Protein AF-0000000080188024 (afdb_homodimer)

InterPro domains:
  IPR002933 Peptidase M20 [PF01546] (86-404)
  IPR010182 N-formyl-4-amino-5-aminomethyl-2-methylpyrimidine deformylase/Succinyl-diaminopimelate desuccinylase [TIGR01910] (7-398)
  IPR011650 Peptidase M20, dimerisation domain [PF07687] (195-301)
  IPR036264 Bacterial exopeptidase dimerisation domain [SSF55031] (195-301)
  IPR050072 Peptidase M20A family, bacterial cell wall biosynthesis [PTHR43808] (2-407)

Nearest PDB structures (foldseek):
  3pfo-assembly1_B  TM=8.580E-01  e=1.695E-37  Rhodopseudomonas palustris CGA009
  7rsf-assembly1_B  TM=7.415E-01  e=3.601E-34  Escherichia coli str. K-12 substr. MG1655
  3tx8-assembly1_A-2  TM=7.344E-01  e=5.001E-26  Corynebacterium glutamicum
  2pok-assembly1_B  TM=7.437E-01  e=1.640E-23  Streptococcus pneumoniae TIGR4
  4op4-assembly1_A  TM=8.122E-01  e=4.246E-15  Vibrio cholerae O1 biovar El Tor str. N16961

Foldseek 3Di:
DLDLVVQLQVLQLQQFAAPNQLVVQVVVQVVLVVLPFDKFKDWFDLCVCLPPPQDPVDSVRPRTPNFIKMKTKDFADAAVFWAEEEEEAESHFHDDDCVQFPDGQSRWDDDPQKTWHTQSQRPSSLLSLLSLLQSVLVPDPFRFGHMYMRIHAYQFVQAGRRLLRCLPVPRDPDDHQAYEYAHAPQQEKAFKEKKKFKKKKKAFKAKDFLVCCVVIGAVVVLVVLLVVLVVVVQVVCQPPPDDPQQVPPPRRKDKDFDDKDWADDPRMRTGMMMIMIMTIGGVVGFNVVVVVSSVVSLVVSLVVDPVCVVVPMDMGTDTGIAHMGGADCPPLLLVLLLVLCVVVVDDDSDYHYDRHGGSCRSNVVSVHHYIYGHHHDPVLGPHHRRMGRNVSSVVSSRSVSRSVSSSRPPGD/DLDLVVQLQVLQLQQFAAPNQLVVQVVVQVVLVVLPFDKFKDWFDLCVCLPPPQDPVDSVRPDTPNFIKMKTKDFADAAVFWAEEEEEAESHFHDDDCVQFPDGQSRWDDDPQKTWHTQSQRPSSQLSLLSLLVSVLVPDPFRFGHMYMRIHAYQFVQAGRRLLCCLPVPRDPDDHAAYEYAHAPQQEKAFKEKKKFKKKKKAFKAKDFLVCCVVIGAVVVLVVLLVVLVVVVQVVCQPPPDDPQQVPPPRRKDKDFDDKDWADDPRMRTGMMMIMIMTIGGVVGFNVRVVVSSVVSLVVSLVVDPVCVVVPMDMGTDTGIAHMGGADCPPLLLVLLLVLCVVVVDDDSDYHYDRHGGSCRSNVVSVHHYIYGHHHDPVLGPDHRRMGRNVSSVVSSRSVSRSVSSSRPPGD

Solvent-accessible surface area (backbone atoms only — not comparable to full-atom values): 40166 Å² total; per-residue (Å²): 130,94,37,60,67,60,45,19,40,57,53,16,42,48,77,16,28,84,73,44,30,37,65,59,33,53,51,49,48,53,50,36,43,76,72,66,27,53,72,43,74,46,66,47,56,38,68,66,45,21,73,36,90,46,42,55,71,49,34,91,73,46,90,42,74,66,38,44,18,28,34,26,36,42,79,30,77,50,44,86,71,28,38,26,36,35,33,34,23,40,61,31,33,74,84,80,63,58,88,68,31,93,52,63,45,47,46,58,39,75,60,88,58,30,37,30,13,52,24,30,13,45,17,31,30,20,34,31,25,40,53,46,12,53,48,51,48,70,74,42,84,70,89,43,28,5,34,46,31,35,34,42,23,27,32,52,91,65,52,13,51,30,45,39,36,42,41,73,71,44,89,56,99,62,76,62,63,25,36,36,34,16,48,26,42,57,50,23,40,29,30,32,27,12,5,30,40,29,35,34,38,38,42,63,41,30,61,21,52,29,53,45,48,87,71,30,35,54,29,67,62,55,47,50,55,50,51,51,45,51,51,52,48,44,55,50,43,58,71,68,59,81,53,90,64,40,71,82,46,97,60,61,54,34,72,32,69,3,26,38,42,28,33,90,41,41,59,24,31,17,27,37,31,41,33,26,31,30,32,45,25,50,65,92,50,46,49,66,60,56,48,50,52,55,50,50,47,48,50,54,54,29,72,74,28,75,65,34,63,75,40,65,62,48,76,42,77,43,85,49,32,32,48,30,28,69,36,63,74,77,38,63,66,42,43,20,45,31,50,27,26,59,74,70,70,47,72,53,52,63,69,36,48,47,48,47,54,60,59,54,26,38,33,40,73,61,69,19,51,38,31,36,44,14,23,27,42,60,87,30,46,98,42,69,70,12,42,22,53,48,63,46,32,53,49,39,18,56,35,49,25,48,12,50,52,50,40,28,62,46,76,115,128,94,38,59,66,59,45,20,38,58,51,17,43,46,76,16,28,83,73,44,29,38,66,58,32,51,50,48,47,52,51,35,44,75,74,64,26,52,72,43,74,46,68,47,57,38,67,67,44,21,73,36,89,45,42,54,71,49,36,90,74,45,92,40,73,68,37,45,19,29,34,25,36,44,77,29,76,50,44,87,72,28,37,25,37,35,32,35,23,38,61,31,33,77,86,77,62,57,88,68,30,95,51,61,43,46,46,58,40,76,62,88,56,31,37,31,12,51,24,30,14,46,17,32,32,19,33,30,24,39,52,46,11,52,49,50,47,69,73,42,86,72,91,41,29,5,36,45,32,36,34,41,23,26,32,50,91,64,53,13,52,31,44,40,36,41,42,74,68,43,88,54,101,63,76,62,62,26,35,36,34,15,47,27,43,58,48,22,39,29,32,34,25,12,5,30,39,30,36,36,38,37,44,64,42,30,61,21,52,30,52,45,48,88,71,28,34,53,29,68,63,55,47,50,54,48,52,50,44,52,49,52,50,45,55,50,43,58,70,69,59,80,52,88,63,38,70,83,45,98,59,61,56,34,73,31,69,2,26,37,42,27,33,90,40,41,58,24,31,16,26,38,32,41,34,26,31,30,34,44,24,51,65,92,50,45,49,67,59,54,47,50,52,56,50,48,47,49,48,54,53,28,74,75,28,74,64,34,64,74,40,65,62,49,76,40,78,42,85,50,31,32,48,30,28,70,36,63,74,77,38,62,66,42,44,20,44,32,50,26,26,57,74,70,70,46,73,53,52,64,70,36,48,47,46,48,55,62,60,54,25,37,32,41,72,60,70,18,51,38,30,36,44,13,22,27,42,61,87,30,46,97,41,70,70,12,44,23,54,49,64,44,31,54,49,40,18,55,36,49,25,47,11,51,51,49,41,30,63,46,75,116

Radius of gyration: 35.41 Å; Cα contacts (8 Å, |Δi|>4): 2076; chains: 2; bounding box: 53×111×72 Å

Structure (mmCIF, N/CA/C/O backbone):
data_AF-0000000080188024-model_v1
#
loop_
_entity.id
_entity.type
_entity.pdbx_description
1 polymer 'Acetylornithine deacetylase'
#
loop_
_atom_site.group_PDB
_atom_site.id
_atom_site.type_symbol
_atom_site.label_atom_id
_atom_site.label_alt_id
_atom_site.label_comp_id
_atom_site.label_asym_id
_atom_site.label_entity_id
_atom_site.label_seq_id
_atom_site.pdbx_PDB_ins_code
_atom_site.Cartn_x
_atom_site.Cartn_y
_atom_site.Cartn_z
_atom_site.occupancy
_atom_site.B_iso_or_equiv
_atom_site.auth_seq_id
_atom_site.auth_comp_id
_atom_site.auth_asym_id
_atom_site.auth_atom_id
_atom_site.pdbx_PDB_model_num
ATOM 1 N N . MET A 1 1 ? -14.383 45.438 -3.281 1 73.5 1 MET A N 1
ATOM 2 C CA . MET A 1 1 ? -14.82 44.344 -2.445 1 73.5 1 MET A CA 1
ATOM 3 C C . MET A 1 1 ? -14.758 44.719 -0.967 1 73.5 1 MET A C 1
ATOM 5 O O . MET A 1 1 ? -13.68 44.688 -0.362 1 73.5 1 MET A O 1
ATOM 9 N N . ASP A 1 2 ? -15.781 45.156 -0.444 1 81.88 2 ASP A N 1
ATOM 10 C CA . ASP A 1 2 ? -15.766 45.781 0.881 1 81.88 2 ASP A CA 1
ATOM 11 C C . ASP A 1 2 ? -16.406 44.844 1.917 1 81.88 2 ASP A C 1
ATOM 13 O O . ASP A 1 2 ? -16.719 45.281 3.029 1 81.88 2 ASP A O 1
ATOM 17 N N . ASP A 1 3 ? -16.484 43.656 1.523 1 93.88 3 ASP A N 1
ATOM 18 C CA . ASP A 1 3 ? -17.109 42.656 2.377 1 93.88 3 ASP A CA 1
ATOM 19 C C . ASP A 1 3 ? -16.188 41.469 2.617 1 93.88 3 ASP A C 1
ATOM 21 O O . ASP A 1 3 ? -15.633 40.906 1.669 1 93.88 3 ASP A O 1
ATOM 25 N N . VAL A 1 4 ? -16.062 41.188 3.945 1 97.94 4 VAL A N 1
ATOM 26 C CA . VAL A 1 4 ? -15.141 40.125 4.301 1 97.94 4 VAL A CA 1
ATOM 27 C C . VAL A 1 4 ? -15.586 38.812 3.66 1 97.94 4 VAL A C 1
ATOM 29 O O . VAL A 1 4 ? -14.75 38 3.264 1 97.94 4 VAL A O 1
ATOM 32 N N . ARG A 1 5 ? -16.891 38.594 3.461 1 97.81 5 ARG A N 1
ATOM 33 C CA . ARG A 1 5 ? -17.422 37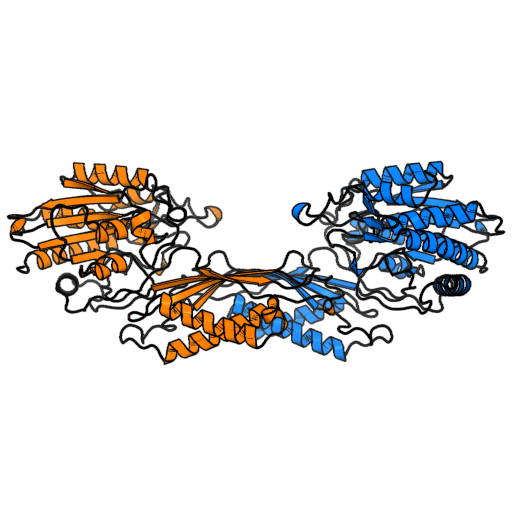.406 2.846 1 97.81 5 ARG A CA 1
ATOM 34 C C . ARG A 1 5 ? -16.984 37.281 1.39 1 97.81 5 ARG A C 1
ATOM 36 O O . ARG A 1 5 ? -16.516 36.219 0.959 1 97.81 5 ARG A O 1
ATOM 43 N N . GLU A 1 6 ? -17.156 38.344 0.719 1 97.62 6 GLU A N 1
ATOM 44 C CA . GLU A 1 6 ? -16.766 38.375 -0.689 1 97.62 6 GLU A CA 1
ATOM 45 C C . GLU A 1 6 ? -15.266 38.219 -0.852 1 97.62 6 GLU A C 1
ATOM 47 O O . GLU A 1 6 ? -14.797 37.562 -1.785 1 97.62 6 GLU A O 1
ATOM 52 N N . PHE A 1 7 ? -14.562 38.875 0.027 1 98.44 7 PHE A N 1
ATOM 53 C CA . PHE A 1 7 ? -13.109 38.781 0.004 1 98.44 7 PHE A CA 1
ATOM 54 C C . PHE A 1 7 ? -12.641 37.344 0.225 1 98.44 7 PHE A C 1
ATOM 56 O O . PHE A 1 7 ? -11.781 36.875 -0.502 1 98.44 7 PHE A O 1
ATOM 63 N N . ALA A 1 8 ? -13.227 36.688 1.23 1 98.5 8 ALA A N 1
ATOM 64 C CA . ALA A 1 8 ? -12.891 35.281 1.54 1 98.5 8 ALA A CA 1
ATOM 65 C C . ALA A 1 8 ? -13.219 34.375 0.371 1 98.5 8 ALA A C 1
ATOM 67 O O . ALA A 1 8 ? -12.43 33.5 0.02 1 98.5 8 ALA A O 1
ATOM 68 N N . ALA A 1 9 ? -14.359 34.562 -0.212 1 98.25 9 ALA A N 1
ATOM 69 C CA . ALA A 1 9 ? -14.773 33.75 -1.35 1 98.25 9 ALA A CA 1
ATOM 70 C C . ALA A 1 9 ? -13.812 33.906 -2.521 1 98.25 9 ALA A C 1
ATOM 72 O O . ALA A 1 9 ? -13.484 32.938 -3.201 1 98.25 9 ALA A O 1
ATOM 73 N N . ALA A 1 10 ? -13.414 35.125 -2.746 1 98.31 10 ALA A N 1
ATOM 74 C CA . ALA A 1 10 ? -12.469 35.375 -3.826 1 98.31 10 ALA A CA 1
ATOM 75 C C . ALA A 1 10 ? -11.148 34.656 -3.582 1 98.31 10 ALA A C 1
ATOM 77 O O . ALA A 1 10 ? -10.562 34.094 -4.512 1 98.31 10 ALA A O 1
ATOM 78 N N . LEU A 1 11 ? -10.68 34.688 -2.336 1 98.5 11 LEU A N 1
ATOM 79 C CA . LEU A 1 11 ? -9.453 33.969 -1.979 1 98.5 11 LEU A CA 1
ATOM 80 C C . LEU A 1 11 ? -9.586 32.469 -2.227 1 98.5 11 LEU A C 1
ATOM 82 O O . LEU A 1 11 ? -8.656 31.844 -2.738 1 98.5 11 LEU A O 1
ATOM 86 N N . VAL A 1 12 ? -10.711 31.906 -1.89 1 98.06 12 VAL A N 1
ATOM 87 C CA . VAL A 1 12 ? -10.969 30.484 -1.969 1 98.06 12 VAL A CA 1
ATOM 88 C C . VAL A 1 12 ? -10.93 30.031 -3.428 1 98.06 12 VAL A C 1
ATOM 90 O O . VAL A 1 12 ? -10.57 28.891 -3.721 1 98.06 12 VAL A O 1
ATOM 93 N N . GLU A 1 13 ? -11.148 30.875 -4.336 1 98 13 GLU A N 1
ATOM 94 C CA . GLU A 1 13 ? -11.242 30.531 -5.75 1 98 13 GLU A CA 1
ATOM 95 C C . GLU A 1 13 ? -9.867 30.359 -6.379 1 98 13 GLU A C 1
ATOM 97 O O . GLU A 1 13 ? -9.742 29.844 -7.492 1 98 13 GLU A O 1
ATOM 102 N N . PHE A 1 14 ? -8.836 30.734 -5.668 1 98 14 PHE A N 1
ATOM 103 C CA . PHE A 1 14 ? -7.473 30.531 -6.156 1 98 14 PHE A CA 1
ATOM 104 C C . PHE A 1 14 ? -6.965 29.141 -5.801 1 98 14 PHE A C 1
ATOM 106 O O . PHE A 1 14 ? -6.945 28.766 -4.629 1 98 14 PHE A O 1
ATOM 113 N N . GLU A 1 15 ? -6.527 28.406 -6.77 1 96.94 15 GLU A N 1
ATOM 114 C CA . GLU A 1 15 ? -5.887 27.109 -6.539 1 96.94 15 GLU A CA 1
ATOM 115 C C . GLU A 1 15 ? -4.41 27.281 -6.199 1 96.94 15 GLU A C 1
ATOM 117 O O . GLU A 1 15 ? -3.539 26.891 -6.977 1 96.94 15 GLU A O 1
ATOM 122 N N . SER A 1 16 ? -4.18 27.75 -5.016 1 97.19 16 SER A N 1
ATOM 123 C CA . SER A 1 16 ? -2.83 28.125 -4.609 1 97.19 16 SER A CA 1
ATOM 124 C C . SER A 1 16 ? -2.139 27 -3.855 1 97.19 16 SER A C 1
ATOM 126 O O . SER A 1 16 ? -1.696 27.188 -2.721 1 97.19 16 SER A O 1
ATOM 128 N N . THR A 1 17 ? -1.982 25.875 -4.488 1 94.25 17 THR A N 1
ATOM 129 C CA . THR A 1 17 ? -1.227 24.766 -3.896 1 94.25 17 THR A CA 1
ATOM 130 C C . THR A 1 17 ? 0.268 25.078 -3.9 1 94.25 17 THR A C 1
ATOM 132 O O . THR A 1 17 ? 0.69 26.125 -4.398 1 94.25 17 THR A O 1
ATOM 135 N N . ASN A 1 18 ? 0.996 24.281 -3.297 1 89.5 18 ASN A N 1
ATOM 136 C CA . ASN A 1 18 ? 2.428 24.516 -3.137 1 89.5 18 ASN A CA 1
ATOM 137 C C . ASN A 1 18 ? 3.09 24.859 -4.465 1 89.5 18 ASN A C 1
ATOM 139 O O . ASN A 1 18 ? 3.064 24.062 -5.406 1 89.5 18 ASN A O 1
ATOM 143 N N . GLY A 1 19 ? 3.613 25.984 -4.527 1 91.44 19 GLY A N 1
ATOM 144 C CA . GLY A 1 19 ? 4.312 26.438 -5.723 1 91.44 19 GLY A CA 1
ATOM 145 C C . GLY A 1 19 ? 3.432 27.234 -6.668 1 91.44 19 GLY A C 1
ATOM 146 O O . GLY A 1 19 ? 3.922 27.828 -7.629 1 91.44 19 GLY A O 1
ATOM 147 N N . GLU A 1 20 ? 2.152 27.328 -6.387 1 95.56 20 GLU A N 1
ATOM 148 C CA . GLU A 1 20 ? 1.205 28.016 -7.258 1 95.56 20 GLU A CA 1
ATOM 149 C C . GLU A 1 20 ? 0.561 29.203 -6.539 1 95.56 20 GLU A C 1
ATOM 151 O O . GLU A 1 20 ? -0.626 29.469 -6.727 1 95.56 20 GLU A O 1
ATOM 156 N N . GLU A 1 21 ? 1.317 29.891 -5.738 1 97.62 21 GLU A N 1
ATOM 157 C CA . GLU A 1 21 ? 0.734 30.922 -4.879 1 97.62 21 GLU A CA 1
ATOM 158 C C . GLU A 1 21 ? 0.881 32.312 -5.5 1 97.62 21 GLU A C 1
ATOM 160 O O . GLU A 1 21 ? 0.283 33.281 -5.023 1 97.62 21 GLU A O 1
ATOM 165 N N . ALA A 1 22 ? 1.582 32.438 -6.605 1 97.56 22 ALA A N 1
ATOM 166 C CA . ALA A 1 22 ? 1.946 33.75 -7.148 1 97.56 22 ALA A CA 1
ATOM 167 C C . ALA A 1 22 ? 0.704 34.562 -7.48 1 97.56 22 ALA A C 1
ATOM 169 O O . ALA A 1 22 ? 0.655 35.781 -7.207 1 97.56 22 ALA A O 1
ATOM 170 N N . ALA A 1 23 ? -0.256 33.906 -8.07 1 98.12 23 ALA A N 1
ATOM 171 C CA . ALA A 1 23 ? -1.444 34.625 -8.516 1 98.12 23 ALA A CA 1
ATOM 172 C C . ALA A 1 23 ? -2.213 35.219 -7.328 1 98.12 23 ALA A C 1
ATOM 174 O O . ALA A 1 23 ? -2.676 36.344 -7.379 1 98.12 23 ALA A O 1
ATOM 175 N N . VAL A 1 24 ? -2.389 34.438 -6.328 1 98.56 24 VAL A N 1
ATOM 176 C CA . VAL A 1 24 ? -3.146 34.906 -5.176 1 98.56 24 VAL A CA 1
ATOM 177 C C . VAL A 1 24 ? -2.334 35.938 -4.418 1 98.56 24 VAL A C 1
ATOM 179 O O . VAL A 1 24 ? -2.898 36.906 -3.863 1 98.56 24 VAL A O 1
ATOM 182 N N . SER A 1 25 ? -1.036 35.812 -4.383 1 98.5 25 SER A N 1
ATOM 183 C CA . SER A 1 25 ? -0.172 36.844 -3.775 1 98.5 25 SER A CA 1
ATOM 184 C C . SER A 1 25 ? -0.34 38.188 -4.457 1 98.5 25 SER A C 1
ATOM 186 O O . SER A 1 25 ? -0.462 39.219 -3.785 1 98.5 25 SER A O 1
ATOM 188 N N . ALA A 1 26 ? -0.269 38.156 -5.742 1 98.56 26 ALA A N 1
ATOM 189 C CA . ALA A 1 26 ? -0.439 39.375 -6.516 1 98.56 26 ALA A CA 1
ATOM 190 C C . ALA A 1 26 ? -1.813 40 -6.27 1 98.56 26 ALA A C 1
ATOM 192 O O . ALA A 1 26 ? -1.939 41.219 -6.141 1 98.56 26 ALA A O 1
ATOM 193 N N . TRP A 1 27 ? -2.764 39.125 -6.285 1 98.69 27 TRP A N 1
ATOM 194 C CA . TRP A 1 27 ? -4.125 39.594 -6.047 1 98.69 27 TRP A CA 1
ATOM 195 C C . TRP A 1 27 ? -4.234 40.281 -4.684 1 98.69 27 TRP A C 1
ATOM 197 O O . TRP A 1 27 ? -4.832 41.344 -4.562 1 98.69 27 TRP A O 1
ATOM 207 N N . LEU A 1 28 ? -3.732 39.656 -3.654 1 98.69 28 LEU A N 1
ATOM 208 C CA . LEU A 1 28 ? -3.777 40.219 -2.314 1 98.69 28 LEU A CA 1
ATOM 209 C C . LEU A 1 28 ? -3.012 41.531 -2.262 1 98.69 28 LEU A C 1
ATOM 211 O O . LEU A 1 28 ? -3.455 42.5 -1.618 1 98.69 28 LEU A O 1
ATOM 215 N N . SER A 1 29 ? -1.879 41.531 -2.873 1 98.69 29 SER A N 1
ATOM 216 C CA . SER A 1 29 ? -1.087 42.75 -2.951 1 98.69 29 SER A CA 1
ATOM 217 C C . SER A 1 29 ? -1.91 43.938 -3.506 1 98.69 29 SER A C 1
ATOM 219 O O . SER A 1 29 ? -1.93 45 -2.926 1 98.69 29 SER A O 1
ATOM 221 N N . ASP A 1 30 ? -2.549 43.656 -4.59 1 98.56 30 ASP A N 1
ATOM 222 C CA . ASP A 1 30 ? -3.377 44.688 -5.234 1 98.56 30 ASP A CA 1
ATOM 223 C C . ASP A 1 30 ? -4.504 45.125 -4.312 1 98.56 30 ASP A C 1
ATOM 225 O O . ASP A 1 30 ? -4.801 46.312 -4.227 1 98.56 30 ASP A O 1
ATOM 229 N N . ARG A 1 31 ? -5.137 44.156 -3.668 1 98.38 31 ARG A N 1
ATOM 230 C CA . ARG A 1 31 ? -6.246 44.5 -2.781 1 98.38 31 ARG A CA 1
ATOM 231 C C . ARG A 1 31 ? -5.766 45.344 -1.598 1 98.38 31 ARG A C 1
ATOM 233 O O . ARG A 1 31 ? -6.43 46.312 -1.203 1 98.38 31 ARG A O 1
ATOM 240 N N . LEU A 1 32 ? -4.645 44.969 -1.002 1 98.5 32 LEU A N 1
ATOM 241 C CA . LEU A 1 32 ? -4.094 45.719 0.117 1 98.5 32 LEU A CA 1
ATOM 242 C C . LEU A 1 32 ? -3.764 47.156 -0.3 1 98.5 32 LEU A C 1
ATOM 244 O O . LEU A 1 32 ? -4.07 48.094 0.426 1 98.5 32 LEU A O 1
ATOM 248 N N . ASP A 1 33 ? -3.203 47.281 -1.445 1 98.25 33 ASP A N 1
ATOM 249 C CA . ASP A 1 33 ? -2.9 48.594 -1.978 1 98.25 33 ASP A CA 1
ATOM 250 C C . ASP A 1 33 ? -4.172 49.438 -2.152 1 98.25 33 ASP A C 1
ATOM 252 O O . ASP A 1 33 ? -4.215 50.594 -1.77 1 98.25 33 ASP A O 1
ATOM 256 N N . GLU A 1 34 ? -5.152 48.844 -2.73 1 97.5 34 GLU A N 1
ATOM 257 C CA . GLU A 1 34 ? -6.438 49.5 -2.939 1 97.5 34 GLU A CA 1
ATOM 258 C C . GLU A 1 34 ? -7.047 49.938 -1.615 1 97.5 34 GLU A C 1
ATOM 260 O O . GLU A 1 34 ? -7.75 50.969 -1.562 1 97.5 34 GLU A O 1
ATOM 265 N N . PHE A 1 35 ? -6.746 49.188 -0.593 1 97.38 35 PHE A N 1
ATOM 266 C CA . PHE A 1 35 ? -7.324 49.469 0.713 1 97.38 35 PHE A CA 1
ATOM 267 C C . PHE A 1 35 ? -6.465 50.5 1.472 1 97.38 35 PHE A C 1
ATOM 269 O O . PHE A 1 35 ? -6.773 50.844 2.611 1 97.38 35 PHE A O 1
ATOM 276 N N . GLY A 1 36 ? -5.309 50.906 0.933 1 96.62 36 GLY A N 1
ATOM 277 C CA . GLY A 1 36 ? -4.523 51.969 1.526 1 96.62 36 GLY A CA 1
ATOM 278 C C . GLY A 1 36 ? -3.344 51.469 2.336 1 96.62 36 GLY A C 1
ATOM 279 O O . GLY A 1 36 ? -2.67 52.25 3.014 1 96.62 36 GLY A O 1
ATOM 280 N N . PHE A 1 37 ? -3.092 50.25 2.273 1 98.44 37 PHE A N 1
ATOM 281 C CA . PHE A 1 37 ? -1.921 49.688 2.951 1 98.44 37 PHE A CA 1
ATOM 282 C C . PHE A 1 37 ? -0.646 50.062 2.193 1 98.44 37 PHE A C 1
ATOM 284 O O . PHE A 1 37 ? -0.648 50.125 0.963 1 98.44 37 PHE A O 1
ATOM 291 N N . GLU A 1 38 ? 0.454 50.281 2.936 1 98.62 38 GLU A N 1
ATOM 292 C CA . GLU A 1 38 ? 1.771 50.219 2.312 1 98.62 38 GLU A CA 1
ATOM 293 C C . GLU A 1 38 ? 2.182 48.75 2.082 1 98.62 38 GLU A C 1
ATOM 295 O O . GLU A 1 38 ? 2.314 47.969 3.035 1 98.62 38 GLU A O 1
ATOM 300 N N . VAL A 1 39 ? 2.455 48.406 0.838 1 98.69 39 VAL A N 1
ATOM 301 C CA . VAL A 1 39 ? 2.598 47 0.487 1 98.69 39 VAL A CA 1
ATOM 302 C C . VAL A 1 39 ? 4.078 46.625 0.431 1 98.69 39 VAL A C 1
ATOM 304 O O . VAL A 1 39 ? 4.898 47.375 -0.087 1 98.69 39 VAL A O 1
ATOM 307 N N . TYR A 1 40 ? 4.43 45.562 1.025 1 98.62 40 TYR A N 1
ATOM 308 C CA . TYR A 1 40 ? 5.742 44.906 0.976 1 98.62 40 TYR A CA 1
ATOM 309 C C . TYR A 1 40 ? 5.648 43.5 0.382 1 98.62 40 TYR A C 1
ATOM 311 O O . TYR A 1 40 ? 4.641 42.812 0.556 1 98.62 40 TYR A O 1
ATOM 319 N N . GLU A 1 41 ? 6.617 43.125 -0.359 1 97.88 41 GLU A N 1
ATOM 320 C CA . GLU A 1 41 ? 6.734 41.781 -0.903 1 97.88 41 GLU A CA 1
ATOM 321 C C . GLU A 1 41 ? 8.117 41.188 -0.63 1 97.88 41 GLU A C 1
ATOM 323 O O . GLU A 1 41 ? 9.109 41.938 -0.593 1 97.88 41 GLU A O 1
ATOM 328 N N . TRP A 1 42 ? 8.164 39.938 -0.337 1 97 42 TRP A N 1
ATOM 329 C CA . TRP A 1 42 ? 9.453 39.312 -0.147 1 97 42 TRP A CA 1
ATOM 330 C C . TRP A 1 42 ? 9.445 37.875 -0.706 1 97 42 TRP A C 1
ATOM 332 O O . TRP A 1 42 ? 8.383 37.281 -0.857 1 97 42 TRP A O 1
ATOM 342 N N . THR A 1 43 ? 10.586 37.469 -1.087 1 94 43 THR A N 1
ATOM 343 C CA . THR A 1 43 ? 10.797 36.094 -1.535 1 94 43 THR A CA 1
ATOM 344 C C . THR A 1 43 ? 11.703 35.344 -0.563 1 94 43 THR A C 1
ATOM 346 O O . THR A 1 43 ? 12.172 35.906 0.426 1 94 43 THR A O 1
ATOM 349 N N . VAL A 1 44 ? 11.781 34.094 -0.876 1 90 44 VAL A N 1
ATOM 350 C CA . VAL A 1 44 ? 12.461 33.188 0.037 1 90 44 VAL A CA 1
ATOM 351 C C . VAL A 1 44 ? 13.883 32.938 -0.461 1 90 44 VAL A C 1
ATOM 353 O O . VAL A 1 44 ? 14.102 32.781 -1.663 1 90 44 VAL A O 1
ATOM 356 N N . ASP A 1 45 ? 14.836 33.062 0.425 1 91.31 45 ASP A N 1
ATOM 357 C CA . ASP A 1 45 ? 16.203 32.625 0.149 1 91.31 45 ASP A CA 1
ATOM 358 C C . ASP A 1 45 ? 16.422 31.172 0.563 1 91.31 45 ASP A C 1
ATOM 360 O O . ASP A 1 45 ? 16.578 30.875 1.749 1 91.31 45 ASP A O 1
ATOM 364 N N . ALA A 1 46 ? 16.547 30.328 -0.42 1 91.25 46 ALA A N 1
ATOM 365 C CA . ALA A 1 46 ? 16.641 28.891 -0.157 1 91.25 46 ALA A CA 1
ATOM 366 C C . ALA A 1 46 ? 17.875 28.547 0.659 1 91.25 46 ALA A C 1
ATOM 368 O O . ALA A 1 46 ? 17.859 27.656 1.5 1 91.25 46 ALA A O 1
ATOM 369 N N . ASP A 1 47 ? 18.953 29.219 0.424 1 92.19 47 ASP A N 1
ATOM 370 C CA . ASP A 1 47 ? 20.203 28.953 1.141 1 92.19 47 ASP A CA 1
ATOM 371 C C . ASP A 1 47 ? 20.062 29.281 2.623 1 92.19 47 ASP A C 1
ATOM 373 O O . ASP A 1 47 ? 20.578 28.578 3.48 1 92.19 47 ASP A O 1
ATOM 377 N N . ARG A 1 48 ? 19.391 30.312 2.893 1 90.56 48 ARG A N 1
ATOM 378 C CA . ARG A 1 48 ? 19.188 30.734 4.277 1 90.56 48 ARG A CA 1
ATOM 379 C C . ARG A 1 48 ? 18.297 29.75 5.016 1 90.56 48 ARG A C 1
ATOM 381 O O . ARG A 1 48 ? 18.516 29.453 6.195 1 90.56 48 ARG A O 1
ATOM 388 N N . LEU A 1 49 ? 17.312 29.281 4.32 1 90.06 49 LEU A N 1
ATOM 389 C CA . LEU A 1 49 ? 16.375 28.359 4.949 1 90.06 49 LEU A CA 1
ATOM 390 C C . LEU A 1 49 ? 17.016 27 5.156 1 90.06 49 LEU A C 1
ATOM 392 O O . LEU A 1 49 ? 16.688 26.297 6.113 1 90.06 49 LEU A O 1
ATOM 396 N N . ALA A 1 50 ? 17.953 26.594 4.277 1 88.69 50 ALA A N 1
ATOM 397 C CA . ALA A 1 50 ? 18.609 25.297 4.363 1 88.69 50 ALA A CA 1
ATOM 398 C C . ALA A 1 50 ? 19.406 25.172 5.66 1 88.69 50 ALA A C 1
ATOM 400 O O . ALA A 1 50 ? 19.703 24.062 6.117 1 88.69 50 ALA A O 1
ATOM 401 N N . ASP A 1 51 ? 19.688 26.297 6.25 1 86.88 51 ASP A N 1
ATOM 402 C CA . ASP A 1 51 ? 20.438 26.312 7.5 1 86.88 51 ASP A CA 1
ATOM 403 C C . ASP A 1 51 ? 19.516 26.125 8.703 1 86.88 51 ASP A C 1
ATOM 405 O O . ASP A 1 51 ? 19.984 25.969 9.828 1 86.88 51 ASP A O 1
ATOM 409 N N . GLN A 1 52 ? 18.25 26.094 8.5 1 84.31 52 GLN A N 1
ATOM 410 C CA . GLN A 1 52 ? 17.281 25.922 9.578 1 84.31 52 GLN A CA 1
ATOM 411 C C . GLN A 1 52 ? 16.906 24.453 9.734 1 84.31 52 GLN A C 1
ATOM 413 O O . GLN A 1 52 ? 16.75 23.734 8.75 1 84.31 52 GLN A O 1
ATOM 418 N N . PRO A 1 53 ? 16.797 23.953 10.961 1 77.81 53 PRO A N 1
ATOM 419 C CA . PRO A 1 53 ? 16.547 22.531 11.227 1 77.81 53 PRO A CA 1
ATOM 420 C C . PRO A 1 53 ? 15.234 22.047 10.648 1 77.81 53 PRO A C 1
ATOM 422 O O . PRO A 1 53 ? 15.07 20.844 10.398 1 77.81 53 PRO A O 1
ATOM 425 N N . SER A 1 54 ? 14.32 22.906 10.438 1 82.31 54 SER A N 1
ATOM 426 C CA . SER A 1 54 ? 12.984 22.484 10.016 1 82.31 54 SER A CA 1
ATOM 427 C C . SER A 1 54 ? 12.906 22.344 8.5 1 82.31 54 SER A C 1
ATOM 429 O O . SER A 1 54 ? 11.875 21.938 7.965 1 82.31 54 SER A O 1
ATOM 431 N N . PHE A 1 55 ? 13.969 22.672 7.758 1 86.94 55 PHE A N 1
ATOM 432 C CA . PHE A 1 55 ? 13.992 22.625 6.301 1 86.94 55 PHE A CA 1
ATOM 433 C C . PHE A 1 55 ? 15.055 21.641 5.812 1 86.94 55 PHE A C 1
ATOM 435 O O . PHE A 1 55 ? 15.961 21.281 6.566 1 86.94 55 PHE A O 1
ATOM 442 N N . PRO A 1 56 ? 14.914 21.234 4.582 1 84.38 56 PRO A N 1
ATOM 443 C CA . PRO A 1 56 ? 15.969 20.391 4.016 1 84.38 56 PRO A CA 1
ATOM 444 C C . PRO A 1 56 ? 17.328 21.078 3.982 1 84.38 56 PRO A C 1
ATOM 446 O O . PRO A 1 56 ? 17.406 22.281 3.732 1 84.38 56 PRO A O 1
ATOM 449 N N . ASP A 1 57 ? 18.328 20.203 4.113 1 85.75 57 ASP A N 1
ATOM 450 C CA . ASP A 1 57 ? 19.672 20.75 4.125 1 85.75 57 ASP A CA 1
ATOM 451 C C . ASP A 1 57 ? 20.125 21.172 2.725 1 85.75 57 ASP A C 1
ATOM 453 O O . ASP A 1 57 ? 21 22.016 2.572 1 85.75 57 ASP A O 1
ATOM 457 N N . ASP A 1 58 ? 19.547 20.578 1.793 1 89.38 58 ASP A N 1
ATOM 458 C CA . ASP A 1 58 ? 19.859 20.938 0.411 1 89.38 58 ASP A CA 1
ATOM 459 C C . ASP A 1 58 ? 18.906 22 -0.103 1 89.38 58 ASP A C 1
ATOM 461 O O . ASP A 1 58 ? 17.719 21.734 -0.302 1 89.38 58 ASP A O 1
ATOM 465 N N . PRO A 1 59 ? 19.438 23.203 -0.374 1 90.81 59 PRO A N 1
ATOM 466 C CA . PRO A 1 59 ? 18.578 24.281 -0.851 1 90.81 59 PRO A CA 1
ATOM 467 C C . PRO A 1 59 ? 17.781 23.906 -2.104 1 90.81 59 PRO A C 1
ATOM 469 O O . PRO A 1 59 ? 16.703 24.438 -2.344 1 90.81 59 PRO A O 1
ATOM 472 N N . ALA A 1 60 ? 18.344 22.891 -2.867 1 89.06 60 ALA A N 1
ATOM 473 C CA . ALA A 1 60 ? 17.672 22.469 -4.098 1 89.06 60 ALA A CA 1
ATOM 474 C C . ALA A 1 60 ? 16.344 21.781 -3.795 1 89.06 60 ALA A C 1
ATOM 476 O O . ALA A 1 60 ? 15.469 21.703 -4.656 1 89.06 60 ALA A O 1
ATOM 477 N N . ASP A 1 61 ? 16.156 21.422 -2.48 1 87.38 61 ASP A N 1
ATOM 478 C CA . ASP A 1 61 ? 14.953 20.703 -2.074 1 87.38 61 ASP A CA 1
ATOM 479 C C . ASP A 1 61 ? 13.898 21.641 -1.516 1 87.38 61 ASP A C 1
ATOM 481 O O . ASP A 1 61 ? 12.82 21.203 -1.105 1 87.38 61 ASP A O 1
ATOM 485 N N . ILE A 1 62 ? 14.227 22.906 -1.544 1 88.06 62 ILE A N 1
ATOM 486 C CA . ILE A 1 62 ? 13.297 23.922 -1.065 1 88.06 62 ILE A CA 1
ATOM 487 C C . ILE A 1 62 ? 12.758 24.719 -2.248 1 88.06 62 ILE A C 1
ATOM 489 O O . ILE A 1 62 ? 13.492 25.5 -2.867 1 88.06 62 ILE A O 1
ATOM 493 N N . ARG A 1 63 ? 11.516 24.562 -2.578 1 87.25 63 ARG A N 1
ATOM 494 C CA . ARG A 1 63 ? 10.891 25.266 -3.705 1 87.25 63 ARG A CA 1
ATOM 495 C C . ARG A 1 63 ? 10.594 26.719 -3.357 1 87.25 63 ARG A C 1
ATOM 497 O O . ARG A 1 63 ? 9.664 27 -2.604 1 87.25 63 ARG A O 1
ATOM 504 N N . VAL A 1 64 ? 11.32 27.656 -3.994 1 89.88 64 VAL A N 1
ATOM 505 C CA . VAL A 1 64 ? 11.172 29.062 -3.586 1 89.88 64 VAL A CA 1
ATOM 506 C C . VAL A 1 64 ? 10.812 29.922 -4.797 1 89.88 64 VAL A C 1
ATOM 508 O O . VAL A 1 64 ? 10.398 31.062 -4.648 1 89.88 64 VAL A O 1
ATOM 511 N N . ALA A 1 65 ? 10.93 29.422 -5.984 1 89.94 65 ALA A N 1
ATOM 512 C CA . ALA A 1 65 ? 10.75 30.219 -7.199 1 89.94 65 ALA A CA 1
ATOM 513 C C . ALA A 1 65 ? 9.305 30.656 -7.355 1 89.94 65 ALA A C 1
ATOM 515 O O . ALA A 1 65 ? 8.375 29.859 -7.223 1 89.94 65 ALA A O 1
ATOM 516 N N . ASP A 1 66 ? 9.109 31.984 -7.598 1 93.06 66 ASP A N 1
ATOM 517 C CA . ASP A 1 66 ? 7.82 32.562 -7.945 1 93.06 66 ASP A CA 1
ATOM 518 C C . ASP A 1 66 ? 6.801 32.375 -6.824 1 93.06 66 ASP A C 1
ATOM 520 O O . ASP A 1 66 ? 5.664 31.969 -7.082 1 93.06 66 ASP A O 1
ATOM 524 N N . ARG A 1 67 ? 7.223 32.531 -5.613 1 95.19 67 ARG A N 1
ATOM 525 C CA . ARG A 1 67 ? 6.363 32.375 -4.441 1 95.19 67 ARG A CA 1
ATOM 526 C C . ARG A 1 67 ? 6.48 33.594 -3.508 1 95.19 67 ARG A C 1
ATOM 528 O O . ARG A 1 67 ? 6.879 33.438 -2.35 1 95.19 67 ARG A O 1
ATOM 535 N N . PRO A 1 68 ? 6.133 34.719 -3.994 1 96.94 68 PRO A N 1
ATOM 536 C CA . PRO A 1 68 ? 6.227 35.906 -3.123 1 96.94 68 PRO A CA 1
ATOM 537 C C . PRO A 1 68 ? 5.168 35.906 -2.023 1 96.94 68 PRO A C 1
ATOM 539 O O . PRO A 1 68 ? 4.027 35.5 -2.26 1 96.94 68 PRO A O 1
ATOM 542 N N . SER A 1 69 ? 5.594 36.25 -0.819 1 98.38 69 SER A N 1
ATOM 543 C CA . SER A 1 69 ? 4.672 36.625 0.247 1 98.38 69 SER A CA 1
ATOM 544 C C . SER A 1 69 ? 4.398 38.125 0.238 1 98.38 69 SER A C 1
ATOM 546 O O . SER A 1 69 ? 5.117 38.906 -0.412 1 98.38 69 SER A O 1
ATOM 548 N N . VAL A 1 70 ? 3.342 38.469 0.839 1 98.62 70 VAL A N 1
ATOM 549 C CA . VAL A 1 70 ? 2.922 39.875 0.79 1 98.62 70 VAL A CA 1
ATOM 550 C C . VAL A 1 70 ? 2.605 40.375 2.199 1 98.62 70 VAL A C 1
ATOM 552 O O . VAL A 1 70 ? 2.074 39.625 3.023 1 98.62 70 VAL A O 1
ATOM 555 N N . GLY A 1 71 ? 2.961 41.594 2.465 1 98.62 71 GLY A N 1
ATOM 556 C CA . GLY A 1 71 ? 2.604 42.312 3.688 1 98.62 71 GLY A CA 1
ATOM 557 C C . GLY A 1 71 ? 2.023 43.688 3.434 1 98.62 71 GLY A C 1
ATOM 558 O O . GLY A 1 71 ? 2.486 44.406 2.551 1 98.62 71 GLY A O 1
ATOM 559 N N . GLY A 1 72 ? 0.971 44.031 4.074 1 98.81 72 GLY A N 1
ATOM 560 C CA . GLY A 1 72 ? 0.381 45.344 4.059 1 98.81 72 GLY A CA 1
ATOM 561 C C . GLY A 1 72 ? 0.448 46.031 5.402 1 98.81 72 GLY A C 1
ATOM 562 O O . GLY A 1 72 ? 0.014 45.5 6.418 1 98.81 72 GLY A O 1
ATOM 563 N N . VAL A 1 73 ? 0.918 47.281 5.406 1 98.75 73 VAL A N 1
ATOM 564 C CA . VAL A 1 73 ? 1.138 48 6.652 1 98.75 73 VAL A CA 1
ATOM 565 C C . VAL A 1 73 ? 0.182 49.188 6.738 1 98.75 73 VAL A C 1
ATOM 567 O O . VAL A 1 73 ? 0.052 49.938 5.781 1 98.75 73 VAL A O 1
ATOM 570 N N . LEU A 1 74 ? -0.489 49.281 7.832 1 98.19 74 LEU A N 1
ATOM 571 C CA . LEU A 1 74 ? -1.22 50.5 8.219 1 98.19 74 LEU A CA 1
ATOM 572 C C . LEU A 1 74 ? -0.553 51.188 9.406 1 98.19 74 LEU A C 1
ATOM 574 O O . LEU A 1 74 ? -0.186 50.531 10.383 1 98.19 74 LEU A O 1
ATOM 578 N N . GLU A 1 75 ? -0.407 52.469 9.25 1 96.75 75 GLU A N 1
ATOM 579 C CA . GLU A 1 75 ? 0.167 53.25 10.336 1 96.75 75 GLU A CA 1
ATOM 580 C C . GLU A 1 75 ? -0.914 54 11.094 1 96.75 75 GLU A C 1
ATOM 582 O O . GLU A 1 75 ? -1.872 54.5 10.492 1 96.75 75 GLU A O 1
ATOM 587 N N . PHE A 1 76 ? -0.7 54.094 12.359 1 95.56 76 PHE A N 1
ATOM 588 C CA . PHE A 1 76 ? -1.616 54.812 13.242 1 95.56 76 PHE A CA 1
ATOM 589 C C . PHE A 1 76 ? -0.867 55.844 14.086 1 95.56 76 PHE A C 1
ATOM 591 O O . PHE A 1 76 ? 0.17 55.531 14.68 1 95.56 76 PHE A O 1
ATOM 598 N N . GLY A 1 77 ? -1.35 57.062 14.125 1 94 77 GLY A N 1
ATOM 599 C CA . GLY A 1 77 ? -0.709 58.062 14.945 1 94 77 GLY A CA 1
ATOM 600 C C . GLY A 1 77 ? 0.776 58.219 14.664 1 94 77 GLY A C 1
ATOM 601 O O . GLY A 1 77 ? 1.188 58.375 13.516 1 94 77 GLY A O 1
ATOM 602 N N . ASP A 1 78 ? 1.557 58.188 15.75 1 94.56 78 ASP A N 1
ATOM 603 C CA . ASP A 1 78 ? 3.01 58.156 15.617 1 94.56 78 ASP A CA 1
ATOM 604 C C . ASP A 1 78 ? 3.543 56.719 15.586 1 94.56 78 ASP A C 1
ATOM 606 O O . ASP A 1 78 ? 3.793 56.125 16.641 1 94.56 78 ASP A O 1
ATOM 610 N N . PRO A 1 79 ? 3.711 56.281 14.406 1 94.19 79 PRO A N 1
ATOM 611 C CA . PRO A 1 79 ? 4.098 54.875 14.273 1 94.19 79 PRO A CA 1
ATOM 612 C C . PRO A 1 79 ? 5.387 54.562 15.023 1 94.19 79 PRO A C 1
ATOM 614 O O . PRO A 1 79 ? 5.57 53.406 15.469 1 94.19 79 PRO A O 1
ATOM 617 N N . GLU A 1 80 ? 6.25 55.5 15.219 1 93.5 80 GLU A N 1
ATOM 618 C CA . GLU A 1 80 ? 7.535 55.25 15.859 1 93.5 80 GLU A CA 1
ATOM 619 C C . GLU A 1 80 ? 7.391 55.188 17.375 1 93.5 80 GLU A C 1
ATOM 621 O O . GLU A 1 80 ? 8.25 54.625 18.062 1 93.5 80 GLU A O 1
ATOM 626 N N . ALA A 1 81 ? 6.301 55.688 17.875 1 91.94 81 ALA A N 1
ATOM 627 C CA . ALA A 1 81 ? 6.074 55.719 19.312 1 91.94 81 ALA A CA 1
ATOM 628 C C . ALA A 1 81 ? 5.332 54.469 19.797 1 91.94 81 ALA A C 1
ATOM 630 O O . ALA A 1 81 ? 5.297 54.188 21 1 91.94 81 ALA A O 1
ATOM 631 N N . GLY A 1 82 ? 4.738 53.781 18.906 1 93.31 82 GLY A N 1
ATOM 632 C CA . GLY A 1 82 ? 3.898 52.656 19.281 1 93.31 82 GLY A CA 1
ATOM 633 C C . GLY A 1 82 ? 4.527 51.312 18.969 1 93.31 82 GLY A C 1
ATOM 634 O O . GLY A 1 82 ? 5.707 51.25 18.609 1 93.31 82 GLY A O 1
ATOM 635 N N . THR A 1 83 ? 3.779 50.25 19.234 1 96.19 83 THR A N 1
ATOM 636 C CA . THR A 1 83 ? 4.188 48.906 18.938 1 96.19 83 THR A CA 1
ATOM 637 C C . THR A 1 83 ? 3.672 48.469 17.562 1 96.19 83 THR A C 1
ATOM 639 O O . THR A 1 83 ? 2.803 49.125 16.984 1 96.19 83 THR A O 1
ATOM 642 N N . ASN A 1 84 ? 4.309 47.5 17 1 97.5 84 ASN A N 1
ATOM 643 C CA . ASN A 1 84 ? 3.938 46.906 15.719 1 97.5 84 ASN A CA 1
ATOM 644 C C . ASN A 1 84 ? 3.445 45.469 15.852 1 97.5 84 ASN A C 1
ATOM 646 O O . ASN A 1 84 ? 4.137 44.625 16.438 1 97.5 84 ASN A O 1
ATOM 650 N N . ILE A 1 85 ? 2.273 45.219 15.383 1 98.31 85 ILE A N 1
ATOM 651 C CA . ILE A 1 85 ? 1.705 43.875 15.508 1 98.31 85 ILE A CA 1
ATOM 652 C C . ILE A 1 85 ? 1.412 43.312 14.125 1 98.31 85 ILE A C 1
ATOM 654 O O . ILE A 1 85 ? 0.974 44.031 13.227 1 98.31 85 ILE A O 1
ATOM 658 N N . VAL A 1 86 ? 1.689 42 13.992 1 98.75 86 VAL A N 1
ATOM 659 C CA . VAL A 1 86 ? 1.465 41.281 12.742 1 98.75 86 VAL A CA 1
ATOM 660 C C . VAL A 1 86 ? 0.193 40.438 12.844 1 98.75 86 VAL A C 1
ATOM 662 O O . VAL A 1 86 ? -0.005 39.719 13.828 1 98.75 86 VAL A O 1
ATOM 665 N N . LEU A 1 87 ? -0.712 40.594 11.93 1 98.88 87 LEU A N 1
ATOM 666 C CA . LEU A 1 87 ? -1.775 39.656 11.633 1 98.88 87 LEU A CA 1
ATOM 667 C C . LEU A 1 87 ? -1.399 38.75 10.453 1 98.88 87 LEU A C 1
ATOM 669 O O . LEU A 1 87 ? -1.273 39.25 9.32 1 98.88 87 LEU A O 1
ATOM 673 N N . ASN A 1 88 ? -1.29 37.438 10.75 1 98.75 88 ASN A N 1
ATOM 674 C CA . ASN A 1 88 ? -0.686 36.562 9.781 1 98.75 88 ASN A CA 1
ATOM 675 C C . ASN A 1 88 ? -1.677 35.5 9.312 1 98.75 88 ASN A C 1
ATOM 677 O O . ASN A 1 88 ? -2.477 34.969 10.102 1 98.75 88 ASN A O 1
ATOM 681 N N . GLY A 1 89 ? -1.621 35.125 8.07 1 98.44 89 GLY A N 1
ATOM 682 C CA . GLY A 1 89 ? -2.287 33.969 7.453 1 98.44 89 GLY A CA 1
ATOM 683 C C . GLY A 1 89 ? -1.567 33.469 6.223 1 98.44 89 GLY A C 1
ATOM 684 O O . GLY A 1 89 ? -0.824 34.188 5.574 1 98.44 89 GLY A O 1
ATOM 685 N N . HIS A 1 90 ? -1.751 32.219 5.922 1 98.19 90 HIS A N 1
ATOM 686 C CA . HIS A 1 90 ? -1.055 31.719 4.75 1 98.19 90 HIS A CA 1
ATOM 687 C C . HIS A 1 90 ? -1.983 31.641 3.545 1 98.19 90 HIS A C 1
ATOM 689 O O . HIS A 1 90 ? -3.197 31.484 3.697 1 98.19 90 HIS A O 1
ATOM 695 N N . LEU A 1 91 ? -1.346 31.734 2.395 1 98.31 91 LEU A N 1
ATOM 696 C CA . LEU A 1 91 ? -2.037 31.828 1.113 1 98.31 91 LEU A CA 1
ATOM 697 C C . LEU A 1 91 ? -2.234 30.453 0.5 1 98.31 91 LEU A C 1
ATOM 699 O O . LEU A 1 91 ? -3.125 30.266 -0.331 1 98.31 91 LEU A O 1
ATOM 703 N N . ASP A 1 92 ? -1.379 29.547 0.862 1 96.56 92 ASP A N 1
ATOM 704 C CA . ASP A 1 92 ? -1.369 28.25 0.206 1 96.56 92 ASP A CA 1
ATOM 705 C C . ASP A 1 92 ? -2.396 27.312 0.834 1 96.56 92 ASP A C 1
ATOM 707 O O . ASP A 1 92 ? -2.875 27.562 1.942 1 96.56 92 ASP A O 1
ATOM 711 N N . VAL A 1 93 ? -2.793 26.344 0.028 1 95.31 93 VAL A N 1
ATOM 712 C CA . VAL A 1 93 ? -3.676 25.266 0.463 1 95.31 93 VAL A CA 1
ATOM 713 C C . VAL A 1 93 ? -3.094 23.922 0.042 1 95.31 93 VAL A C 1
ATOM 715 O O . VAL A 1 93 ? -2.143 23.859 -0.742 1 95.31 93 VAL A O 1
ATOM 718 N N . VAL A 1 94 ? -3.582 22.844 0.663 1 90.44 94 VAL A N 1
ATOM 719 C CA . VAL A 1 94 ? -3.17 21.5 0.258 1 90.44 94 VAL A CA 1
ATOM 720 C C . VAL A 1 94 ? -3.945 21.078 -0.986 1 90.44 94 VAL A C 1
ATOM 722 O O . VAL A 1 94 ? -4.996 21.656 -1.297 1 90.44 94 VAL A O 1
ATOM 725 N N . PRO A 1 95 ? -3.436 20.156 -1.734 1 87.81 95 PRO A N 1
ATOM 726 C CA . PRO A 1 95 ? -4.152 19.672 -2.916 1 87.81 95 PRO A CA 1
ATOM 727 C C . PRO A 1 95 ? -5.531 19.094 -2.582 1 87.81 95 PRO A C 1
ATOM 729 O O . PRO A 1 95 ? -5.801 18.766 -1.424 1 87.81 95 PRO A O 1
ATOM 732 N N . ALA A 1 96 ? -6.414 19.078 -3.596 1 88.38 96 ALA A N 1
ATOM 733 C CA . ALA A 1 96 ? -7.762 18.531 -3.467 1 88.38 96 ALA A CA 1
ATOM 734 C C . ALA A 1 96 ? -8.062 17.547 -4.59 1 88.38 96 ALA A C 1
ATOM 736 O O . ALA A 1 96 ? -7.785 17.828 -5.762 1 88.38 96 ALA A O 1
ATOM 737 N N . ASP A 1 97 ? -8.516 16.453 -4.164 1 83.5 97 ASP A N 1
ATOM 738 C CA . ASP A 1 97 ? -9 15.477 -5.133 1 83.5 97 ASP A CA 1
ATOM 739 C C . ASP A 1 97 ? -10.469 15.719 -5.477 1 83.5 97 ASP A C 1
ATOM 741 O O . ASP A 1 97 ? -11.359 15.391 -4.691 1 83.5 97 ASP A O 1
ATOM 745 N N . GLU A 1 98 ? -10.672 16.094 -6.656 1 88.5 98 GLU A N 1
ATOM 746 C CA . GLU A 1 98 ? -12.016 16.484 -7.074 1 88.5 98 GLU A CA 1
ATOM 747 C C . GLU A 1 98 ? -13 15.328 -6.914 1 88.5 98 GLU A C 1
ATOM 749 O O . GLU A 1 98 ? -14.18 15.547 -6.609 1 88.5 98 GLU A O 1
ATOM 754 N N . GLY A 1 99 ? -12.508 14.195 -7.074 1 85.44 99 GLY A N 1
ATOM 755 C CA . GLY A 1 99 ? -13.375 13.031 -7.004 1 85.44 99 GLY A CA 1
ATOM 756 C C . GLY A 1 99 ? -13.961 12.805 -5.625 1 85.44 99 GLY A C 1
ATOM 757 O O . GLY A 1 99 ? -14.969 12.102 -5.48 1 85.44 99 GLY A O 1
ATOM 758 N N . GLN A 1 100 ? -13.453 13.438 -4.672 1 84.81 100 GLN A N 1
ATOM 759 C CA . GLN A 1 100 ? -13.898 13.234 -3.301 1 84.81 100 GLN A CA 1
ATOM 760 C C . GLN A 1 100 ? -14.758 14.398 -2.82 1 84.81 100 GLN A C 1
ATOM 762 O O . GLN A 1 100 ? -15.219 14.406 -1.678 1 84.81 100 GLN A O 1
ATOM 767 N N . TRP A 1 101 ? -14.93 15.383 -3.662 1 92.62 101 TRP A N 1
ATOM 768 C CA . TRP A 1 101 ? -15.672 16.578 -3.301 1 92.62 101 TRP A CA 1
ATOM 769 C C . TRP A 1 101 ? -17.078 16.562 -3.902 1 92.62 101 TRP A C 1
ATOM 771 O O . TRP A 1 101 ? -17.281 16 -4.98 1 92.62 101 TRP A O 1
ATOM 781 N N . SER A 1 102 ? -18 17.109 -3.174 1 95.44 102 SER A N 1
ATOM 782 C CA . SER A 1 102 ? -19.375 17.219 -3.658 1 95.44 102 SER A CA 1
ATOM 783 C C . SER A 1 102 ? -19.5 18.328 -4.699 1 95.44 102 SER A C 1
ATOM 785 O O . SER A 1 102 ? -20.453 18.344 -5.477 1 95.44 102 SER A O 1
ATOM 787 N N . SER A 1 103 ? -18.609 19.203 -4.668 1 93.75 103 SER A N 1
ATOM 788 C CA . SER A 1 103 ? -18.484 20.312 -5.621 1 93.75 103 SER A CA 1
ATOM 789 C C . SER A 1 103 ? -17.016 20.625 -5.898 1 93.75 103 SER A C 1
ATOM 791 O O . SER A 1 103 ? -16.125 20.219 -5.148 1 93.75 103 SER A O 1
ATOM 793 N N . PRO A 1 104 ? -16.781 21.312 -7.02 1 95.75 104 PRO A N 1
ATOM 794 C CA . PRO A 1 104 ? -15.375 21.609 -7.297 1 95.75 104 PRO A CA 1
ATOM 795 C C . PRO A 1 104 ? -14.688 22.328 -6.133 1 95.75 104 PRO A C 1
ATOM 797 O O . PRO A 1 104 ? -15.203 23.312 -5.613 1 95.75 104 PRO A O 1
ATOM 800 N N . PRO A 1 105 ? -13.578 21.875 -5.746 1 97 105 PRO A N 1
ATOM 801 C CA . PRO A 1 105 ? -12.938 22.344 -4.512 1 97 105 PRO A CA 1
ATOM 802 C C . PRO A 1 105 ? -12.578 23.828 -4.562 1 97 105 PRO A C 1
ATOM 804 O O . PRO A 1 105 ? -12.5 24.484 -3.521 1 97 105 PRO A O 1
ATOM 807 N N . PHE A 1 106 ? -12.359 24.422 -5.746 1 97.62 106 PHE A N 1
ATOM 808 C CA . PHE A 1 106 ? -11.883 25.797 -5.852 1 97.62 106 PHE A CA 1
ATOM 809 C C . PHE A 1 106 ? -12.969 26.688 -6.438 1 97.62 106 PHE A C 1
ATOM 811 O O . PHE A 1 106 ? -12.664 27.734 -7.023 1 97.62 106 PHE A O 1
ATOM 818 N N . ALA A 1 107 ? -14.133 26.203 -6.312 1 96.88 107 ALA A N 1
ATOM 819 C CA . ALA A 1 107 ? -15.32 27.016 -6.527 1 96.88 107 ALA A CA 1
ATOM 820 C C . ALA A 1 107 ? -16.016 27.344 -5.203 1 96.88 107 ALA A C 1
ATOM 822 O O . ALA A 1 107 ? -16.594 26.453 -4.566 1 96.88 107 ALA A O 1
ATOM 823 N N . ALA A 1 108 ? -15.891 28.625 -4.867 1 97.12 108 ALA A N 1
ATOM 824 C CA . ALA A 1 108 ? -16.516 29.016 -3.609 1 97.12 108 ALA A CA 1
ATOM 825 C C . ALA A 1 108 ? -18.031 28.812 -3.658 1 97.12 108 ALA A C 1
ATOM 827 O O . ALA A 1 108 ? -18.703 29.281 -4.586 1 97.12 108 ALA A O 1
ATOM 828 N N . ARG A 1 109 ? -18.516 28.062 -2.734 1 97.12 109 ARG A N 1
ATOM 829 C CA . ARG A 1 109 ? -19.953 27.797 -2.672 1 97.12 109 ARG A CA 1
ATOM 830 C C . ARG A 1 109 ? -20.547 28.266 -1.349 1 97.12 109 ARG A C 1
ATOM 832 O O . ARG A 1 109 ? -20 27.969 -0.281 1 97.12 109 ARG A O 1
ATOM 839 N N . TRP A 1 110 ? -21.672 28.969 -1.49 1 97.56 110 TRP A N 1
ATOM 840 C CA . TRP A 1 110 ? -22.359 29.438 -0.3 1 97.56 110 TRP A CA 1
ATOM 841 C C . TRP A 1 110 ? -23.609 28.609 -0.032 1 97.56 110 TRP A C 1
ATOM 843 O O . TRP A 1 110 ? -24.344 28.25 -0.961 1 97.56 110 TRP A O 1
ATOM 853 N N . ASP A 1 111 ? -23.766 28.203 1.13 1 97.69 111 ASP A N 1
ATOM 854 C CA . ASP A 1 111 ? -25.031 27.688 1.685 1 97.69 111 ASP A CA 1
ATOM 855 C C . ASP A 1 111 ? -25.406 28.453 2.951 1 97.69 111 ASP A C 1
ATOM 857 O O . ASP A 1 111 ? -24.984 28.094 4.051 1 97.69 111 ASP A O 1
ATOM 861 N N . GLY A 1 112 ? -26.266 29.484 2.785 1 97.5 112 GLY A N 1
ATOM 862 C CA . GLY A 1 112 ? -26.469 30.406 3.893 1 97.5 112 GLY A CA 1
ATOM 863 C C . GLY A 1 112 ? -25.203 31.125 4.312 1 97.5 112 GLY A C 1
ATOM 864 O O . GLY A 1 112 ? -24.578 31.812 3.502 1 97.5 112 GLY A O 1
ATOM 865 N N . ASP A 1 113 ? -24.812 30.906 5.52 1 98 113 ASP A N 1
ATOM 866 C CA . ASP A 1 113 ? -23.641 31.562 6.059 1 98 113 ASP A CA 1
ATOM 867 C C . ASP A 1 113 ? -22.406 30.672 5.957 1 98 113 ASP A C 1
ATOM 869 O O . ASP A 1 113 ? -21.312 31.047 6.391 1 98 113 ASP A O 1
ATOM 873 N N . GLU A 1 114 ? -22.594 29.562 5.305 1 98.19 114 GLU A N 1
ATOM 874 C CA . GLU A 1 114 ? -21.484 28.609 5.215 1 98.19 114 GLU A CA 1
ATOM 875 C C . GLU A 1 114 ? -20.75 28.75 3.887 1 98.19 114 GLU A C 1
ATOM 877 O O . GLU A 1 114 ? -21.359 28.734 2.822 1 98.19 114 GLU A O 1
ATOM 882 N N . LEU A 1 115 ? -19.5 28.922 3.945 1 98.38 115 LEU A N 1
ATOM 883 C CA . LEU A 1 115 ? -18.625 28.938 2.775 1 98.38 115 LEU A CA 1
ATOM 884 C C . LEU A 1 115 ? -17.875 27.609 2.631 1 98.38 115 LEU A C 1
ATOM 886 O O . LEU A 1 115 ? -17.203 27.172 3.561 1 98.38 115 LEU A O 1
ATOM 890 N N . THR A 1 116 ? -18.094 26.953 1.499 1 98.38 116 THR A N 1
ATOM 891 C CA . THR A 1 116 ? -17.422 25.688 1.228 1 98.38 116 THR A CA 1
ATOM 892 C C . THR A 1 116 ? -16.406 25.844 0.1 1 98.38 116 THR A C 1
ATOM 894 O O . THR A 1 116 ? -16.703 26.453 -0.933 1 98.38 116 THR A O 1
ATOM 897 N N . GLY A 1 117 ? -15.258 25.344 0.296 1 97.94 117 GLY A N 1
ATOM 898 C CA . GLY A 1 117 ? -14.156 25.344 -0.649 1 97.94 117 GLY A CA 1
ATOM 899 C C . GLY A 1 117 ? -12.82 25.031 0.001 1 97.94 117 GLY A C 1
ATOM 900 O O . GLY A 1 117 ? -12.672 25.172 1.218 1 97.94 117 GLY A O 1
ATOM 901 N N . ARG A 1 118 ? -11.875 24.609 -0.844 1 97.44 118 ARG A N 1
ATOM 902 C CA . ARG A 1 118 ? -10.547 24.344 -0.307 1 97.44 118 ARG A CA 1
ATOM 903 C C . ARG A 1 118 ? -9.906 25.641 0.202 1 97.44 118 ARG A C 1
ATOM 905 O O . ARG A 1 118 ? -9.75 26.609 -0.552 1 97.44 118 ARG A O 1
ATOM 912 N N . GLY A 1 119 ? -9.586 25.656 1.467 1 97.06 119 GLY A N 1
ATOM 913 C CA . GLY A 1 119 ? -8.992 26.828 2.092 1 97.06 119 GLY A CA 1
ATOM 914 C C . GLY A 1 119 ? -10 27.672 2.852 1 97.06 119 GLY A C 1
ATOM 915 O O . GLY A 1 119 ? -9.625 28.609 3.555 1 97.06 119 GLY A O 1
ATOM 916 N N . ALA A 1 120 ? -11.25 27.266 2.799 1 98.25 120 ALA A N 1
ATOM 917 C CA . ALA A 1 120 ? -12.273 28.062 3.494 1 98.25 120 ALA A CA 1
ATOM 918 C C . ALA A 1 120 ? -11.977 28.141 4.988 1 98.25 120 ALA A C 1
ATOM 920 O O . ALA A 1 120 ? -12.023 29.219 5.574 1 98.25 120 ALA A O 1
ATOM 921 N N . ALA A 1 121 ? -11.602 27.047 5.57 1 97.38 121 ALA A N 1
ATOM 922 C CA . ALA A 1 121 ? -11.273 27.016 6.996 1 97.38 121 ALA A CA 1
ATOM 923 C C . ALA A 1 121 ? -9.773 27.125 7.223 1 97.38 121 ALA A C 1
ATOM 925 O O . ALA A 1 121 ? -9.328 27.75 8.188 1 97.38 121 ALA A O 1
ATOM 926 N N . ASP A 1 122 ? -8.922 26.641 6.41 1 95.56 122 ASP A N 1
ATOM 927 C CA . ASP A 1 122 ? -7.473 26.547 6.566 1 95.56 122 ASP A CA 1
ATOM 928 C C . ASP A 1 122 ? -6.754 27.109 5.336 1 95.56 122 ASP A C 1
ATOM 930 O O . ASP A 1 122 ? -6.418 26.359 4.418 1 95.56 122 ASP A O 1
ATOM 934 N N . MET A 1 123 ? -6.582 28.391 5.191 1 96.06 123 MET A N 1
ATOM 935 C CA . MET A 1 123 ? -7.121 29.312 6.191 1 96.06 123 MET A CA 1
ATOM 936 C C . MET A 1 123 ? -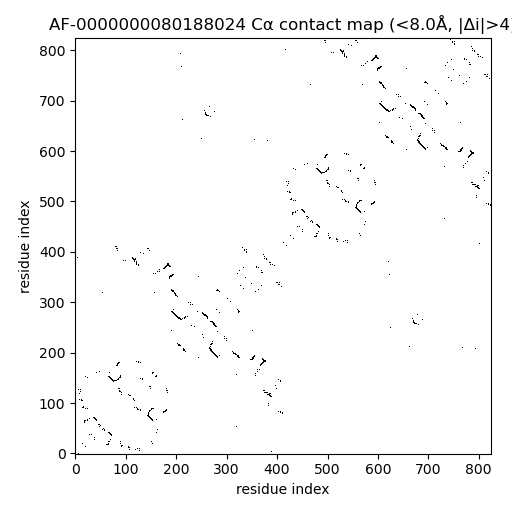7.43 30.672 5.578 1 96.06 123 MET A C 1
ATOM 938 O O . MET A 1 123 ? -7.207 31.703 6.207 1 96.06 123 MET A O 1
ATOM 942 N N . LYS A 1 124 ? -7.871 30.625 4.352 1 98.38 124 LYS A N 1
ATOM 943 C CA . LYS A 1 124 ? -8.047 31.844 3.574 1 98.38 124 LYS A CA 1
ATOM 944 C C . LYS A 1 124 ? -9.109 32.75 4.203 1 98.38 124 LYS A C 1
ATOM 946 O O . LYS A 1 124 ? -9.023 33.969 4.109 1 98.38 124 LYS A O 1
ATOM 951 N N . SER A 1 125 ? -10.109 32.219 4.852 1 98.69 125 SER A N 1
ATOM 952 C CA . SER A 1 125 ? -11.086 33.062 5.559 1 98.69 125 SER A CA 1
ATOM 953 C C . SER A 1 125 ? -10.445 33.75 6.75 1 98.69 125 SER A C 1
ATOM 955 O O . SER A 1 125 ? -10.812 34.875 7.086 1 98.69 125 SER A O 1
ATOM 957 N N . GLY A 1 126 ? -9.562 33.062 7.449 1 98.69 126 GLY A N 1
ATOM 958 C CA . GLY A 1 126 ? -8.805 33.719 8.508 1 98.69 126 GLY A CA 1
ATOM 959 C C . GLY A 1 126 ? -7.973 34.875 8.008 1 98.69 126 GLY A C 1
ATOM 960 O O . GLY A 1 126 ? -7.945 35.938 8.633 1 98.69 126 GLY A O 1
ATOM 961 N N . LEU A 1 127 ? -7.324 34.719 6.844 1 98.81 127 LEU A N 1
ATOM 962 C CA . LEU A 1 127 ? -6.543 35.781 6.234 1 98.81 127 LEU A CA 1
ATOM 963 C C . LEU A 1 127 ? -7.438 36.938 5.852 1 98.81 127 LEU A C 1
ATOM 965 O O . LEU A 1 127 ? -7.082 38.094 6.082 1 98.81 127 LEU A O 1
ATOM 969 N N . ALA A 1 128 ? -8.57 36.656 5.25 1 98.81 128 ALA A N 1
ATOM 970 C CA . ALA A 1 128 ? -9.547 37.688 4.953 1 98.81 128 ALA A CA 1
ATOM 971 C C . ALA A 1 128 ? -9.914 38.469 6.211 1 98.81 128 ALA A C 1
ATOM 973 O O . ALA A 1 128 ? -10 39.688 6.191 1 98.81 128 ALA A O 1
ATOM 974 N N . GLY A 1 129 ? -10.172 37.719 7.273 1 98.81 129 GLY A N 1
ATOM 975 C CA . GLY A 1 129 ? -10.477 38.344 8.547 1 98.81 129 GLY A CA 1
ATOM 976 C C . GLY A 1 129 ? -9.391 39.312 9.023 1 98.81 129 GLY A C 1
ATOM 977 O O . GLY A 1 129 ? -9.688 40.375 9.578 1 98.81 129 GLY A O 1
ATOM 978 N N . CYS A 1 130 ? -8.164 38.938 8.867 1 98.88 130 CYS A N 1
ATOM 979 C CA . CYS A 1 130 ? -7.039 39.781 9.242 1 98.88 130 CYS A CA 1
ATOM 980 C C . CYS A 1 130 ? -7.086 41.125 8.5 1 98.88 130 CYS A C 1
ATOM 982 O O . CYS A 1 130 ? -6.898 42.188 9.102 1 98.88 130 CYS A O 1
ATOM 984 N N . VAL A 1 131 ? -7.309 41.062 7.176 1 98.81 131 VAL A N 1
ATOM 985 C CA . VAL A 1 131 ? -7.375 42.281 6.344 1 98.81 131 VAL A CA 1
ATOM 986 C C . VAL A 1 131 ? -8.484 43.188 6.848 1 98.81 131 VAL A C 1
ATOM 988 O O . VAL A 1 131 ? -8.266 44.375 7.039 1 98.81 131 VAL A O 1
ATOM 991 N N . PHE A 1 132 ? -9.555 42.656 7.129 1 98.75 132 PHE A N 1
ATOM 992 C CA . PHE A 1 132 ? -10.719 43.469 7.457 1 98.75 132 PHE A CA 1
ATOM 993 C C . PHE A 1 132 ? -10.672 43.906 8.906 1 98.75 132 PHE A C 1
ATOM 995 O O . PHE A 1 132 ? -11.242 44.969 9.258 1 98.75 132 PHE A O 1
ATOM 1002 N N . ALA A 1 133 ? -10.031 43.094 9.781 1 98.56 133 ALA A N 1
ATOM 1003 C CA . ALA A 1 133 ? -9.773 43.594 11.125 1 98.56 133 ALA A CA 1
ATOM 1004 C C . ALA A 1 133 ? -8.922 44.875 11.094 1 98.56 133 ALA A C 1
ATOM 1006 O O . ALA A 1 133 ? -9.211 45.844 11.797 1 98.56 133 ALA A O 1
ATOM 1007 N N . ALA A 1 134 ? -7.891 44.875 10.297 1 98.31 134 ALA A N 1
ATOM 1008 C CA . ALA A 1 134 ? -7.027 46.031 10.141 1 98.31 134 ALA A CA 1
ATOM 1009 C C . ALA A 1 134 ? -7.801 47.219 9.57 1 98.31 134 ALA A C 1
ATOM 1011 O O . ALA A 1 134 ? -7.645 48.344 10.031 1 98.31 134 ALA A O 1
ATOM 1012 N N . ARG A 1 135 ? -8.594 46.938 8.578 1 97.44 135 ARG A N 1
ATOM 1013 C CA . ARG A 1 135 ? -9.398 48 7.969 1 97.44 135 ARG A CA 1
ATOM 1014 C C . ARG A 1 135 ? -10.367 48.594 8.977 1 97.44 135 ARG A C 1
ATOM 1016 O O . ARG A 1 135 ? -10.562 49.812 9.016 1 97.44 135 ARG A O 1
ATOM 1023 N N . ARG A 1 136 ? -10.984 47.719 9.695 1 96.19 136 ARG A N 1
ATOM 1024 C CA . ARG A 1 136 ? -11.906 48.188 10.727 1 96.19 136 ARG A CA 1
ATOM 1025 C C . ARG A 1 136 ? -11.203 49.125 11.703 1 96.19 136 ARG A C 1
ATOM 1027 O O . ARG A 1 136 ? -11.773 50.156 12.109 1 96.19 136 ARG A O 1
ATOM 1034 N N . LEU A 1 137 ? -10.094 48.781 12.055 1 95.31 137 LEU A N 1
ATOM 1035 C CA . LEU A 1 137 ? -9.305 49.625 12.953 1 95.31 137 LEU A CA 1
ATOM 1036 C C . LEU A 1 137 ? -9.016 50.969 12.32 1 95.31 137 LEU A C 1
ATOM 1038 O O . LEU A 1 137 ? -9.094 52 12.992 1 95.31 137 LEU A O 1
ATOM 1042 N N . ALA A 1 138 ? -8.625 50.969 11.078 1 93.62 138 ALA A N 1
ATOM 1043 C CA . ALA A 1 138 ? -8.305 52.188 10.352 1 93.62 138 ALA A CA 1
ATOM 1044 C C . ALA A 1 138 ? -9.531 53.094 10.25 1 93.62 138 ALA A C 1
ATOM 1046 O O . ALA A 1 138 ? -9.406 54.312 10.234 1 93.62 138 ALA A O 1
ATOM 1047 N N . ASP A 1 139 ? -10.656 52.5 10.141 1 91.62 139 ASP A N 1
ATOM 1048 C CA . ASP A 1 139 ? -11.898 53.25 9.977 1 91.62 139 ASP A CA 1
ATOM 1049 C C . ASP A 1 139 ? -12.445 53.688 11.328 1 91.62 139 ASP A C 1
ATOM 1051 O O . ASP A 1 139 ? -13.414 54.469 11.383 1 91.62 139 ASP A O 1
ATOM 1055 N N . SER A 1 140 ? -11.789 53.281 12.297 1 88.69 140 SER A N 1
ATOM 1056 C CA . SER A 1 140 ? -12.266 53.625 13.633 1 88.69 140 SER A CA 1
ATOM 1057 C C . SER A 1 140 ? -11.602 54.906 14.141 1 88.69 140 SER A C 1
ATOM 1059 O O . SER A 1 140 ? -10.672 55.406 13.508 1 88.69 140 SER A O 1
ATOM 1061 N N . ASP A 1 141 ? -12.109 55.375 15.211 1 82.62 141 ASP A N 1
ATOM 1062 C CA . ASP A 1 141 ? -11.617 56.625 15.797 1 82.62 141 ASP A CA 1
ATOM 1063 C C . ASP A 1 141 ? -10.617 56.344 16.922 1 82.62 141 ASP A C 1
ATOM 1065 O O . ASP A 1 141 ? -10.391 57.188 17.781 1 82.62 141 ASP A O 1
ATOM 1069 N N . PHE A 1 142 ? -10.102 55.281 16.844 1 82 142 PHE A N 1
ATOM 1070 C CA . PHE A 1 142 ? -9.148 54.938 17.891 1 82 142 PHE A CA 1
ATOM 1071 C C . PHE A 1 142 ? -7.934 55.875 17.844 1 82 142 PHE A C 1
ATOM 1073 O O . PHE A 1 142 ? -7.461 56.219 16.766 1 82 142 PHE A O 1
ATOM 1080 N N . ASP A 1 143 ? -7.562 56.375 18.969 1 87.75 143 ASP A N 1
ATOM 1081 C CA . ASP A 1 143 ? -6.293 57.062 19.125 1 87.75 143 ASP A CA 1
ATOM 1082 C C . ASP A 1 143 ? -5.156 56.094 19.422 1 87.75 143 ASP A C 1
ATOM 1084 O O . ASP A 1 143 ? -4.934 55.75 20.578 1 87.75 143 ASP A O 1
ATOM 1088 N N . LEU A 1 144 ? -4.566 55.688 18.406 1 92.94 144 LEU A N 1
ATOM 1089 C CA . LEU A 1 144 ? -3.553 54.656 18.516 1 92.94 144 LEU A CA 1
ATOM 1090 C C . LEU A 1 144 ? -2.219 55.125 17.953 1 92.94 144 LEU A C 1
ATOM 1092 O O . LEU A 1 144 ? -2.186 56.031 17.109 1 92.94 144 LEU A O 1
ATOM 1096 N N . ASP A 1 145 ? -1.152 54.562 18.484 1 94.81 145 ASP A N 1
ATOM 1097 C CA . ASP A 1 145 ? 0.185 54.688 17.906 1 94.81 145 ASP A CA 1
ATOM 1098 C C . ASP A 1 145 ? 0.728 53.312 17.5 1 94.81 145 ASP A C 1
ATOM 1100 O O . ASP A 1 145 ? 0.488 52.312 18.188 1 94.81 145 ASP A O 1
ATOM 1104 N N . GLY A 1 146 ? 1.402 53.344 16.375 1 96.06 146 GLY A N 1
ATOM 1105 C CA . GLY A 1 146 ? 2.037 52.094 15.977 1 96.06 146 GLY A CA 1
ATOM 1106 C C . GLY A 1 146 ? 1.602 51.625 14.609 1 96.06 146 GLY A C 1
ATOM 1107 O O . GLY A 1 146 ? 1.242 52.438 13.75 1 96.06 146 GLY A O 1
ATOM 1108 N N . ARG A 1 147 ? 1.822 50.281 14.398 1 97.62 147 ARG A N 1
ATOM 1109 C CA . ARG A 1 147 ? 1.537 49.75 13.078 1 97.62 147 ARG A CA 1
ATOM 1110 C C . ARG A 1 147 ? 0.84 48.406 13.18 1 97.62 147 ARG A C 1
ATOM 1112 O O . ARG A 1 147 ? 1.064 47.656 14.133 1 97.62 147 ARG A O 1
ATOM 1119 N N . VAL A 1 148 ? -0.018 48.188 12.234 1 98.31 148 VAL A N 1
ATOM 1120 C CA . VAL A 1 148 ? -0.6 46.875 12 1 98.31 148 VAL A CA 1
ATOM 1121 C C . VAL A 1 148 ? -0.136 46.344 10.648 1 98.31 148 VAL A C 1
ATOM 1123 O O . VAL A 1 148 ? -0.245 47.031 9.633 1 98.31 148 VAL A O 1
ATOM 1126 N N . VAL A 1 149 ? 0.415 45.188 10.656 1 98.69 149 VAL A N 1
ATOM 1127 C CA . VAL A 1 149 ? 0.862 44.5 9.438 1 98.69 149 VAL A CA 1
ATOM 1128 C C . VAL A 1 149 ? -0.024 43.281 9.156 1 98.69 149 VAL A C 1
ATOM 1130 O O . VAL A 1 149 ? -0.21 42.438 10.023 1 98.69 149 VAL A O 1
ATOM 1133 N N . VAL A 1 150 ? -0.601 43.25 8 1 98.88 150 VAL A N 1
ATOM 1134 C CA . VAL A 1 150 ? -1.254 42.031 7.543 1 98.88 150 VAL A CA 1
ATOM 1135 C C . VAL A 1 150 ? -0.32 41.25 6.609 1 98.88 150 VAL A C 1
ATOM 1137 O O . VAL A 1 150 ? 0.097 41.781 5.57 1 98.88 150 VAL A O 1
ATOM 1140 N N . GLU A 1 151 ? 0.002 40.031 7.02 1 98.75 151 GLU A N 1
ATOM 1141 C CA . GLU A 1 151 ? 0.88 39.219 6.207 1 98.75 151 GLU A CA 1
ATOM 1142 C C . GLU A 1 151 ? 0.105 38.062 5.547 1 98.75 151 GLU A C 1
ATOM 1144 O O . GLU A 1 151 ? -0.596 37.312 6.223 1 98.75 151 GLU A O 1
ATOM 1149 N N . GLY A 1 152 ? 0.153 37.969 4.23 1 98.69 152 GLY A N 1
ATOM 1150 C CA . GLY A 1 152 ? -0.171 36.75 3.473 1 98.69 152 GLY A CA 1
ATOM 1151 C C . GLY A 1 152 ? 1.056 35.969 3.033 1 98.69 152 GLY A C 1
ATOM 1152 O O . GLY A 1 152 ? 1.722 36.344 2.066 1 98.69 152 GLY A O 1
ATOM 1153 N N . VAL A 1 153 ? 1.319 34.812 3.705 1 98.44 153 VAL A N 1
ATOM 1154 C CA . VAL A 1 153 ? 2.584 34.125 3.484 1 98.44 153 VAL A CA 1
ATOM 1155 C C . VAL A 1 153 ? 2.342 32.875 2.662 1 98.44 153 VAL A C 1
ATOM 1157 O O . VAL A 1 153 ? 1.228 32.344 2.639 1 98.44 153 VAL A O 1
ATOM 1160 N N . VAL A 1 154 ? 3.408 32.406 1.965 1 96.81 154 VAL A N 1
ATOM 1161 C CA . VAL A 1 154 ? 3.307 31.25 1.097 1 96.81 154 VAL A CA 1
ATOM 1162 C C . VAL A 1 154 ? 3.949 30.031 1.776 1 96.81 154 VAL A C 1
ATOM 1164 O O . VAL A 1 154 ? 4.836 30.188 2.623 1 96.81 154 VAL A O 1
ATOM 1167 N N . GLY A 1 155 ? 3.465 28.891 1.516 1 93.31 155 GLY A N 1
ATOM 1168 C CA . GLY A 1 155 ? 4.16 27.625 1.758 1 93.31 155 GLY A CA 1
ATOM 1169 C C . GLY A 1 155 ? 3.975 27.109 3.17 1 93.31 155 GLY A C 1
ATOM 1170 O O . GLY A 1 155 ? 4.777 26.297 3.65 1 93.31 155 GLY A O 1
ATOM 1171 N N . GLU A 1 156 ? 3.014 27.578 3.908 1 91 156 GLU A N 1
ATOM 1172 C CA . GLU A 1 156 ? 2.771 27.062 5.25 1 91 156 GLU A CA 1
ATOM 1173 C C . GLU A 1 156 ? 2.574 25.547 5.227 1 91 156 GLU A C 1
ATOM 1175 O O . GLU A 1 156 ? 3.113 24.828 6.074 1 91 156 GLU A O 1
ATOM 1180 N N . GLU A 1 157 ? 1.922 25.031 4.266 1 85.31 157 GLU A N 1
ATOM 1181 C CA . GLU A 1 157 ? 1.569 23.609 4.168 1 85.31 157 GLU A CA 1
ATOM 1182 C C . GLU A 1 157 ? 2.779 22.766 3.779 1 85.31 157 GLU A C 1
ATOM 1184 O O . GLU A 1 157 ? 2.699 21.531 3.752 1 85.31 157 GLU A O 1
ATOM 1189 N N . ALA A 1 158 ? 3.836 23.422 3.414 1 81.44 158 ALA A N 1
ATOM 1190 C CA . ALA A 1 158 ? 5.059 22.75 2.992 1 81.44 158 ALA A CA 1
ATOM 1191 C C . ALA A 1 158 ? 6.266 23.25 3.779 1 81.44 158 ALA A C 1
ATOM 1193 O O . ALA A 1 158 ? 7.352 23.422 3.221 1 81.44 158 ALA A O 1
ATOM 1194 N N . GLY A 1 159 ? 6.02 23.594 4.988 1 84.38 159 GLY A N 1
ATOM 1195 C CA . GLY A 1 159 ? 7.145 23.953 5.836 1 84.38 159 GLY A CA 1
ATOM 1196 C C . GLY A 1 159 ? 7.113 25.406 6.281 1 84.38 159 GLY A C 1
ATOM 1197 O O . GLY A 1 159 ? 7.797 25.781 7.238 1 84.38 159 GLY A O 1
ATOM 1198 N N . GLY A 1 160 ? 6.43 26.312 5.547 1 92.56 160 GLY A N 1
ATOM 1199 C CA . GLY A 1 160 ? 6.266 27.688 5.984 1 92.56 160 GLY A CA 1
ATOM 1200 C C . GLY A 1 160 ? 7.379 28.609 5.504 1 92.56 160 GLY A C 1
ATOM 1201 O O . GLY A 1 160 ? 7.883 29.438 6.266 1 92.56 160 GLY A O 1
ATOM 1202 N N . VAL A 1 161 ? 7.754 28.438 4.242 1 92.12 161 VAL A N 1
ATOM 1203 C CA . VAL A 1 161 ? 8.922 29.141 3.723 1 92.12 161 VAL A CA 1
ATOM 1204 C C . VAL A 1 161 ? 8.68 30.641 3.797 1 92.12 161 VAL A C 1
ATOM 1206 O O . VAL A 1 161 ? 9.609 31.422 4.066 1 92.12 161 VAL A O 1
ATOM 1209 N N . GLY A 1 162 ? 7.508 31.141 3.506 1 95.94 162 GLY A N 1
ATOM 1210 C CA . GLY A 1 162 ? 7.199 32.562 3.533 1 95.94 162 GLY A CA 1
ATOM 1211 C C . GLY A 1 162 ? 7.32 33.156 4.918 1 95.94 162 GLY A C 1
ATOM 1212 O O . GLY A 1 162 ? 7.957 34.219 5.086 1 95.94 162 GLY A O 1
ATOM 1213 N N . ALA A 1 163 ? 6.672 32.531 5.875 1 96.75 163 ALA A N 1
ATOM 1214 C CA . ALA A 1 163 ? 6.734 33 7.258 1 96.75 163 ALA A CA 1
ATOM 1215 C C . ALA A 1 163 ? 8.164 32.906 7.797 1 96.75 163 ALA A C 1
ATOM 1217 O O . ALA A 1 163 ? 8.602 33.812 8.531 1 96.75 163 ALA A O 1
ATOM 1218 N N . ALA A 1 164 ? 8.836 31.859 7.465 1 95.25 164 ALA A N 1
ATOM 1219 C CA . ALA A 1 164 ? 10.227 31.719 7.898 1 95.25 164 ALA A CA 1
ATOM 1220 C C . ALA A 1 164 ? 11.086 32.875 7.395 1 95.25 164 ALA A C 1
ATOM 1222 O O . ALA A 1 164 ? 11.875 33.438 8.156 1 95.25 164 ALA A O 1
ATOM 1223 N N . ALA A 1 165 ? 10.938 33.188 6.145 1 94.94 165 ALA A N 1
ATOM 1224 C CA . ALA A 1 165 ? 11.688 34.281 5.555 1 94.94 165 ALA A CA 1
ATOM 1225 C C . ALA A 1 165 ? 11.367 35.594 6.25 1 94.94 165 ALA A C 1
ATOM 1227 O O . ALA A 1 165 ? 12.266 36.406 6.527 1 94.94 165 ALA A O 1
ATOM 1228 N N . ALA A 1 166 ? 10.102 35.812 6.477 1 96.12 166 ALA A N 1
ATOM 1229 C CA . ALA A 1 166 ? 9.688 37.062 7.152 1 96.12 166 ALA A CA 1
ATOM 1230 C C . ALA A 1 166 ? 10.281 37.125 8.555 1 96.12 166 ALA A C 1
ATOM 1232 O O . ALA A 1 166 ? 10.703 38.219 8.992 1 96.12 166 ALA A O 1
ATOM 1233 N N . ALA A 1 167 ? 10.203 36.031 9.258 1 95.19 167 ALA A N 1
ATOM 1234 C CA . ALA A 1 167 ? 10.695 36 10.633 1 95.19 167 ALA A CA 1
ATOM 1235 C C . ALA A 1 167 ? 12.203 36.219 10.68 1 95.19 167 ALA A C 1
ATOM 1237 O O . ALA A 1 167 ? 12.703 36.938 11.539 1 95.19 167 ALA A O 1
ATOM 1238 N N . LEU A 1 168 ? 12.906 35.656 9.781 1 92 168 LEU A N 1
ATOM 1239 C CA . LEU A 1 168 ? 14.367 35.656 9.789 1 92 168 LEU A CA 1
ATOM 1240 C C . LEU A 1 168 ? 14.914 36.969 9.242 1 92 168 LEU A C 1
ATOM 1242 O O . LEU A 1 168 ? 15.852 37.531 9.805 1 92 168 LEU A O 1
ATOM 1246 N N . ASP A 1 169 ? 14.398 37.469 8.102 1 92.5 169 ASP A N 1
ATOM 1247 C CA . ASP A 1 169 ? 14.992 38.625 7.391 1 92.5 169 ASP A CA 1
ATOM 1248 C C . ASP A 1 169 ? 14.219 39.906 7.66 1 92.5 169 ASP A C 1
ATOM 1250 O O . ASP A 1 169 ? 14.711 41 7.391 1 92.5 169 ASP A O 1
ATOM 1254 N N . ASN A 1 170 ? 13.008 39.781 8.234 1 95.81 170 ASN A N 1
ATOM 1255 C CA . ASN A 1 170 ? 12.125 40.906 8.477 1 95.81 170 ASN A CA 1
ATOM 1256 C C . ASN A 1 170 ? 11.961 41.781 7.227 1 95.81 170 ASN A C 1
ATOM 1258 O O . ASN A 1 170 ? 12.812 42.625 6.934 1 95.81 170 ASN A O 1
ATOM 1262 N N . PRO A 1 171 ? 11.008 41.781 6.52 1 96.88 171 PRO A N 1
ATOM 1263 C CA . PRO A 1 171 ? 10.844 42.531 5.266 1 96.88 171 PRO A CA 1
ATOM 1264 C C . PRO A 1 171 ? 10.477 43.969 5.488 1 96.88 171 PRO A C 1
ATOM 1266 O O . PRO A 1 171 ? 10.328 44.75 4.523 1 96.88 171 PRO A O 1
ATOM 1269 N N . TYR A 1 172 ? 10.406 44.438 6.699 1 97.62 172 TYR A N 1
ATOM 1270 C CA . TYR A 1 172 ? 9.953 45.781 7.035 1 97.62 172 TYR A CA 1
ATOM 1271 C C . TYR A 1 172 ? 11.086 46.625 7.617 1 97.62 172 TYR A C 1
ATOM 1273 O O . TYR A 1 172 ? 12.062 46.062 8.141 1 97.62 172 TYR A O 1
ATOM 1281 N N . PRO A 1 173 ? 10.953 47.906 7.531 1 97.31 173 PRO A N 1
ATOM 1282 C CA . PRO A 1 173 ? 11.969 48.781 8.141 1 97.31 173 PRO A CA 1
ATOM 1283 C C . PRO A 1 173 ? 11.719 49.031 9.633 1 97.31 173 PRO A C 1
ATOM 1285 O O . PRO A 1 173 ? 12.227 50 10.195 1 97.31 173 PRO A O 1
ATOM 1288 N N . PHE A 1 174 ? 10.867 48.281 10.258 1 97 174 PHE A N 1
ATOM 1289 C CA . PHE A 1 174 ? 10.562 48.344 11.688 1 97 174 PHE A CA 1
ATOM 1290 C C . PHE A 1 174 ? 10.5 46.938 12.281 1 97 174 PHE A C 1
ATOM 1292 O O . PHE A 1 174 ? 10.391 45.969 11.555 1 97 174 PHE A O 1
ATOM 1299 N N . ASP A 1 175 ? 10.633 46.875 13.57 1 96.25 175 ASP A N 1
ATOM 1300 C CA . ASP A 1 175 ? 10.516 45.594 14.266 1 96.25 175 ASP A CA 1
ATOM 1301 C C . ASP A 1 175 ? 9.055 45.188 14.461 1 96.25 175 ASP A C 1
ATOM 1303 O O . ASP A 1 175 ? 8.164 46.062 14.414 1 96.25 175 ASP A O 1
ATOM 1307 N N . ARG A 1 176 ? 8.805 43.938 14.609 1 97.06 176 ARG A N 1
ATOM 1308 C CA . ARG A 1 176 ? 7.488 43.406 14.953 1 97.06 176 ARG A CA 1
ATOM 1309 C C . ARG A 1 176 ? 7.449 42.969 16.406 1 97.06 176 ARG A C 1
ATOM 1311 O O . ARG A 1 176 ? 8.242 42.094 16.812 1 97.06 176 ARG A O 1
ATOM 1318 N N . ASP A 1 177 ? 6.52 43.438 17.109 1 97.5 177 ASP A N 1
ATOM 1319 C CA . ASP A 1 177 ? 6.508 43.25 18.547 1 97.5 177 ASP A CA 1
ATOM 1320 C C . ASP A 1 177 ? 5.656 42.062 18.938 1 97.5 177 ASP A C 1
ATOM 1322 O O . ASP A 1 177 ? 5.801 41.5 20.031 1 97.5 177 ASP A O 1
ATOM 1326 N N . ALA A 1 178 ? 4.77 41.656 18.141 1 98.38 178 ALA A N 1
ATOM 1327 C CA . ALA A 1 178 ? 3.889 40.5 18.359 1 98.38 178 ALA A CA 1
ATOM 1328 C C . ALA A 1 178 ? 3.217 40.062 17.062 1 98.38 178 ALA A C 1
ATOM 1330 O O . ALA A 1 178 ? 3.262 40.781 16.062 1 98.38 178 ALA A O 1
ATOM 1331 N N . ALA A 1 179 ? 2.637 38.875 17.156 1 98.69 179 ALA A N 1
ATOM 1332 C CA . ALA A 1 179 ? 1.892 38.406 16 1 98.69 179 ALA A CA 1
ATOM 1333 C C . ALA A 1 179 ? 0.662 37.594 16.438 1 98.69 179 ALA A C 1
ATOM 1335 O O . ALA A 1 179 ? 0.659 37 17.5 1 98.69 179 ALA A O 1
ATOM 1336 N N . ILE A 1 180 ? -0.356 37.688 15.688 1 98.81 180 ILE A N 1
ATOM 1337 C CA . ILE A 1 180 ? -1.521 36.812 15.727 1 98.81 180 ILE A CA 1
ATOM 1338 C C . ILE A 1 180 ? -1.613 36.031 14.43 1 98.81 180 ILE A C 1
ATOM 1340 O O . ILE A 1 180 ? -1.727 36.594 13.344 1 98.81 180 ILE A O 1
ATOM 1344 N N . VAL A 1 181 ? -1.508 34.688 14.539 1 98.81 181 VAL A N 1
ATOM 1345 C CA . VAL A 1 181 ? -1.693 33.844 13.383 1 98.81 181 VAL A CA 1
ATOM 1346 C C . VAL A 1 181 ? -3.133 33.312 13.344 1 98.81 181 VAL A C 1
ATOM 1348 O O . VAL A 1 181 ? -3.604 32.688 14.289 1 98.81 181 VAL A O 1
ATOM 1351 N N . ALA A 1 182 ? -3.809 33.5 12.25 1 98.56 182 ALA A N 1
ATOM 1352 C CA . ALA A 1 182 ? -5.258 33.344 12.195 1 98.56 182 ALA A CA 1
ATOM 1353 C C . ALA A 1 182 ? -5.629 31.922 11.734 1 98.56 182 ALA A C 1
ATOM 1355 O O . ALA A 1 182 ? -6.559 31.75 10.945 1 98.56 182 ALA A O 1
ATOM 1356 N N . GLU A 1 183 ? -4.945 30.938 12.234 1 97.56 183 GLU A N 1
ATOM 1357 C CA . GLU A 1 183 ? -5.297 29.531 12 1 97.56 183 GLU A CA 1
ATOM 1358 C C . GLU A 1 183 ? -6.695 29.219 12.531 1 97.56 183 GLU A C 1
ATOM 1360 O O . GLU A 1 183 ? -7.219 29.938 13.383 1 97.56 183 GLU A O 1
ATOM 1365 N N . PRO A 1 184 ? -7.32 28.188 11.969 1 96.81 184 PRO A N 1
ATOM 1366 C CA . PRO A 1 184 ? -8.641 27.844 12.508 1 96.81 184 PRO A CA 1
ATOM 1367 C C . PRO A 1 184 ? -8.562 27.266 13.922 1 96.81 184 PRO A C 1
ATOM 1369 O O . PRO A 1 184 ? -8.18 26.109 14.094 1 96.81 184 PRO A O 1
ATOM 1372 N N . THR A 1 185 ? -8.977 28.047 14.867 1 96.75 185 THR A N 1
ATOM 1373 C CA . THR A 1 185 ? -8.938 27.656 16.266 1 96.75 185 THR A CA 1
ATOM 1374 C C . THR A 1 185 ? -10.32 27.797 16.906 1 96.75 185 THR A C 1
ATOM 1376 O O . THR A 1 185 ? -10.445 27.859 18.125 1 96.75 185 THR A O 1
ATOM 1379 N N . GLU A 1 186 ? -11.336 27.969 16.109 1 96.44 186 GLU A N 1
ATOM 1380 C CA . GLU A 1 186 ? -12.695 28.172 16.609 1 96.44 186 GLU A CA 1
ATOM 1381 C C . GLU A 1 186 ? -12.766 29.359 17.562 1 96.44 186 GLU A C 1
ATOM 1383 O O . GLU A 1 186 ? -13.406 29.266 18.625 1 96.44 186 GLU A O 1
ATOM 1388 N N . LEU A 1 187 ? -11.984 30.328 17.328 1 97.5 187 LEU A N 1
ATOM 1389 C CA . LEU A 1 187 ? -11.914 31.578 18.078 1 97.5 187 LEU A CA 1
ATOM 1390 C C . LEU A 1 187 ? -11.414 31.328 19.5 1 97.5 187 LEU A C 1
ATOM 1392 O O . LEU A 1 187 ? -11.867 31.984 20.438 1 97.5 187 LEU A O 1
ATOM 1396 N N . ALA A 1 188 ? -10.57 30.375 19.641 1 97.31 188 ALA A N 1
ATOM 1397 C CA . ALA A 1 188 ? -9.875 30.156 20.906 1 97.31 188 ALA A CA 1
ATOM 1398 C C . ALA A 1 188 ? -8.398 30.547 20.797 1 97.31 188 ALA A C 1
ATOM 1400 O O . ALA A 1 188 ? -7.75 30.266 19.797 1 97.31 188 ALA A O 1
ATOM 1401 N N . PRO A 1 189 ? -7.926 31.328 21.844 1 98.25 189 PRO A N 1
ATOM 1402 C CA . PRO A 1 189 ? -6.488 31.609 21.828 1 98.25 189 PRO A CA 1
ATOM 1403 C C . PRO A 1 189 ? -5.641 30.359 22.062 1 98.25 189 PRO A C 1
ATOM 1405 O O . PRO A 1 189 ? -5.887 29.609 23.016 1 98.25 189 PRO A O 1
ATOM 1408 N N . VAL A 1 190 ? -4.727 30.125 21.234 1 98.38 190 VAL A N 1
ATOM 1409 C CA . VAL A 1 190 ? -3.822 28.984 21.344 1 98.38 190 VAL A CA 1
ATOM 1410 C C . VAL A 1 190 ? -2.406 29.469 21.641 1 98.38 190 VAL A C 1
ATOM 1412 O O . VAL A 1 190 ? -1.859 30.281 20.906 1 98.38 190 VAL A O 1
ATOM 1415 N N . VAL A 1 191 ? -1.784 28.953 22.703 1 98.69 191 VAL A N 1
ATOM 1416 C CA . VAL A 1 191 ? -0.491 29.469 23.125 1 98.69 191 VAL A CA 1
ATOM 1417 C C . VAL A 1 191 ? 0.574 28.391 23 1 98.69 191 VAL A C 1
ATOM 1419 O O . VAL A 1 191 ? 1.767 28.656 23.156 1 98.69 191 VAL A O 1
ATOM 1422 N N . ALA A 1 192 ? 0.144 27.172 22.75 1 98.62 192 ALA A N 1
ATOM 1423 C CA . ALA A 1 192 ? 1.068 26.047 22.578 1 98.62 192 ALA A CA 1
ATOM 1424 C C . ALA A 1 192 ? 0.68 25.188 21.391 1 98.62 192 ALA A C 1
ATOM 1426 O O . ALA A 1 192 ? -0.464 24.734 21.281 1 98.62 192 ALA A O 1
ATOM 1427 N N . CYS A 1 193 ? 1.615 25 20.469 1 97.94 193 CYS A N 1
ATOM 1428 C CA . CYS A 1 193 ? 1.426 24.172 19.297 1 97.94 193 CYS A CA 1
ATOM 1429 C C . CYS A 1 193 ? 2.451 23.031 19.25 1 97.94 193 CYS A C 1
ATOM 1431 O O . CYS A 1 193 ? 3.637 23.266 19.5 1 97.94 193 CYS A O 1
ATOM 1433 N N . GLU A 1 194 ? 1.983 21.859 18.938 1 97.5 194 GLU A N 1
ATOM 1434 C CA . GLU A 1 194 ? 2.918 20.766 18.688 1 97.5 194 GLU A CA 1
ATOM 1435 C C . GLU A 1 194 ? 3.658 20.969 17.359 1 97.5 194 GLU A C 1
ATOM 1437 O O . GLU A 1 194 ? 3.225 21.75 16.516 1 97.5 194 GLU A O 1
ATOM 1442 N N . GLY A 1 195 ? 4.863 20.359 17.375 1 96 195 GLY A N 1
ATOM 1443 C CA . GLY A 1 195 ? 5.516 20.141 16.094 1 96 195 GLY A CA 1
ATOM 1444 C C . GLY A 1 195 ? 5.203 18.781 15.484 1 96 195 GLY A C 1
ATOM 1445 O O . GLY A 1 195 ? 4.305 18.078 15.961 1 96 195 GLY A O 1
ATOM 1446 N N . SER A 1 196 ? 5.891 18.5 14.391 1 95.12 196 SER A N 1
ATOM 1447 C CA . SER A 1 196 ? 5.707 17.203 13.734 1 95.12 196 SER A CA 1
ATOM 1448 C C . SER A 1 196 ? 6.977 16.781 13.008 1 95.12 196 SER A C 1
ATOM 1450 O O . SER A 1 196 ? 7.684 17.609 12.438 1 95.12 196 SER A O 1
ATOM 1452 N N . LEU A 1 197 ? 7.195 15.578 13.117 1 95.56 197 LEU A N 1
ATOM 1453 C CA . LEU A 1 197 ? 8.258 14.875 12.391 1 95.56 197 LEU A CA 1
ATOM 1454 C C . LEU A 1 197 ? 7.668 13.898 11.383 1 95.56 197 LEU A C 1
ATOM 1456 O O . LEU A 1 197 ? 6.863 13.031 11.742 1 95.56 197 LEU A O 1
ATOM 1460 N N . MET A 1 198 ? 8.047 14.094 10.133 1 94.88 198 MET A N 1
ATOM 1461 C CA . MET A 1 198 ? 7.602 13.188 9.078 1 94.88 198 MET A CA 1
ATOM 1462 C C . MET A 1 198 ? 8.758 12.328 8.57 1 94.88 198 MET A C 1
ATOM 1464 O O . MET A 1 198 ? 9.773 12.859 8.125 1 94.88 198 MET A O 1
ATOM 1468 N N . LYS A 1 199 ? 8.586 11.039 8.672 1 96.88 199 LYS A N 1
ATOM 1469 C CA . LYS A 1 199 ? 9.633 10.133 8.211 1 96.88 199 LYS A CA 1
ATOM 1470 C C . LYS A 1 199 ? 9.047 9 7.375 1 96.88 199 LYS A C 1
ATOM 1472 O O . LYS A 1 199 ? 7.891 8.617 7.559 1 96.88 199 LYS A O 1
ATOM 1477 N N . ARG A 1 200 ? 9.82 8.547 6.473 1 98.06 200 ARG A N 1
ATOM 1478 C CA . ARG A 1 200 ? 9.469 7.422 5.605 1 98.06 200 ARG A CA 1
ATOM 1479 C C . ARG A 1 200 ? 10.344 6.207 5.91 1 98.06 200 ARG A C 1
ATOM 1481 O O . ARG A 1 200 ? 11.57 6.312 5.961 1 98.06 200 ARG A O 1
ATOM 1488 N N . LEU A 1 201 ? 9.672 5.086 6.09 1 98.81 201 LEU A N 1
ATOM 1489 C CA . LEU A 1 201 ? 10.328 3.805 6.336 1 98.81 201 LEU A CA 1
ATOM 1490 C C . LEU A 1 201 ? 10.344 2.949 5.074 1 98.81 201 LEU A C 1
ATOM 1492 O O . LEU A 1 201 ? 9.32 2.816 4.398 1 98.81 201 LEU A O 1
ATOM 1496 N N . GLU A 1 202 ? 11.461 2.469 4.742 1 98.62 202 GLU A N 1
ATOM 1497 C CA . GLU A 1 202 ? 11.57 1.495 3.66 1 98.62 202 GLU A CA 1
ATOM 1498 C C . GLU A 1 202 ? 12.195 0.193 4.152 1 98.62 202 GLU A C 1
ATOM 1500 O O . GLU A 1 202 ? 13.266 0.206 4.766 1 98.62 202 GLU A O 1
ATOM 1505 N N . LEU A 1 203 ? 11.555 -0.847 3.936 1 98.56 203 LEU A N 1
ATOM 1506 C CA . LEU A 1 203 ? 12.016 -2.186 4.281 1 98.56 203 LEU A CA 1
ATOM 1507 C C . LEU A 1 203 ? 12.266 -3.014 3.023 1 98.56 203 LEU A C 1
ATOM 1509 O O . LEU A 1 203 ? 11.555 -2.869 2.027 1 98.56 203 LEU A O 1
ATOM 1513 N N . THR A 1 204 ? 13.273 -3.805 3.066 1 97.38 204 THR A N 1
ATOM 1514 C CA . THR A 1 204 ? 13.609 -4.727 1.987 1 97.38 204 THR A CA 1
ATOM 1515 C C . THR A 1 204 ? 13.578 -6.172 2.48 1 97.38 204 THR A C 1
ATOM 1517 O O . THR A 1 204 ? 14.195 -6.5 3.494 1 97.38 204 THR A O 1
ATOM 1520 N N . GLY A 1 205 ? 12.852 -6.941 1.825 1 97.25 205 GLY A N 1
ATOM 1521 C CA . GLY A 1 205 ? 12.828 -8.383 2.023 1 97.25 205 GLY A CA 1
ATOM 1522 C C . GLY A 1 205 ? 13.344 -9.156 0.828 1 97.25 205 GLY A C 1
ATOM 1523 O O . GLY A 1 205 ? 14.266 -8.711 0.144 1 97.25 205 GLY A O 1
ATOM 1524 N N . ARG A 1 206 ? 12.875 -10.375 0.73 1 93.62 206 ARG A N 1
ATOM 1525 C CA . ARG A 1 206 ? 13.203 -11.25 -0.387 1 93.62 206 ARG A CA 1
ATOM 1526 C C . ARG A 1 206 ? 11.953 -11.891 -0.979 1 93.62 206 ARG A C 1
ATOM 1528 O O . ARG A 1 206 ? 11.211 -12.578 -0.278 1 93.62 206 ARG A O 1
ATOM 1535 N N . GLY A 1 207 ? 11.734 -11.594 -2.246 1 90.38 207 GLY A N 1
ATOM 1536 C CA . GLY A 1 207 ? 10.602 -12.188 -2.932 1 90.38 207 GLY A CA 1
ATOM 1537 C C . GLY A 1 207 ? 10.719 -13.688 -3.104 1 90.38 207 GLY A C 1
ATOM 1538 O O . GLY A 1 207 ? 11.828 -14.219 -3.246 1 90.38 207 GLY A O 1
ATOM 1539 N N . ALA A 1 208 ? 9.562 -14.391 -3.041 1 90.06 208 ALA A N 1
ATOM 1540 C CA . ALA A 1 208 ? 9.406 -15.805 -3.359 1 90.06 208 ALA A CA 1
ATOM 1541 C C . ALA A 1 208 ? 7.984 -16.109 -3.824 1 90.06 208 ALA A C 1
ATOM 1543 O O . ALA A 1 208 ? 7.059 -15.344 -3.551 1 90.06 208 ALA A O 1
ATOM 1544 N N . HIS A 1 209 ? 7.902 -17.109 -4.66 1 88.12 209 HIS A N 1
ATOM 1545 C CA . HIS A 1 209 ? 6.555 -17.547 -5 1 88.12 209 HIS A CA 1
ATOM 1546 C C . HIS A 1 209 ? 5.734 -17.828 -3.744 1 88.12 209 HIS A C 1
ATOM 1548 O O . HIS A 1 209 ? 6.246 -18.391 -2.771 1 88.12 209 HIS A O 1
ATOM 1554 N N . ALA A 1 210 ? 4.461 -17.438 -3.738 1 91.12 210 ALA A N 1
ATOM 1555 C CA . ALA A 1 210 ? 3.596 -17.594 -2.57 1 91.12 210 ALA A CA 1
ATOM 1556 C C . ALA A 1 210 ? 3.459 -19.078 -2.195 1 91.12 210 ALA A C 1
ATOM 1558 O O . ALA A 1 210 ? 3.178 -19.406 -1.041 1 91.12 210 ALA A O 1
ATOM 1559 N N . ALA A 1 211 ? 3.68 -19.953 -3.133 1 92.12 211 ALA A N 1
ATOM 1560 C CA . ALA A 1 211 ? 3.6 -21.391 -2.881 1 92.12 211 ALA A CA 1
ATOM 1561 C C . ALA A 1 211 ? 4.832 -21.891 -2.133 1 92.12 211 ALA A C 1
ATOM 1563 O O . ALA A 1 211 ? 4.832 -23 -1.594 1 92.12 211 ALA A O 1
ATOM 1564 N N . THR A 1 212 ? 5.922 -21.125 -2.146 1 93.5 212 THR A N 1
ATOM 1565 C CA . THR A 1 212 ? 7.148 -21.469 -1.436 1 93.5 212 THR A CA 1
ATOM 1566 C C . THR A 1 212 ? 7.613 -20.297 -0.57 1 93.5 212 THR A C 1
ATOM 1568 O O . THR A 1 212 ? 8.75 -19.844 -0.691 1 93.5 212 THR A O 1
ATOM 1571 N N . PRO A 1 213 ? 6.801 -19.922 0.373 1 95.19 213 PRO A N 1
ATOM 1572 C CA . PRO A 1 213 ? 7.094 -18.703 1.119 1 95.19 213 PRO A CA 1
ATOM 1573 C C . PRO A 1 213 ? 8.359 -18.812 1.964 1 95.19 213 PRO A C 1
ATOM 1575 O O . PRO A 1 213 ? 8.977 -17.797 2.297 1 95.19 213 PRO A O 1
ATOM 1578 N N . TRP A 1 214 ? 8.828 -20.047 2.287 1 95.25 214 TRP A N 1
ATOM 1579 C CA . TRP A 1 214 ? 10.016 -20.25 3.113 1 95.25 214 TRP A CA 1
ATOM 1580 C C . TRP A 1 214 ? 11.281 -19.844 2.365 1 95.25 214 TRP A C 1
ATOM 1582 O O . TRP A 1 214 ? 12.352 -19.719 2.965 1 95.25 214 TRP A O 1
ATOM 1592 N N . ARG A 1 215 ? 11.109 -19.547 1.14 1 93.38 215 ARG A N 1
ATOM 1593 C CA . ARG A 1 215 ? 12.266 -19.141 0.349 1 93.38 215 ARG A CA 1
ATOM 1594 C C . ARG A 1 215 ? 12.398 -17.609 0.33 1 93.38 215 ARG A C 1
ATOM 1596 O O . ARG A 1 215 ? 13.375 -17.078 -0.207 1 93.38 215 ARG A O 1
ATOM 1603 N N . GLY A 1 216 ? 11.43 -16.969 0.898 1 94.25 216 GLY A N 1
ATOM 1604 C CA . GLY A 1 216 ? 11.438 -15.516 0.888 1 94.25 216 GLY A CA 1
ATOM 1605 C C . GLY A 1 216 ? 11.609 -14.906 2.268 1 94.25 216 GLY A C 1
ATOM 1606 O O . GLY A 1 216 ? 11.852 -15.625 3.24 1 94.25 216 GLY A O 1
ATOM 1607 N N . GLU A 1 217 ? 11.719 -13.609 2.32 1 96.75 217 GLU A N 1
ATOM 1608 C CA . GLU A 1 217 ? 11.695 -12.789 3.527 1 96.75 217 GLU A CA 1
ATOM 1609 C C . GLU A 1 217 ? 10.562 -11.766 3.479 1 96.75 217 GLU A C 1
ATOM 1611 O O . GLU A 1 217 ? 10.625 -10.805 2.717 1 96.75 217 GLU A O 1
ATOM 1616 N N . ASN A 1 218 ? 9.578 -11.977 4.328 1 97.19 218 ASN A N 1
ATOM 1617 C CA . ASN A 1 218 ? 8.336 -11.211 4.309 1 97.19 218 ASN A CA 1
ATOM 1618 C C . ASN A 1 218 ? 8.492 -9.867 5.02 1 97.19 218 ASN A C 1
ATOM 1620 O O . ASN A 1 218 ? 8.664 -9.82 6.238 1 97.19 218 ASN A O 1
ATOM 1624 N N . VAL A 1 219 ? 8.305 -8.789 4.316 1 98.12 219 VAL A N 1
ATOM 1625 C CA . VAL A 1 219 ? 8.516 -7.457 4.871 1 98.12 219 VAL A CA 1
ATOM 1626 C C . VAL A 1 219 ? 7.391 -7.125 5.852 1 98.12 219 VAL A C 1
ATOM 1628 O O . VAL A 1 219 ? 7.547 -6.254 6.711 1 98.12 219 VAL A O 1
ATOM 1631 N N . LEU A 1 220 ? 6.238 -7.742 5.734 1 98.19 220 LEU A N 1
ATOM 1632 C CA . LEU A 1 220 ? 5.133 -7.461 6.645 1 98.19 220 LEU A CA 1
ATOM 1633 C C . LEU A 1 220 ? 5.492 -7.871 8.07 1 98.19 220 LEU A C 1
ATOM 1635 O O . LEU A 1 220 ? 5.09 -7.211 9.031 1 98.19 220 LEU A O 1
ATOM 1639 N N . ASP A 1 221 ? 6.223 -8.945 8.234 1 97.06 221 ASP A N 1
ATOM 1640 C CA . ASP A 1 221 ? 6.664 -9.375 9.562 1 97.06 221 ASP A CA 1
ATOM 1641 C C . ASP A 1 221 ? 7.617 -8.359 10.18 1 97.06 221 ASP A C 1
ATOM 1643 O O . ASP A 1 221 ? 7.512 -8.039 11.367 1 97.06 221 ASP A O 1
ATOM 1647 N N . GLN A 1 222 ? 8.539 -7.902 9.328 1 97.62 222 GLN A N 1
ATOM 1648 C CA . GLN A 1 222 ? 9.477 -6.875 9.773 1 97.62 222 GLN A CA 1
ATOM 1649 C C . GLN A 1 222 ? 8.742 -5.59 10.148 1 97.62 222 GLN A C 1
ATOM 1651 O O . GLN A 1 222 ? 9.062 -4.961 11.164 1 97.62 222 GLN A O 1
ATOM 1656 N N . PHE A 1 223 ? 7.797 -5.23 9.312 1 98.62 223 PHE A N 1
ATOM 1657 C CA . PHE A 1 223 ? 7.012 -4.023 9.555 1 98.62 223 PHE A CA 1
ATOM 1658 C C . PHE A 1 223 ? 6.266 -4.117 10.883 1 98.62 223 PHE A C 1
ATOM 1660 O O . PHE A 1 223 ? 6.168 -3.133 11.617 1 98.62 223 PHE A O 1
ATOM 1667 N N . ASP A 1 224 ? 5.75 -5.293 11.242 1 97.5 224 ASP A N 1
ATOM 1668 C CA . ASP A 1 224 ? 5.059 -5.508 12.508 1 97.5 224 ASP A CA 1
ATOM 1669 C C . ASP A 1 224 ? 5.98 -5.234 13.688 1 97.5 224 ASP A C 1
ATOM 1671 O O . ASP A 1 224 ? 5.559 -4.648 14.688 1 97.5 224 ASP A O 1
ATOM 1675 N N . GLU A 1 225 ? 7.184 -5.703 13.586 1 97.88 225 GLU A N 1
ATOM 1676 C CA . GLU A 1 225 ? 8.148 -5.477 14.656 1 97.88 225 GLU A CA 1
ATOM 1677 C C . GLU A 1 225 ? 8.438 -3.99 14.836 1 97.88 225 GLU A C 1
ATOM 1679 O O . GLU A 1 225 ? 8.5 -3.498 15.969 1 97.88 225 GLU A O 1
ATOM 1684 N N . VAL A 1 226 ? 8.594 -3.299 13.727 1 98.62 226 VAL A N 1
ATOM 1685 C CA . VAL A 1 226 ? 8.883 -1.869 13.773 1 98.62 226 VAL A CA 1
ATOM 1686 C C . VAL A 1 226 ? 7.684 -1.12 14.352 1 98.62 226 VAL A C 1
ATOM 1688 O O . VAL A 1 226 ? 7.84 -0.273 15.234 1 98.62 226 VAL A O 1
ATOM 1691 N N . ARG A 1 227 ? 6.48 -1.435 13.844 1 98.25 227 ARG A N 1
ATOM 1692 C CA . ARG A 1 227 ? 5.266 -0.771 14.305 1 98.25 227 ARG A CA 1
ATOM 1693 C C . ARG A 1 227 ? 5.062 -0.992 15.805 1 98.25 227 ARG A C 1
ATOM 1695 O O . ARG A 1 227 ? 4.691 -0.066 16.531 1 98.25 227 ARG A O 1
ATOM 1702 N N . SER A 1 228 ? 5.305 -2.201 16.266 1 97.94 228 SER A N 1
ATOM 1703 C CA . SER A 1 228 ? 5.184 -2.504 17.688 1 97.94 228 SER A CA 1
ATOM 1704 C C . SER A 1 228 ? 6.156 -1.674 18.516 1 97.94 228 SER A C 1
ATOM 1706 O O . SER A 1 228 ? 5.789 -1.141 19.562 1 97.94 228 SER A O 1
ATOM 1708 N N . ALA A 1 229 ? 7.375 -1.563 18.047 1 98.69 229 ALA A N 1
ATOM 1709 C CA . ALA A 1 229 ? 8.391 -0.776 18.75 1 98.69 229 ALA A CA 1
ATOM 1710 C C . ALA A 1 229 ? 7.988 0.695 18.812 1 98.69 229 ALA A C 1
ATOM 1712 O O . ALA A 1 229 ? 8.172 1.347 19.844 1 98.69 229 ALA A O 1
ATOM 1713 N N . PHE A 1 230 ? 7.461 1.235 17.75 1 98.75 230 PHE A N 1
ATOM 1714 C CA . PHE A 1 230 ? 7.051 2.633 17.703 1 98.75 230 PHE A CA 1
ATOM 1715 C C . PHE A 1 230 ? 5.84 2.873 18.609 1 98.75 230 PHE A C 1
ATOM 1717 O O . PHE A 1 230 ? 5.734 3.92 19.25 1 98.75 230 PHE A O 1
ATOM 1724 N N . GLU A 1 231 ? 4.918 1.906 18.641 1 98 231 GLU A N 1
ATOM 1725 C CA . GLU A 1 231 ? 3.766 2.002 19.531 1 98 231 GLU A CA 1
ATOM 1726 C C . GLU A 1 231 ? 4.191 1.997 20.984 1 98 231 GLU A C 1
ATOM 1728 O O . GLU A 1 231 ? 3.639 2.736 21.812 1 98 231 GLU A O 1
ATOM 1733 N N . ASP A 1 232 ? 5.141 1.103 21.281 1 98.56 232 ASP A N 1
ATOM 1734 C CA . ASP A 1 232 ? 5.676 1.059 22.641 1 98.56 232 ASP A CA 1
ATOM 1735 C C . ASP A 1 232 ? 6.312 2.393 23.016 1 98.56 232 ASP A C 1
ATOM 1737 O O . ASP A 1 232 ? 6.109 2.887 24.125 1 98.56 232 ASP A O 1
ATOM 1741 N N . LEU A 1 233 ? 7.062 2.941 22.109 1 98.75 233 LEU A N 1
ATOM 1742 C CA . LEU A 1 233 ? 7.695 4.23 22.375 1 98.75 233 LEU A CA 1
ATOM 1743 C C . LEU A 1 233 ? 6.652 5.328 22.531 1 98.75 233 LEU A C 1
ATOM 1745 O O . LEU A 1 233 ? 6.785 6.207 23.375 1 98.75 233 LEU A O 1
ATOM 1749 N N . ALA A 1 234 ? 5.668 5.328 21.688 1 98.44 234 ALA A N 1
ATOM 1750 C CA . ALA A 1 234 ? 4.586 6.301 21.781 1 98.44 234 ALA A CA 1
ATOM 1751 C C . ALA A 1 234 ? 3.912 6.238 23.156 1 98.44 234 ALA A C 1
ATOM 1753 O O . ALA A 1 234 ? 3.629 7.27 23.766 1 98.44 234 ALA A O 1
ATOM 1754 N N . ALA A 1 235 ? 3.641 5.039 23.609 1 98 235 ALA A N 1
ATOM 1755 C CA . ALA A 1 235 ? 3.025 4.848 24.922 1 98 235 ALA A CA 1
ATOM 1756 C C . ALA A 1 235 ? 3.926 5.379 26.031 1 98 235 ALA A C 1
ATOM 1758 O O . ALA A 1 235 ? 3.447 6 26.984 1 98 235 ALA A O 1
ATOM 1759 N N . GLU A 1 236 ? 5.164 5.082 25.938 1 98.31 236 GLU A N 1
ATOM 1760 C CA . GLU A 1 236 ? 6.133 5.59 26.906 1 98.31 236 GLU A CA 1
ATOM 1761 C C . GLU A 1 236 ? 6.148 7.117 26.922 1 98.31 236 GLU A C 1
ATOM 1763 O O . GLU A 1 236 ? 6.168 7.734 27.984 1 98.31 236 GLU A O 1
ATOM 1768 N N . ARG A 1 237 ? 6.188 7.727 25.75 1 97.94 237 ARG A N 1
ATOM 1769 C CA . ARG A 1 237 ? 6.188 9.18 25.625 1 97.94 237 ARG A CA 1
ATOM 1770 C C . ARG A 1 237 ? 4.918 9.781 26.219 1 97.94 237 ARG A C 1
ATOM 1772 O O . ARG A 1 237 ? 4.961 10.844 26.844 1 97.94 237 ARG A O 1
ATOM 1779 N N . GLU A 1 238 ? 3.801 9.109 26.016 1 96.94 238 GLU A N 1
ATOM 1780 C CA . GLU A 1 238 ? 2.523 9.562 26.547 1 96.94 238 GLU A CA 1
ATOM 1781 C C . GLU A 1 238 ? 2.598 9.75 28.062 1 96.94 238 GLU A C 1
ATOM 1783 O O . GLU A 1 238 ? 1.961 10.648 28.625 1 96.94 238 GLU A O 1
ATOM 1788 N N . SER A 1 239 ? 3.328 8.891 28.688 1 96.25 239 SER A N 1
ATOM 1789 C CA . SER A 1 239 ? 3.445 8.914 30.141 1 96.25 239 SER A CA 1
ATOM 1790 C C . SER A 1 239 ? 4.574 9.836 30.594 1 96.25 239 SER A C 1
ATOM 1792 O O . SER A 1 239 ? 4.426 10.57 31.578 1 96.25 239 SER A O 1
ATOM 1794 N N . ARG A 1 240 ? 5.637 9.914 29.891 1 96.94 240 ARG A N 1
ATOM 1795 C CA . ARG A 1 240 ? 6.867 10.578 30.312 1 96.94 240 ARG A CA 1
ATOM 1796 C C . ARG A 1 240 ? 6.824 12.07 29.984 1 96.94 240 ARG A C 1
ATOM 1798 O O . ARG A 1 240 ? 7.27 12.898 30.781 1 96.94 240 ARG A O 1
ATOM 1805 N N . VAL A 1 241 ? 6.391 12.406 28.828 1 97.38 241 VAL A N 1
ATOM 1806 C CA . VAL A 1 241 ? 6.352 13.797 28.391 1 97.38 241 VAL A CA 1
ATOM 1807 C C . VAL A 1 241 ? 5.039 14.438 28.828 1 97.38 241 VAL A C 1
ATOM 1809 O O . VAL A 1 241 ? 3.961 14.023 28.391 1 97.38 241 VAL A O 1
ATOM 1812 N N . THR A 1 242 ? 5.102 15.445 29.703 1 95.81 242 THR A N 1
ATOM 1813 C CA . THR A 1 242 ? 3.891 16.062 30.234 1 95.81 242 THR A CA 1
ATOM 1814 C C . THR A 1 242 ? 3.865 17.562 29.938 1 95.81 242 THR A C 1
ATOM 1816 O O . THR A 1 242 ? 4.914 18.188 29.766 1 95.81 242 THR A O 1
ATOM 1819 N N . HIS A 1 243 ? 2.738 18.109 29.812 1 97.19 243 HIS A N 1
ATOM 1820 C CA . HIS A 1 243 ? 2.43 19.516 29.609 1 97.19 243 HIS A CA 1
ATOM 1821 C C . HIS A 1 243 ? 1.013 19.844 30.078 1 97.19 243 HIS A C 1
ATOM 1823 O O . HIS A 1 243 ? 0.064 19.141 29.719 1 97.19 243 HIS A O 1
ATOM 1829 N N . PRO A 1 244 ? 0.815 20.859 30.844 1 96.31 244 PRO A N 1
ATOM 1830 C CA . PRO A 1 244 ? -0.487 21.125 31.469 1 96.31 244 PRO A CA 1
ATOM 1831 C C . PRO A 1 244 ? -1.597 21.312 30.438 1 96.31 244 PRO A C 1
ATOM 1833 O O . PRO A 1 244 ? -2.756 21 30.703 1 96.31 244 PRO A O 1
ATOM 1836 N N . LEU A 1 245 ? -1.321 21.781 29.266 1 97.56 245 LEU A N 1
ATOM 1837 C CA . LEU A 1 245 ? -2.34 22.125 28.281 1 97.56 245 LEU A CA 1
ATOM 1838 C C . LEU A 1 245 ? -2.693 20.922 27.422 1 97.56 245 LEU A C 1
ATOM 1840 O O . LEU A 1 245 ? -3.568 21 26.562 1 97.56 245 LEU A O 1
ATOM 1844 N N . TYR A 1 246 ? -2.039 19.766 27.672 1 97.81 246 TYR A N 1
ATOM 1845 C CA . TYR A 1 246 ? -2.244 18.641 26.766 1 97.81 246 TYR A CA 1
ATOM 1846 C C . TYR A 1 246 ? -2.809 17.438 27.5 1 97.81 246 TYR A C 1
ATOM 1848 O O . TYR A 1 246 ? -3.121 16.406 26.891 1 97.81 246 TYR A O 1
ATOM 1856 N N . GLU A 1 247 ? -3.037 17.562 28.781 1 95.88 247 GLU A N 1
ATOM 1857 C CA . GLU A 1 247 ? -3.449 16.438 29.609 1 95.88 247 GLU A CA 1
ATOM 1858 C C . GLU A 1 247 ? -4.855 15.969 29.25 1 95.88 247 GLU A C 1
ATOM 1860 O O . GLU A 1 247 ? -5.207 14.805 29.484 1 95.88 247 GLU A O 1
ATOM 1865 N N . GLU A 1 248 ? -5.613 16.812 28.609 1 93.19 248 GLU A N 1
ATOM 1866 C CA . GLU A 1 248 ? -7.008 16.469 28.344 1 93.19 248 GLU A CA 1
ATOM 1867 C C . GLU A 1 248 ? -7.152 15.758 27.016 1 93.19 248 GLU A C 1
ATOM 1869 O O . GLU A 1 248 ? -8.203 15.18 26.719 1 93.19 248 GLU A O 1
ATOM 1874 N N . PHE A 1 249 ? -6.121 15.75 26.219 1 96.5 249 PHE A N 1
ATOM 1875 C CA . PHE A 1 249 ? -6.211 15.086 24.922 1 96.5 249 PHE A CA 1
ATOM 1876 C C . PHE A 1 249 ? -6.207 13.57 25.094 1 96.5 249 PHE A C 1
ATOM 1878 O O . PHE A 1 249 ? -5.453 13.031 25.906 1 96.5 249 PHE A O 1
ATOM 1885 N N . PRO A 1 250 ? -7.055 12.781 24.359 1 96.88 250 PRO A N 1
ATOM 1886 C CA . PRO A 1 250 ? -6.973 11.32 24.391 1 96.88 250 PRO A CA 1
ATOM 1887 C C . PRO A 1 250 ? -5.586 10.797 24.016 1 96.88 250 PRO A C 1
ATOM 1889 O O . PRO A 1 250 ? -5.129 9.797 24.578 1 96.88 250 PRO A O 1
ATOM 1892 N N . THR A 1 251 ? -4.957 11.445 23.094 1 97.31 251 THR A N 1
ATOM 1893 C CA . THR A 1 251 ? -3.566 11.234 22.703 1 97.31 251 THR A CA 1
ATOM 1894 C C . THR A 1 251 ? -2.801 12.555 22.703 1 97.31 251 THR A C 1
ATOM 1896 O O . THR A 1 251 ? -3.037 13.406 21.844 1 97.31 251 THR A O 1
ATOM 1899 N N . LYS A 1 252 ? -1.861 12.641 23.594 1 97.56 252 LYS A N 1
ATOM 1900 C CA . LYS A 1 252 ? -1.146 13.898 23.75 1 97.56 252 LYS A CA 1
ATOM 1901 C C . LYS A 1 252 ? -0.159 14.117 22.609 1 97.56 252 LYS A C 1
ATOM 1903 O O . LYS A 1 252 ? -0.032 15.234 22.094 1 97.56 252 LYS A O 1
ATOM 1908 N N . TRP A 1 253 ? 0.527 13.094 22.234 1 98.06 253 TRP A N 1
ATOM 1909 C CA . TRP A 1 253 ? 1.604 13.156 21.25 1 98.06 253 TRP A CA 1
ATOM 1910 C C . TRP A 1 253 ? 1.398 12.133 20.141 1 98.06 253 TRP A C 1
ATOM 1912 O O . TRP A 1 253 ? 2.047 11.078 20.125 1 98.06 253 TRP A O 1
ATOM 1922 N N . PRO A 1 254 ? 0.655 12.414 19.188 1 97.44 254 PRO A N 1
ATOM 1923 C CA . PRO A 1 254 ? 0.213 11.445 18.172 1 97.44 254 PRO A CA 1
ATOM 1924 C C . PRO A 1 254 ? 1.37 10.875 17.359 1 97.44 254 PRO A C 1
ATOM 1926 O O . PRO A 1 254 ? 2.27 11.617 16.953 1 97.44 254 PRO A O 1
ATOM 1929 N N . VAL A 1 255 ? 1.414 9.609 17.156 1 98.12 255 VAL A N 1
ATOM 1930 C CA . VAL A 1 255 ? 2.25 8.859 16.234 1 98.12 255 VAL A CA 1
ATOM 1931 C C . VAL A 1 255 ? 1.37 8.078 15.258 1 98.12 255 VAL A C 1
ATOM 1933 O O . VAL A 1 255 ? 0.699 7.125 15.648 1 98.12 255 VAL A O 1
ATOM 1936 N N . VAL A 1 256 ? 1.375 8.492 13.984 1 97.25 256 VAL A N 1
ATOM 1937 C CA . VAL A 1 256 ? 0.439 7.914 13.023 1 97.25 256 VAL A CA 1
ATOM 1938 C C . VAL A 1 256 ? 1.2 7.391 11.805 1 97.25 256 VAL A C 1
ATOM 1940 O O . VAL A 1 256 ? 2.008 8.117 11.219 1 97.25 256 VAL A O 1
ATOM 1943 N N . CYS A 1 257 ? 1.007 6.137 11.477 1 98.12 257 CYS A N 1
ATOM 1944 C CA . CYS A 1 257 ? 1.408 5.598 10.188 1 98.12 257 CYS A CA 1
ATOM 1945 C C . CYS A 1 257 ? 0.334 5.848 9.133 1 98.12 257 CYS A C 1
ATOM 1947 O O . CYS A 1 257 ? -0.647 5.109 9.055 1 98.12 257 CYS A O 1
ATOM 1949 N N . GLY A 1 258 ? 0.573 6.789 8.312 1 96.62 258 GLY A N 1
ATOM 1950 C CA . GLY A 1 258 ? -0.493 7.285 7.461 1 96.62 258 GLY A CA 1
ATOM 1951 C C . GLY A 1 258 ? -0.649 6.488 6.18 1 96.62 258 GLY A C 1
ATOM 1952 O O . GLY A 1 258 ? -1.74 6.426 5.609 1 96.62 258 GLY A O 1
ATOM 1953 N N . THR A 1 259 ? 0.439 5.895 5.715 1 97.12 259 THR A N 1
ATOM 1954 C CA . THR A 1 259 ? 0.378 5.109 4.488 1 97.12 259 THR A CA 1
ATOM 1955 C C . THR A 1 259 ? 1.248 3.861 4.602 1 97.12 259 THR A C 1
ATOM 1957 O O . THR A 1 259 ? 2.266 3.869 5.297 1 97.12 259 THR A O 1
ATOM 1960 N N . VAL A 1 260 ? 0.828 2.818 3.98 1 98.62 260 VAL A N 1
ATOM 1961 C CA . VAL A 1 260 ? 1.59 1.583 3.828 1 98.62 260 VAL A CA 1
ATOM 1962 C C . VAL A 1 260 ? 1.409 1.036 2.414 1 98.62 260 VAL A C 1
ATOM 1964 O O . VAL A 1 260 ? 0.282 0.912 1.929 1 98.62 260 VAL A O 1
ATOM 1967 N N . GLU A 1 261 ? 2.455 0.802 1.767 1 98.06 261 GLU A N 1
ATOM 1968 C CA . GLU A 1 261 ? 2.49 0.085 0.495 1 98.06 261 GLU A CA 1
ATOM 1969 C C . GLU A 1 261 ? 3.465 -1.089 0.551 1 98.06 261 GLU A C 1
ATOM 1971 O O . GLU A 1 261 ? 4.668 -0.896 0.719 1 98.06 261 GLU A O 1
ATOM 1976 N N . ALA A 1 262 ? 2.951 -2.273 0.444 1 98.12 262 ALA A N 1
ATOM 1977 C CA . ALA A 1 262 ? 3.787 -3.467 0.536 1 98.12 262 ALA A CA 1
ATOM 1978 C C . ALA A 1 262 ? 3.465 -4.453 -0.585 1 98.12 262 ALA A C 1
ATOM 1980 O O . ALA A 1 262 ? 2.293 -4.699 -0.885 1 98.12 262 ALA A O 1
ATOM 1981 N N . GLY A 1 263 ? 4.535 -4.98 -1.23 1 95.19 263 GLY A N 1
ATOM 1982 C CA . GLY A 1 263 ? 4.375 -6.059 -2.191 1 95.19 263 GLY A CA 1
ATOM 1983 C C . GLY A 1 263 ? 3.941 -5.574 -3.562 1 95.19 263 GLY A C 1
ATOM 1984 O O . GLY A 1 263 ? 3.385 -4.484 -3.695 1 95.19 263 GLY A O 1
ATOM 1985 N N . GLU A 1 264 ? 4.195 -6.414 -4.523 1 86.12 264 GLU A N 1
ATOM 1986 C CA . GLU A 1 264 ? 3.91 -6.059 -5.91 1 86.12 264 GLU A CA 1
ATOM 1987 C C . GLU A 1 264 ? 2.828 -6.961 -6.5 1 86.12 264 GLU A C 1
ATOM 1989 O O . GLU A 1 264 ? 2.092 -6.551 -7.398 1 86.12 264 GLU A O 1
ATOM 1994 N N . TRP A 1 265 ? 2.768 -8.195 -5.984 1 84.88 265 TRP A N 1
ATOM 1995 C CA . TRP A 1 265 ? 1.847 -9.18 -6.539 1 84.88 265 TRP A CA 1
ATOM 1996 C C . TRP A 1 265 ? 1.265 -10.062 -5.441 1 84.88 265 TRP A C 1
ATOM 1998 O O . TRP A 1 265 ? 1.964 -10.422 -4.488 1 84.88 265 TRP A O 1
ATOM 2008 N N . ALA A 1 266 ? 0.031 -10.461 -5.625 1 87.06 266 ALA A N 1
ATOM 2009 C CA . ALA A 1 266 ? -0.697 -11.219 -4.613 1 87.06 266 ALA A CA 1
ATOM 2010 C C . ALA A 1 266 ? -0.033 -12.57 -4.363 1 87.06 266 ALA A C 1
ATOM 2012 O O . ALA A 1 266 ? -0.058 -13.086 -3.242 1 87.06 266 ALA A O 1
ATOM 2013 N N . SER A 1 267 ? 0.619 -13.133 -5.387 1 88.12 267 SER A N 1
ATOM 2014 C CA . SER A 1 267 ? 1.149 -14.484 -5.281 1 88.12 267 SER A CA 1
ATOM 2015 C C . SER A 1 267 ? 2.656 -14.469 -5.047 1 88.12 267 SER A C 1
ATOM 2017 O O . SER A 1 267 ? 3.359 -15.406 -5.438 1 88.12 267 SER A O 1
ATOM 2019 N N . THR A 1 268 ? 3.145 -13.477 -4.457 1 89.69 268 THR A N 1
ATOM 2020 C CA . THR A 1 268 ? 4.555 -13.344 -4.117 1 89.69 268 THR A CA 1
ATOM 2021 C C . THR A 1 268 ? 4.719 -12.859 -2.678 1 89.69 268 THR A C 1
ATOM 2023 O O . THR A 1 268 ? 3.965 -12 -2.217 1 89.69 268 THR A O 1
ATOM 2026 N N . VAL A 1 269 ? 5.656 -13.43 -2.021 1 94.75 269 VAL A N 1
ATOM 2027 C CA . VAL A 1 269 ? 6.027 -12.883 -0.721 1 94.75 269 VAL A CA 1
ATOM 2028 C C . VAL A 1 269 ? 6.469 -11.43 -0.878 1 94.75 269 VAL A C 1
ATOM 2030 O O . VAL A 1 269 ? 7.348 -11.125 -1.686 1 94.75 269 VAL A O 1
ATOM 2033 N N . PRO A 1 270 ? 5.805 -10.555 -0.2 1 96.19 270 PRO A N 1
ATOM 2034 C CA . PRO A 1 270 ? 6.176 -9.148 -0.397 1 96.19 270 PRO A CA 1
ATOM 2035 C C . PRO A 1 270 ? 7.609 -8.852 0.029 1 96.19 270 PRO A C 1
ATOM 2037 O O . PRO A 1 270 ? 8 -9.172 1.154 1 96.19 270 PRO A O 1
ATOM 2040 N N . ALA A 1 271 ? 8.328 -8.18 -0.872 1 95.69 271 ALA A N 1
ATOM 2041 C CA . ALA A 1 271 ? 9.766 -8.008 -0.663 1 95.69 271 ALA A CA 1
ATOM 2042 C C . ALA A 1 271 ? 10.117 -6.535 -0.465 1 95.69 271 ALA A C 1
ATOM 2044 O O . ALA A 1 271 ? 11.281 -6.195 -0.221 1 95.69 271 ALA A O 1
ATOM 2045 N N . SER A 1 272 ? 9.164 -5.707 -0.561 1 96.81 272 SER A N 1
ATOM 2046 C CA . SER A 1 272 ? 9.391 -4.281 -0.332 1 96.81 272 SER A CA 1
ATOM 2047 C C . SER A 1 272 ? 8.203 -3.643 0.38 1 96.81 272 SER A C 1
ATOM 2049 O O . SER A 1 272 ? 7.059 -4.055 0.18 1 96.81 272 SER A O 1
ATOM 2051 N N . LEU A 1 273 ? 8.469 -2.701 1.209 1 98.38 273 LEU A N 1
ATOM 2052 C CA . LEU A 1 273 ? 7.441 -1.958 1.932 1 98.38 273 LEU A CA 1
ATOM 2053 C C . LEU A 1 273 ? 7.875 -0.515 2.164 1 98.38 273 LEU A C 1
ATOM 2055 O O . LEU A 1 273 ? 9.031 -0.259 2.51 1 98.38 273 LEU A O 1
ATOM 2059 N N . THR A 1 274 ? 7.039 0.364 1.859 1 98.56 274 THR A N 1
ATOM 2060 C CA . THR A 1 274 ? 7.195 1.774 2.197 1 98.56 274 THR A CA 1
ATOM 2061 C C . THR A 1 274 ? 6.062 2.242 3.104 1 98.56 274 THR A C 1
ATOM 2063 O O . THR A 1 274 ? 4.891 1.955 2.842 1 98.56 274 THR A O 1
ATOM 2066 N N . ALA A 1 275 ? 6.383 2.865 4.188 1 98.62 275 ALA A N 1
ATOM 2067 C CA . ALA A 1 275 ? 5.402 3.422 5.117 1 98.62 275 ALA A CA 1
ATOM 2068 C C . ALA A 1 275 ? 5.777 4.848 5.516 1 98.62 275 ALA A C 1
ATOM 2070 O O . ALA A 1 275 ? 6.957 5.156 5.707 1 98.62 275 ALA A O 1
ATOM 2071 N N . GLU A 1 276 ? 4.812 5.688 5.602 1 97.44 276 GLU A N 1
ATOM 2072 C CA . GLU A 1 276 ? 5.043 7.074 5.984 1 97.44 276 GLU A CA 1
ATOM 2073 C C . GLU A 1 276 ? 4.414 7.387 7.34 1 97.44 276 GLU A C 1
ATOM 2075 O O . GLU A 1 276 ? 3.266 7.012 7.598 1 97.44 276 GLU A O 1
ATOM 2080 N N . TRP A 1 277 ? 5.164 8.078 8.195 1 97.62 277 TRP A N 1
ATOM 2081 C CA . TRP A 1 277 ? 4.77 8.352 9.57 1 97.62 277 TRP A CA 1
ATOM 2082 C C . TRP A 1 277 ? 4.73 9.852 9.844 1 97.62 277 TRP A C 1
ATOM 2084 O O . TRP A 1 277 ? 5.582 10.602 9.352 1 97.62 277 TRP A O 1
ATOM 2094 N N . ARG A 1 278 ? 3.783 10.234 10.578 1 96.44 278 ARG A N 1
ATOM 2095 C CA . ARG A 1 278 ? 3.758 11.539 11.234 1 96.44 278 ARG A CA 1
ATOM 2096 C C . ARG A 1 278 ? 3.865 11.398 12.742 1 96.44 278 ARG A C 1
ATOM 2098 O O . ARG A 1 278 ? 3.02 10.766 13.375 1 96.44 278 ARG A O 1
ATOM 2105 N N . ILE A 1 279 ? 4.855 12.055 13.328 1 97.81 279 ILE A N 1
ATOM 2106 C CA . ILE A 1 279 ? 5.164 11.922 14.75 1 97.81 279 ILE A CA 1
ATOM 2107 C C . ILE A 1 279 ? 5.086 13.289 15.422 1 97.81 279 ILE A C 1
ATOM 2109 O O . ILE A 1 279 ? 5.754 14.234 15.008 1 97.81 279 ILE A O 1
ATOM 2113 N N . GLY A 1 280 ? 4.273 13.352 16.422 1 97.62 280 GLY A N 1
ATOM 2114 C CA . GLY A 1 280 ? 4.121 14.609 17.141 1 97.62 280 GLY A CA 1
ATOM 2115 C C . GLY A 1 280 ? 5.34 14.977 17.969 1 97.62 280 GLY A C 1
ATOM 2116 O O . GLY A 1 280 ? 6.008 14.102 18.516 1 97.62 280 GLY A O 1
ATOM 2117 N N . VAL A 1 281 ? 5.594 16.25 18.062 1 97.75 281 VAL A N 1
ATOM 2118 C CA . VAL A 1 281 ? 6.676 16.812 18.859 1 97.75 281 VAL A CA 1
ATOM 2119 C C . VAL A 1 281 ? 6.109 17.781 19.891 1 97.75 281 VAL A C 1
ATOM 2121 O O . VAL A 1 281 ? 5.512 18.797 19.547 1 97.75 281 VAL A O 1
ATOM 2124 N N . ALA A 1 282 ? 6.312 17.578 21.141 1 98.19 282 ALA A N 1
ATOM 2125 C CA . ALA A 1 282 ? 5.707 18.344 22.219 1 98.19 282 ALA A CA 1
ATOM 2126 C C . ALA A 1 282 ? 6.406 19.688 22.406 1 98.19 282 ALA A C 1
ATOM 2128 O O . ALA A 1 282 ? 7.594 19.812 22.109 1 98.19 282 ALA A O 1
ATOM 2129 N N . PRO A 1 283 ? 5.609 20.703 22.859 1 97.31 283 PRO A N 1
ATOM 2130 C CA . PRO A 1 283 ? 6.328 21.891 23.328 1 97.31 283 PRO A CA 1
ATOM 2131 C C . PRO A 1 283 ? 7.418 21.562 24.344 1 97.31 283 PRO A C 1
ATOM 2133 O O . PRO A 1 283 ? 7.188 20.781 25.266 1 97.31 283 PRO A O 1
ATOM 2136 N N . GLY A 1 284 ? 8.617 22.062 24.109 1 94.94 284 GLY A N 1
ATOM 2137 C CA . GLY A 1 284 ? 9.75 21.734 24.969 1 94.94 284 GLY A CA 1
ATOM 2138 C C . GLY A 1 284 ? 10.68 20.703 24.359 1 94.94 284 GLY A C 1
ATOM 2139 O O . GLY A 1 284 ? 11.82 20.562 24.812 1 94.94 284 GLY A O 1
ATOM 2140 N N . GLU A 1 285 ? 10.141 19.984 23.391 1 96.5 285 GLU A N 1
ATOM 2141 C CA . GLU A 1 285 ? 10.977 19.062 22.609 1 96.5 285 GLU A CA 1
ATOM 2142 C C . GLU A 1 285 ? 11.438 19.719 21.312 1 96.5 285 GLU A C 1
ATOM 2144 O O . GLU A 1 285 ? 10.984 20.797 20.953 1 96.5 285 GLU A O 1
ATOM 2149 N N . THR A 1 286 ? 12.43 19.094 20.656 1 9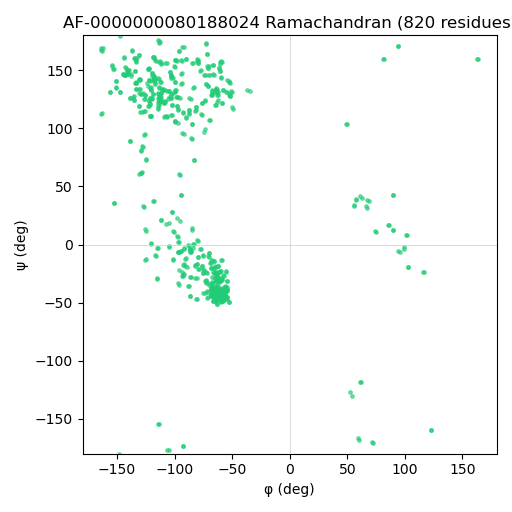5.44 286 THR A N 1
ATOM 2150 C CA . THR A 1 286 ? 12.812 19.453 19.297 1 95.44 286 THR A CA 1
ATOM 2151 C C . THR A 1 286 ? 12.555 18.281 18.328 1 95.44 286 THR A C 1
ATOM 2153 O O . THR A 1 286 ? 12.492 17.125 18.75 1 95.44 286 THR A O 1
ATOM 2156 N N . VAL A 1 287 ? 12.438 18.562 17.141 1 95.75 287 VAL A N 1
ATOM 2157 C CA . VAL A 1 287 ? 12.281 17.531 16.109 1 95.75 287 VAL A CA 1
ATOM 2158 C C . VAL A 1 287 ? 13.469 16.578 16.141 1 95.75 287 VAL A C 1
ATOM 2160 O O . VAL A 1 287 ? 13.289 15.359 16.062 1 95.75 287 VAL A O 1
ATOM 2163 N N . ALA A 1 288 ? 14.633 17.125 16.359 1 95.44 288 ALA A N 1
ATOM 2164 C CA . ALA A 1 288 ? 15.852 16.312 16.391 1 95.44 288 ALA A CA 1
ATOM 2165 C C . ALA A 1 288 ? 15.828 15.32 17.547 1 95.44 288 ALA A C 1
ATOM 2167 O O . ALA A 1 288 ? 16.266 14.18 17.391 1 95.44 288 ALA A O 1
ATOM 2168 N N . GLU A 1 289 ? 15.367 15.75 18.688 1 96.94 289 GLU A N 1
ATOM 2169 C CA . GLU A 1 289 ? 15.289 14.867 19.859 1 96.94 289 GLU A CA 1
ATOM 2170 C C . GLU A 1 289 ? 14.312 13.719 19.609 1 96.94 289 GLU A C 1
ATOM 2172 O O . GLU A 1 289 ? 14.617 12.57 19.922 1 96.94 289 GLU A O 1
ATOM 2177 N N . VAL A 1 290 ? 13.148 14.047 19.062 1 98.06 290 VAL A N 1
ATOM 2178 C CA . VAL A 1 290 ? 12.133 13.031 18.797 1 98.06 290 VAL A CA 1
ATOM 2179 C C . VAL A 1 290 ? 12.633 12.078 17.703 1 98.06 290 VAL A C 1
ATOM 2181 O O . VAL A 1 290 ? 12.445 10.867 17.812 1 98.06 290 VAL A O 1
ATOM 2184 N N . GLU A 1 291 ? 13.312 12.633 16.75 1 97.56 291 GLU A N 1
ATOM 2185 C CA . GLU A 1 291 ? 13.898 11.82 15.68 1 97.56 291 GLU A CA 1
ATOM 2186 C C . GLU A 1 291 ? 14.891 10.805 16.234 1 97.56 291 GLU A C 1
ATOM 2188 O O . GLU A 1 291 ? 14.859 9.633 15.875 1 97.56 291 GLU A O 1
ATOM 2193 N N . ARG A 1 292 ? 15.742 11.258 17.094 1 98.19 292 ARG A N 1
ATOM 2194 C CA . ARG A 1 292 ? 16.734 10.375 17.703 1 98.19 292 ARG A CA 1
ATOM 2195 C C . ARG A 1 292 ? 16.078 9.242 18.484 1 98.19 292 ARG A C 1
ATOM 2197 O O . ARG A 1 292 ? 16.562 8.109 18.469 1 98.19 292 ARG A O 1
ATOM 2204 N N . ALA A 1 293 ? 15.023 9.547 19.141 1 98.62 293 ALA A N 1
ATOM 2205 C CA . ALA A 1 293 ? 14.32 8.531 19.922 1 98.62 293 ALA A CA 1
ATOM 2206 C C . ALA A 1 293 ? 13.758 7.438 19.016 1 98.62 293 ALA A C 1
ATOM 2208 O O . ALA A 1 293 ? 13.898 6.25 19.312 1 98.62 293 ALA A O 1
ATOM 2209 N N . PHE A 1 294 ? 13.109 7.805 17.938 1 98.81 294 PHE A N 1
ATOM 2210 C CA . PHE A 1 294 ? 12.5 6.824 17.047 1 98.81 294 PHE A CA 1
ATOM 2211 C C . PHE A 1 294 ? 13.562 6.086 16.25 1 98.81 294 PHE A C 1
ATOM 2213 O O . PHE A 1 294 ? 13.406 4.902 15.938 1 98.81 294 PHE A O 1
ATOM 2220 N N . ASP A 1 295 ? 14.656 6.805 15.922 1 98.75 295 ASP A N 1
ATOM 2221 C CA . ASP A 1 295 ? 15.789 6.133 15.289 1 98.75 295 ASP A CA 1
ATOM 2222 C C . ASP A 1 295 ? 16.375 5.066 16.219 1 98.75 295 ASP A C 1
ATOM 2224 O O . ASP A 1 295 ? 16.75 3.98 15.758 1 98.75 295 ASP A O 1
ATOM 2228 N N . ALA A 1 296 ? 16.484 5.406 17.438 1 98.75 296 ALA A N 1
ATOM 2229 C CA . ALA A 1 296 ? 17.016 4.449 18.406 1 98.75 296 ALA A CA 1
ATOM 2230 C C . ALA A 1 296 ? 16.094 3.238 18.547 1 98.75 296 ALA A C 1
ATOM 2232 O O . ALA A 1 296 ? 16.562 2.105 18.656 1 98.75 296 ALA A O 1
ATOM 2233 N N . ALA A 1 297 ? 14.812 3.477 18.578 1 98.75 297 ALA A N 1
ATOM 2234 C CA . ALA A 1 297 ? 13.859 2.375 18.641 1 98.75 297 ALA A CA 1
ATOM 2235 C C . ALA A 1 297 ? 14 1.456 17.438 1 98.75 297 ALA A C 1
ATOM 2237 O O . ALA A 1 297 ? 13.961 0.23 17.562 1 98.75 297 ALA A O 1
ATOM 2238 N N . LEU A 1 298 ? 14.141 2.049 16.234 1 98.81 298 LEU A N 1
ATOM 2239 C CA . LEU A 1 298 ? 14.344 1.264 15.023 1 98.81 298 LEU A CA 1
ATOM 2240 C C . LEU A 1 298 ? 15.648 0.477 15.094 1 98.81 298 LEU A C 1
ATOM 2242 O O . LEU A 1 298 ? 15.695 -0.687 14.688 1 98.81 298 LEU A O 1
ATOM 2246 N N . ALA A 1 299 ? 16.672 1.124 15.602 1 98.62 299 ALA A N 1
ATOM 2247 C CA . ALA A 1 299 ? 17.969 0.475 15.727 1 98.62 299 ALA A CA 1
ATOM 2248 C C . ALA A 1 299 ? 17.891 -0.761 16.625 1 98.62 299 ALA A C 1
ATOM 2250 O O . ALA A 1 299 ? 18.562 -1.761 16.375 1 98.62 299 ALA A O 1
ATOM 2251 N N . ASP A 1 300 ? 17.125 -0.691 17.688 1 98.69 300 ASP A N 1
ATOM 2252 C CA . ASP A 1 300 ? 16.922 -1.836 18.562 1 98.69 300 ASP A CA 1
ATOM 2253 C C . ASP A 1 300 ? 16.25 -2.992 17.812 1 98.69 300 ASP A C 1
ATOM 2255 O O . ASP A 1 300 ? 16.641 -4.152 18 1 98.69 300 ASP A O 1
ATOM 2259 N N . VAL A 1 301 ? 15.25 -2.684 16.969 1 98.62 301 VAL A N 1
ATOM 2260 C CA . VAL A 1 301 ? 14.578 -3.701 16.172 1 98.62 301 VAL A CA 1
ATOM 2261 C C . VAL A 1 301 ? 15.578 -4.348 15.219 1 98.62 301 VAL A C 1
ATOM 2263 O O . VAL A 1 301 ? 15.586 -5.57 15.055 1 98.62 301 VAL A O 1
ATOM 2266 N N . VAL A 1 302 ? 16.406 -3.539 14.594 1 98.62 302 VAL A N 1
ATOM 2267 C CA . VAL A 1 302 ? 17.406 -4.012 13.641 1 98.62 302 VAL A CA 1
ATOM 2268 C C . VAL A 1 302 ? 18.406 -4.922 14.344 1 98.62 302 VAL A C 1
ATOM 2270 O O . VAL A 1 302 ? 18.766 -5.98 13.82 1 98.62 302 VAL A O 1
ATOM 2273 N N . ALA A 1 303 ? 18.812 -4.551 15.516 1 98.31 303 ALA A N 1
ATOM 2274 C CA . ALA A 1 303 ? 19.797 -5.305 16.281 1 98.31 303 ALA A CA 1
ATOM 2275 C C . ALA A 1 303 ? 19.266 -6.695 16.625 1 98.31 303 ALA A C 1
ATOM 2277 O O . ALA A 1 303 ? 20.047 -7.652 16.703 1 98.31 303 ALA A O 1
ATOM 2278 N N . ASP A 1 304 ? 17.984 -6.84 16.734 1 97.81 304 ASP A N 1
ATOM 2279 C CA . ASP A 1 304 ? 17.375 -8.086 17.172 1 97.81 304 ASP A CA 1
ATOM 2280 C C . ASP A 1 304 ? 17.031 -8.984 15.984 1 97.81 304 ASP A C 1
ATOM 2282 O O . ASP A 1 304 ? 16.547 -10.102 16.156 1 97.81 304 ASP A O 1
ATOM 2286 N N . SER A 1 305 ? 17.266 -8.516 14.75 1 97.38 305 SER A N 1
ATOM 2287 C CA . SER A 1 305 ? 16.906 -9.266 13.547 1 97.38 305 SER A CA 1
ATOM 2288 C C . SER A 1 305 ? 18.125 -9.5 12.664 1 97.38 305 SER A C 1
ATOM 2290 O O . SER A 1 305 ? 18.734 -8.547 12.164 1 97.38 305 SER A O 1
ATOM 2292 N N . GLU A 1 306 ? 18.469 -10.75 12.438 1 96.88 306 GLU A N 1
ATOM 2293 C CA . GLU A 1 306 ? 19.609 -11.062 11.57 1 96.88 306 GLU A CA 1
ATOM 2294 C C . GLU A 1 306 ? 19.406 -10.484 10.172 1 96.88 306 GLU A C 1
ATOM 2296 O O . GLU A 1 306 ? 20.328 -9.906 9.594 1 96.88 306 GLU A O 1
ATOM 2301 N N . TRP A 1 307 ? 18.219 -10.594 9.633 1 97.19 307 TRP A N 1
ATOM 2302 C CA . TRP A 1 307 ? 17.938 -10.102 8.289 1 97.19 307 TRP A CA 1
ATOM 2303 C C . TRP A 1 307 ? 18.094 -8.586 8.219 1 97.19 307 TRP A C 1
ATOM 2305 O O . TRP A 1 307 ? 18.75 -8.07 7.309 1 97.19 307 TRP A O 1
ATOM 2315 N N . LEU A 1 308 ? 17.5 -7.914 9.195 1 97.5 308 LEU A N 1
ATOM 2316 C CA . LEU A 1 308 ? 17.531 -6.453 9.156 1 97.5 308 LEU A CA 1
ATOM 2317 C C . LEU A 1 308 ? 18.953 -5.938 9.367 1 97.5 308 LEU A C 1
ATOM 2319 O O . LEU A 1 308 ? 19.312 -4.871 8.859 1 97.5 308 LEU A O 1
ATOM 2323 N N . ARG A 1 309 ? 19.828 -6.746 10.133 1 97.44 309 ARG A N 1
ATOM 2324 C CA . ARG A 1 309 ? 21.219 -6.352 10.289 1 97.44 309 ARG A CA 1
ATOM 2325 C C . ARG A 1 309 ? 21.938 -6.371 8.945 1 97.44 309 ARG A C 1
ATOM 2327 O O . ARG A 1 309 ? 22.781 -5.504 8.68 1 97.44 309 ARG A O 1
ATOM 2334 N N . GLU A 1 310 ? 21.5 -7.223 8.109 1 97.5 310 GLU A N 1
ATOM 2335 C CA . GLU A 1 310 ? 22.141 -7.379 6.805 1 97.5 310 GLU A CA 1
ATOM 2336 C C . GLU A 1 310 ? 21.469 -6.504 5.75 1 97.5 310 GLU A C 1
ATOM 2338 O O . GLU A 1 310 ? 22.078 -6.184 4.727 1 97.5 310 GLU A O 1
ATOM 2343 N N . HIS A 1 311 ? 20.219 -6.211 5.93 1 97.25 311 HIS A N 1
ATOM 2344 C CA . HIS A 1 311 ? 19.422 -5.371 5.051 1 97.25 311 HIS A CA 1
ATOM 2345 C C . HIS A 1 311 ? 18.781 -4.219 5.82 1 97.25 311 HIS A C 1
ATOM 2347 O O . HIS A 1 311 ? 17.562 -4.191 5.996 1 97.25 311 HIS A O 1
ATOM 2353 N N . ALA A 1 312 ? 19.578 -3.26 6.184 1 97.19 312 ALA A N 1
ATOM 2354 C CA . ALA A 1 312 ? 19.141 -2.193 7.082 1 97.19 312 ALA A CA 1
ATOM 2355 C C . ALA A 1 312 ? 18.031 -1.363 6.449 1 97.19 312 ALA A C 1
ATOM 2357 O O . ALA A 1 312 ? 18.125 -0.989 5.277 1 97.19 312 ALA A O 1
ATOM 2358 N N . PRO A 1 313 ? 16.984 -1.142 7.195 1 98.38 313 PRO A N 1
ATOM 2359 C CA . PRO A 1 313 ? 15.945 -0.244 6.691 1 98.38 313 PRO A CA 1
ATOM 2360 C C . PRO A 1 313 ? 16.422 1.202 6.57 1 98.38 313 PRO A C 1
ATOM 2362 O O . PRO A 1 313 ? 17.406 1.591 7.215 1 98.38 313 PRO A O 1
ATOM 2365 N N . THR A 1 314 ? 15.758 1.928 5.664 1 98.12 314 THR A N 1
ATOM 2366 C CA . THR A 1 314 ? 15.914 3.379 5.688 1 98.12 314 THR A CA 1
ATOM 2367 C C . THR A 1 314 ? 14.734 4.035 6.402 1 98.12 314 THR A C 1
ATOM 2369 O O . THR A 1 314 ? 13.602 3.551 6.324 1 98.12 314 THR A O 1
ATOM 2372 N N . PHE A 1 315 ? 14.969 4.988 7.156 1 98.25 315 PHE A N 1
ATOM 2373 C CA . PHE A 1 315 ? 13.992 5.797 7.883 1 98.25 315 PHE A CA 1
ATOM 2374 C C . PHE A 1 315 ? 14.375 7.27 7.84 1 98.25 315 PHE A C 1
ATOM 2376 O O . PHE A 1 315 ? 15.031 7.777 8.75 1 98.25 315 PHE A O 1
ATOM 2383 N N . GLU A 1 316 ? 13.883 7.941 6.773 1 96.25 316 GLU A N 1
ATOM 2384 C CA . GLU A 1 316 ? 14.406 9.266 6.457 1 96.25 316 GLU A CA 1
ATOM 2385 C C . GLU A 1 316 ? 13.305 10.32 6.5 1 96.25 316 GLU A C 1
ATOM 2387 O O . GLU A 1 316 ? 12.141 10.023 6.207 1 96.25 316 GLU A O 1
ATOM 2392 N N . ARG A 1 317 ? 13.695 11.461 6.871 1 93 317 ARG A N 1
ATOM 2393 C CA . ARG A 1 317 ? 12.766 12.586 6.828 1 93 317 ARG A CA 1
ATOM 2394 C C . ARG A 1 317 ? 12.227 12.797 5.414 1 93 317 ARG A C 1
ATOM 2396 O O . ARG A 1 317 ? 12.953 12.609 4.434 1 93 317 ARG A O 1
ATOM 2403 N N . PHE A 1 318 ? 11.062 12.945 5.359 1 86.88 318 PHE A N 1
ATOM 2404 C CA . PHE A 1 318 ? 10.477 13.406 4.105 1 86.88 318 PHE A CA 1
ATOM 2405 C C . PHE A 1 318 ? 9.484 14.531 4.352 1 86.88 318 PHE A C 1
ATOM 2407 O O . PHE A 1 318 ? 9.031 14.734 5.48 1 86.88 318 PHE A O 1
ATOM 2414 N N . SER A 1 319 ? 9.25 15.273 3.418 1 78.12 319 SER A N 1
ATOM 2415 C CA . SER A 1 319 ? 8.359 16.422 3.551 1 78.12 319 SER A CA 1
ATOM 2416 C C . SER A 1 319 ? 8.852 17.391 4.613 1 78.12 319 SER A C 1
ATOM 2418 O O . SER A 1 319 ? 10.039 17.406 4.941 1 78.12 319 SER A O 1
ATOM 2420 N N . VAL A 1 320 ? 8.141 18.312 5.078 1 72.56 320 VAL A N 1
ATOM 2421 C CA . VAL A 1 320 ? 8.602 19.359 5.98 1 72.56 320 VAL A CA 1
ATOM 2422 C C . VAL A 1 320 ? 8.328 18.953 7.43 1 72.56 320 VAL A C 1
ATOM 2424 O O . VAL A 1 320 ? 7.418 18.156 7.695 1 72.56 320 VAL A O 1
ATOM 2427 N N . GLN A 1 321 ? 9.25 19.406 8.242 1 88.06 321 GLN A N 1
ATOM 2428 C CA . GLN A 1 321 ? 9.172 19.219 9.68 1 88.06 321 GLN A CA 1
ATOM 2429 C C . GLN A 1 321 ? 8.695 20.484 10.383 1 88.06 321 GLN A C 1
ATOM 2431 O O . GLN A 1 321 ? 8.953 21.594 9.914 1 88.06 321 GLN A O 1
ATOM 2436 N N . PHE A 1 322 ? 7.922 20.375 11.406 1 92.38 322 PHE A N 1
ATOM 2437 C CA . PHE A 1 322 ? 7.484 21.5 12.219 1 92.38 322 PHE A CA 1
ATOM 2438 C C . PHE A 1 322 ? 8.047 21.391 13.633 1 92.38 322 PHE A C 1
ATOM 2440 O O . PHE A 1 322 ? 7.773 20.406 14.344 1 92.38 322 PHE A O 1
ATOM 2447 N N . GLU A 1 323 ? 8.82 22.406 14 1 94.44 323 GLU A N 1
ATOM 2448 C CA . GLU A 1 323 ? 9.125 22.531 15.422 1 94.44 323 GLU A CA 1
ATOM 2449 C C . GLU A 1 323 ? 7.906 22.969 16.219 1 94.44 323 GLU A C 1
ATOM 2451 O O . GLU A 1 323 ? 7.016 23.641 15.68 1 94.44 323 GLU A O 1
ATOM 2456 N N . PRO A 1 324 ? 7.855 22.578 17.5 1 97 324 PRO A N 1
ATOM 2457 C CA . PRO A 1 324 ? 6.773 23.094 18.344 1 97 324 PRO A CA 1
ATOM 2458 C C . PRO A 1 324 ? 6.945 24.578 18.688 1 97 324 PRO A C 1
ATOM 2460 O O . PRO A 1 324 ? 8 25.156 18.406 1 97 324 PRO A O 1
ATOM 2463 N N . SER A 1 325 ? 5.906 25.203 19.141 1 97.06 325 SER A N 1
ATOM 2464 C CA . SER A 1 325 ? 5.977 26.594 19.594 1 97.06 325 SER A CA 1
ATOM 2465 C C . SER A 1 325 ? 5.121 26.812 20.828 1 97.06 325 SER A C 1
ATOM 2467 O O . SER A 1 325 ? 4.117 26.125 21.031 1 97.06 325 SER A O 1
ATOM 2469 N N . GLU A 1 326 ? 5.543 27.703 21.625 1 98.19 326 GLU A N 1
ATOM 2470 C CA . GLU A 1 326 ? 4.801 28.078 22.828 1 98.19 326 GLU A CA 1
ATOM 2471 C C . GLU A 1 326 ? 5.066 29.531 23.203 1 98.19 326 GLU A C 1
ATOM 2473 O O . GLU A 1 326 ? 6.199 30.016 23.094 1 98.19 326 GLU A O 1
ATOM 2478 N N . VAL A 1 327 ? 4.066 30.25 23.531 1 98.25 327 VAL A N 1
ATOM 2479 C CA . VAL A 1 327 ? 4.156 31.609 24.031 1 98.25 327 VAL A CA 1
ATOM 2480 C C . VAL A 1 327 ? 3.555 31.688 25.438 1 98.25 327 VAL A C 1
ATOM 2482 O O . VAL A 1 327 ? 2.627 30.938 25.766 1 98.25 327 VAL A O 1
ATOM 2485 N N . ASP A 1 328 ? 4.109 32.5 26.281 1 97.62 328 ASP A N 1
ATOM 2486 C CA . ASP A 1 328 ? 3.602 32.688 27.625 1 97.62 328 ASP A CA 1
ATOM 2487 C C . ASP A 1 328 ? 2.18 33.25 27.609 1 97.62 328 ASP A C 1
ATOM 2489 O O . ASP A 1 328 ? 1.907 34.25 26.953 1 97.62 328 ASP A O 1
ATOM 2493 N N . PRO A 1 329 ? 1.272 32.562 28.375 1 96.88 329 PRO A N 1
ATOM 2494 C CA . PRO A 1 329 ? -0.108 33.062 28.406 1 96.88 329 PRO A CA 1
ATOM 2495 C C . PRO A 1 329 ? -0.216 34.5 28.938 1 96.88 329 PRO A C 1
ATOM 2497 O O . PRO A 1 329 ? -1.226 35.156 28.719 1 96.88 329 PRO A O 1
ATOM 2500 N N . ASP A 1 330 ? 0.804 35 29.531 1 96.44 330 ASP A N 1
ATOM 2501 C CA . ASP A 1 330 ? 0.777 36.312 30.125 1 96.44 330 ASP A CA 1
ATOM 2502 C C . ASP A 1 330 ? 1.356 37.344 29.156 1 96.44 330 ASP A C 1
ATOM 2504 O O . ASP A 1 330 ? 1.335 38.562 29.422 1 96.44 330 ASP A O 1
ATOM 2508 N N . GLU A 1 331 ? 1.867 36.875 28.078 1 97.5 331 GLU A N 1
ATOM 2509 C CA . GLU A 1 331 ? 2.355 37.812 27.078 1 97.5 331 GLU A CA 1
ATOM 2510 C C . GLU A 1 331 ? 1.273 38.812 26.688 1 97.5 331 GLU A C 1
ATOM 2512 O O . GLU A 1 331 ? 0.101 38.469 26.562 1 97.5 331 GLU A O 1
ATOM 2517 N N . PRO A 1 332 ? 1.609 40.031 26.484 1 97.75 332 PRO A N 1
ATOM 2518 C CA . PRO A 1 332 ? 0.645 41.125 26.203 1 97.75 332 PRO A CA 1
ATOM 2519 C C . PRO A 1 332 ? -0.264 40.781 25.016 1 97.75 332 PRO A C 1
ATOM 2521 O O . PRO A 1 332 ? -1.46 41.094 25.047 1 97.75 332 PRO A O 1
ATOM 2524 N N . VAL A 1 333 ? 0.238 40.188 24 1 98.06 333 VAL A N 1
ATOM 2525 C CA . VAL A 1 333 ? -0.572 39.906 22.828 1 98.06 333 VAL A CA 1
ATOM 2526 C C . VAL A 1 333 ? -1.623 38.844 23.172 1 98.06 333 VAL A C 1
ATOM 2528 O O . VAL A 1 333 ? -2.754 38.906 22.688 1 98.06 333 VAL A O 1
ATOM 2531 N N . VAL A 1 334 ? -1.272 37.875 24.016 1 98.38 334 VAL A N 1
ATOM 2532 C CA . VAL A 1 334 ? -2.225 36.875 24.453 1 98.38 334 VAL A CA 1
ATOM 2533 C C . VAL A 1 334 ? -3.309 37.5 25.312 1 98.38 334 VAL A C 1
ATOM 2535 O O . VAL A 1 334 ? -4.5 37.281 25.094 1 98.38 334 VAL A O 1
ATOM 2538 N N . ARG A 1 335 ? -2.887 38.375 26.219 1 97.56 335 ARG A N 1
ATOM 2539 C CA . ARG A 1 335 ? -3.828 39.062 27.094 1 97.56 335 ARG A CA 1
ATOM 2540 C C . ARG A 1 335 ? -4.781 39.938 26.312 1 97.56 335 ARG A C 1
ATOM 2542 O O . ARG A 1 335 ? -5.965 40.031 26.641 1 97.56 335 ARG A O 1
ATOM 2549 N N . SER A 1 336 ? -4.266 40.562 25.312 1 97.75 336 SER A N 1
ATOM 2550 C CA . SER A 1 336 ? -5.102 41.438 24.484 1 97.75 336 SER A CA 1
ATOM 2551 C C . SER A 1 336 ? -6.203 40.656 23.797 1 97.75 336 SER A C 1
ATOM 2553 O O . SER A 1 336 ? -7.344 41.094 23.688 1 97.75 336 SER A O 1
ATOM 2555 N N . VAL A 1 337 ? -5.875 39.438 23.297 1 98.19 337 VAL A N 1
ATOM 2556 C CA . VAL A 1 337 ? -6.863 38.594 22.641 1 98.19 337 VAL A CA 1
ATOM 2557 C C . VAL A 1 337 ? -7.879 38.094 23.656 1 98.19 337 VAL A C 1
ATOM 2559 O O . VAL A 1 337 ? -9.086 38.125 23.422 1 98.19 337 VAL A O 1
ATOM 2562 N N . VAL A 1 338 ? -7.379 37.656 24.812 1 98 338 VAL A N 1
ATOM 2563 C CA . VAL A 1 338 ? -8.227 37.125 25.875 1 98 338 VAL A CA 1
ATOM 2564 C C . VAL A 1 338 ? -9.195 38.188 26.344 1 98 338 VAL A C 1
ATOM 2566 O O . VAL A 1 338 ? -10.398 37.938 26.484 1 98 338 VAL A O 1
ATOM 2569 N N . ASP A 1 339 ? -8.703 39.375 26.531 1 96.75 339 ASP A N 1
ATOM 2570 C CA . ASP A 1 339 ? -9.523 40.469 27.016 1 96.75 339 ASP A CA 1
ATOM 2571 C C . ASP A 1 339 ? -10.586 40.844 25.969 1 96.75 339 ASP A C 1
ATOM 2573 O O . ASP A 1 339 ? -11.734 41.125 26.328 1 96.75 339 ASP A O 1
ATOM 2577 N N . ALA A 1 340 ? -10.164 40.938 24.719 1 97.19 340 ALA A N 1
ATOM 2578 C CA . ALA A 1 340 ? -11.117 41.25 23.656 1 97.19 340 ALA A CA 1
ATOM 2579 C C . ALA A 1 340 ? -12.227 40.219 23.594 1 97.19 340 ALA A C 1
ATOM 2581 O O . ALA A 1 340 ? -13.398 40.562 23.391 1 97.19 340 ALA A O 1
ATOM 2582 N N . LEU A 1 341 ? -11.867 38.938 23.75 1 97.69 341 LEU A N 1
ATOM 2583 C CA . LEU A 1 341 ? -12.844 37.875 23.75 1 97.69 341 LEU A CA 1
ATOM 2584 C C . LEU A 1 341 ? -13.844 38.031 24.891 1 97.69 341 LEU A C 1
ATOM 2586 O O . LEU A 1 341 ? -15.047 37.875 24.688 1 97.69 341 LEU A O 1
ATOM 2590 N N . ARG A 1 342 ? -13.352 38.344 26 1 97.06 342 ARG A N 1
ATOM 2591 C CA . ARG A 1 342 ? -14.203 38.562 27.172 1 97.06 342 ARG A CA 1
ATOM 2592 C C . ARG A 1 342 ? -15.156 39.719 26.953 1 97.06 342 ARG A C 1
ATOM 2594 O O . ARG A 1 342 ? -16.344 39.625 27.297 1 97.06 342 ARG A O 1
ATOM 2601 N N . GLU A 1 343 ? -14.664 40.75 26.422 1 96.12 343 GLU A N 1
ATOM 2602 C CA . GLU A 1 343 ? -15.461 41.938 26.172 1 96.12 343 GLU A CA 1
ATOM 2603 C C . GLU A 1 343 ? -16.594 41.656 25.188 1 96.12 343 GLU A C 1
ATOM 2605 O O . GLU A 1 343 ? -17.703 42.188 25.344 1 96.12 343 GLU A O 1
ATOM 2610 N N . HIS A 1 344 ? -16.312 40.875 24.188 1 96.56 344 HIS A N 1
ATOM 2611 C CA . HIS A 1 344 ? -17.312 40.562 23.172 1 96.56 344 HIS A CA 1
ATOM 2612 C C . HIS A 1 344 ? -18.234 39.438 23.625 1 96.56 344 HIS A C 1
ATOM 2614 O O . HIS A 1 344 ? -19.312 39.25 23.062 1 96.56 344 HIS A O 1
ATOM 2620 N N . GLY A 1 345 ? -17.859 38.656 24.625 1 95 345 GLY A N 1
ATOM 2621 C CA . GLY A 1 345 ? -18.656 37.562 25.125 1 95 345 GLY A CA 1
ATOM 2622 C C . GLY A 1 345 ? -18.766 36.406 24.141 1 95 345 GLY A C 1
ATOM 2623 O O . GLY A 1 345 ? -19.844 35.844 23.984 1 95 345 GLY A O 1
ATOM 2624 N N . VAL A 1 346 ? -17.656 36.156 23.453 1 91.19 346 VAL A N 1
ATOM 2625 C CA . VAL A 1 346 ? -17.688 35.094 22.453 1 91.19 346 VAL A CA 1
ATOM 2626 C C . VAL A 1 346 ? -16.594 34.062 22.75 1 91.19 346 VAL A C 1
ATOM 2628 O O . VAL A 1 346 ? -15.547 34.406 23.297 1 91.19 346 VAL A O 1
ATOM 2631 N N . GLY A 1 347 ? -17 32.844 22.578 1 82.62 347 GLY A N 1
ATOM 2632 C CA . GLY A 1 347 ? -16.016 31.781 22.641 1 82.62 347 GLY A CA 1
ATOM 2633 C C . GLY A 1 347 ? -15.508 31.516 24.047 1 82.62 347 GLY A C 1
ATOM 2634 O O . GLY A 1 347 ? -16.125 31.938 25.016 1 82.62 347 GLY A O 1
ATOM 2635 N N . ASP A 1 348 ? -14.484 30.703 24.125 1 86.88 348 ASP A N 1
ATOM 2636 C CA . ASP A 1 348 ? -13.758 30.391 25.344 1 86.88 348 ASP A CA 1
ATOM 2637 C C . ASP A 1 348 ? -12.43 31.141 25.406 1 86.88 348 ASP A C 1
ATOM 2639 O O . ASP A 1 348 ? -11.516 30.844 24.625 1 86.88 348 ASP A O 1
ATOM 2643 N N . PRO A 1 349 ? -12.281 32.094 26.312 1 93.69 349 PRO A N 1
ATOM 2644 C CA . PRO A 1 349 ? -11.086 32.938 26.328 1 93.69 349 PRO A CA 1
ATOM 2645 C C . PRO A 1 349 ? -9.875 32.219 26.953 1 93.69 349 PRO A C 1
ATOM 2647 O O . PRO A 1 349 ? -8.773 32.781 26.953 1 93.69 349 PRO A O 1
ATOM 2650 N N . GLU A 1 350 ? -10.078 31.047 27.438 1 94.81 350 GLU A N 1
ATOM 2651 C CA . GLU A 1 350 ? -8.969 30.344 28.078 1 94.81 350 GLU A CA 1
ATOM 2652 C C . GLU A 1 350 ? -7.969 29.828 27.047 1 94.81 350 GLU A C 1
ATOM 2654 O O . GLU A 1 350 ? -8.336 29.094 26.125 1 94.81 350 GLU A O 1
ATOM 2659 N N . PRO A 1 351 ? -6.672 30.234 27.203 1 97.12 351 PRO A N 1
ATOM 2660 C CA . PRO A 1 351 ? -5.66 29.766 26.266 1 97.12 351 PRO A CA 1
ATOM 2661 C C . PRO A 1 351 ? -5.535 28.234 26.25 1 97.12 351 PRO A C 1
ATOM 2663 O O . PRO A 1 351 ? -5.637 27.609 27.312 1 97.12 351 PRO A O 1
ATOM 2666 N N . ARG A 1 352 ? -5.289 27.625 25.109 1 97.06 352 ARG A N 1
ATOM 2667 C CA . ARG A 1 352 ? -5.207 26.172 25.016 1 97.06 352 ARG A CA 1
ATOM 2668 C C . ARG A 1 352 ? -4.023 25.75 24.141 1 97.06 352 ARG A C 1
ATOM 2670 O O . ARG A 1 352 ? -3.299 26.609 23.625 1 97.06 352 ARG A O 1
ATOM 2677 N N . GLY A 1 353 ? -3.725 24.469 24.234 1 97.62 353 GLY A N 1
ATOM 2678 C CA . GLY A 1 353 ? -2.775 23.844 23.328 1 97.62 353 GLY A CA 1
ATOM 2679 C C . GLY A 1 353 ? -3.439 23.109 22.172 1 97.62 353 GLY A C 1
ATOM 2680 O O . GLY A 1 353 ? -4.641 22.828 22.219 1 97.62 353 GLY A O 1
ATOM 2681 N N . VAL A 1 354 ? -2.658 22.922 21.109 1 97.12 354 VAL A N 1
ATOM 2682 C CA . VAL A 1 354 ? -3.154 22.141 19.984 1 97.12 354 VAL A CA 1
ATOM 2683 C C . VAL A 1 354 ? -2.096 21.125 19.547 1 97.12 354 VAL A C 1
ATOM 2685 O O . VAL A 1 354 ? -0.905 21.312 19.797 1 97.12 354 VAL A O 1
ATOM 2688 N N . THR A 1 355 ? -2.504 20.094 18.828 1 96.56 355 THR A N 1
ATOM 2689 C CA . THR A 1 355 ? -1.625 18.984 18.5 1 96.56 355 THR A CA 1
ATOM 2690 C C . THR A 1 355 ? -1.094 19.109 17.078 1 96.56 355 THR A C 1
ATOM 2692 O O . THR A 1 355 ? -0.564 18.141 16.516 1 96.56 355 THR A O 1
ATOM 2695 N N . TYR A 1 356 ? -1.283 20.234 16.438 1 93.69 356 TYR A N 1
ATOM 2696 C CA . TYR A 1 356 ? -0.766 20.484 15.102 1 93.69 356 TYR A CA 1
ATOM 2697 C C . TYR A 1 356 ? 0.218 21.656 15.109 1 93.69 356 TYR A C 1
ATOM 2699 O O . TYR A 1 356 ? 0.307 22.391 16.094 1 93.69 356 TYR A O 1
ATOM 2707 N N . GLY A 1 357 ? 1.002 21.703 14.078 1 93.69 357 GLY A N 1
ATOM 2708 C CA . GLY A 1 357 ? 1.974 22.781 13.938 1 93.69 357 GLY A CA 1
ATOM 2709 C C . GLY A 1 357 ? 1.516 23.875 13 1 93.69 357 GLY A C 1
ATOM 2710 O O . GLY A 1 357 ? 0.617 23.672 12.18 1 93.69 357 GLY A O 1
ATOM 2711 N N . THR A 1 358 ? 2.121 25.016 13.188 1 94.81 358 THR A N 1
ATOM 2712 C CA . THR A 1 358 ? 1.797 26.188 12.367 1 94.81 358 THR A CA 1
ATOM 2713 C C . THR A 1 358 ? 3.027 27.062 12.172 1 94.81 358 THR A C 1
ATOM 2715 O O . THR A 1 358 ? 4.105 26.766 12.688 1 94.81 358 THR A O 1
ATOM 2718 N N . ASP A 1 359 ? 2.822 28.125 11.445 1 96.38 359 ASP A N 1
ATOM 2719 C CA . ASP A 1 359 ? 3.893 29.094 11.18 1 96.38 359 ASP A CA 1
ATOM 2720 C C . ASP A 1 359 ? 4.258 29.875 12.438 1 96.38 359 ASP A C 1
ATOM 2722 O O . ASP A 1 359 ? 5.281 30.562 12.469 1 96.38 359 ASP A O 1
ATOM 2726 N N . ALA A 1 360 ? 3.473 29.766 13.484 1 97.38 360 ALA A N 1
ATOM 2727 C CA . ALA A 1 360 ? 3.768 30.484 14.727 1 97.38 360 ALA A CA 1
ATOM 2728 C C . ALA A 1 360 ? 5.18 30.172 15.211 1 97.38 360 ALA A C 1
ATOM 2730 O O . ALA A 1 360 ? 5.844 31.031 15.789 1 97.38 360 ALA A O 1
ATOM 2731 N N . ARG A 1 361 ? 5.621 29 14.938 1 96.19 361 ARG A N 1
ATOM 2732 C CA . ARG A 1 361 ? 6.93 28.562 15.414 1 96.19 361 ARG A CA 1
ATOM 2733 C C . ARG A 1 361 ? 8.031 29.484 14.898 1 96.19 361 ARG A C 1
ATOM 2735 O O . ARG A 1 361 ? 8.984 29.781 15.617 1 96.19 361 ARG A O 1
ATOM 2742 N N . HIS A 1 362 ? 7.895 29.953 13.664 1 95.75 362 HIS A N 1
ATOM 2743 C CA . HIS A 1 362 ? 8.93 30.797 13.062 1 95.75 362 HIS A CA 1
ATOM 2744 C C . HIS A 1 362 ? 9.023 32.156 13.773 1 95.75 362 HIS A C 1
ATOM 2746 O O . HIS A 1 362 ? 10.117 32.625 14.023 1 95.75 362 HIS A O 1
ATOM 2752 N N . TYR A 1 363 ? 7.895 32.719 14.094 1 97.62 363 TYR A N 1
ATOM 2753 C CA . TYR A 1 363 ? 7.867 34 14.773 1 97.62 363 TYR A CA 1
ATOM 2754 C C . TYR A 1 363 ? 8.336 33.875 16.219 1 97.62 363 TYR A C 1
ATOM 2756 O O . TYR A 1 363 ? 9.164 34.656 16.688 1 97.62 363 TYR A O 1
ATOM 2764 N N . VAL A 1 364 ? 7.844 32.875 16.875 1 97.19 364 VAL A N 1
ATOM 2765 C CA . VAL A 1 364 ? 8.25 32.625 18.266 1 97.19 364 VAL A CA 1
ATOM 2766 C C . VAL A 1 364 ? 9.758 32.406 18.328 1 97.19 364 VAL A C 1
ATOM 2768 O O . VAL A 1 364 ? 10.438 32.969 19.188 1 97.19 364 VAL A O 1
ATOM 2771 N N . ASP A 1 365 ? 10.289 31.672 17.453 1 94 365 ASP A N 1
ATOM 2772 C CA . ASP A 1 365 ? 11.727 31.391 17.422 1 94 365 ASP A CA 1
ATOM 2773 C C . ASP A 1 365 ? 12.523 32.688 17.156 1 94 365 ASP A C 1
ATOM 2775 O O . ASP A 1 365 ? 13.672 32.781 17.594 1 94 365 ASP A O 1
ATOM 2779 N N . ALA A 1 366 ? 11.922 33.562 16.438 1 95 366 ALA A N 1
ATOM 2780 C CA . ALA A 1 366 ? 12.578 34.844 16.125 1 95 366 ALA A CA 1
ATOM 2781 C C . ALA A 1 366 ? 12.398 35.844 17.266 1 95 366 ALA A C 1
ATOM 2783 O O . ALA A 1 366 ? 12.828 37 17.172 1 95 366 ALA A O 1
ATOM 2784 N N . GLY A 1 367 ? 11.711 35.406 18.328 1 96.69 367 GLY A N 1
ATOM 2785 C CA . GLY A 1 367 ? 11.539 36.281 19.5 1 96.69 367 GLY A CA 1
ATOM 2786 C C . GLY A 1 367 ? 10.305 37.156 19.422 1 96.69 367 GLY A C 1
ATOM 2787 O O . GLY A 1 367 ? 10.172 38.125 20.172 1 96.69 367 GLY A O 1
ATOM 2788 N N . ILE A 1 368 ? 9.453 36.875 18.516 1 97.94 368 ILE A N 1
ATOM 2789 C CA . ILE A 1 368 ? 8.203 37.625 18.375 1 97.94 368 ILE A CA 1
ATOM 2790 C C . ILE A 1 368 ? 7.066 36.844 19.031 1 97.94 368 ILE A C 1
ATOM 2792 O O . ILE A 1 368 ? 6.602 35.844 18.5 1 97.94 368 ILE A O 1
ATOM 2796 N N . PRO A 1 369 ? 6.625 37.312 20.219 1 98.44 369 PRO A N 1
ATOM 2797 C CA . PRO A 1 369 ? 5.492 36.625 20.844 1 98.44 369 PRO A CA 1
ATOM 2798 C C . PRO A 1 369 ? 4.305 36.469 19.891 1 98.44 369 PRO A C 1
ATOM 2800 O O . PRO A 1 369 ? 3.859 37.438 19.297 1 98.44 369 PRO A O 1
ATOM 2803 N N . THR A 1 370 ? 3.82 35.219 19.766 1 98.69 370 THR A N 1
ATOM 2804 C CA . THR A 1 370 ? 2.818 34.906 18.75 1 98.69 370 THR A CA 1
ATOM 2805 C C . THR A 1 370 ? 1.716 34.031 19.328 1 98.69 370 THR A C 1
ATOM 2807 O O . THR A 1 370 ? 1.998 33 19.938 1 98.69 370 THR A O 1
ATOM 2810 N N . VAL A 1 371 ? 0.503 34.406 19.188 1 98.69 371 VAL A N 1
ATOM 2811 C CA . VAL A 1 371 ? -0.667 33.625 19.578 1 98.69 371 VAL A CA 1
ATOM 2812 C C . VAL A 1 371 ? -1.44 33.188 18.328 1 98.69 371 VAL A C 1
ATOM 2814 O O . VAL A 1 371 ? -1.485 33.938 17.344 1 98.69 371 VAL A O 1
ATOM 2817 N N . LEU A 1 372 ? -1.92 31.938 18.359 1 98.62 372 LEU A N 1
ATOM 2818 C CA . LEU A 1 372 ? -2.902 31.562 17.344 1 98.62 372 LEU A CA 1
ATOM 2819 C C . LEU A 1 372 ? -4.305 32 17.766 1 98.62 372 LEU A C 1
ATOM 2821 O O . LEU A 1 372 ? -4.691 31.844 18.922 1 98.62 372 LEU A O 1
ATOM 2825 N N . PHE A 1 373 ? -5 32.562 16.844 1 98.5 373 PHE A N 1
ATOM 2826 C CA . PHE A 1 373 ? -6.387 32.969 17.047 1 98.5 373 PHE A CA 1
ATOM 2827 C C . PHE A 1 373 ? -7.074 33.219 15.719 1 98.5 373 PHE A C 1
ATOM 2829 O O . PHE A 1 373 ? -6.715 34.156 15 1 98.5 373 PHE A O 1
ATOM 2836 N N . GLY A 1 374 ? -8.031 32.406 15.391 1 97.94 374 GLY A N 1
ATOM 2837 C CA . GLY A 1 374 ? -8.719 32.594 14.125 1 97.94 374 GLY A CA 1
ATOM 2838 C C . GLY A 1 374 ? -10.039 31.828 14.047 1 97.94 374 GLY A C 1
ATOM 2839 O O . GLY A 1 374 ? -10.375 31.062 14.945 1 97.94 374 GLY A O 1
ATOM 2840 N N . PRO A 1 375 ? -10.82 32.125 13.039 1 97.94 375 PRO A N 1
ATOM 2841 C CA . PRO A 1 375 ? -12.109 31.453 12.82 1 97.94 375 PRO A CA 1
ATOM 2842 C C . PRO A 1 375 ? -11.953 30.078 12.164 1 97.94 375 PRO A C 1
ATOM 2844 O O . PRO A 1 375 ? -10.93 29.797 11.539 1 97.94 375 PRO A O 1
ATOM 2847 N N . GLY A 1 376 ? -12.992 29.297 12.367 1 96.44 376 GLY A N 1
ATOM 2848 C CA . GLY A 1 376 ? -13 27.984 11.734 1 96.44 376 GLY A CA 1
ATOM 2849 C C . GLY A 1 376 ? -12.469 26.891 12.633 1 96.44 376 GLY A C 1
ATOM 2850 O O . GLY A 1 376 ? -11.945 27.172 13.719 1 96.44 376 GLY A O 1
ATOM 2851 N N . SER A 1 377 ? -12.633 25.672 12.188 1 94.25 377 SER A N 1
ATOM 2852 C CA . SER A 1 377 ? -12.234 24.5 12.945 1 94.25 377 SER A CA 1
ATOM 2853 C C . SER A 1 377 ? -11.148 23.719 12.227 1 94.25 377 SER A C 1
ATOM 2855 O O . SER A 1 377 ? -11.195 23.562 11 1 94.25 377 SER A O 1
ATOM 2857 N N . ILE A 1 378 ? -10.172 23.266 13.031 1 91.19 378 ILE A N 1
ATOM 2858 C CA . ILE A 1 378 ? -9.086 22.469 12.477 1 91.19 378 ILE A CA 1
ATOM 2859 C C . ILE A 1 378 ? -9.633 21.156 11.93 1 91.19 378 ILE A C 1
ATOM 2861 O O . ILE A 1 378 ? -9.008 20.516 11.078 1 91.19 378 ILE A O 1
ATOM 2865 N N . GLU A 1 379 ? -10.781 20.734 12.312 1 88.31 379 GLU A N 1
ATOM 2866 C CA . GLU A 1 379 ? -11.406 19.484 11.875 1 88.31 379 GLU A CA 1
ATOM 2867 C C . GLU A 1 379 ? -11.812 19.562 10.398 1 88.31 379 GLU A C 1
ATOM 2869 O O . GLU A 1 379 ? -12.055 18.547 9.758 1 88.31 379 GLU A O 1
ATOM 2874 N N . GLN A 1 380 ? -11.844 20.734 9.914 1 90.19 380 GLN A N 1
ATOM 2875 C CA . GLN A 1 380 ? -12.203 20.969 8.516 1 90.19 380 GLN A CA 1
ATOM 2876 C C . GLN A 1 380 ? -10.977 20.922 7.613 1 90.19 380 GLN A C 1
ATOM 2878 O O . GLN A 1 380 ? -11.094 20.719 6.402 1 90.19 380 GLN A O 1
ATOM 2883 N N . ALA A 1 381 ? -9.844 21.094 8.25 1 86.5 381 ALA A N 1
ATOM 2884 C CA . ALA A 1 381 ? -8.609 21.266 7.477 1 86.5 381 ALA A CA 1
ATOM 2885 C C . ALA A 1 381 ? -8.242 19.984 6.734 1 86.5 381 ALA A C 1
ATOM 2887 O O . ALA A 1 381 ? -8.336 18.891 7.289 1 86.5 381 ALA A O 1
ATOM 2888 N N . HIS A 1 382 ? -7.918 20.078 5.473 1 84.5 382 HIS A N 1
ATOM 2889 C CA . HIS A 1 382 ? -7.348 19.031 4.645 1 84.5 382 HIS A CA 1
ATOM 2890 C C . HIS A 1 382 ? -8.398 17.984 4.273 1 84.5 382 HIS A C 1
ATOM 2892 O O . HIS A 1 382 ? -8.062 16.906 3.789 1 84.5 382 HIS A O 1
ATOM 2898 N N . PHE A 1 383 ? -9.656 18.25 4.523 1 87.5 383 PHE A N 1
ATOM 2899 C CA . PHE A 1 383 ? -10.719 17.297 4.195 1 87.5 383 PHE A CA 1
ATOM 2900 C C . PHE A 1 383 ? -11.586 17.828 3.062 1 87.5 383 PHE A C 1
ATOM 2902 O O . PHE A 1 383 ? -11.664 19.031 2.846 1 87.5 383 PHE A O 1
ATOM 2909 N N . PRO A 1 384 ? -12.203 16.875 2.375 1 90.31 384 PRO A N 1
ATOM 2910 C CA . PRO A 1 384 ? -13.141 17.328 1.347 1 90.31 384 PRO A CA 1
ATOM 2911 C C . PRO A 1 384 ? -14.305 18.141 1.922 1 90.31 384 PRO A C 1
ATOM 2913 O O . PRO A 1 384 ? -14.664 17.969 3.088 1 90.31 384 PRO A O 1
ATOM 2916 N N . ASP A 1 385 ? -14.797 19 1.108 1 96 385 ASP A N 1
ATOM 2917 C CA . ASP A 1 385 ? -15.922 19.859 1.452 1 96 385 ASP A CA 1
ATOM 2918 C C . ASP A 1 385 ? -15.617 20.703 2.689 1 96 385 ASP A C 1
ATOM 2920 O O . ASP A 1 385 ? -16.453 20.828 3.58 1 96 385 ASP A O 1
ATOM 2924 N N . GLU A 1 386 ? -14.414 21.109 2.715 1 96.25 386 GLU A N 1
ATOM 2925 C CA . GLU A 1 386 ? -14.008 22.047 3.76 1 96.25 386 GLU A CA 1
ATOM 2926 C C . GLU A 1 386 ? -14.969 23.234 3.848 1 96.25 386 GLU A C 1
ATOM 2928 O O . GLU A 1 386 ? -15.312 23.844 2.83 1 96.25 386 GLU A O 1
ATOM 2933 N N . THR A 1 387 ? -15.414 23.547 5.082 1 97.81 387 THR A N 1
ATOM 2934 C CA . THR A 1 387 ? -16.469 24.547 5.262 1 97.81 387 THR A CA 1
ATOM 2935 C C . THR A 1 387 ? -16.172 25.438 6.473 1 97.81 387 THR A C 1
ATOM 2937 O O . THR A 1 387 ? -15.5 25 7.414 1 97.81 387 THR A O 1
ATOM 2940 N N . ILE A 1 388 ? -16.625 26.656 6.395 1 98.25 388 ILE A N 1
ATOM 2941 C CA . ILE A 1 388 ? -16.516 27.562 7.527 1 98.25 388 ILE A CA 1
ATOM 2942 C C . ILE A 1 388 ? -17.781 28.406 7.645 1 98.25 388 ILE A C 1
ATOM 2944 O O . ILE A 1 388 ? -18.438 28.719 6.641 1 98.25 388 ILE A O 1
ATOM 2948 N N . ASP A 1 389 ? -18.141 28.734 8.828 1 98.31 389 ASP A N 1
ATOM 2949 C CA . ASP A 1 389 ? -19.234 29.656 9.109 1 98.31 389 ASP A CA 1
ATOM 2950 C C . ASP A 1 389 ? -18.75 31.109 8.984 1 98.31 389 ASP A C 1
ATOM 2952 O O . ASP A 1 389 ? -17.984 31.578 9.812 1 98.31 389 ASP A O 1
ATOM 2956 N N . ALA A 1 390 ? -19.312 31.828 8.023 1 97.81 390 ALA A N 1
ATOM 2957 C CA . ALA A 1 390 ? -18.859 33.188 7.754 1 97.81 390 ALA A CA 1
ATOM 2958 C C . ALA A 1 390 ? -19.172 34.125 8.93 1 97.81 390 ALA A C 1
ATOM 2960 O O . ALA A 1 390 ? -18.484 35.125 9.133 1 97.81 390 ALA A O 1
ATOM 2961 N N . THR A 1 391 ? -20.125 33.781 9.711 1 97.94 391 THR A N 1
ATOM 2962 C CA . THR A 1 391 ? -20.438 34.594 10.875 1 97.94 391 THR A CA 1
ATOM 2963 C C . THR A 1 391 ? -19.297 34.531 11.898 1 97.94 391 THR A C 1
ATOM 2965 O O . THR A 1 391 ? -19.047 35.5 12.609 1 97.94 391 THR A O 1
ATOM 2968 N N . GLU A 1 392 ? -18.688 33.438 11.922 1 98 392 GLU A N 1
ATOM 2969 C CA . GLU A 1 392 ? -17.531 33.281 12.789 1 98 392 GLU A CA 1
ATOM 2970 C C . GLU A 1 392 ? -16.375 34.156 12.305 1 98 392 GLU A C 1
ATOM 2972 O O . GLU A 1 392 ? -15.617 34.719 13.109 1 98 392 GLU A O 1
ATOM 2977 N N . VAL A 1 393 ? -16.25 34.312 10.984 1 98.62 393 VAL A N 1
ATOM 2978 C CA . VAL A 1 393 ? -15.234 35.188 10.406 1 98.62 393 VAL A CA 1
ATOM 2979 C C . VAL A 1 393 ? -15.508 36.625 10.773 1 98.62 393 VAL A C 1
ATOM 2981 O O . VAL A 1 393 ? -14.586 37.375 11.133 1 98.62 393 VAL A O 1
ATOM 2984 N N . GLU A 1 394 ? -16.719 37 10.711 1 98.19 394 GLU A N 1
ATOM 2985 C CA . GLU A 1 394 ? -17.109 38.344 11.094 1 98.19 394 GLU A CA 1
ATOM 2986 C C . GLU A 1 394 ? -16.812 38.625 12.562 1 98.19 394 GLU A C 1
ATOM 2988 O O . GLU A 1 394 ? -16.344 39.688 12.922 1 98.19 394 GLU A O 1
ATOM 2993 N N . THR A 1 395 ? -17.141 37.625 13.344 1 98.12 395 THR A N 1
ATOM 2994 C CA . THR A 1 395 ? -16.828 37.719 14.766 1 98.12 395 THR A CA 1
ATOM 2995 C C . THR A 1 395 ? -15.328 37.906 14.977 1 98.12 395 THR A C 1
ATOM 2997 O O . THR A 1 395 ? -14.898 38.688 15.805 1 98.12 395 THR A O 1
ATOM 3000 N N . PHE A 1 396 ? -14.586 37.125 14.305 1 98.31 396 PHE A N 1
ATOM 3001 C CA . PHE A 1 396 ? -13.133 37.25 14.375 1 98.31 396 PHE A CA 1
ATOM 3002 C C . PHE A 1 396 ? -12.68 38.656 14.047 1 98.31 396 PHE A C 1
ATOM 3004 O O . PHE A 1 396 ? -11.812 39.219 14.734 1 98.31 396 PHE A O 1
ATOM 3011 N N . VAL A 1 397 ? -13.227 39.25 12.992 1 98.44 397 VAL A N 1
ATOM 3012 C CA . VAL A 1 397 ? -12.859 40.594 12.578 1 98.44 397 VAL A CA 1
ATOM 3013 C C . VAL A 1 397 ? -13.039 41.562 13.742 1 98.44 397 VAL A C 1
ATOM 3015 O O . VAL A 1 397 ? -12.133 42.344 14.055 1 98.44 397 VAL A O 1
ATOM 3018 N N . ASP A 1 398 ? -14.117 41.469 14.391 1 97.56 398 ASP A N 1
ATOM 3019 C CA . ASP A 1 398 ? -14.438 42.375 15.492 1 97.56 398 ASP A CA 1
ATOM 3020 C C . ASP A 1 398 ? -13.484 42.156 16.672 1 97.56 398 ASP A C 1
ATOM 3022 O O . ASP A 1 398 ? -12.922 43.125 17.188 1 97.56 398 ASP A O 1
ATOM 3026 N N . VAL A 1 399 ? -13.336 40.938 17.016 1 98.25 399 VAL A N 1
ATOM 3027 C CA . VAL A 1 399 ? -12.539 40.625 18.188 1 98.25 399 VAL A CA 1
ATOM 3028 C C . VAL A 1 399 ? -11.07 40.938 17.922 1 98.25 399 VAL A C 1
ATOM 3030 O O . VAL A 1 399 ? -10.391 41.531 18.781 1 98.25 399 VAL A O 1
ATOM 3033 N N . ALA A 1 400 ? -10.617 40.594 16.766 1 98.5 400 ALA A N 1
ATOM 3034 C CA . ALA A 1 400 ? -9.219 40.844 16.422 1 98.5 400 ALA A CA 1
ATOM 3035 C C . ALA A 1 400 ? -8.922 42.344 16.375 1 98.5 400 ALA A C 1
ATOM 3037 O O . ALA A 1 400 ? -7.859 42.781 16.828 1 98.5 400 ALA A O 1
ATOM 3038 N N . ALA A 1 401 ? -9.812 43.125 15.805 1 97.75 401 ALA A N 1
ATOM 3039 C CA . ALA A 1 401 ? -9.625 44.562 15.758 1 97.75 401 ALA A CA 1
ATOM 3040 C C . ALA A 1 401 ? -9.477 45.156 17.172 1 97.75 401 ALA A C 1
ATOM 3042 O O . ALA A 1 401 ? -8.586 45.969 17.422 1 97.75 401 ALA A O 1
ATOM 3043 N N . ASP A 1 402 ? -10.305 44.688 18 1 97 402 ASP A N 1
ATOM 3044 C CA . ASP A 1 402 ? -10.273 45.219 19.375 1 97 402 ASP A CA 1
ATOM 3045 C C . ASP A 1 402 ? -9.031 44.719 20.109 1 97 402 ASP A C 1
ATOM 3047 O O . ASP A 1 402 ? -8.469 45.438 20.938 1 97 402 ASP A O 1
ATOM 3051 N N . ALA A 1 403 ? -8.68 43.469 19.906 1 97.69 403 ALA A N 1
ATOM 3052 C CA . ALA A 1 403 ? -7.461 42.938 20.516 1 97.69 403 ALA A CA 1
ATOM 3053 C C . ALA A 1 403 ? -6.234 43.719 20.078 1 97.69 403 ALA A C 1
ATOM 3055 O O . ALA A 1 403 ? -5.375 44.062 20.891 1 97.69 403 ALA A O 1
ATOM 3056 N N . VAL A 1 404 ? -6.172 44 18.781 1 98.12 404 VAL A N 1
ATOM 3057 C CA . VAL A 1 404 ? -5.055 44.75 18.219 1 98.12 404 VAL A CA 1
ATOM 3058 C C . VAL A 1 404 ? -5.035 46.156 18.812 1 98.12 404 VAL A C 1
ATOM 3060 O O . VAL A 1 404 ? -3.973 46.688 19.172 1 98.12 404 VAL A O 1
ATOM 3063 N N . ALA A 1 405 ? -6.188 46.75 18.859 1 96.75 405 ALA A N 1
ATOM 3064 C CA . ALA A 1 405 ? -6.273 48.094 19.453 1 96.75 405 ALA A CA 1
ATOM 3065 C C . ALA A 1 405 ? -5.754 48.094 20.891 1 96.75 405 ALA A C 1
ATOM 3067 O O . ALA A 1 405 ? -5.008 48.969 21.297 1 96.75 405 ALA A O 1
ATOM 3068 N N . SER A 1 406 ? -6.246 47.125 21.594 1 95.5 406 SER A N 1
ATOM 3069 C CA . SER A 1 406 ? -5.812 47 22.969 1 95.5 406 SER A CA 1
ATOM 3070 C C . SER A 1 406 ? -4.301 46.812 23.062 1 95.5 406 SER A C 1
ATOM 3072 O O . SER A 1 406 ? -3.652 47.375 23.953 1 95.5 406 SER A O 1
ATOM 3074 N N . PHE A 1 407 ? -3.729 46.031 22.266 1 97.12 407 PHE A N 1
ATOM 3075 C CA . PHE A 1 407 ? -2.293 45.781 22.25 1 97.12 407 PHE A CA 1
ATOM 3076 C C . PHE A 1 407 ? -1.52 47.062 21.938 1 97.12 407 PHE A C 1
ATOM 3078 O O . PHE A 1 407 ? -0.511 47.344 22.578 1 97.12 407 PHE A O 1
ATOM 3085 N N . LEU A 1 408 ? -1.965 47.781 20.938 1 95.44 408 LEU A N 1
ATOM 3086 C CA . LEU A 1 408 ? -1.277 49 20.5 1 95.44 408 LEU A CA 1
ATOM 3087 C C . LEU A 1 408 ? -1.327 50.062 21.594 1 95.44 408 LEU A C 1
ATOM 3089 O O . LEU A 1 408 ? -0.493 50.969 21.609 1 95.44 408 LEU A O 1
ATOM 3093 N N . ARG A 1 409 ? -2.291 49.938 22.406 1 91.94 409 ARG A N 1
ATOM 3094 C CA . ARG A 1 409 ? -2.418 50.938 23.484 1 91.94 409 ARG A CA 1
ATOM 3095 C C . ARG A 1 409 ? -1.448 50.625 24.625 1 91.94 409 ARG A C 1
ATOM 3097 O O . ARG A 1 409 ? -1.149 51.5 25.438 1 91.94 409 ARG A O 1
ATOM 3104 N N . GLN A 1 410 ? -1.077 49.406 24.609 1 80.44 410 GLN A N 1
ATOM 3105 C CA . GLN A 1 410 ? -0.159 49.031 25.672 1 80.44 410 GLN A CA 1
ATOM 3106 C C . GLN A 1 410 ? 1.234 49.594 25.422 1 80.44 410 GLN A C 1
ATOM 3108 O O . GLN A 1 410 ? 1.653 49.75 24.281 1 80.44 410 GLN A O 1
ATOM 3113 N N . SER A 1 411 ? 1.518 50.688 26.078 1 58.12 411 SER A N 1
ATOM 3114 C CA . SER A 1 411 ? 2.801 51.375 25.953 1 58.12 411 SER A CA 1
ATOM 3115 C C . SER A 1 411 ? 3.947 50.406 25.812 1 58.12 411 SER A C 1
ATOM 3117 O O . SER A 1 411 ? 3.896 49.281 26.359 1 58.12 411 SER A O 1
ATOM 3119 N N . ARG A 1 412 ? 4.859 50.781 24.719 1 55.28 412 ARG A N 1
ATOM 3120 C CA . ARG A 1 412 ? 6.137 50.062 24.641 1 55.28 412 ARG A CA 1
ATOM 3121 C C . ARG A 1 412 ? 6.93 50.219 25.938 1 55.28 412 ARG A C 1
ATOM 3123 O O . ARG A 1 412 ? 6.891 51.281 26.562 1 55.28 412 ARG A O 1
ATOM 3130 N N . MET B 1 1 ? 13.219 -25.875 -38.281 1 73.12 1 MET B N 1
ATOM 3131 C CA . MET B 1 1 ? 13.727 -25.812 -36.906 1 73.12 1 MET B CA 1
ATOM 3132 C C . MET B 1 1 ? 13.734 -27.203 -36.25 1 73.12 1 MET B C 1
ATOM 3134 O O . MET B 1 1 ? 12.695 -27.688 -35.812 1 73.12 1 MET B O 1
ATOM 3138 N N . ASP B 1 2 ? 14.766 -27.875 -36.375 1 81.75 2 ASP B N 1
ATOM 3139 C CA . ASP B 1 2 ? 14.812 -29.297 -36 1 81.75 2 ASP B CA 1
ATOM 3140 C C . ASP B 1 2 ? 15.547 -29.516 -34.688 1 81.75 2 ASP B C 1
ATOM 3142 O O . ASP B 1 2 ? 15.898 -30.641 -34.344 1 81.75 2 ASP B O 1
ATOM 3146 N N . ASP B 1 3 ? 15.633 -28.453 -34 1 93.88 3 ASP B N 1
ATOM 3147 C CA . ASP B 1 3 ? 16.344 -28.469 -32.75 1 93.88 3 ASP B CA 1
ATOM 3148 C C . ASP B 1 3 ? 15.461 -27.938 -31.609 1 93.88 3 ASP B C 1
ATOM 3150 O O . ASP B 1 3 ? 14.875 -26.859 -31.734 1 93.88 3 ASP B O 1
ATOM 3154 N N . VAL B 1 4 ? 15.438 -28.781 -30.547 1 98 4 VAL B N 1
ATOM 3155 C CA . VAL B 1 4 ? 14.562 -28.422 -29.438 1 98 4 VAL B CA 1
ATOM 3156 C C . VAL B 1 4 ? 15.008 -27.078 -28.844 1 98 4 VAL B C 1
ATOM 3158 O O . VAL B 1 4 ? 14.18 -26.281 -28.406 1 98 4 VAL B O 1
ATOM 3161 N N . ARG B 1 5 ? 16.312 -26.75 -28.875 1 97.81 5 ARG B N 1
ATOM 3162 C CA . ARG B 1 5 ? 16.844 -25.5 -28.359 1 97.81 5 ARG B CA 1
ATOM 3163 C C . ARG B 1 5 ? 16.328 -24.312 -29.156 1 97.81 5 ARG B C 1
ATOM 3165 O O . ARG B 1 5 ? 15.852 -23.328 -28.594 1 97.81 5 ARG B O 1
ATOM 3172 N N . GLU B 1 6 ? 16.406 -24.453 -30.422 1 97.69 6 GLU B N 1
ATOM 3173 C CA . GLU B 1 6 ? 15.938 -23.391 -31.312 1 97.69 6 GLU B CA 1
ATOM 3174 C C . GLU B 1 6 ? 14.43 -23.203 -31.203 1 97.69 6 GLU B C 1
ATOM 3176 O O . GLU B 1 6 ? 13.93 -22.078 -31.25 1 97.69 6 GLU B O 1
ATOM 3181 N N . PHE B 1 7 ? 13.773 -24.312 -31.109 1 98.44 7 PHE B N 1
ATOM 3182 C CA . PHE B 1 7 ? 12.328 -24.297 -30.969 1 98.44 7 PHE B CA 1
ATOM 3183 C C . PHE B 1 7 ? 11.914 -23.562 -29.688 1 98.44 7 PHE B C 1
ATOM 3185 O O . PHE B 1 7 ? 11.031 -22.719 -29.719 1 98.44 7 PHE B O 1
ATOM 3192 N N . ALA B 1 8 ? 12.578 -23.906 -28.562 1 98.5 8 ALA B N 1
ATOM 3193 C CA . ALA B 1 8 ? 12.305 -23.281 -27.281 1 98.5 8 ALA B CA 1
ATOM 3194 C C . ALA B 1 8 ? 12.594 -21.781 -27.312 1 98.5 8 ALA B C 1
ATOM 3196 O O . ALA B 1 8 ? 11.812 -20.984 -26.812 1 98.5 8 ALA B O 1
ATOM 3197 N N . ALA B 1 9 ? 13.688 -21.422 -27.906 1 98.25 9 ALA B N 1
ATOM 3198 C CA . ALA B 1 9 ? 14.062 -20.016 -28.016 1 98.25 9 ALA B CA 1
ATOM 3199 C C . ALA B 1 9 ? 13.023 -19.234 -28.812 1 98.25 9 ALA B C 1
ATOM 3201 O O . ALA B 1 9 ? 12.688 -18.094 -28.469 1 98.25 9 ALA B O 1
ATOM 3202 N N . ALA B 1 10 ? 12.578 -19.828 -29.875 1 98.31 10 ALA B N 1
ATOM 3203 C CA . ALA B 1 10 ? 11.555 -19.188 -30.688 1 98.31 10 ALA B CA 1
ATOM 3204 C C . ALA B 1 10 ? 10.273 -18.953 -29.891 1 98.31 10 ALA B C 1
ATOM 3206 O O . ALA B 1 10 ? 9.648 -17.891 -30.016 1 98.31 10 ALA B O 1
ATOM 3207 N N . LEU B 1 11 ? 9.891 -19.938 -29.094 1 98.5 11 LEU B N 1
ATOM 3208 C CA . LEU B 1 11 ? 8.711 -19.812 -28.25 1 98.5 11 LEU B CA 1
ATOM 3209 C C . LEU B 1 11 ? 8.875 -18.672 -27.266 1 98.5 11 LEU B C 1
ATOM 3211 O O . LEU B 1 11 ? 7.938 -17.906 -27.031 1 98.5 11 LEU B O 1
ATOM 3215 N N . VAL B 1 12 ? 10.023 -18.547 -26.672 1 98.06 12 VAL B N 1
ATOM 3216 C CA . VAL B 1 12 ? 10.32 -17.578 -25.625 1 98.06 12 VAL B CA 1
ATOM 3217 C C . VAL B 1 12 ? 10.211 -16.172 -26.188 1 98.06 12 VAL B C 1
ATOM 3219 O O . VAL B 1 12 ? 9.883 -15.227 -25.469 1 98.06 12 VAL B O 1
ATOM 3222 N N . GLU B 1 13 ? 10.344 -15.977 -27.422 1 98 13 GLU B N 1
ATOM 3223 C CA . GLU B 1 13 ? 10.367 -14.664 -28.062 1 98 13 GLU B CA 1
ATOM 3224 C C . GLU B 1 13 ? 8.961 -14.109 -28.234 1 98 13 GLU B C 1
ATOM 3226 O O . GLU B 1 13 ? 8.781 -12.922 -28.531 1 98 13 GLU B O 1
ATOM 3231 N N . PHE B 1 14 ? 7.957 -14.93 -28 1 98 14 PHE B N 1
ATOM 3232 C CA . PHE B 1 14 ? 6.578 -14.461 -28.078 1 98 14 PHE B CA 1
ATOM 3233 C C . PHE B 1 14 ? 6.133 -13.875 -26.734 1 98 14 PHE B C 1
ATOM 3235 O O . PHE B 1 14 ? 6.199 -14.547 -25.703 1 98 14 PHE B O 1
ATOM 3242 N N . GLU B 1 15 ? 5.66 -12.672 -26.75 1 96.94 15 GLU B N 1
ATOM 3243 C CA . GLU B 1 15 ? 5.074 -12.055 -25.562 1 96.94 15 GLU B CA 1
ATOM 3244 C C . GLU B 1 15 ? 3.613 -12.469 -25.391 1 96.94 15 GLU B C 1
ATOM 3246 O O . GLU B 1 15 ? 2.711 -11.641 -25.531 1 96.94 15 GLU B O 1
ATOM 3251 N N . SER B 1 16 ? 3.438 -13.68 -25 1 97.19 16 SER B N 1
ATOM 3252 C CA . SER B 1 16 ? 2.104 -14.266 -24.969 1 97.19 16 SER B CA 1
ATOM 3253 C C . SER B 1 16 ? 1.494 -14.156 -23.562 1 97.19 16 SER B C 1
ATOM 3255 O O . SER B 1 16 ? 1.115 -15.164 -22.969 1 97.19 16 SER B O 1
ATOM 3257 N N . THR B 1 17 ? 1.345 -12.961 -23.094 1 94.25 17 THR B N 1
ATOM 3258 C CA . THR B 1 17 ? 0.66 -12.742 -21.828 1 94.25 17 THR B CA 1
ATOM 3259 C C . THR B 1 17 ? -0.843 -12.969 -21.969 1 94.25 17 THR B C 1
ATOM 3261 O O . THR B 1 17 ? -1.326 -13.25 -23.062 1 94.25 17 THR B O 1
ATOM 3264 N N . ASN B 1 18 ? -1.515 -12.938 -20.922 1 89.56 18 ASN B N 1
ATOM 3265 C CA . ASN B 1 18 ? -2.943 -13.234 -20.906 1 89.56 18 ASN B CA 1
ATOM 3266 C C . ASN B 1 18 ? -3.689 -12.445 -21.984 1 89.56 18 ASN B C 1
ATOM 3268 O O . ASN B 1 18 ? -3.699 -11.211 -21.953 1 89.56 18 ASN B O 1
ATOM 3272 N N . GLY B 1 19 ? -4.238 -13.109 -22.875 1 91.44 19 GLY B N 1
ATOM 3273 C CA . GLY B 1 19 ? -5.016 -12.477 -23.922 1 91.44 19 GLY B CA 1
ATOM 3274 C C . GLY B 1 19 ? -4.215 -12.234 -25.188 1 91.44 19 GLY B C 1
ATOM 3275 O O . GLY B 1 19 ? -4.777 -11.875 -26.234 1 91.44 19 GLY B O 1
ATOM 3276 N N . GLU B 1 20 ? -2.928 -12.492 -25.156 1 95.5 20 GLU B N 1
ATOM 3277 C CA . GLU B 1 20 ? -2.053 -12.227 -26.297 1 95.5 20 GLU B CA 1
ATOM 3278 C C . GLU B 1 20 ? -1.403 -13.516 -26.797 1 95.5 20 GLU B C 1
ATOM 3280 O O . GLU B 1 20 ? -0.242 -13.508 -27.219 1 95.5 20 GLU B O 1
ATOM 3285 N N . GLU B 1 21 ? -2.133 -14.594 -26.781 1 97.62 21 GLU B N 1
ATOM 3286 C CA . GLU B 1 21 ? -1.53 -15.891 -27.078 1 97.62 21 GLU B CA 1
ATOM 3287 C C . GLU B 1 21 ? -1.754 -16.281 -28.531 1 97.62 21 GLU B C 1
ATOM 3289 O O . GLU B 1 21 ? -1.159 -17.25 -29.016 1 97.62 21 GLU B O 1
ATOM 3294 N N . ALA B 1 22 ? -2.521 -15.539 -29.297 1 97.56 22 ALA B N 1
ATOM 3295 C CA . ALA B 1 22 ? -2.957 -15.953 -30.625 1 97.56 22 ALA B CA 1
ATOM 3296 C C . ALA B 1 22 ? -1.761 -16.188 -31.547 1 97.56 22 ALA B C 1
ATOM 3298 O O . ALA B 1 22 ? -1.732 -17.156 -32.312 1 97.56 22 ALA B O 1
ATOM 3299 N N . ALA B 1 23 ? -0.827 -15.289 -31.469 1 98.12 23 ALA B N 1
ATOM 3300 C CA . ALA B 1 23 ? 0.312 -15.367 -32.375 1 98.12 23 ALA B CA 1
ATOM 3301 C C . ALA B 1 23 ? 1.129 -16.641 -32.125 1 98.12 23 ALA B C 1
ATOM 3303 O O . ALA B 1 23 ? 1.553 -17.297 -33.062 1 98.12 23 ALA B O 1
ATOM 3304 N N . VAL B 1 24 ? 1.382 -16.922 -30.906 1 98.5 24 VAL B N 1
ATOM 3305 C CA . VAL B 1 24 ? 2.188 -18.094 -30.578 1 98.5 24 VAL B CA 1
ATOM 3306 C C . VAL B 1 24 ? 1.391 -19.359 -30.875 1 98.5 24 VAL B C 1
ATOM 3308 O O . VAL B 1 24 ? 1.954 -20.375 -31.297 1 98.5 24 VAL B O 1
ATOM 3311 N N . SER B 1 25 ? 0.108 -19.328 -30.672 1 98.5 25 SER B N 1
ATOM 3312 C CA . SER B 1 25 ? -0.75 -20.469 -31.016 1 98.5 25 SER B CA 1
ATOM 3313 C C . SER B 1 25 ? -0.666 -20.781 -32.5 1 98.5 25 SER B C 1
ATOM 3315 O O . SER B 1 25 ? -0.531 -21.953 -32.906 1 98.5 25 SER B O 1
ATOM 3317 N N . ALA B 1 26 ? -0.811 -19.766 -33.281 1 98.56 26 ALA B N 1
ATOM 3318 C CA . ALA B 1 26 ? -0.725 -19.938 -34.75 1 98.56 26 ALA B CA 1
ATOM 3319 C C . ALA B 1 26 ? 0.641 -20.484 -35.156 1 98.56 26 ALA B C 1
ATOM 3321 O O . ALA B 1 26 ? 0.735 -21.359 -36 1 98.56 26 ALA B O 1
ATOM 3322 N N . TRP B 1 27 ? 1.61 -19.906 -34.531 1 98.69 27 TRP B N 1
ATOM 3323 C CA . TRP B 1 27 ? 2.967 -20.359 -34.844 1 98.69 27 TRP B CA 1
ATOM 3324 C C . TRP B 1 27 ? 3.137 -21.828 -34.531 1 98.69 27 TRP B C 1
ATOM 3326 O O . TRP B 1 27 ? 3.705 -22.594 -35.312 1 98.69 27 TRP B O 1
ATOM 3336 N N . LEU B 1 28 ? 2.725 -22.25 -33.344 1 98.69 28 LEU B N 1
ATOM 3337 C CA . LEU B 1 28 ? 2.83 -23.641 -32.938 1 98.69 28 LEU B CA 1
ATOM 3338 C C . LEU B 1 28 ? 2.027 -24.531 -33.906 1 98.69 28 LEU B C 1
ATOM 3340 O O . LEU B 1 28 ? 2.48 -25.625 -34.25 1 98.69 28 LEU B O 1
ATOM 3344 N N . SER B 1 29 ? 0.859 -24.109 -34.219 1 98.69 29 SER B N 1
ATOM 3345 C CA . SER B 1 29 ? 0.026 -24.828 -35.156 1 98.69 29 SER B CA 1
ATOM 3346 C C . SER B 1 29 ? 0.779 -25.109 -36.469 1 98.69 29 SER B C 1
ATOM 3348 O O . SER B 1 29 ? 0.799 -26.25 -36.938 1 98.69 29 SER B O 1
ATOM 3350 N N . ASP B 1 30 ? 1.353 -24.078 -36.969 1 98.56 30 ASP B N 1
ATOM 3351 C CA . ASP B 1 30 ? 2.107 -24.203 -38.219 1 98.56 30 ASP B CA 1
ATOM 3352 C C . ASP B 1 30 ? 3.273 -25.172 -38.062 1 98.56 30 ASP B C 1
ATOM 3354 O O . ASP B 1 30 ? 3.537 -25.984 -38.969 1 98.56 30 ASP B O 1
ATOM 3358 N N . ARG B 1 31 ? 3.969 -25.047 -36.969 1 98.38 31 ARG B N 1
ATOM 3359 C CA . ARG B 1 31 ? 5.117 -25.922 -36.719 1 98.38 31 ARG B CA 1
ATOM 3360 C C . ARG B 1 31 ? 4.688 -27.375 -36.594 1 98.38 31 ARG B C 1
ATOM 3362 O O . ARG B 1 31 ? 5.34 -28.281 -37.156 1 98.38 31 ARG B O 1
ATOM 3369 N N . LEU B 1 32 ? 3.615 -27.625 -35.875 1 98.5 32 LEU B N 1
ATOM 3370 C CA . LEU B 1 32 ? 3.105 -28.984 -35.719 1 98.5 32 LEU B CA 1
ATOM 3371 C C . LEU B 1 32 ? 2.709 -29.578 -37.062 1 98.5 32 LEU B C 1
ATOM 3373 O O . LEU B 1 32 ? 3.029 -30.719 -37.375 1 98.5 32 LEU B O 1
ATOM 3377 N N . ASP B 1 33 ? 2.078 -28.781 -37.844 1 98.25 33 ASP B N 1
ATOM 3378 C CA . ASP B 1 33 ? 1.702 -29.203 -39.188 1 98.25 33 ASP B CA 1
ATOM 3379 C C . ASP B 1 33 ? 2.936 -29.562 -40.031 1 98.25 33 ASP B C 1
ATOM 3381 O O . ASP B 1 33 ? 2.967 -30.594 -40.688 1 98.25 33 ASP B O 1
ATOM 3385 N N . GLU B 1 34 ? 3.893 -28.719 -39.969 1 97.5 34 GLU B N 1
ATOM 3386 C CA . GLU B 1 34 ? 5.141 -28.938 -40.719 1 97.5 34 GLU B CA 1
ATOM 3387 C C . GLU B 1 34 ? 5.816 -30.234 -40.25 1 97.5 34 GLU B C 1
ATOM 3389 O O . GLU B 1 34 ? 6.48 -30.891 -41.062 1 97.5 34 GLU B O 1
ATOM 3394 N N . PHE B 1 35 ? 5.605 -30.562 -39 1 97.38 35 PHE B N 1
ATOM 3395 C CA . PHE B 1 35 ? 6.25 -31.734 -38.438 1 97.38 35 PHE B CA 1
ATOM 3396 C C . PHE B 1 35 ? 5.41 -32.969 -38.719 1 97.38 35 PHE B C 1
ATOM 3398 O O . PHE B 1 35 ? 5.777 -34.094 -38.281 1 97.38 35 PHE B O 1
ATOM 3405 N N . GLY B 1 36 ? 4.211 -32.844 -39.281 1 96.56 36 GLY B N 1
ATOM 3406 C CA . GLY B 1 36 ? 3.43 -34 -39.688 1 96.56 36 GLY B CA 1
ATOM 3407 C C . GLY B 1 36 ? 2.318 -34.344 -38.719 1 96.56 36 GLY B C 1
ATOM 3408 O O . GLY B 1 36 ? 1.663 -35.375 -38.844 1 96.56 36 GLY B O 1
ATOM 3409 N N . PHE B 1 37 ? 2.107 -33.531 -37.812 1 98.44 37 PHE B N 1
ATOM 3410 C CA . PHE B 1 37 ? 0.996 -33.75 -36.875 1 98.44 37 PHE B CA 1
ATOM 3411 C C . PHE B 1 37 ? -0.333 -33.438 -37.562 1 98.44 37 PHE B C 1
ATOM 3413 O O . PHE B 1 37 ? -0.408 -32.531 -38.375 1 98.44 37 PHE B O 1
ATOM 3420 N N . GLU B 1 38 ? -1.392 -34.188 -37.188 1 98.62 38 GLU B N 1
ATOM 3421 C CA . GLU B 1 38 ? -2.742 -33.688 -37.438 1 98.62 38 GLU B CA 1
ATOM 3422 C C . GLU B 1 38 ? -3.121 -32.594 -36.438 1 98.62 38 GLU B C 1
ATOM 3424 O O . GLU B 1 38 ? -3.18 -32.875 -35.25 1 98.62 38 GLU B O 1
ATOM 3429 N N . VAL B 1 39 ? -3.453 -31.438 -36.938 1 98.75 39 VAL B N 1
ATOM 3430 C CA . VAL B 1 39 ? -3.57 -30.281 -36.062 1 98.75 39 VAL B CA 1
ATOM 3431 C C . VAL B 1 39 ? -5.039 -30.031 -35.719 1 98.75 39 VAL B C 1
ATOM 3433 O O . VAL B 1 39 ? -5.91 -30.125 -36.594 1 98.75 39 VAL B O 1
ATOM 3436 N N . TYR B 1 40 ? -5.32 -29.828 -34.469 1 98.62 40 TYR B N 1
ATOM 3437 C CA . TYR B 1 40 ? -6.613 -29.422 -33.938 1 98.62 40 TYR B CA 1
ATOM 3438 C C . TYR B 1 40 ? -6.512 -28.062 -33.25 1 98.62 40 TYR B C 1
ATOM 3440 O O . TYR B 1 40 ? -5.469 -27.734 -32.656 1 98.62 40 TYR B O 1
ATOM 3448 N N . GLU B 1 41 ? -7.512 -27.281 -33.344 1 97.88 41 GLU B N 1
ATOM 3449 C CA . GLU B 1 41 ? -7.621 -26.016 -32.625 1 97.88 41 GLU B CA 1
ATOM 3450 C C . GLU B 1 41 ? -8.961 -25.891 -31.922 1 97.88 41 GLU B C 1
ATOM 3452 O O . GLU B 1 41 ? -9.977 -26.406 -32.406 1 97.88 41 GLU B O 1
ATOM 3457 N N . TRP B 1 42 ? -8.961 -25.328 -30.766 1 96.94 42 TRP B N 1
ATOM 3458 C CA . TRP B 1 42 ? -10.219 -25.094 -30.062 1 96.94 42 TRP B CA 1
ATOM 3459 C C . TRP B 1 42 ? -10.203 -23.766 -29.328 1 96.94 42 TRP B C 1
ATOM 3461 O O . TRP B 1 42 ? -9.133 -23.234 -29 1 96.94 42 TRP B O 1
ATOM 3471 N N . THR B 1 43 ? -11.328 -23.219 -29.172 1 94 43 THR B N 1
ATOM 3472 C CA . THR B 1 43 ? -11.531 -22.016 -28.375 1 94 43 THR B CA 1
ATOM 3473 C C . THR B 1 43 ? -12.352 -22.328 -27.125 1 94 43 THR B C 1
ATOM 3475 O O . THR B 1 43 ? -12.773 -23.453 -26.922 1 94 43 THR B O 1
ATOM 3478 N N . VAL B 1 44 ? -12.414 -21.297 -26.375 1 90.06 44 VAL B N 1
ATOM 3479 C CA . VAL B 1 44 ? -13.008 -21.453 -25.047 1 90.06 44 VAL B CA 1
ATOM 3480 C C . VAL B 1 44 ? -14.445 -20.938 -25.062 1 90.06 44 VAL B C 1
ATOM 3482 O O . VAL B 1 44 ? -14.734 -19.906 -25.672 1 90.06 44 VAL B O 1
ATOM 3485 N N . ASP B 1 45 ? -15.352 -21.719 -24.547 1 91.38 45 ASP B N 1
ATOM 3486 C CA . ASP B 1 45 ? -16.719 -21.266 -24.297 1 91.38 45 ASP B CA 1
ATOM 3487 C C . ASP B 1 45 ? -16.859 -20.688 -22.906 1 91.38 45 ASP B C 1
ATOM 3489 O O . ASP B 1 45 ? -16.938 -21.422 -21.922 1 91.38 45 ASP B O 1
ATOM 3493 N N . ALA B 1 46 ? -17.031 -19.406 -22.844 1 91.31 46 ALA B N 1
ATOM 3494 C CA . ALA B 1 46 ? -17.047 -18.703 -21.562 1 91.31 46 ALA B CA 1
ATOM 3495 C C . ALA B 1 46 ? -18.234 -19.156 -20.719 1 91.31 46 ALA B C 1
ATOM 3497 O O . ALA B 1 46 ? -18.125 -19.234 -19.484 1 91.31 46 ALA B O 1
ATOM 3498 N N . ASP B 1 47 ? -19.344 -19.422 -21.312 1 92.25 47 ASP B N 1
ATOM 3499 C CA . ASP B 1 47 ? -20.531 -19.844 -20.578 1 92.25 47 ASP B CA 1
ATOM 3500 C C . ASP B 1 47 ? -20.328 -21.203 -19.922 1 92.25 47 ASP B C 1
ATOM 3502 O O . ASP B 1 47 ? -20.766 -21.422 -18.781 1 92.25 47 ASP B O 1
ATOM 3506 N N . ARG B 1 48 ? -19.688 -22.031 -20.594 1 90.62 48 ARG B N 1
ATOM 3507 C CA . ARG B 1 48 ? -19.422 -23.359 -20.047 1 90.62 48 ARG B CA 1
ATOM 3508 C C . ARG B 1 48 ? -18.438 -23.281 -18.875 1 90.62 48 ARG B C 1
ATOM 3510 O O . ARG B 1 48 ? -18.594 -24.016 -17.891 1 90.62 48 ARG B O 1
ATOM 3517 N N . LEU B 1 49 ? -17.484 -22.422 -19.016 1 90.25 49 LEU B N 1
ATOM 3518 C CA . LEU B 1 49 ? -16.484 -22.312 -17.969 1 90.25 49 LEU B CA 1
ATOM 3519 C C . LEU B 1 49 ? -17.078 -21.625 -16.734 1 90.25 49 LEU B C 1
ATOM 3521 O O . LEU B 1 49 ? -16.672 -21.922 -15.609 1 90.25 49 LEU B O 1
ATOM 3525 N N . ALA B 1 50 ? -18.031 -20.719 -16.922 1 88.88 50 ALA B N 1
ATOM 3526 C CA . ALA B 1 50 ? -18.656 -19.984 -15.812 1 88.88 50 ALA B CA 1
ATOM 3527 C C . ALA B 1 50 ? -19.375 -20.938 -14.859 1 88.88 50 ALA B C 1
ATOM 3529 O O . ALA B 1 50 ? -19.594 -20.594 -13.695 1 88.88 50 ALA B O 1
ATOM 3530 N N . ASP B 1 51 ? -19.641 -22.109 -15.344 1 87.25 51 ASP B N 1
ATOM 3531 C CA . ASP B 1 51 ? -20.328 -23.109 -14.531 1 87.25 51 ASP B CA 1
ATOM 3532 C C . ASP B 1 51 ? -19.328 -23.891 -13.68 1 87.25 51 ASP B C 1
ATOM 3534 O O . ASP B 1 51 ? -19.734 -24.688 -12.82 1 87.25 51 ASP B O 1
ATOM 3538 N N . GLN B 1 52 ? -18.078 -23.688 -13.859 1 84.5 52 GLN B N 1
ATOM 3539 C CA . GLN B 1 52 ? -17.047 -24.375 -13.102 1 84.5 52 GLN B CA 1
ATOM 3540 C C . GLN B 1 52 ? -16.625 -23.562 -11.883 1 84.5 52 GLN B C 1
ATOM 3542 O O . GLN B 1 52 ? -16.484 -22.344 -11.961 1 84.5 52 GLN B O 1
ATOM 3547 N N . PRO B 1 53 ? -16.422 -24.203 -10.742 1 78.31 53 PRO B N 1
ATOM 3548 C CA . PRO B 1 53 ? -16.125 -23.516 -9.484 1 78.31 53 PRO B CA 1
ATOM 3549 C C . PRO B 1 53 ? -14.828 -22.719 -9.539 1 78.31 53 PRO B C 1
ATOM 3551 O O . PRO B 1 53 ? -14.648 -21.766 -8.773 1 78.31 53 PRO B O 1
ATOM 3554 N N . SER B 1 54 ? -13.953 -23.078 -10.391 1 82.75 54 SER B N 1
ATOM 3555 C CA . SER B 1 54 ? -12.633 -22.453 -10.406 1 82.75 54 SER B CA 1
ATOM 3556 C C . SER B 1 54 ? -12.625 -21.188 -11.258 1 82.75 54 SER B C 1
ATOM 3558 O O . SER B 1 54 ? -11.609 -20.5 -11.344 1 82.75 54 SER B O 1
ATOM 3560 N N . PHE B 1 55 ? -13.734 -20.844 -11.922 1 87.12 55 PHE B N 1
ATOM 3561 C CA . PHE B 1 55 ? -13.844 -19.688 -12.797 1 87.12 55 PHE B CA 1
ATOM 3562 C C . PHE B 1 55 ? -14.898 -18.719 -12.289 1 87.12 55 PHE B C 1
ATOM 3564 O O . PHE B 1 55 ? -15.75 -19.094 -11.477 1 87.12 55 PHE B O 1
ATOM 3571 N N . PRO B 1 56 ? -14.812 -17.5 -12.758 1 84.56 56 PRO B N 1
ATOM 3572 C CA . PRO B 1 56 ? -15.867 -16.562 -12.391 1 84.56 56 PRO B CA 1
ATOM 3573 C C . PRO B 1 56 ? -17.25 -17 -12.867 1 84.56 56 PRO B C 1
ATOM 3575 O O . PRO B 1 56 ? -17.375 -17.578 -13.953 1 84.56 56 PRO B O 1
ATOM 3578 N N . ASP B 1 57 ? -18.219 -16.578 -12.055 1 86 57 ASP B N 1
ATOM 3579 C CA . ASP B 1 57 ? -19.578 -16.969 -12.383 1 86 57 ASP B CA 1
ATOM 3580 C C . ASP B 1 57 ? -20.125 -16.156 -13.562 1 86 57 ASP B C 1
ATOM 3582 O O . ASP B 1 57 ? -21.047 -16.594 -14.258 1 86 57 ASP B O 1
ATOM 3586 N N . ASP B 1 58 ? -19.578 -15.039 -13.727 1 89.69 58 ASP B N 1
ATOM 3587 C CA . ASP B 1 58 ? -19.984 -14.203 -14.852 1 89.69 58 ASP B CA 1
ATOM 3588 C C . ASP B 1 58 ? -19.078 -14.453 -16.062 1 89.69 58 ASP B C 1
ATOM 3590 O O . ASP B 1 58 ? -17.906 -14.102 -16.062 1 89.69 58 ASP B O 1
ATOM 3594 N N . PRO B 1 59 ? -19.672 -15.031 -17.141 1 91.12 59 PRO B N 1
ATOM 3595 C CA . PRO B 1 59 ? -18.875 -15.32 -18.328 1 91.12 59 PRO B CA 1
ATOM 3596 C C . PRO B 1 59 ? -18.156 -14.086 -18.875 1 91.12 59 PRO B C 1
ATOM 3598 O O . PRO B 1 59 ? -17.094 -14.203 -19.5 1 91.12 59 PRO B O 1
ATOM 3601 N N . ALA B 1 60 ? -18.703 -12.898 -18.531 1 89.31 60 ALA B N 1
ATOM 3602 C CA . ALA B 1 60 ? -18.109 -11.656 -19.016 1 89.31 60 ALA B CA 1
ATOM 3603 C C . ALA B 1 60 ? -16.75 -11.414 -18.375 1 89.31 60 ALA B C 1
ATOM 3605 O O . ALA B 1 60 ? -15.922 -10.68 -18.922 1 89.31 60 ALA B O 1
ATOM 3606 N N . ASP B 1 61 ? -16.484 -12.195 -17.281 1 87.62 61 ASP B N 1
ATOM 3607 C CA . ASP B 1 61 ? -15.242 -12.016 -16.531 1 87.62 61 ASP B CA 1
ATOM 3608 C C . ASP B 1 61 ? -14.18 -13.016 -16.984 1 87.62 61 ASP B C 1
ATOM 3610 O O . ASP B 1 61 ? -13.062 -13.016 -16.469 1 87.62 61 ASP B O 1
ATOM 3614 N N . ILE B 1 62 ? -14.555 -13.789 -17.953 1 88.25 62 ILE B N 1
ATOM 3615 C CA . ILE B 1 62 ? -13.633 -14.781 -18.5 1 88.25 62 ILE B CA 1
ATOM 3616 C C . ILE B 1 62 ? -13.188 -14.352 -19.891 1 88.25 62 ILE B C 1
ATOM 3618 O O . ILE B 1 62 ? -13.977 -14.383 -20.844 1 88.25 62 ILE B O 1
ATOM 3622 N N . ARG B 1 63 ? -11.953 -13.969 -20.062 1 87.44 63 ARG B N 1
ATOM 3623 C CA . ARG B 1 63 ? -11.43 -13.523 -21.344 1 87.44 63 ARG B CA 1
ATOM 3624 C C . ARG B 1 63 ? -11.156 -14.703 -22.266 1 87.44 63 ARG B C 1
ATOM 3626 O O . ARG B 1 63 ? -10.203 -15.453 -22.062 1 87.44 63 ARG B O 1
ATOM 3633 N N . VAL B 1 64 ? -11.945 -14.812 -23.359 1 89.94 64 VAL B N 1
ATOM 3634 C CA . VAL B 1 64 ? -11.82 -16 -24.188 1 89.94 64 VAL B CA 1
ATOM 3635 C C . VAL B 1 64 ? -11.555 -15.602 -25.641 1 89.94 64 VAL B C 1
ATOM 3637 O O . VAL B 1 64 ? -11.164 -16.438 -26.453 1 89.94 64 VAL B O 1
ATOM 3640 N N . ALA B 1 65 ? -11.727 -14.375 -26 1 89.69 65 ALA B N 1
ATOM 3641 C CA . ALA B 1 65 ? -11.641 -13.938 -27.375 1 89.69 65 ALA B CA 1
ATOM 3642 C C . ALA B 1 65 ? -10.219 -14.047 -27.906 1 89.69 65 ALA B C 1
ATOM 3644 O O . ALA B 1 65 ? -9.266 -13.609 -27.25 1 89.69 65 ALA B O 1
ATOM 3645 N N . ASP B 1 66 ? -10.086 -14.688 -29.109 1 92.94 66 ASP B N 1
ATOM 3646 C CA . ASP B 1 66 ? -8.828 -14.758 -29.844 1 92.94 66 ASP B CA 1
ATOM 3647 C C . ASP B 1 66 ? -7.746 -15.469 -29.047 1 92.94 66 ASP B C 1
ATOM 3649 O O . ASP B 1 66 ? -6.613 -14.992 -28.969 1 92.94 66 ASP B O 1
ATOM 3653 N N . ARG B 1 67 ? -8.102 -16.531 -28.406 1 95.25 67 ARG B N 1
ATOM 3654 C CA . ARG B 1 67 ? -7.172 -17.312 -27.594 1 95.25 67 ARG B CA 1
ATOM 3655 C C . ARG B 1 67 ? -7.27 -18.797 -27.938 1 95.25 67 ARG B C 1
ATOM 3657 O O . ARG B 1 67 ? -7.598 -19.609 -27.062 1 95.25 67 ARG B O 1
ATOM 3664 N N . PRO B 1 68 ? -6.992 -19.125 -29.156 1 97 68 PRO B N 1
ATOM 3665 C CA . PRO B 1 68 ? -7.07 -20.547 -29.516 1 97 68 PRO B CA 1
ATOM 3666 C C . PRO B 1 68 ? -5.949 -21.375 -28.891 1 97 68 PRO B C 1
ATOM 3668 O O . PRO B 1 68 ? -4.809 -20.906 -28.797 1 97 68 PRO B O 1
ATOM 3671 N N . SER B 1 69 ? -6.316 -22.547 -28.375 1 98.38 69 SER B N 1
ATOM 3672 C CA . SER B 1 69 ? -5.34 -23.594 -28.062 1 98.38 69 SER B CA 1
ATOM 3673 C C . SER B 1 69 ? -5.117 -24.531 -29.234 1 98.38 69 SER B C 1
ATOM 3675 O O . SER B 1 69 ? -5.895 -24.531 -30.203 1 98.38 69 SER B O 1
ATOM 3677 N N . VAL B 1 70 ? -4.027 -25.188 -29.188 1 98.62 70 VAL B N 1
ATOM 3678 C CA . VAL B 1 70 ? -3.652 -26.016 -30.328 1 98.62 70 VAL B CA 1
ATOM 3679 C C . VAL B 1 70 ? -3.273 -27.406 -29.844 1 98.62 70 VAL B C 1
ATOM 3681 O O . VAL B 1 70 ? -2.672 -27.562 -28.781 1 98.62 70 VAL B O 1
ATOM 3684 N N . GLY B 1 71 ? -3.654 -28.422 -30.625 1 98.62 71 GLY B N 1
ATOM 3685 C CA . GLY B 1 71 ? -3.252 -29.797 -30.422 1 98.62 71 GLY B CA 1
ATOM 3686 C C . GLY B 1 71 ? -2.729 -30.453 -31.688 1 98.62 71 GLY B C 1
ATOM 3687 O O . GLY B 1 71 ? -3.264 -30.234 -32.781 1 98.62 71 GLY B O 1
ATOM 3688 N N . GLY B 1 72 ? -1.649 -31.125 -31.594 1 98.81 72 GLY B N 1
ATOM 3689 C CA . GLY B 1 72 ? -1.103 -31.938 -32.656 1 98.81 72 GLY B CA 1
ATOM 3690 C C . GLY B 1 72 ? -1.107 -33.438 -32.375 1 98.81 72 GLY B C 1
ATOM 3691 O O . GLY B 1 72 ? -0.593 -33.844 -31.328 1 98.81 72 GLY B O 1
ATOM 3692 N N . VAL B 1 73 ? -1.622 -34.219 -33.281 1 98.75 73 VAL B N 1
ATOM 3693 C CA . VAL B 1 73 ? -1.786 -35.625 -33.031 1 98.75 73 VAL B CA 1
ATOM 3694 C C . VAL B 1 73 ? -0.863 -36.438 -33.969 1 98.75 73 VAL B C 1
ATOM 3696 O O . VAL B 1 73 ? -0.808 -36.156 -35.188 1 98.75 73 VAL B O 1
ATOM 3699 N N . LEU B 1 74 ? -0.131 -37.312 -33.406 1 98.19 74 LEU B N 1
ATOM 3700 C CA . LEU B 1 74 ? 0.583 -38.375 -34.156 1 98.19 74 LEU B CA 1
ATOM 3701 C C . LEU B 1 74 ? -0.032 -39.75 -33.875 1 98.19 74 LEU B C 1
ATOM 3703 O O . LEU B 1 74 ? -0.318 -40.094 -32.75 1 98.19 74 LEU B O 1
ATOM 3707 N N . GLU B 1 75 ? -0.223 -40.438 -34.969 1 96.75 75 GLU B N 1
ATOM 3708 C CA . GLU B 1 75 ? -0.755 -41.781 -34.844 1 96.75 75 GLU B CA 1
ATOM 3709 C C . GLU B 1 75 ? 0.344 -42.812 -35.031 1 96.75 75 GLU B C 1
ATOM 3711 O O . GLU B 1 75 ? 1.249 -42.656 -35.844 1 96.75 75 GLU B O 1
ATOM 3716 N N . PHE B 1 76 ? 0.196 -43.875 -34.312 1 95.56 76 PHE B N 1
ATOM 3717 C CA . PHE B 1 76 ? 1.141 -44.969 -34.375 1 95.56 76 PHE B CA 1
ATOM 3718 C C . PHE B 1 76 ? 0.412 -46.312 -34.562 1 95.56 76 PHE B C 1
ATOM 3720 O O . PHE B 1 76 ? -0.579 -46.594 -33.906 1 95.56 76 PHE B O 1
ATOM 3727 N N . GLY B 1 77 ? 0.86 -47.094 -35.531 1 94 77 GLY B N 1
ATOM 3728 C CA . GLY B 1 77 ? 0.241 -48.375 -35.781 1 94 77 GLY B CA 1
ATOM 3729 C C . GLY B 1 77 ? -1.262 -48.312 -35.969 1 94 77 GLY B C 1
ATOM 3730 O O . GLY B 1 77 ? -1.744 -47.531 -36.781 1 94 77 GLY B O 1
ATOM 3731 N N . ASP B 1 78 ? -1.972 -49.125 -35.188 1 94.56 78 ASP B N 1
ATOM 3732 C CA . ASP B 1 78 ? -3.43 -49.062 -35.188 1 94.56 78 ASP B CA 1
ATOM 3733 C C . ASP B 1 78 ? -3.922 -48.125 -34.062 1 94.56 78 ASP B C 1
ATOM 3735 O O . ASP B 1 78 ? -4.098 -48.594 -32.906 1 94.56 78 ASP B O 1
ATOM 3739 N N . PRO B 1 79 ? -4.148 -46.969 -34.469 1 94.25 79 PRO B N 1
ATOM 3740 C CA . PRO B 1 79 ? -4.5 -45.969 -33.438 1 94.25 79 PRO B CA 1
ATOM 3741 C C . PRO B 1 79 ? -5.73 -46.375 -32.625 1 94.25 79 PRO B C 1
ATOM 3743 O O . PRO B 1 79 ? -5.855 -46.031 -31.453 1 94.25 79 PRO B O 1
ATOM 3746 N N . GLU B 1 80 ? -6.609 -47.156 -33.156 1 93.5 80 GLU B N 1
ATOM 3747 C CA . GLU B 1 80 ? -7.848 -47.531 -32.5 1 93.5 80 GLU B CA 1
ATOM 3748 C C . GLU B 1 80 ? -7.613 -48.656 -31.5 1 93.5 80 GLU B C 1
ATOM 3750 O O . GLU B 1 80 ? -8.414 -48.875 -30.578 1 93.5 80 GLU B O 1
ATOM 3755 N N . ALA B 1 81 ? -6.516 -49.312 -31.625 1 91.94 81 ALA B N 1
ATOM 3756 C CA . ALA B 1 81 ? -6.203 -50.469 -30.766 1 91.94 81 ALA B CA 1
ATOM 3757 C C . ALA B 1 81 ? -5.395 -50.031 -29.547 1 91.94 81 ALA B C 1
ATOM 3759 O O . ALA B 1 81 ? -5.281 -50.781 -28.578 1 91.94 81 ALA B O 1
ATOM 3760 N N . GLY B 1 82 ? -4.836 -48.906 -29.625 1 93.44 82 GLY B N 1
ATOM 3761 C CA . GLY B 1 82 ? -3.939 -48.438 -28.562 1 93.44 82 GLY B CA 1
ATOM 3762 C C . GLY B 1 82 ? -4.543 -47.375 -27.672 1 93.44 82 GLY B C 1
ATOM 3763 O O . GLY B 1 82 ? -5.746 -47.094 -27.75 1 93.44 82 GLY B O 1
ATOM 3764 N N . THR B 1 83 ? -3.748 -46.875 -26.75 1 96.25 83 THR B N 1
ATOM 3765 C CA . THR B 1 83 ? -4.129 -45.781 -25.844 1 96.25 83 THR B CA 1
ATOM 3766 C C . THR B 1 83 ? -3.684 -44.438 -26.406 1 96.25 83 THR B C 1
ATOM 3768 O O . THR B 1 83 ? -2.871 -44.375 -27.328 1 96.25 83 THR B O 1
ATOM 3771 N N . ASN B 1 84 ? -4.316 -43.406 -25.953 1 97.5 84 ASN B N 1
ATOM 3772 C CA . ASN B 1 84 ? -4.008 -42.031 -26.344 1 97.5 84 ASN B CA 1
ATOM 3773 C C . ASN B 1 84 ? -3.465 -41.219 -25.172 1 97.5 84 ASN B C 1
ATOM 3775 O O . ASN B 1 84 ? -4.098 -41.156 -24.109 1 97.5 84 ASN B O 1
ATOM 3779 N N . ILE B 1 85 ? -2.314 -40.688 -25.344 1 98.31 85 ILE B N 1
ATOM 3780 C CA . ILE B 1 85 ? -1.699 -39.906 -24.25 1 98.31 85 ILE B CA 1
ATOM 3781 C C . ILE B 1 85 ? -1.471 -38.469 -24.703 1 98.31 85 ILE B C 1
ATOM 3783 O O . ILE B 1 85 ? -1.105 -38.219 -25.859 1 98.31 85 ILE B O 1
ATOM 3787 N N . VAL B 1 86 ? -1.715 -37.562 -23.75 1 98.75 86 VAL B N 1
ATOM 3788 C CA . VAL B 1 86 ? -1.544 -36.125 -24 1 98.75 86 VAL B CA 1
ATOM 3789 C C . VAL B 1 86 ? -0.243 -35.625 -23.359 1 98.75 86 VAL B C 1
ATOM 3791 O O . VAL B 1 86 ? 0.037 -35.938 -22.203 1 98.75 86 VAL B O 1
ATOM 3794 N N . LEU B 1 87 ? 0.606 -35 -24.109 1 98.88 87 LEU B N 1
ATOM 3795 C CA . LEU B 1 87 ? 1.68 -34.156 -23.625 1 98.88 87 LEU B CA 1
ATOM 3796 C C . LEU B 1 87 ? 1.263 -32.688 -23.656 1 98.88 87 LEU B C 1
ATOM 3798 O O . LEU B 1 87 ? 1.062 -32.125 -24.734 1 98.88 87 LEU B O 1
ATOM 3802 N N . ASN B 1 88 ? 1.203 -32.094 -22.453 1 98.75 88 ASN B N 1
ATOM 3803 C CA . ASN B 1 88 ? 0.57 -30.781 -22.328 1 98.75 88 ASN B CA 1
ATOM 3804 C C . ASN B 1 88 ? 1.562 -29.719 -21.859 1 98.75 88 ASN B C 1
ATOM 3806 O O . ASN B 1 88 ? 2.424 -30 -21.016 1 98.75 88 ASN B O 1
ATOM 3810 N N . GLY B 1 89 ? 1.454 -28.531 -22.344 1 98.44 89 GLY B N 1
ATOM 3811 C CA . GLY B 1 89 ? 2.117 -27.312 -21.891 1 98.44 89 GLY B CA 1
ATOM 3812 C C . GLY B 1 89 ? 1.345 -26.062 -22.234 1 98.44 89 GLY B C 1
ATOM 3813 O O . GLY B 1 89 ? 0.553 -26.031 -23.172 1 98.44 89 GLY B O 1
ATOM 3814 N N . HIS B 1 90 ? 1.537 -25.047 -21.469 1 98.25 90 HIS B N 1
ATOM 3815 C CA . HIS B 1 90 ? 0.79 -23.828 -21.766 1 98.25 90 HIS B CA 1
ATOM 3816 C C . HIS B 1 90 ? 1.648 -22.828 -22.516 1 98.25 90 HIS B C 1
ATOM 3818 O O . HIS B 1 90 ? 2.873 -22.812 -22.375 1 98.25 90 HIS B O 1
ATOM 3824 N N . LEU B 1 91 ? 0.947 -22.016 -23.281 1 98.31 91 LEU B N 1
ATOM 3825 C CA . LEU B 1 91 ? 1.557 -21.062 -24.203 1 98.31 91 LEU B CA 1
ATOM 3826 C C . LEU B 1 91 ? 1.761 -19.703 -23.531 1 98.31 91 LEU B C 1
ATOM 3828 O O . LEU B 1 91 ? 2.602 -18.906 -23.953 1 98.31 91 LEU B O 1
ATOM 3832 N N . ASP B 1 92 ? 0.963 -19.438 -22.547 1 96.62 92 ASP B N 1
ATOM 3833 C CA . ASP B 1 92 ? 0.95 -18.109 -21.953 1 96.62 92 ASP B CA 1
ATOM 3834 C C . ASP B 1 92 ? 2.039 -17.984 -20.891 1 96.62 92 ASP B C 1
ATOM 3836 O O . ASP B 1 92 ? 2.578 -18.984 -20.406 1 96.62 92 ASP B O 1
ATOM 3840 N N . VAL B 1 93 ? 2.416 -16.734 -20.672 1 95.38 93 VAL B N 1
ATOM 3841 C CA . VAL B 1 93 ? 3.355 -16.375 -19.609 1 95.38 93 VAL B CA 1
ATOM 3842 C C . VAL B 1 93 ? 2.789 -15.211 -18.797 1 95.38 93 VAL B C 1
ATOM 3844 O O . VAL B 1 93 ? 1.799 -14.594 -19.188 1 95.38 93 VAL B O 1
ATOM 3847 N N . VAL B 1 94 ? 3.346 -14.992 -17.609 1 90.69 94 VAL B N 1
ATOM 3848 C CA . VAL B 1 94 ? 2.949 -13.836 -16.797 1 90.69 94 VAL B CA 1
ATOM 3849 C C . VAL B 1 94 ? 3.662 -12.586 -17.297 1 90.69 94 VAL B C 1
ATOM 3851 O O . VAL B 1 94 ? 4.672 -12.68 -18 1 90.69 94 VAL B O 1
ATOM 3854 N N . PRO B 1 95 ? 3.137 -11.43 -17.016 1 88.06 95 PRO B N 1
ATOM 3855 C CA . PRO B 1 95 ? 3.797 -10.188 -17.438 1 88.06 95 PRO B CA 1
ATOM 3856 C C . PRO B 1 95 ? 5.207 -10.055 -16.859 1 88.06 95 PRO B C 1
ATOM 3858 O O . PRO B 1 95 ? 5.559 -10.734 -15.898 1 88.06 95 PRO B O 1
ATOM 3861 N N . ALA B 1 96 ? 6.035 -9.219 -17.547 1 88.56 96 ALA B N 1
ATOM 3862 C CA . ALA B 1 96 ? 7.402 -8.938 -17.125 1 88.56 96 ALA B CA 1
ATOM 3863 C C . ALA B 1 96 ? 7.66 -7.43 -17.078 1 88.56 96 ALA B C 1
ATOM 3865 O O . ALA B 1 96 ? 7.301 -6.707 -18.016 1 88.56 96 ALA B O 1
ATOM 3866 N N . ASP B 1 97 ? 8.164 -7.07 -15.992 1 84.06 97 ASP B N 1
ATOM 3867 C CA . ASP B 1 97 ? 8.617 -5.688 -15.875 1 84.06 97 ASP B CA 1
ATOM 3868 C C . ASP B 1 97 ? 10.055 -5.535 -16.359 1 84.06 97 ASP B C 1
ATOM 3870 O O . ASP B 1 97 ? 11 -5.902 -15.656 1 84.06 97 ASP B O 1
ATOM 3874 N N . GLU B 1 98 ? 10.18 -4.855 -17.406 1 88.81 98 GLU B N 1
ATOM 3875 C CA . GLU B 1 98 ? 11.492 -4.746 -18.047 1 88.81 98 GLU B CA 1
ATOM 3876 C C . GLU B 1 98 ? 12.516 -4.117 -17.109 1 88.81 98 GLU B C 1
ATOM 3878 O O . GLU B 1 98 ? 13.695 -4.461 -17.156 1 88.81 98 GLU B O 1
ATOM 3883 N N . GLY B 1 99 ? 12.047 -3.283 -16.297 1 85.88 99 GLY B N 1
ATOM 3884 C CA . GLY B 1 99 ? 12.953 -2.578 -15.406 1 85.88 99 GLY B CA 1
ATOM 3885 C C . GLY B 1 99 ? 13.625 -3.492 -14.398 1 85.88 99 GLY B C 1
ATOM 3886 O O . GLY B 1 99 ? 14.656 -3.137 -13.82 1 85.88 99 GLY B O 1
ATOM 3887 N N . GLN B 1 100 ? 13.141 -4.641 -14.266 1 85.38 100 GLN B N 1
ATOM 3888 C CA . GLN B 1 100 ? 13.68 -5.562 -13.266 1 85.38 100 GLN B CA 1
ATOM 3889 C C . GLN B 1 100 ? 14.531 -6.648 -13.922 1 85.38 100 GLN B C 1
ATOM 3891 O O . GLN B 1 100 ? 15.055 -7.527 -13.234 1 85.38 100 GLN B O 1
ATOM 3896 N N . TRP B 1 101 ? 14.625 -6.602 -15.227 1 92.81 101 TRP B N 1
ATOM 3897 C CA . TRP B 1 101 ? 15.352 -7.625 -15.977 1 92.81 101 TRP B CA 1
ATOM 3898 C C . TRP B 1 101 ? 16.719 -7.105 -16.422 1 92.81 101 TRP B C 1
ATOM 3900 O O . TRP B 1 101 ? 16.875 -5.91 -16.672 1 92.81 101 TRP B O 1
ATOM 3910 N N . SER B 1 102 ? 17.672 -7.996 -16.438 1 95.5 102 SER B N 1
ATOM 3911 C CA . SER B 1 102 ? 19.016 -7.652 -16.922 1 95.5 102 SER B CA 1
ATOM 3912 C C . SER B 1 102 ? 19.047 -7.543 -18.438 1 95.5 102 SER B C 1
ATOM 3914 O O . SER B 1 102 ? 19.953 -6.922 -19 1 95.5 102 SER B O 1
ATOM 3916 N N . SER B 1 103 ? 18.125 -8.156 -19.047 1 93.75 103 SER B N 1
ATOM 3917 C CA . SER B 1 103 ? 17.906 -8.117 -20.484 1 93.75 103 SER B CA 1
ATOM 3918 C C . SER B 1 103 ? 16.422 -8.141 -20.828 1 93.75 103 SER B C 1
ATOM 3920 O O . SER B 1 103 ? 15.594 -8.492 -19.969 1 93.75 103 SER B O 1
ATOM 3922 N N . PRO B 1 104 ? 16.109 -7.73 -22.047 1 95.88 104 PRO B N 1
ATOM 3923 C CA . PRO B 1 104 ? 14.68 -7.742 -22.359 1 95.88 104 PRO B CA 1
ATOM 3924 C C . PRO B 1 104 ? 14.039 -9.109 -22.141 1 95.88 104 PRO B C 1
ATOM 3926 O O . PRO B 1 104 ? 14.547 -10.125 -22.609 1 95.88 104 PRO B O 1
ATOM 3929 N N . PRO B 1 105 ? 12.969 -9.148 -21.484 1 97.12 105 PRO B N 1
ATOM 3930 C CA . PRO B 1 105 ? 12.391 -10.414 -21.031 1 97.12 105 PRO B CA 1
ATOM 3931 C C . PRO B 1 105 ? 11.977 -11.32 -22.188 1 97.12 105 PRO B C 1
ATOM 3933 O O . PRO B 1 105 ? 11.945 -12.547 -22.047 1 97.12 105 PRO B O 1
ATOM 3936 N N . PHE B 1 106 ? 11.672 -10.781 -23.375 1 97.62 106 PHE B N 1
ATOM 3937 C CA . PHE B 1 106 ? 11.156 -11.578 -24.484 1 97.62 106 PHE B CA 1
ATOM 3938 C C . PHE B 1 106 ? 12.172 -11.664 -25.625 1 97.62 106 PHE B C 1
ATOM 3940 O O . PHE B 1 106 ? 11.805 -11.883 -26.781 1 97.62 106 PHE B O 1
ATOM 3947 N N . ALA B 1 107 ? 13.344 -11.414 -25.234 1 96.88 107 ALA B N 1
ATOM 3948 C CA . ALA B 1 107 ? 14.492 -11.734 -26.078 1 96.88 107 ALA B CA 1
ATOM 3949 C C . ALA B 1 107 ? 15.25 -12.945 -25.531 1 96.88 107 ALA B C 1
ATOM 3951 O O . ALA B 1 107 ? 15.875 -12.875 -24.469 1 96.88 107 ALA B O 1
ATOM 3952 N N . ALA B 1 108 ? 15.117 -14.008 -26.312 1 97.12 108 ALA B N 1
ATOM 3953 C CA . ALA B 1 108 ? 15.812 -15.219 -25.875 1 97.12 108 ALA B CA 1
ATOM 3954 C C . ALA B 1 108 ? 17.328 -15.008 -25.844 1 97.12 108 ALA B C 1
ATOM 3956 O O . ALA B 1 108 ? 17.922 -14.57 -26.828 1 97.12 108 ALA B O 1
ATOM 3957 N N . ARG B 1 109 ? 17.875 -15.234 -24.703 1 97.25 109 ARG B N 1
ATOM 3958 C CA . ARG B 1 109 ? 19.312 -15.078 -24.547 1 97.25 109 ARG B CA 1
ATOM 3959 C C . ARG B 1 109 ? 19.969 -16.375 -24.109 1 97.25 109 ARG B C 1
ATOM 3961 O O . ARG B 1 109 ? 19.5 -17.031 -23.172 1 97.25 109 ARG B O 1
ATOM 3968 N N . TRP B 1 110 ? 21.062 -16.688 -24.812 1 97.56 110 TRP B N 1
ATOM 3969 C CA . TRP B 1 110 ? 21.812 -17.891 -24.484 1 97.56 110 TRP B CA 1
ATOM 3970 C C . TRP B 1 110 ? 23.109 -17.531 -23.734 1 97.56 110 TRP B C 1
ATOM 3972 O O . TRP B 1 110 ? 23.781 -16.562 -24.094 1 97.56 110 TRP B O 1
ATOM 3982 N N . ASP B 1 111 ? 23.344 -18.188 -22.703 1 97.75 111 ASP B N 1
ATOM 3983 C CA . ASP B 1 111 ? 24.641 -18.25 -22.031 1 97.75 111 ASP B CA 1
ATOM 3984 C C . ASP B 1 111 ? 25.078 -19.703 -21.844 1 97.75 111 ASP B C 1
ATOM 3986 O O . ASP B 1 111 ? 24.734 -20.344 -20.844 1 97.75 111 ASP B O 1
ATOM 3990 N N . GLY B 1 112 ? 25.891 -20.219 -22.812 1 97.5 112 GLY B N 1
ATOM 3991 C CA . GLY B 1 112 ? 26.141 -21.656 -22.844 1 97.5 112 GLY B CA 1
ATOM 3992 C C . GLY B 1 112 ? 24.875 -22.469 -23.062 1 97.5 112 GLY B C 1
ATOM 3993 O O . GLY B 1 112 ? 24.172 -22.281 -24.047 1 97.5 112 GLY B O 1
ATOM 3994 N N . ASP B 1 113 ? 24.578 -23.266 -22.094 1 98.06 113 ASP B N 1
ATOM 3995 C CA . ASP B 1 113 ? 23.406 -24.141 -22.203 1 98.06 113 ASP B CA 1
ATOM 3996 C C . ASP B 1 113 ? 22.203 -23.516 -21.484 1 98.06 113 ASP B C 1
ATOM 3998 O O . ASP B 1 113 ? 21.125 -24.125 -21.453 1 98.06 113 ASP B O 1
ATOM 4002 N N . GLU B 1 114 ? 22.375 -22.312 -21.047 1 98.19 114 GLU B N 1
ATOM 4003 C CA . GLU B 1 114 ? 21.281 -21.672 -20.312 1 98.19 114 GLU B CA 1
ATOM 4004 C C . GLU B 1 114 ? 20.469 -20.75 -21.203 1 98.19 114 GLU B C 1
ATOM 4006 O O . GLU B 1 114 ? 21.031 -19.891 -21.906 1 98.19 114 GLU B O 1
ATOM 4011 N N . LEU B 1 115 ? 19.234 -20.938 -21.219 1 98.38 115 LEU B N 1
ATOM 4012 C CA . LEU B 1 115 ? 18.281 -20.062 -21.922 1 98.38 115 LEU B CA 1
ATOM 4013 C C . LEU B 1 115 ? 17.578 -19.141 -20.938 1 98.38 115 LEU B C 1
ATOM 4015 O O . LEU B 1 115 ? 16.969 -19.594 -19.969 1 98.38 115 LEU B O 1
ATOM 4019 N N . THR B 1 116 ? 17.75 -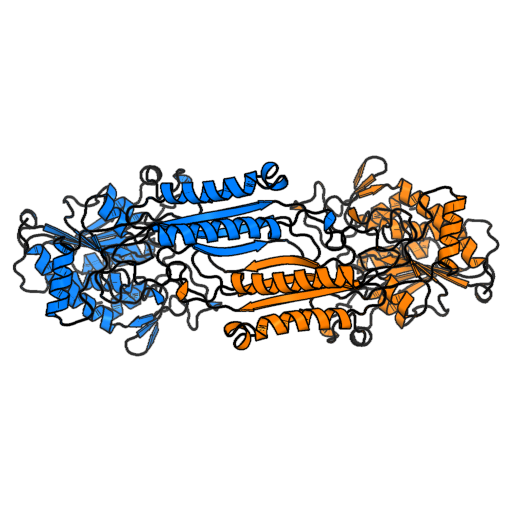17.844 -21.156 1 98.38 116 THR B N 1
ATOM 4020 C CA . THR B 1 116 ? 17.094 -16.859 -20.312 1 98.38 116 THR B CA 1
ATOM 4021 C C . THR B 1 116 ? 16.016 -16.109 -21.078 1 98.38 116 THR B C 1
ATOM 4023 O O . THR B 1 116 ? 16.234 -15.688 -22.219 1 98.38 116 THR B O 1
ATOM 4026 N N . GLY B 1 117 ? 14.891 -15.969 -20.5 1 98 117 GLY B N 1
ATOM 4027 C CA . GLY B 1 117 ? 13.727 -15.258 -21.016 1 98 117 GLY B CA 1
ATOM 4028 C C . GLY B 1 117 ? 12.445 -15.609 -20.297 1 98 117 GLY B C 1
ATOM 4029 O O . GLY B 1 117 ? 12.359 -16.641 -19.625 1 98 117 GLY B O 1
ATOM 4030 N N . ARG B 1 118 ? 11.469 -14.711 -20.422 1 97.5 118 ARG B N 1
ATOM 4031 C CA . ARG B 1 118 ? 10.18 -15.008 -19.812 1 97.5 118 ARG B CA 1
ATOM 4032 C C . ARG B 1 118 ? 9.531 -16.234 -20.453 1 97.5 118 ARG B C 1
ATOM 4034 O O . ARG B 1 118 ? 9.312 -16.266 -21.672 1 97.5 118 ARG B O 1
ATOM 4041 N N . GLY B 1 119 ? 9.289 -17.234 -19.641 1 97.12 119 GLY B N 1
ATOM 4042 C CA . GLY B 1 119 ? 8.703 -18.484 -20.125 1 97.12 119 GLY B CA 1
ATOM 4043 C C . GLY B 1 119 ? 9.727 -19.578 -20.359 1 97.12 119 GLY B C 1
ATOM 4044 O O . GLY B 1 119 ? 9.367 -20.719 -20.641 1 97.12 119 GLY B O 1
ATOM 4045 N N . ALA B 1 120 ? 10.984 -19.234 -20.172 1 98.25 120 ALA B N 1
ATOM 4046 C CA . ALA B 1 120 ? 12.016 -20.25 -20.391 1 98.25 120 ALA B CA 1
ATOM 4047 C C . ALA B 1 120 ? 11.805 -21.469 -19.516 1 98.25 120 ALA B C 1
ATOM 4049 O O . ALA B 1 120 ? 11.859 -22.609 -19.984 1 98.25 120 ALA B O 1
ATOM 4050 N N . ALA B 1 121 ? 11.508 -21.25 -18.281 1 97.44 121 ALA B N 1
ATOM 4051 C CA . ALA B 1 121 ? 11.273 -22.328 -17.328 1 97.44 121 ALA B CA 1
ATOM 4052 C C . ALA B 1 121 ? 9.781 -22.625 -17.188 1 97.44 121 ALA B C 1
ATOM 4054 O O . ALA B 1 121 ? 9.367 -23.781 -17.062 1 97.44 121 ALA B O 1
ATOM 4055 N N . ASP B 1 122 ? 8.898 -21.703 -17.266 1 95.69 122 ASP B N 1
ATOM 4056 C CA . ASP B 1 122 ? 7.465 -21.812 -17.016 1 95.69 122 ASP B CA 1
ATOM 4057 C C . ASP B 1 122 ? 6.652 -21.234 -18.172 1 95.69 122 ASP B C 1
ATOM 4059 O O . ASP B 1 122 ? 6.273 -20.062 -18.141 1 95.69 122 ASP B O 1
ATOM 4063 N N . MET B 1 123 ? 6.438 -21.938 -19.25 1 96.12 123 MET B N 1
ATOM 4064 C CA . MET B 1 123 ? 7.016 -23.281 -19.359 1 96.12 123 MET B CA 1
ATOM 4065 C C . MET B 1 123 ? 7.242 -23.641 -20.828 1 96.12 123 MET B C 1
ATOM 4067 O O . MET B 1 123 ? 7.023 -24.797 -21.219 1 96.12 123 MET B O 1
ATOM 4071 N N . LYS B 1 124 ? 7.605 -22.641 -21.578 1 98.38 124 LYS B N 1
ATOM 4072 C CA . LYS B 1 124 ? 7.699 -22.797 -23.031 1 98.38 124 LYS B CA 1
ATOM 4073 C C . LYS B 1 124 ? 8.766 -23.828 -23.391 1 98.38 124 LYS B C 1
ATOM 4075 O O . LYS B 1 124 ? 8.641 -24.531 -24.406 1 98.38 124 LYS B O 1
ATOM 4080 N N . SER B 1 125 ? 9.82 -23.969 -22.641 1 98.69 125 SER B N 1
ATOM 4081 C CA . SER B 1 125 ? 10.805 -25.016 -22.906 1 98.69 125 SER B CA 1
ATOM 4082 C C . SER B 1 125 ? 10.219 -26.406 -22.656 1 98.69 125 SER B C 1
ATOM 4084 O O . SER B 1 125 ? 10.562 -27.359 -23.359 1 98.69 125 SER B O 1
ATOM 4086 N N . GLY B 1 126 ? 9.406 -26.531 -21.625 1 98.69 126 GLY B N 1
ATOM 4087 C CA . GLY B 1 126 ? 8.688 -27.781 -21.422 1 98.69 126 GLY B CA 1
ATOM 4088 C C . GLY B 1 126 ? 7.797 -28.156 -22.594 1 98.69 126 GLY B C 1
ATOM 4089 O O . GLY B 1 126 ? 7.777 -29.312 -23.016 1 98.69 126 GLY B O 1
ATOM 4090 N N . LEU B 1 127 ? 7.086 -27.156 -23.141 1 98.81 127 LEU B N 1
ATOM 4091 C CA . LEU B 1 127 ? 6.234 -27.391 -24.312 1 98.81 127 LEU B CA 1
ATOM 4092 C C . LEU B 1 127 ? 7.066 -27.812 -25.516 1 98.81 127 LEU B C 1
ATOM 4094 O O . LEU B 1 127 ? 6.691 -28.734 -26.25 1 98.81 127 LEU B O 1
ATOM 4098 N N . ALA B 1 128 ? 8.172 -27.109 -25.734 1 98.81 128 ALA B N 1
ATOM 4099 C CA . ALA B 1 128 ? 9.086 -27.516 -26.797 1 98.81 128 ALA B CA 1
ATOM 4100 C C . ALA B 1 128 ? 9.508 -28.984 -26.625 1 98.81 128 ALA B C 1
ATOM 4102 O O . ALA B 1 128 ? 9.547 -29.734 -27.594 1 98.81 128 ALA B O 1
ATOM 4103 N N . GLY B 1 129 ? 9.844 -29.328 -25.391 1 98.81 129 GLY B N 1
ATOM 4104 C CA . GLY B 1 129 ? 10.211 -30.703 -25.094 1 98.81 129 GLY B CA 1
ATOM 4105 C C . GLY B 1 129 ? 9.125 -31.703 -25.469 1 98.81 129 GLY B C 1
ATOM 4106 O O . GLY B 1 129 ? 9.414 -32.781 -25.953 1 98.81 129 GLY B O 1
ATOM 4107 N N . CYS B 1 130 ? 7.906 -31.391 -25.219 1 98.88 130 CYS B N 1
ATOM 4108 C CA . CYS B 1 130 ? 6.781 -32.25 -25.562 1 98.88 130 CYS B CA 1
ATOM 4109 C C . CYS B 1 130 ? 6.742 -32.5 -27.062 1 98.88 130 CYS B C 1
ATOM 4111 O O . CYS B 1 130 ? 6.566 -33.656 -27.5 1 98.88 130 CYS B O 1
ATOM 4113 N N . VAL B 1 131 ? 6.883 -31.438 -27.875 1 98.81 131 VAL B N 1
ATOM 4114 C CA . VAL B 1 131 ? 6.863 -31.547 -29.328 1 98.81 131 VAL B CA 1
ATOM 4115 C C . VAL B 1 131 ? 7.973 -32.5 -29.781 1 98.81 131 VAL B C 1
ATOM 4117 O O . VAL B 1 131 ? 7.73 -33.406 -30.578 1 98.81 131 VAL B O 1
ATOM 4120 N N . PHE B 1 132 ? 9.078 -32.344 -29.266 1 98.75 132 PHE B N 1
ATOM 4121 C CA . PHE B 1 132 ? 10.234 -33.094 -29.766 1 98.75 132 PHE B CA 1
ATOM 4122 C C . PHE B 1 132 ? 10.258 -34.5 -29.203 1 98.75 132 PHE B C 1
ATOM 4124 O O . PHE B 1 132 ? 10.812 -35.406 -29.812 1 98.75 132 PHE B O 1
ATOM 4131 N N . ALA B 1 133 ? 9.695 -34.656 -27.984 1 98.56 133 ALA B N 1
ATOM 4132 C CA . ALA B 1 133 ? 9.5 -36.031 -27.5 1 98.56 133 ALA B CA 1
ATOM 4133 C C . ALA B 1 133 ? 8.609 -36.844 -28.453 1 98.56 133 ALA B C 1
ATOM 4135 O O . ALA B 1 133 ? 8.914 -37.969 -28.797 1 98.56 133 ALA B O 1
ATOM 4136 N N . ALA B 1 134 ? 7.535 -36.25 -28.891 1 98.31 134 ALA B N 1
ATOM 4137 C CA . ALA B 1 134 ? 6.629 -36.875 -29.844 1 98.31 134 ALA B CA 1
ATOM 4138 C C . ALA B 1 134 ? 7.328 -37.156 -31.172 1 98.31 134 ALA B C 1
ATOM 4140 O O . ALA B 1 134 ? 7.168 -38.25 -31.75 1 98.31 134 ALA B O 1
ATOM 4141 N N . ARG B 1 135 ? 8.062 -36.188 -31.625 1 97.5 135 ARG B N 1
ATOM 4142 C CA . ARG B 1 135 ? 8.797 -36.375 -32.875 1 97.5 135 ARG B CA 1
ATOM 4143 C C . ARG B 1 135 ? 9.812 -37.5 -32.781 1 97.5 135 ARG B C 1
ATOM 4145 O O . ARG B 1 135 ? 9.969 -38.281 -33.688 1 97.5 135 ARG B O 1
ATOM 4152 N N . ARG B 1 136 ? 10.492 -37.5 -31.656 1 96.25 136 ARG B N 1
ATOM 4153 C CA . ARG B 1 136 ? 11.461 -38.562 -31.438 1 96.25 136 ARG B CA 1
ATOM 4154 C C . ARG B 1 136 ? 10.781 -39.938 -31.516 1 96.25 136 ARG B C 1
ATOM 4156 O O . ARG B 1 136 ? 11.336 -40.875 -32.062 1 96.25 136 ARG B O 1
ATOM 4163 N N . LEU B 1 137 ? 9.711 -40.031 -30.938 1 95.25 137 LEU B N 1
ATOM 4164 C CA . LEU B 1 137 ? 8.945 -41.25 -30.984 1 95.25 137 LEU B CA 1
ATOM 4165 C C . LEU B 1 137 ? 8.578 -41.625 -32.406 1 95.25 137 LEU B C 1
ATOM 4167 O O . LEU B 1 137 ? 8.664 -42.812 -32.812 1 95.25 137 LEU B O 1
ATOM 4171 N N . ALA B 1 138 ? 8.117 -40.656 -33.156 1 93.56 138 ALA B N 1
ATOM 4172 C CA . ALA B 1 138 ? 7.715 -40.906 -34.562 1 93.56 138 ALA B CA 1
ATOM 4173 C C . ALA B 1 138 ? 8.898 -41.344 -35.406 1 93.56 138 ALA B C 1
ATOM 4175 O O . ALA B 1 138 ? 8.734 -42.125 -36.344 1 93.56 138 ALA B O 1
ATOM 4176 N N . ASP B 1 139 ? 10.031 -40.875 -35.062 1 91.56 139 ASP B N 1
ATOM 4177 C CA . ASP B 1 139 ? 11.234 -41.188 -35.844 1 91.56 139 ASP B CA 1
ATOM 4178 C C . ASP B 1 139 ? 11.852 -42.5 -35.375 1 91.56 139 ASP B C 1
ATOM 4180 O O . ASP B 1 139 ? 12.797 -43 -35.969 1 91.56 139 ASP B O 1
ATOM 4184 N N . SER B 1 140 ? 11.273 -43 -34.375 1 88.56 140 SER B N 1
ATOM 4185 C CA . SER B 1 140 ? 11.812 -44.25 -33.844 1 88.56 140 SER B CA 1
ATOM 4186 C C . SER B 1 140 ? 11.141 -45.469 -34.469 1 88.56 140 SER B C 1
ATOM 4188 O O . SER B 1 140 ? 10.172 -45.312 -35.219 1 88.56 140 SER B O 1
ATOM 4190 N N . ASP B 1 141 ? 11.703 -46.562 -34.188 1 82.75 141 ASP B N 1
ATOM 4191 C CA . ASP B 1 141 ? 11.211 -47.844 -34.75 1 82.75 141 ASP B CA 1
ATOM 4192 C C . ASP B 1 141 ? 10.281 -48.531 -33.781 1 82.75 141 ASP B C 1
ATOM 4194 O O . ASP B 1 141 ? 10.07 -49.75 -33.875 1 82.75 141 ASP B O 1
ATOM 4198 N N . PHE B 1 142 ? 9.805 -47.844 -32.969 1 82.19 142 PHE B N 1
ATOM 4199 C CA . PHE B 1 142 ? 8.922 -48.469 -31.984 1 82.19 142 PHE B CA 1
ATOM 4200 C C . PHE B 1 142 ? 7.68 -49.031 -32.656 1 82.19 142 PHE B C 1
ATOM 4202 O O . PHE B 1 142 ? 7.133 -48.438 -33.594 1 82.19 142 PHE B O 1
ATOM 4209 N N . ASP B 1 143 ? 7.371 -50.219 -32.312 1 87.69 143 ASP B N 1
ATOM 4210 C CA . ASP B 1 143 ? 6.094 -50.844 -32.688 1 87.69 143 ASP B CA 1
ATOM 4211 C C . ASP B 1 143 ? 5.004 -50.469 -31.688 1 87.69 143 ASP B C 1
ATOM 4213 O O . ASP B 1 143 ? 4.859 -51.156 -30.656 1 87.69 143 ASP B O 1
ATOM 4217 N N . LEU B 1 144 ? 4.367 -49.469 -31.969 1 93 144 LEU B N 1
ATOM 4218 C CA . LEU B 1 144 ? 3.393 -48.906 -31.031 1 93 144 LEU B CA 1
ATOM 4219 C C . LEU B 1 144 ? 2.014 -48.812 -31.672 1 93 144 LEU B C 1
ATOM 4221 O O . LEU B 1 144 ? 1.903 -48.719 -32.906 1 93 144 LEU B O 1
ATOM 4225 N N . ASP B 1 145 ? 0.996 -48.906 -30.844 1 94.81 145 ASP B N 1
ATOM 4226 C CA . ASP B 1 145 ? -0.376 -48.562 -31.219 1 94.81 145 ASP B CA 1
ATOM 4227 C C . ASP B 1 145 ? -0.897 -47.375 -30.375 1 94.81 145 ASP B C 1
ATOM 4229 O O . ASP B 1 145 ? -0.59 -47.281 -29.188 1 94.81 145 ASP B O 1
ATOM 4233 N N . GLY B 1 146 ? -1.635 -46.562 -31.078 1 96.12 146 GLY B N 1
ATOM 4234 C CA . GLY B 1 146 ? -2.256 -45.5 -30.328 1 96.12 146 GLY B CA 1
ATOM 4235 C C . GLY B 1 146 ? -1.887 -44.125 -30.844 1 96.12 146 GLY B C 1
ATOM 4236 O O . GLY B 1 146 ? -1.609 -43.938 -32.031 1 96.12 146 GLY B O 1
ATOM 4237 N N . ARG B 1 147 ? -2.084 -43.125 -29.922 1 97.62 147 ARG B N 1
ATOM 4238 C CA . ARG B 1 147 ? -1.863 -41.75 -30.344 1 97.62 147 ARG B CA 1
ATOM 4239 C C . ARG B 1 147 ? -1.119 -40.938 -29.281 1 97.62 147 ARG B C 1
ATOM 4241 O O . ARG B 1 147 ? -1.266 -41.219 -28.078 1 97.62 147 ARG B O 1
ATOM 4248 N N . VAL B 1 148 ? -0.309 -40.062 -29.766 1 98.31 148 VAL B N 1
ATOM 4249 C CA . VAL B 1 148 ? 0.297 -39.031 -28.938 1 98.31 148 VAL B CA 1
ATOM 4250 C C . VAL B 1 148 ? -0.23 -37.656 -29.344 1 98.31 148 VAL B C 1
ATOM 4252 O O . VAL B 1 148 ? -0.209 -37.312 -30.516 1 98.31 148 VAL B O 1
ATOM 4255 N N . VAL B 1 149 ? -0.741 -36.938 -28.391 1 98.69 149 VAL B N 1
ATOM 4256 C CA . VAL B 1 149 ? -1.241 -35.594 -28.609 1 98.69 149 VAL B CA 1
ATOM 4257 C C . VAL B 1 149 ? -0.338 -34.562 -27.906 1 98.69 149 VAL B C 1
ATOM 4259 O O . VAL B 1 149 ? -0.082 -34.688 -26.703 1 98.69 149 VAL B O 1
ATOM 4262 N N . VAL B 1 150 ? 0.179 -33.625 -28.625 1 98.88 150 VAL B N 1
ATOM 4263 C CA . VAL B 1 150 ? 0.843 -32.5 -28.016 1 98.88 150 VAL B CA 1
ATOM 4264 C C . VAL B 1 150 ? -0.121 -31.297 -27.938 1 98.88 150 VAL B C 1
ATOM 4266 O O . VAL B 1 150 ? -0.619 -30.844 -28.969 1 98.88 150 VAL B O 1
ATOM 4269 N N . GLU B 1 151 ? -0.379 -30.859 -26.719 1 98.75 151 GLU B N 1
ATOM 4270 C CA . GLU B 1 151 ? -1.278 -29.734 -26.531 1 98.75 151 GLU B CA 1
ATOM 4271 C C . GLU B 1 151 ? -0.51 -28.484 -26.109 1 98.75 151 GLU B C 1
ATOM 4273 O O . GLU B 1 151 ? 0.253 -28.516 -25.141 1 98.75 151 GLU B O 1
ATOM 4278 N N . GLY B 1 152 ? -0.628 -27.391 -26.859 1 98.69 152 GLY B N 1
ATOM 4279 C CA . GLY B 1 152 ? -0.315 -26.047 -26.422 1 98.69 152 GLY B CA 1
ATOM 4280 C C . GLY B 1 152 ? -1.542 -25.25 -26.016 1 98.69 152 GLY B C 1
ATOM 4281 O O . GLY B 1 152 ? -2.283 -24.766 -26.875 1 98.69 152 GLY B O 1
ATOM 4282 N N . VAL B 1 153 ? -1.733 -25.031 -24.688 1 98.44 153 VAL B N 1
ATOM 4283 C CA . VAL B 1 153 ? -2.984 -24.453 -24.219 1 98.44 153 VAL B CA 1
ATOM 4284 C C . VAL B 1 153 ? -2.754 -23.016 -23.766 1 98.44 153 VAL B C 1
ATOM 4286 O O . VAL B 1 153 ? -1.628 -22.641 -23.438 1 98.44 153 VAL B O 1
ATOM 4289 N N . VAL B 1 154 ? -3.846 -22.219 -23.781 1 96.88 154 VAL B N 1
ATOM 4290 C CA . VAL B 1 154 ? -3.762 -20.812 -23.422 1 96.88 154 VAL B CA 1
ATOM 4291 C C . VAL B 1 154 ? -4.324 -20.594 -22.031 1 96.88 154 VAL B C 1
ATOM 4293 O O . VAL B 1 154 ? -5.164 -21.359 -21.562 1 96.88 154 VAL B O 1
ATOM 4296 N N . GLY B 1 155 ? -3.818 -19.641 -21.312 1 93.38 155 GLY B N 1
ATOM 4297 C CA . GLY B 1 155 ? -4.461 -19.062 -20.156 1 93.38 155 GLY B CA 1
ATOM 4298 C C . GLY B 1 155 ? -4.176 -19.828 -18.875 1 93.38 155 GLY B C 1
ATOM 4299 O O . GLY B 1 155 ? -4.93 -19.719 -17.906 1 93.38 155 GLY B O 1
ATOM 4300 N N . GLU B 1 156 ? -3.186 -20.672 -18.828 1 91.31 156 GLU B N 1
ATOM 4301 C CA . GLU B 1 156 ? -2.848 -21.375 -17.594 1 91.31 156 GLU B CA 1
ATOM 4302 C C . GLU B 1 156 ? -2.611 -20.391 -16.453 1 91.31 156 GLU B C 1
ATOM 4304 O O . GLU B 1 156 ? -3.082 -20.625 -15.336 1 91.31 156 GLU B O 1
ATOM 4309 N N . GLU B 1 157 ? -1.994 -19.297 -16.703 1 85.69 157 GLU B N 1
ATOM 4310 C CA . GLU B 1 157 ? -1.612 -18.328 -15.688 1 85.69 157 GLU B CA 1
ATOM 4311 C C . GLU B 1 157 ? -2.822 -17.531 -15.211 1 85.69 157 GLU B C 1
ATOM 4313 O O . GLU B 1 157 ? -2.715 -16.719 -14.281 1 85.69 157 GLU B O 1
ATOM 4318 N N . ALA B 1 158 ? -3.918 -17.688 -15.875 1 81.62 158 ALA B N 1
ATOM 4319 C CA . ALA B 1 158 ? -5.145 -16.969 -15.547 1 81.62 158 ALA B CA 1
ATOM 4320 C C . ALA B 1 158 ? -6.316 -17.922 -15.375 1 81.62 158 ALA B C 1
ATOM 4322 O O . ALA B 1 158 ? -7.434 -17.641 -15.805 1 81.62 158 ALA B O 1
ATOM 4323 N N . GLY B 1 159 ? -6.008 -19.078 -14.891 1 84.5 159 GLY B N 1
ATOM 4324 C CA . GLY B 1 159 ? -7.09 -19.984 -14.57 1 84.5 159 GLY B CA 1
ATOM 4325 C C . GLY B 1 159 ? -7.074 -21.25 -15.406 1 84.5 159 GLY B C 1
ATOM 4326 O O . GLY B 1 159 ? -7.711 -22.25 -15.055 1 84.5 159 GLY B O 1
ATOM 4327 N N . GLY B 1 160 ? -6.453 -21.234 -16.609 1 92.81 160 GLY B N 1
ATOM 4328 C CA . GLY B 1 160 ? -6.305 -22.438 -17.406 1 92.81 160 GLY B CA 1
ATOM 4329 C C . GLY B 1 160 ? -7.469 -22.672 -18.344 1 92.81 160 GLY B C 1
ATOM 4330 O O . GLY B 1 160 ? -7.953 -23.797 -18.484 1 92.81 160 GLY B O 1
ATOM 4331 N N . VAL B 1 161 ? -7.914 -21.594 -18.984 1 92.44 161 VAL B N 1
ATOM 4332 C CA . VAL B 1 161 ? -9.125 -21.672 -19.797 1 92.44 161 VAL B CA 1
ATOM 4333 C C . VAL B 1 161 ? -8.938 -22.672 -20.922 1 92.44 161 VAL B C 1
ATOM 4335 O O . VAL B 1 161 ? -9.852 -23.422 -21.266 1 92.44 161 VAL B O 1
ATOM 4338 N N . GLY B 1 162 ? -7.793 -22.719 -21.562 1 96.06 162 GLY B N 1
ATOM 4339 C CA . GLY B 1 162 ? -7.531 -23.641 -22.672 1 96.06 162 GLY B CA 1
ATOM 4340 C C . GLY B 1 162 ? -7.594 -25.094 -22.266 1 96.06 162 GLY B C 1
ATOM 4341 O O . GLY B 1 162 ? -8.258 -25.906 -22.922 1 96.06 162 GLY B O 1
ATOM 4342 N N . ALA B 1 163 ? -6.871 -25.422 -21.203 1 96.81 163 ALA B N 1
ATOM 4343 C CA . ALA B 1 163 ? -6.867 -26.797 -20.688 1 96.81 163 ALA B CA 1
ATOM 4344 C C . ALA B 1 163 ? -8.258 -27.188 -20.203 1 96.81 163 ALA B C 1
ATOM 4346 O O . ALA B 1 163 ? -8.68 -28.328 -20.406 1 96.81 163 ALA B O 1
ATOM 4347 N N . ALA B 1 164 ? -8.914 -26.281 -19.547 1 95.31 164 ALA B N 1
ATOM 4348 C CA . ALA B 1 164 ? -10.266 -26.562 -19.078 1 95.31 164 ALA B CA 1
ATOM 4349 C C . ALA B 1 164 ? -11.195 -26.922 -20.234 1 95.31 164 ALA B C 1
ATOM 4351 O O . ALA B 1 164 ? -11.953 -27.891 -20.156 1 95.31 164 ALA B O 1
ATOM 4352 N N . ALA B 1 165 ? -11.133 -26.141 -21.266 1 95 165 ALA B N 1
ATOM 4353 C CA . ALA B 1 165 ? -11.953 -26.406 -22.453 1 95 165 ALA B CA 1
ATOM 4354 C C . ALA B 1 165 ? -11.633 -27.766 -23.047 1 95 165 ALA B C 1
ATOM 4356 O O . ALA B 1 165 ? -12.539 -28.5 -23.438 1 95 165 ALA B O 1
ATOM 4357 N N . ALA B 1 166 ? -10.359 -28.047 -23.172 1 96.12 166 ALA B N 1
ATOM 4358 C CA . ALA B 1 166 ? -9.953 -29.344 -23.734 1 96.12 166 ALA B CA 1
ATOM 4359 C C . ALA B 1 166 ? -10.469 -30.484 -22.875 1 96.12 166 ALA B C 1
ATOM 4361 O O . ALA B 1 166 ? -10.898 -31.516 -23.406 1 96.12 166 ALA B O 1
ATOM 4362 N N . ALA B 1 167 ? -10.305 -30.344 -21.578 1 95.19 167 ALA B N 1
ATOM 4363 C CA . ALA B 1 167 ? -10.719 -31.391 -20.656 1 95.19 167 ALA B CA 1
ATOM 4364 C C . ALA B 1 167 ? -12.227 -31.609 -20.703 1 95.19 167 ALA B C 1
ATOM 4366 O O . ALA B 1 167 ? -12.703 -32.75 -20.688 1 95.19 167 ALA B O 1
ATOM 4367 N N . LEU B 1 168 ? -12.969 -30.578 -20.797 1 92.06 168 LEU B N 1
ATOM 4368 C CA . LEU B 1 168 ? -14.422 -30.625 -20.703 1 92.06 168 LEU B CA 1
ATOM 4369 C C . LEU B 1 168 ? -15.039 -31.047 -22.031 1 92.06 168 LEU B C 1
ATOM 4371 O O . LEU B 1 168 ? -15.953 -31.875 -22.062 1 92.06 168 LEU B O 1
ATOM 4375 N N . ASP B 1 169 ? -14.617 -30.469 -23.172 1 92.44 169 ASP B N 1
ATOM 4376 C CA . ASP B 1 169 ? -15.289 -30.656 -24.469 1 92.44 169 ASP B CA 1
ATOM 4377 C C . ASP B 1 169 ? -14.539 -31.656 -25.344 1 92.44 169 ASP B C 1
ATOM 4379 O O . ASP B 1 169 ? -15.07 -32.125 -26.344 1 92.44 169 ASP B O 1
ATOM 4383 N N . ASN B 1 170 ? -13.297 -32 -24.953 1 95.81 170 ASN B N 1
ATOM 4384 C CA . ASN B 1 170 ? -12.43 -32.875 -25.734 1 95.81 170 ASN B CA 1
ATOM 4385 C C . ASN B 1 170 ? -12.367 -32.438 -27.203 1 95.81 170 ASN B C 1
ATOM 4387 O O . ASN B 1 170 ? -13.266 -32.75 -27.984 1 95.81 170 ASN B O 1
ATOM 4391 N N . PRO B 1 171 ? -11.453 -31.859 -27.719 1 96.88 171 PRO B N 1
ATOM 4392 C CA . PRO B 1 171 ? -11.391 -31.359 -29.078 1 96.88 171 PRO B CA 1
ATOM 4393 C C . PRO B 1 171 ? -11.062 -32.438 -30.109 1 96.88 171 PRO B C 1
ATOM 4395 O O . PRO B 1 171 ? -10.977 -32.156 -31.297 1 96.88 171 PRO B O 1
ATOM 4398 N N . TYR B 1 172 ? -10.93 -33.688 -29.688 1 97.62 172 TYR B N 1
ATOM 4399 C CA . TYR B 1 172 ? -10.5 -34.781 -30.547 1 97.62 172 TYR B CA 1
ATOM 4400 C C . TYR B 1 172 ? -11.625 -35.781 -30.766 1 97.62 172 TYR B C 1
ATOM 4402 O O . TYR B 1 172 ? -12.539 -35.875 -29.938 1 97.62 172 TYR B O 1
ATOM 4410 N N . PRO B 1 173 ? -11.539 -36.531 -31.828 1 97.31 173 PRO B N 1
ATOM 4411 C CA . PRO B 1 173 ? -12.547 -37.562 -32.062 1 97.31 173 PRO B CA 1
ATOM 4412 C C . PRO B 1 173 ? -12.211 -38.875 -31.312 1 97.31 173 PRO B C 1
ATOM 4414 O O . PRO B 1 173 ? -12.711 -39.938 -31.688 1 97.31 173 PRO B O 1
ATOM 4417 N N . PHE B 1 174 ? -11.297 -38.875 -30.406 1 97.06 174 PHE B N 1
ATOM 4418 C CA . PHE B 1 174 ? -10.906 -40 -29.578 1 97.06 174 PHE B CA 1
ATOM 4419 C C . PHE B 1 174 ? -10.773 -39.594 -28.109 1 97.06 174 PHE B C 1
ATOM 4421 O O . PHE B 1 174 ? -10.664 -38.375 -27.812 1 97.06 174 PHE B O 1
ATOM 4428 N N . ASP B 1 175 ? -10.828 -40.531 -27.234 1 96.25 175 ASP B N 1
ATOM 4429 C CA . ASP B 1 175 ? -10.633 -40.25 -25.812 1 96.25 175 ASP B CA 1
ATOM 4430 C C . ASP B 1 175 ? -9.148 -40.125 -25.484 1 96.25 175 ASP B C 1
ATOM 4432 O O . ASP B 1 175 ? -8.297 -40.625 -26.219 1 96.25 175 ASP B O 1
ATOM 4436 N N . ARG B 1 176 ? -8.844 -39.438 -24.438 1 97.06 176 ARG B N 1
ATOM 4437 C CA . ARG B 1 176 ? -7.496 -39.344 -23.891 1 97.06 176 ARG B CA 1
ATOM 4438 C C . ARG B 1 176 ? -7.355 -40.156 -22.625 1 97.06 176 ARG B C 1
ATOM 4440 O O . ARG B 1 176 ? -8.094 -39.969 -21.656 1 97.06 176 ARG B O 1
ATOM 4447 N N . ASP B 1 177 ? -6.41 -41 -22.625 1 97.5 177 ASP B N 1
ATOM 4448 C CA . ASP B 1 177 ? -6.305 -42 -21.562 1 97.5 177 ASP B CA 1
ATOM 4449 C C . ASP B 1 177 ? -5.395 -41.5 -20.438 1 97.5 177 ASP B C 1
ATOM 4451 O O . ASP B 1 177 ? -5.449 -42.031 -19.328 1 97.5 177 ASP B O 1
ATOM 4455 N N . ALA B 1 178 ? -4.539 -40.625 -20.688 1 98.38 178 ALA B N 1
ATOM 4456 C CA . ALA B 1 178 ? -3.611 -40.062 -19.719 1 98.38 178 ALA B CA 1
ATOM 4457 C C . ALA B 1 178 ? -3.004 -38.75 -20.234 1 98.38 178 ALA B C 1
ATOM 4459 O O . ALA B 1 178 ? -3.133 -38.406 -21.406 1 98.38 178 ALA B O 1
ATOM 4460 N N . ALA B 1 179 ? -2.375 -38.062 -19.297 1 98.69 179 ALA B N 1
ATOM 4461 C CA . ALA B 1 179 ? -1.686 -36.844 -19.688 1 98.69 179 ALA B CA 1
ATOM 4462 C C . ALA B 1 179 ? -0.408 -36.656 -18.875 1 98.69 179 ALA B C 1
ATOM 4464 O O . ALA B 1 179 ? -0.321 -37.094 -17.719 1 98.69 179 ALA B O 1
ATOM 4465 N N . ILE B 1 180 ? 0.561 -36.094 -19.469 1 98.81 180 ILE B N 1
ATOM 4466 C CA . ILE B 1 180 ? 1.754 -35.531 -18.844 1 98.81 180 ILE B CA 1
ATOM 4467 C C . ILE B 1 180 ? 1.795 -34.031 -19.047 1 98.81 180 ILE B C 1
ATOM 4469 O O . ILE B 1 180 ? 1.821 -33.531 -20.172 1 98.81 180 ILE B O 1
ATOM 4473 N N . VAL B 1 181 ? 1.738 -33.281 -17.953 1 98.81 181 VAL B N 1
ATOM 4474 C CA . VAL B 1 181 ? 1.882 -31.828 -18.016 1 98.81 181 VAL B CA 1
ATOM 4475 C C . VAL B 1 181 ? 3.332 -31.438 -17.734 1 98.81 181 VAL B C 1
ATOM 4477 O O . VAL B 1 181 ? 3.879 -31.781 -16.688 1 98.81 181 VAL B O 1
ATOM 4480 N N . ALA B 1 182 ? 3.934 -30.688 -18.594 1 98.56 182 ALA B N 1
ATOM 4481 C CA . ALA B 1 182 ? 5.383 -30.5 -18.578 1 98.56 182 ALA B CA 1
ATOM 4482 C C . ALA B 1 182 ? 5.77 -29.25 -17.797 1 98.56 182 ALA B C 1
ATOM 4484 O O . ALA B 1 182 ? 6.656 -28.5 -18.203 1 98.56 182 ALA B O 1
ATOM 4485 N N . GLU B 1 183 ? 5.148 -29.031 -16.672 1 97.62 183 GLU B N 1
ATOM 4486 C CA . GLU B 1 183 ? 5.527 -27.953 -15.766 1 97.62 183 GLU B CA 1
ATOM 4487 C C . GLU B 1 183 ? 6.965 -28.125 -15.281 1 97.62 183 GLU B C 1
ATOM 4489 O O . GLU B 1 183 ? 7.516 -29.234 -15.336 1 97.62 183 GLU B O 1
ATOM 4494 N N . PRO B 1 184 ? 7.582 -27.031 -14.859 1 96.94 184 PRO B N 1
ATOM 4495 C CA . PRO B 1 184 ? 8.938 -27.188 -14.336 1 96.94 184 PRO B CA 1
ATOM 4496 C C . PRO B 1 184 ? 8.969 -27.922 -12.992 1 96.94 184 PRO B C 1
ATOM 4498 O O . PRO B 1 184 ? 8.641 -27.328 -11.961 1 96.94 184 PRO B O 1
ATOM 4501 N N . THR B 1 185 ? 9.414 -29.141 -13.031 1 96.81 185 THR B N 1
ATOM 4502 C CA . THR B 1 185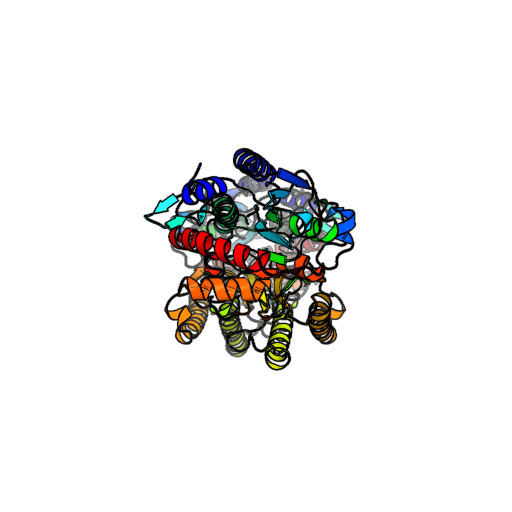 ? 9.477 -30 -11.844 1 96.81 185 THR B CA 1
ATOM 4503 C C . THR B 1 185 ? 10.891 -30.531 -11.633 1 96.81 185 THR B C 1
ATOM 4505 O O . THR B 1 185 ? 11.086 -31.516 -10.922 1 96.81 185 THR B O 1
ATOM 4508 N N . GLU B 1 186 ? 11.844 -30 -12.328 1 96.44 186 GLU B N 1
ATOM 4509 C CA . GLU B 1 186 ? 13.227 -30.469 -12.266 1 96.44 186 GLU B CA 1
ATOM 4510 C C . GLU B 1 186 ? 13.312 -31.953 -12.586 1 96.44 186 GLU B C 1
ATOM 4512 O O . GLU B 1 186 ? 14.023 -32.688 -11.898 1 96.44 186 GLU B O 1
ATOM 4517 N N . LEU B 1 187 ? 12.477 -32.406 -13.438 1 97.56 187 LEU B N 1
ATOM 4518 C CA . LEU B 1 187 ? 12.414 -33.781 -13.938 1 97.56 187 LEU B CA 1
ATOM 4519 C C . LEU B 1 187 ? 12 -34.75 -12.82 1 97.56 187 LEU B C 1
ATOM 4521 O O . LEU B 1 187 ? 12.484 -35.875 -12.766 1 97.56 187 LEU B O 1
ATOM 4525 N N . ALA B 1 188 ? 11.211 -34.281 -11.93 1 97.31 188 ALA B N 1
ATOM 4526 C CA . ALA B 1 188 ? 10.594 -35.125 -10.922 1 97.31 188 ALA B CA 1
ATOM 4527 C C . ALA B 1 188 ? 9.109 -35.344 -11.211 1 97.31 188 ALA B C 1
ATOM 4529 O O . ALA B 1 188 ? 8.406 -34.406 -11.594 1 97.31 188 ALA B O 1
ATOM 4530 N N . PRO B 1 189 ? 8.68 -36.656 -11.133 1 98.25 189 PRO B N 1
ATOM 4531 C CA . PRO B 1 189 ? 7.242 -36.844 -11.281 1 98.25 189 PRO B CA 1
ATOM 4532 C C . PRO B 1 189 ? 6.441 -36.281 -10.109 1 98.25 189 PRO B C 1
ATOM 4534 O O . PRO B 1 189 ? 6.766 -36.531 -8.945 1 98.25 189 PRO B O 1
ATOM 4537 N N . VAL B 1 190 ? 5.488 -35.5 -10.383 1 98.38 190 VAL B N 1
ATOM 4538 C CA . VAL B 1 190 ? 4.629 -34.906 -9.375 1 98.38 190 VAL B CA 1
ATOM 4539 C C . VAL B 1 190 ? 3.219 -35.469 -9.484 1 98.38 190 VAL B C 1
ATOM 4541 O O . VAL B 1 190 ? 2.605 -35.438 -10.555 1 98.38 190 VAL B O 1
ATOM 4544 N N . VAL B 1 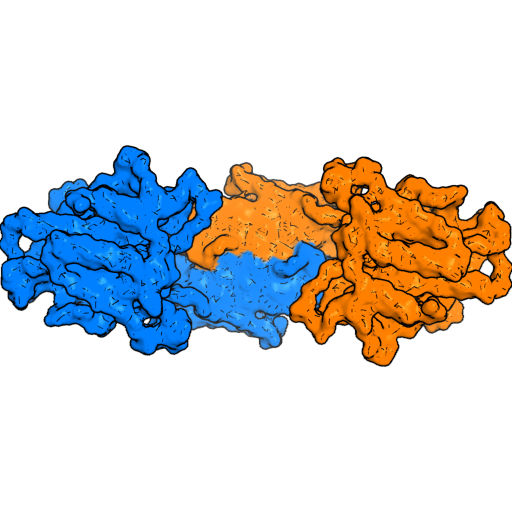191 ? 2.68 -35.969 -8.375 1 98.69 191 VAL B N 1
ATOM 4545 C CA . VAL B 1 191 ? 1.398 -36.656 -8.438 1 98.69 191 VAL B CA 1
ATOM 4546 C C . VAL B 1 191 ? 0.361 -35.906 -7.602 1 98.69 191 VAL B C 1
ATOM 4548 O O . VAL B 1 191 ? -0.827 -36.25 -7.637 1 98.69 191 VAL B O 1
ATOM 4551 N N . ALA B 1 192 ? 0.809 -34.938 -6.848 1 98.62 192 ALA B N 1
ATOM 4552 C CA . ALA B 1 192 ? -0.09 -34.125 -6.023 1 98.62 192 ALA B CA 1
ATOM 4553 C C . ALA B 1 192 ? 0.25 -32.656 -6.129 1 98.62 192 ALA B C 1
ATOM 4555 O O . ALA B 1 192 ? 1.398 -32.25 -5.918 1 98.62 192 ALA B O 1
ATOM 4556 N N . CYS B 1 193 ? -0.724 -31.859 -6.5 1 98 193 CYS B N 1
ATOM 4557 C CA . CYS B 1 193 ? -0.582 -30.406 -6.609 1 98 193 CYS B CA 1
ATOM 4558 C C . CYS B 1 193 ? -1.573 -29.688 -5.699 1 98 193 CYS B C 1
ATOM 4560 O O . CYS B 1 193 ? -2.746 -30.062 -5.637 1 98 193 CYS B O 1
ATOM 4562 N N . GLU B 1 194 ? -1.098 -28.703 -5 1 97.62 194 GLU B N 1
ATOM 4563 C CA . GLU B 1 194 ? -2.016 -27.844 -4.254 1 97.62 194 GLU B CA 1
ATOM 4564 C C . GLU B 1 194 ? -2.842 -26.969 -5.195 1 97.62 194 GLU B C 1
ATOM 4566 O O . GLU B 1 194 ? -2.484 -26.797 -6.359 1 97.62 194 GLU B O 1
ATOM 4571 N N . GLY B 1 195 ? -4.02 -26.625 -4.648 1 96.06 195 GLY B N 1
ATOM 4572 C CA . GLY B 1 195 ? -4.742 -25.5 -5.238 1 96.06 195 GLY B CA 1
ATOM 4573 C C . GLY B 1 195 ? -4.426 -24.172 -4.582 1 96.06 195 GLY B C 1
ATOM 4574 O O . GLY B 1 195 ? -3.469 -24.078 -3.812 1 96.06 195 GLY B O 1
ATOM 4575 N N . SER B 1 196 ? -5.176 -23.172 -5.012 1 95.25 196 SER B N 1
ATOM 4576 C CA . SER B 1 196 ? -4.996 -21.844 -4.43 1 95.25 196 SER B CA 1
ATOM 4577 C C . SER B 1 196 ? -6.293 -21.031 -4.469 1 95.25 196 SER B C 1
ATOM 4579 O O . SER B 1 196 ? -7.062 -21.141 -5.43 1 95.25 196 SER B O 1
ATOM 4581 N N . LEU B 1 197 ? -6.465 -20.359 -3.459 1 95.69 197 LEU B N 1
ATOM 4582 C CA . LEU B 1 197 ? -7.543 -19.391 -3.301 1 95.69 197 LEU B CA 1
ATOM 4583 C C . LEU B 1 197 ? -6.988 -17.984 -3.215 1 95.69 197 LEU B C 1
ATOM 4585 O O . LEU B 1 197 ? -6.133 -17.688 -2.373 1 95.69 197 LEU B O 1
ATOM 4589 N N . MET B 1 198 ? -7.449 -17.141 -4.137 1 95 198 MET B N 1
ATOM 4590 C CA . MET B 1 198 ? -7.043 -15.742 -4.125 1 95 198 MET B CA 1
ATOM 4591 C C . MET B 1 198 ? -8.203 -14.844 -3.701 1 95 198 MET B C 1
ATOM 4593 O O . MET B 1 198 ? -9.266 -14.859 -4.328 1 95 198 MET B O 1
ATOM 4597 N N . LYS B 1 199 ? -7.984 -14.094 -2.643 1 96.94 199 LYS B N 1
ATOM 4598 C CA . LYS B 1 199 ? -9.031 -13.203 -2.156 1 96.94 199 LYS B CA 1
ATOM 4599 C C . LYS B 1 199 ? -8.469 -11.812 -1.844 1 96.94 199 LYS B C 1
ATOM 4601 O O . LYS B 1 199 ? -7.289 -11.68 -1.503 1 96.94 199 LYS B O 1
ATOM 4606 N N . ARG B 1 200 ? -9.273 -10.867 -2.012 1 98.12 200 ARG B N 1
ATOM 4607 C CA . ARG B 1 200 ? -8.953 -9.477 -1.712 1 98.12 200 ARG B CA 1
ATOM 4608 C C . ARG B 1 200 ? -9.758 -8.969 -0.524 1 98.12 200 ARG B C 1
ATOM 4610 O O . ARG B 1 200 ? -10.984 -9.109 -0.495 1 98.12 200 ARG B O 1
ATOM 4617 N N . LEU B 1 201 ? -9.055 -8.375 0.412 1 98.81 201 LEU B N 1
ATOM 4618 C CA . LEU B 1 201 ? -9.656 -7.777 1.602 1 98.81 201 LEU B CA 1
ATOM 4619 C C . LEU B 1 201 ? -9.719 -6.258 1.474 1 98.81 201 LEU B C 1
ATOM 4621 O O . LEU B 1 201 ? -8.742 -5.621 1.081 1 98.81 201 LEU B O 1
ATOM 4625 N N . GLU B 1 202 ? -10.836 -5.734 1.711 1 98.62 202 GLU B N 1
ATOM 4626 C CA . GLU B 1 202 ? -10.984 -4.285 1.794 1 98.62 202 GLU B CA 1
ATOM 4627 C C . GLU B 1 202 ? -11.539 -3.865 3.154 1 98.62 202 GLU B C 1
ATOM 4629 O O . GLU B 1 202 ? -12.562 -4.383 3.6 1 98.62 202 GLU B O 1
ATOM 4634 N N . LEU B 1 203 ? -10.883 -3.021 3.787 1 98.56 203 LEU B N 1
ATOM 4635 C CA . LEU B 1 203 ? -11.289 -2.459 5.07 1 98.56 203 LEU B CA 1
ATOM 4636 C C . LEU B 1 203 ? -11.586 -0.969 4.938 1 98.56 203 LEU B C 1
ATOM 4638 O O . LEU B 1 203 ? -10.945 -0.268 4.156 1 98.56 203 LEU B O 1
ATOM 4642 N N . THR B 1 204 ? -12.555 -0.528 5.637 1 97.31 204 THR B N 1
ATOM 4643 C CA . THR B 1 204 ? -12.93 0.881 5.695 1 97.31 204 THR B CA 1
ATOM 4644 C C . THR B 1 204 ? -12.828 1.411 7.121 1 97.31 204 THR B C 1
ATOM 4646 O O . THR B 1 204 ? -13.367 0.813 8.055 1 97.31 204 THR B O 1
ATOM 4649 N N . GLY B 1 205 ? -12.117 2.426 7.262 1 97.19 205 GLY B N 1
ATOM 4650 C CA . GLY B 1 205 ? -12.039 3.182 8.5 1 97.19 205 GLY B CA 1
ATOM 4651 C C . GLY B 1 205 ? -12.609 4.582 8.383 1 97.19 205 GLY B C 1
ATOM 4652 O O . GLY B 1 205 ? -13.586 4.805 7.66 1 97.19 205 GLY B O 1
ATOM 4653 N N . ARG B 1 206 ? -12.125 5.434 9.227 1 93.62 206 ARG B N 1
ATOM 4654 C CA . ARG B 1 206 ? -12.5 6.844 9.227 1 93.62 206 ARG B CA 1
ATOM 4655 C C . ARG B 1 206 ? -11.266 7.742 9.266 1 93.62 206 ARG B C 1
ATOM 4657 O O . ARG B 1 206 ? -10.461 7.656 10.203 1 93.62 206 ARG B O 1
ATOM 4664 N N . GLY B 1 207 ? -11.141 8.539 8.234 1 90.19 207 GLY B N 1
ATOM 4665 C CA . GLY B 1 207 ? -10.023 9.477 8.188 1 90.19 207 GLY B CA 1
ATOM 4666 C C . GLY B 1 207 ? -10.109 10.555 9.25 1 90.19 207 GLY B C 1
ATOM 4667 O O . GLY B 1 207 ? -11.203 10.961 9.641 1 90.19 207 GLY B O 1
ATOM 4668 N N . ALA B 1 208 ? -8.938 10.992 9.75 1 90 208 ALA B N 1
ATOM 4669 C CA . ALA B 1 208 ? -8.758 12.141 10.641 1 90 208 ALA B CA 1
ATOM 4670 C C . ALA B 1 208 ? -7.359 12.734 10.492 1 90 208 ALA B C 1
ATOM 4672 O O . ALA B 1 208 ? -6.441 12.07 10.008 1 90 208 ALA B O 1
ATOM 4673 N N . HIS B 1 209 ? -7.293 14.008 10.742 1 88.06 209 HIS B N 1
ATOM 4674 C CA . HIS B 1 209 ? -5.957 14.594 10.789 1 88.06 209 HIS B CA 1
ATOM 4675 C C . HIS B 1 209 ? -5.051 13.812 11.734 1 88.06 209 HIS B C 1
ATOM 4677 O O . HIS B 1 209 ? -5.484 13.391 12.805 1 88.06 209 HIS B O 1
ATOM 4683 N N . ALA B 1 210 ? -3.799 13.594 11.344 1 91.12 210 ALA B N 1
ATOM 4684 C CA . ALA B 1 210 ? -2.859 12.82 12.156 1 91.12 210 ALA B CA 1
ATOM 4685 C C . ALA B 1 210 ? -2.65 13.461 13.523 1 91.12 210 ALA B C 1
ATOM 4687 O O . ALA B 1 210 ? -2.277 12.781 14.484 1 91.12 210 ALA B O 1
ATOM 4688 N N . ALA B 1 211 ? -2.904 14.742 13.633 1 92.06 211 ALA B N 1
ATOM 4689 C CA . ALA B 1 211 ? -2.762 15.453 14.898 1 92.06 211 ALA B CA 1
ATOM 4690 C C . ALA B 1 211 ? -3.926 15.148 15.836 1 92.06 211 ALA B C 1
ATOM 4692 O O . ALA B 1 211 ? -3.857 15.422 17.031 1 92.06 211 ALA B O 1
ATOM 4693 N N . THR B 1 212 ? -5.039 14.648 15.305 1 93.38 212 THR B N 1
ATOM 4694 C CA . THR B 1 212 ? -6.207 14.273 16.094 1 93.38 212 THR B CA 1
ATOM 4695 C C . THR B 1 212 ? -6.648 12.852 15.758 1 93.38 212 THR B C 1
ATOM 4697 O O . THR B 1 212 ? -7.809 12.625 15.398 1 93.38 212 THR B O 1
ATOM 4700 N N . PRO B 1 213 ? -5.797 11.914 16.016 1 95.12 213 PRO B N 1
ATOM 4701 C CA . PRO B 1 213 ? -6.082 10.555 15.555 1 95.12 213 PRO B CA 1
ATOM 4702 C C . PRO B 1 213 ? -7.289 9.938 16.25 1 95.12 213 PRO B C 1
ATOM 4704 O O . PRO B 1 213 ? -7.914 9.016 15.711 1 95.12 213 PRO B O 1
ATOM 4707 N N . TRP B 1 214 ? -7.699 10.453 17.438 1 95.19 214 TRP B N 1
ATOM 4708 C CA . TRP B 1 214 ? -8.82 9.906 18.203 1 95.19 214 TRP B CA 1
ATOM 4709 C C . TRP B 1 214 ? -10.141 10.195 17.5 1 95.19 214 TRP B C 1
ATOM 4711 O O . TRP B 1 214 ? -11.18 9.625 17.844 1 95.19 214 TRP B O 1
ATOM 4721 N N . ARG B 1 215 ? -10.062 10.961 16.484 1 93.31 215 ARG B N 1
ATOM 4722 C CA . ARG B 1 215 ? -11.273 11.281 15.742 1 93.31 215 ARG B CA 1
ATOM 4723 C C . ARG B 1 215 ? -11.453 10.328 14.562 1 93.31 215 ARG B C 1
ATOM 4725 O O . ARG B 1 215 ? -12.477 10.375 13.875 1 93.31 215 ARG B O 1
ATOM 4732 N N . GLY B 1 216 ? -10.477 9.508 14.352 1 94.12 216 GLY B N 1
ATOM 4733 C CA . GLY B 1 216 ? -10.531 8.602 13.219 1 94.12 216 GLY B CA 1
ATOM 4734 C C . GLY B 1 216 ? -10.625 7.141 13.633 1 94.12 216 GLY B C 1
ATOM 4735 O O . GLY B 1 216 ? -10.789 6.832 14.812 1 94.12 216 GLY B O 1
ATOM 4736 N N . GLU B 1 217 ? -10.766 6.277 12.672 1 96.75 217 GLU B N 1
ATOM 4737 C CA . GLU B 1 217 ? -10.688 4.824 12.797 1 96.75 217 GLU B CA 1
ATOM 4738 C C . GLU B 1 217 ? -9.594 4.25 11.898 1 96.75 217 GLU B C 1
ATOM 4740 O O . GLU B 1 217 ? -9.734 4.23 10.672 1 96.75 217 GLU B O 1
ATOM 4745 N N . ASN B 1 218 ? -8.547 3.76 12.531 1 97.12 218 ASN B N 1
ATOM 4746 C CA . ASN B 1 218 ? -7.336 3.33 11.844 1 97.12 218 ASN B CA 1
ATOM 4747 C C . ASN B 1 218 ? -7.488 1.928 11.266 1 97.12 218 ASN B C 1
ATOM 4749 O O . ASN B 1 218 ? -7.586 0.949 12.008 1 97.12 218 ASN B O 1
ATOM 4753 N N . VAL B 1 219 ? -7.383 1.794 9.977 1 98.12 219 VAL B N 1
ATOM 4754 C CA . VAL B 1 219 ? -7.598 0.516 9.305 1 98.12 219 VAL B CA 1
ATOM 4755 C C . VAL B 1 219 ? -6.426 -0.42 9.594 1 98.12 219 VAL B C 1
ATOM 4757 O O . VAL B 1 219 ? -6.551 -1.641 9.469 1 98.12 219 VAL B O 1
ATOM 4760 N N . LEU B 1 220 ? -5.262 0.091 9.906 1 98.19 220 LEU B N 1
ATOM 4761 C CA . LEU B 1 220 ? -4.113 -0.762 10.195 1 98.19 220 LEU B CA 1
ATOM 4762 C C . LEU B 1 220 ? -4.363 -1.618 11.43 1 98.19 220 LEU B C 1
ATOM 4764 O O . LEU B 1 220 ? -3.924 -2.768 11.492 1 98.19 220 LEU B O 1
ATOM 4768 N N . ASP B 1 221 ? -5.043 -1.082 12.422 1 97.12 221 ASP B N 1
ATOM 4769 C CA . ASP B 1 221 ? -5.379 -1.851 13.617 1 97.12 221 ASP B CA 1
ATOM 4770 C C . ASP B 1 221 ? -6.324 -3.002 13.281 1 97.12 221 ASP B C 1
ATOM 4772 O O . ASP B 1 221 ? -6.152 -4.121 13.766 1 97.12 221 ASP B O 1
ATOM 4776 N N . GLN B 1 222 ? -7.32 -2.662 12.453 1 97.69 222 GLN B N 1
ATOM 4777 C CA . GLN B 1 222 ? -8.258 -3.686 12 1 97.69 222 GLN B CA 1
ATOM 4778 C C . GLN B 1 222 ? -7.543 -4.77 11.195 1 97.69 222 GLN B C 1
ATOM 4780 O O . GLN B 1 222 ? -7.812 -5.957 11.367 1 97.69 222 GLN B O 1
ATOM 4785 N N . PHE B 1 223 ? -6.664 -4.316 10.32 1 98.62 223 PHE B N 1
ATOM 4786 C CA . PHE B 1 223 ? -5.902 -5.242 9.484 1 98.62 223 PHE B CA 1
ATOM 4787 C C . PHE B 1 223 ? -5.074 -6.191 10.352 1 98.62 223 PHE B C 1
ATOM 4789 O O . PHE B 1 223 ? -4.961 -7.379 10.039 1 98.62 223 PHE B O 1
ATOM 4796 N N . ASP B 1 224 ? -4.488 -5.707 11.453 1 97.5 224 ASP B N 1
ATOM 4797 C CA . ASP B 1 224 ? -3.709 -6.531 12.375 1 97.5 224 ASP B CA 1
ATOM 4798 C C . ASP B 1 224 ? -4.562 -7.648 12.961 1 97.5 224 ASP B C 1
ATOM 4800 O O . ASP B 1 224 ? -4.098 -8.781 13.109 1 97.5 224 ASP B O 1
ATOM 4804 N N . GLU B 1 225 ? -5.758 -7.312 13.336 1 97.88 225 GLU B N 1
ATOM 4805 C CA . GLU B 1 225 ? -6.66 -8.312 13.898 1 97.88 225 GLU B CA 1
ATOM 4806 C C . GLU B 1 225 ? -6.984 -9.398 12.883 1 97.88 225 GLU B C 1
ATOM 4808 O O . GLU B 1 225 ? -6.988 -10.586 13.211 1 97.88 225 GLU B O 1
ATOM 4813 N N . VAL B 1 226 ? -7.238 -8.984 11.656 1 98.62 226 VAL B N 1
ATOM 4814 C CA . VAL B 1 226 ? -7.57 -9.93 10.602 1 98.62 226 VAL B CA 1
ATOM 4815 C C . VAL B 1 226 ? -6.363 -10.82 10.305 1 98.62 226 VAL B C 1
ATOM 4817 O O . VAL B 1 226 ? -6.492 -12.039 10.219 1 98.62 226 VAL B O 1
ATOM 4820 N N . ARG B 1 227 ? -5.18 -10.188 10.148 1 98.31 227 ARG B N 1
ATOM 4821 C CA . ARG B 1 227 ? -3.961 -10.938 9.852 1 98.31 227 ARG B CA 1
ATOM 4822 C C . ARG B 1 227 ? -3.66 -11.945 10.953 1 98.31 227 ARG B C 1
ATOM 4824 O O . ARG B 1 227 ? -3.271 -13.086 10.664 1 98.31 227 ARG B O 1
ATOM 4831 N N . SER B 1 228 ? -3.83 -11.531 12.195 1 98 228 SER B N 1
ATOM 4832 C CA . SER B 1 228 ? -3.609 -12.445 13.312 1 98 228 SER B CA 1
ATOM 4833 C C . SER B 1 228 ? -4.555 -13.641 13.25 1 98 228 SER B C 1
ATOM 4835 O O . SER B 1 228 ? -4.141 -14.781 13.469 1 98 228 SER B O 1
ATOM 4837 N N . ALA B 1 229 ? -5.809 -13.391 12.953 1 98.69 229 ALA B N 1
ATOM 4838 C CA . ALA B 1 229 ? -6.793 -14.461 12.852 1 98.69 229 ALA B CA 1
ATOM 4839 C C . ALA B 1 229 ? -6.434 -15.43 11.727 1 98.69 229 ALA B C 1
ATOM 4841 O O . ALA B 1 229 ? -6.57 -16.641 11.883 1 98.69 229 ALA B O 1
ATOM 4842 N N . PHE B 1 230 ? -6 -14.93 10.594 1 98.75 230 PHE B N 1
ATOM 4843 C CA . PHE B 1 230 ? -5.633 -15.766 9.453 1 98.75 230 PHE B CA 1
ATOM 4844 C C . PHE B 1 230 ? -4.383 -16.578 9.758 1 98.75 230 PHE B C 1
ATOM 4846 O O . PHE B 1 230 ? -4.273 -17.734 9.344 1 98.75 230 PHE B O 1
ATOM 4853 N N . GLU B 1 231 ? -3.418 -15.969 10.469 1 98.06 231 GLU B N 1
ATOM 4854 C CA . GLU B 1 231 ? -2.215 -16.688 10.875 1 98.06 231 GLU B CA 1
ATOM 4855 C C . GLU B 1 231 ? -2.553 -17.828 11.828 1 98.06 231 GLU B C 1
ATOM 4857 O O . GLU B 1 231 ? -1.974 -18.922 11.727 1 98.06 231 GLU B O 1
ATOM 4862 N N . ASP B 1 232 ? -3.455 -17.516 12.766 1 98.56 232 ASP B N 1
ATOM 4863 C CA . ASP B 1 232 ? -3.902 -18.547 13.688 1 98.56 232 ASP B CA 1
ATOM 4864 C C . ASP B 1 232 ? -4.555 -19.719 12.93 1 98.56 232 ASP B C 1
ATOM 4866 O O . ASP B 1 232 ? -4.293 -20.875 13.234 1 98.56 232 ASP B O 1
ATOM 4870 N N . LEU B 1 233 ? -5.383 -19.375 11.992 1 98.75 233 LEU B N 1
ATOM 4871 C CA . LEU B 1 233 ? -6.039 -20.406 11.195 1 98.75 233 LEU B CA 1
ATOM 4872 C C . LEU B 1 233 ? -5.023 -21.188 10.367 1 98.75 233 LEU B C 1
ATOM 4874 O O . LEU B 1 233 ? -5.129 -22.406 10.242 1 98.75 233 LEU B O 1
ATOM 4878 N N . ALA B 1 234 ? -4.086 -20.516 9.781 1 98.44 234 ALA B N 1
ATOM 4879 C CA . ALA B 1 234 ? -3.029 -21.172 9.016 1 98.44 234 ALA B CA 1
ATOM 4880 C C . ALA B 1 234 ? -2.271 -22.172 9.883 1 98.44 234 ALA B C 1
ATOM 4882 O O . ALA B 1 234 ? -1.984 -23.297 9.453 1 98.44 234 ALA B O 1
ATOM 4883 N N . ALA B 1 235 ? -1.941 -21.766 11.086 1 98 235 ALA B N 1
ATOM 4884 C CA . ALA B 1 235 ? -1.24 -22.641 12.023 1 98 235 ALA B CA 1
ATOM 4885 C C . ALA B 1 235 ? -2.086 -23.859 12.359 1 98 235 ALA B C 1
ATOM 4887 O O . ALA B 1 235 ? -1.569 -24.984 12.445 1 98 235 ALA B O 1
ATOM 4888 N N . GLU B 1 236 ? -3.322 -23.641 12.602 1 98.38 236 GLU B N 1
ATOM 4889 C CA . GLU B 1 236 ? -4.242 -24.734 12.867 1 98.38 236 GLU B CA 1
ATOM 4890 C C . GLU B 1 236 ? -4.301 -25.703 11.695 1 98.38 236 GLU B C 1
ATOM 4892 O O . GLU B 1 236 ? -4.27 -26.922 11.891 1 98.38 236 GLU B O 1
ATOM 4897 N N . ARG B 1 237 ? -4.43 -25.203 10.508 1 97.94 237 ARG B N 1
ATOM 4898 C CA . ARG B 1 237 ? -4.48 -26.016 9.297 1 97.94 237 ARG B CA 1
ATOM 4899 C C . ARG B 1 237 ? -3.197 -26.828 9.125 1 97.94 237 ARG B C 1
ATOM 4901 O O . ARG B 1 237 ? -3.232 -27.984 8.695 1 97.94 237 ARG B O 1
ATOM 4908 N N . GLU B 1 238 ? -2.072 -26.188 9.43 1 97.06 238 GLU B N 1
ATOM 4909 C CA . GLU B 1 238 ? -0.775 -26.859 9.344 1 97.06 238 GLU B CA 1
ATOM 4910 C C . GLU B 1 238 ? -0.759 -28.141 10.148 1 97.06 238 GLU B C 1
ATOM 4912 O O . GLU B 1 238 ? -0.122 -29.125 9.75 1 97.06 238 GLU B O 1
ATOM 4917 N N . SER B 1 239 ? -1.421 -28.109 11.258 1 96.31 239 SER B N 1
ATOM 4918 C CA . SER B 1 239 ? -1.442 -29.266 12.164 1 96.31 239 SER B CA 1
ATOM 4919 C C . SER B 1 239 ? -2.568 -30.219 11.805 1 96.31 239 SER B C 1
ATOM 4921 O O . SER B 1 239 ? -2.381 -31.438 11.836 1 96.31 239 SER B O 1
ATOM 4923 N N . ARG B 1 240 ? -3.689 -29.766 11.367 1 96.94 240 ARG B N 1
ATOM 4924 C CA . ARG B 1 240 ? -4.91 -30.547 11.195 1 96.94 240 ARG B CA 1
ATOM 4925 C C . ARG B 1 240 ? -4.934 -31.219 9.828 1 96.94 240 ARG B C 1
ATOM 4927 O O . ARG B 1 240 ? -5.352 -32.375 9.711 1 96.94 240 ARG B O 1
ATOM 4934 N N . VAL B 1 241 ? -4.586 -30.531 8.82 1 97.44 241 VAL B N 1
ATOM 4935 C CA . VAL B 1 241 ? -4.617 -31.062 7.461 1 97.44 241 VAL B CA 1
ATOM 4936 C C . VAL B 1 241 ? -3.297 -31.766 7.148 1 97.44 241 VAL B C 1
ATOM 4938 O O . VAL B 1 241 ? -2.24 -31.125 7.125 1 97.44 241 VAL B O 1
ATOM 4941 N N . THR B 1 242 ? -3.336 -33.062 6.918 1 95.88 242 THR B N 1
ATOM 4942 C CA . THR B 1 242 ? -2.111 -33.844 6.699 1 95.88 242 THR B CA 1
ATOM 4943 C C . THR B 1 242 ? -2.152 -34.562 5.355 1 95.88 242 THR B C 1
ATOM 4945 O O . THR B 1 242 ? -3.23 -34.844 4.84 1 95.88 242 THR B O 1
ATOM 4948 N N . HIS B 1 243 ? -1.06 -34.781 4.781 1 97.25 243 HIS B N 1
ATOM 4949 C CA . HIS B 1 243 ? -0.811 -35.5 3.549 1 97.25 243 HIS B CA 1
ATOM 4950 C C . HIS B 1 243 ? 0.621 -36.031 3.498 1 97.25 243 HIS B C 1
ATOM 4952 O O . HIS B 1 243 ? 1.568 -35.281 3.758 1 97.25 243 HIS B O 1
ATOM 4958 N N . PRO B 1 244 ? 0.834 -37.25 3.186 1 96.38 244 PRO B N 1
ATOM 4959 C CA . PRO B 1 244 ? 2.162 -37.875 3.283 1 96.38 244 PRO B CA 1
ATOM 4960 C C . PRO B 1 244 ? 3.201 -37.156 2.414 1 96.38 244 PRO B C 1
ATOM 4962 O O . PRO B 1 244 ? 4.383 -37.125 2.762 1 96.38 244 PRO B O 1
ATOM 4965 N N . LEU B 1 245 ? 2.85 -36.562 1.34 1 97.56 245 LEU B N 1
ATOM 4966 C CA . LEU B 1 245 ? 3.793 -35.969 0.393 1 97.56 245 LEU B CA 1
ATOM 4967 C C . LEU B 1 245 ? 4.129 -34.531 0.772 1 97.56 245 LEU B C 1
ATOM 4969 O O . LEU B 1 245 ? 4.945 -33.906 0.111 1 97.56 245 LEU B O 1
ATOM 4973 N N . TYR B 1 246 ? 3.521 -34.031 1.857 1 97.88 246 TYR B N 1
ATOM 4974 C CA . TYR B 1 246 ? 3.697 -32.625 2.146 1 97.88 246 TYR B CA 1
ATOM 4975 C C . TYR B 1 246 ? 4.34 -32.406 3.512 1 97.88 246 TYR B C 1
ATOM 4977 O O . TYR B 1 246 ? 4.648 -31.281 3.898 1 97.88 246 TYR B O 1
ATOM 4985 N N . GLU B 1 247 ? 4.66 -33.469 4.203 1 96 247 GLU B N 1
ATOM 4986 C CA . GLU B 1 247 ? 5.156 -33.406 5.57 1 96 247 GLU B CA 1
ATOM 4987 C C . GLU B 1 247 ? 6.551 -32.781 5.621 1 96 247 GLU B C 1
ATOM 4989 O O . GLU B 1 247 ? 6.949 -32.219 6.641 1 96 247 GLU B O 1
ATOM 4994 N N . GLU B 1 248 ? 7.238 -32.781 4.516 1 93.31 248 GLU B N 1
ATOM 4995 C CA . GLU B 1 248 ? 8.625 -32.344 4.523 1 93.31 248 GLU B CA 1
ATOM 4996 C C . GLU B 1 248 ? 8.703 -30.844 4.227 1 93.31 248 GLU B C 1
ATOM 4998 O O . GLU B 1 248 ? 9.758 -30.219 4.414 1 93.31 248 GLU B O 1
ATOM 5003 N N . PHE B 1 249 ? 7.633 -30.266 3.789 1 96.56 249 PHE B N 1
ATOM 5004 C CA . PHE B 1 249 ? 7.664 -28.828 3.482 1 96.56 249 PHE B CA 1
ATOM 5005 C C . PHE B 1 249 ? 7.715 -28 4.762 1 96.56 249 PHE B C 1
ATOM 5007 O O . PHE B 1 249 ? 7.031 -28.312 5.738 1 96.56 249 PHE B O 1
ATOM 5014 N N . PRO B 1 250 ? 8.539 -26.906 4.855 1 96.94 250 PRO B N 1
ATOM 5015 C CA . PRO B 1 250 ? 8.508 -26 6.016 1 96.94 250 PRO B CA 1
ATOM 5016 C C . PRO B 1 250 ? 7.121 -25.422 6.277 1 96.94 250 PRO B C 1
ATOM 5018 O O . PRO B 1 250 ? 6.727 -25.25 7.434 1 96.94 250 PRO B O 1
ATOM 5021 N N . THR B 1 251 ? 6.406 -25.156 5.254 1 97.38 251 THR B N 1
ATOM 5022 C CA . THR B 1 251 ? 5 -24.766 5.262 1 97.38 251 THR B CA 1
ATOM 5023 C C . THR B 1 251 ? 4.195 -25.609 4.285 1 97.38 251 THR B C 1
ATOM 5025 O O . THR B 1 251 ? 4.355 -25.484 3.068 1 97.38 251 THR B O 1
ATOM 5028 N N . LYS B 1 252 ? 3.324 -26.391 4.832 1 97.62 252 LYS B N 1
ATOM 5029 C CA . LYS B 1 252 ? 2.58 -27.328 4 1 97.62 252 LYS B CA 1
ATOM 5030 C C . LYS B 1 252 ? 1.52 -26.609 3.172 1 97.62 252 LYS B C 1
ATOM 5032 O O . LYS B 1 252 ? 1.328 -26.922 1.994 1 97.62 252 LYS B O 1
ATOM 5037 N N . TRP B 1 253 ? 0.843 -25.672 3.771 1 98.06 253 TRP B N 1
ATOM 5038 C CA . TRP B 1 253 ? -0.293 -24.984 3.168 1 98.06 253 TRP B CA 1
ATOM 5039 C C . TRP B 1 253 ? -0.123 -23.469 3.258 1 98.06 253 TRP B C 1
ATOM 5041 O O . TRP B 1 253 ? -0.727 -22.828 4.113 1 98.06 253 TRP B O 1
ATOM 5051 N N . PRO B 1 254 ? 0.546 -22.891 2.379 1 97.5 254 PRO B N 1
ATOM 5052 C CA . PRO B 1 254 ? 0.954 -21.484 2.473 1 97.5 254 PRO B CA 1
ATOM 5053 C C . PRO B 1 254 ? -0.233 -20.531 2.477 1 97.5 254 PRO B C 1
ATOM 5055 O O . PRO B 1 254 ? -1.18 -20.703 1.706 1 97.5 254 PRO B O 1
ATOM 5058 N N . VAL B 1 255 ? -0.243 -19.578 3.338 1 98.19 255 VAL B N 1
ATOM 5059 C CA . VAL B 1 255 ? -1.113 -18.406 3.391 1 98.19 255 VAL B CA 1
ATOM 5060 C C . VAL B 1 255 ? -0.272 -17.125 3.326 1 98.19 255 VAL B C 1
ATOM 5062 O O . VAL B 1 255 ? 0.455 -16.812 4.27 1 98.19 255 VAL B O 1
ATOM 5065 N N . VAL B 1 256 ? -0.375 -16.406 2.201 1 97.31 256 VAL B N 1
ATOM 5066 C CA . VAL B 1 256 ? 0.514 -15.266 1.986 1 97.31 256 VAL B CA 1
ATOM 5067 C C . VAL B 1 256 ? -0.308 -14.016 1.677 1 97.31 256 VAL B C 1
ATOM 5069 O O . VAL B 1 256 ? -1.175 -14.039 0.8 1 97.31 256 VAL B O 1
ATOM 5072 N N . CYS B 1 257 ? -0.094 -12.969 2.426 1 98.19 257 CYS B N 1
ATOM 5073 C CA . CYS B 1 257 ? -0.56 -11.633 2.057 1 98.19 257 CYS B CA 1
ATOM 5074 C C . CYS B 1 257 ? 0.437 -10.945 1.134 1 98.19 257 CYS B C 1
ATOM 5076 O O . CYS B 1 257 ? 1.435 -10.383 1.596 1 98.19 257 CYS B O 1
ATOM 5078 N N . GLY B 1 258 ? 0.117 -10.898 -0.086 1 96.69 258 GLY B N 1
ATOM 5079 C CA . GLY B 1 258 ? 1.111 -10.523 -1.076 1 96.69 258 GLY B CA 1
ATOM 5080 C C . GLY B 1 258 ? 1.208 -9.023 -1.276 1 96.69 258 GLY B C 1
ATOM 5081 O O . GLY B 1 258 ? 2.262 -8.508 -1.658 1 96.69 258 GLY B O 1
ATOM 5082 N N . THR B 1 259 ? 0.107 -8.32 -1.036 1 97.19 259 THR B N 1
ATOM 5083 C CA . THR B 1 259 ? 0.11 -6.871 -1.206 1 97.19 259 THR B CA 1
ATOM 5084 C C . THR B 1 259 ? -0.711 -6.195 -0.111 1 97.19 259 THR B C 1
ATOM 5086 O O . THR B 1 259 ? -1.682 -6.77 0.388 1 97.19 259 THR B O 1
ATOM 5089 N N . VAL B 1 260 ? -0.295 -5.047 0.279 1 98.62 260 VAL B N 1
ATOM 5090 C CA . VAL B 1 260 ? -1.027 -4.172 1.189 1 98.62 260 VAL B CA 1
ATOM 5091 C C . VAL B 1 260 ? -0.921 -2.727 0.714 1 98.62 260 VAL B C 1
ATOM 5093 O O . VAL B 1 260 ? 0.177 -2.236 0.436 1 98.62 260 VAL B O 1
ATOM 5096 N N . GLU B 1 261 ? -1.998 -2.111 0.557 1 98.06 261 GLU B N 1
ATOM 5097 C CA . GLU B 1 261 ? -2.094 -0.673 0.319 1 98.06 261 GLU B CA 1
ATOM 5098 C C . GLU B 1 261 ? -3.025 -0.008 1.328 1 98.06 261 GLU B C 1
ATOM 5100 O O . GLU B 1 261 ? -4.223 -0.297 1.36 1 98.06 261 GLU B O 1
ATOM 5105 N N . ALA B 1 262 ? -2.48 0.839 2.148 1 98.12 262 ALA B N 1
ATOM 5106 C CA . ALA B 1 262 ? -3.273 1.495 3.186 1 98.12 262 ALA B CA 1
ATOM 5107 C C . ALA B 1 262 ? -2.994 2.994 3.225 1 98.12 262 ALA B C 1
ATOM 5109 O O . ALA B 1 262 ? -1.838 3.418 3.16 1 98.12 262 ALA B O 1
ATOM 5110 N N . GLY B 1 263 ? -4.082 3.797 3.293 1 95.19 263 GLY B N 1
ATOM 5111 C CA . GLY B 1 263 ? -3.955 5.23 3.51 1 95.19 263 GLY B CA 1
ATOM 5112 C C . GLY B 1 263 ? -3.633 6 2.244 1 95.19 263 GLY B C 1
ATOM 5113 O O . GLY B 1 263 ? -3.137 5.426 1.271 1 95.19 263 GLY B O 1
ATOM 5114 N N . GLU B 1 264 ? -3.914 7.262 2.309 1 86 264 GLU B N 1
ATOM 5115 C CA . GLU B 1 264 ? -3.734 8.125 1.144 1 86 264 GLU B CA 1
ATOM 5116 C C . GLU B 1 264 ? -2.668 9.18 1.399 1 86 264 GLU B C 1
ATOM 5118 O O . GLU B 1 264 ? -2.008 9.648 0.467 1 86 264 GLU B O 1
ATOM 5123 N N . TRP B 1 265 ? -2.531 9.562 2.68 1 84.5 265 TRP B N 1
ATOM 5124 C CA . TRP B 1 265 ? -1.62 10.641 3.033 1 84.5 265 TRP B CA 1
ATOM 5125 C C . TRP B 1 265 ? -0.941 10.367 4.371 1 84.5 265 TRP B C 1
ATOM 5127 O O . TRP B 1 265 ? -1.568 9.852 5.297 1 84.5 265 TRP B O 1
ATOM 5137 N N . ALA B 1 266 ? 0.288 10.805 4.477 1 87.06 266 ALA B N 1
ATOM 5138 C CA . ALA B 1 266 ? 1.104 10.523 5.656 1 87.06 266 ALA B CA 1
ATOM 5139 C C . ALA B 1 266 ? 0.502 11.164 6.902 1 87.06 266 ALA B C 1
ATOM 5141 O O . ALA B 1 266 ? 0.617 10.625 8.008 1 87.06 266 ALA B O 1
ATOM 5142 N N . SER B 1 267 ? -0.194 12.297 6.738 1 87.81 267 SER B N 1
ATOM 5143 C CA . SER B 1 267 ? -0.673 13.055 7.891 1 87.81 267 SER B CA 1
ATOM 5144 C C . SER B 1 267 ? -2.16 12.812 8.125 1 87.81 267 SER B C 1
ATOM 5146 O O . SER B 1 267 ? -2.857 13.68 8.656 1 87.81 267 SER B O 1
ATOM 5148 N N . THR B 1 268 ? -2.641 11.711 7.754 1 89.5 268 THR B N 1
ATOM 5149 C CA . THR B 1 268 ? -4.031 11.312 7.961 1 89.5 268 THR B CA 1
ATOM 5150 C C . THR B 1 268 ? -4.113 9.891 8.5 1 89.5 268 THR B C 1
ATOM 5152 O O . THR B 1 268 ? -3.355 9.016 8.078 1 89.5 268 THR B O 1
ATOM 5155 N N . VAL B 1 269 ? -4.992 9.719 9.422 1 94.69 269 VAL B N 1
ATOM 5156 C CA . VAL B 1 269 ? -5.297 8.352 9.836 1 94.69 269 VAL B CA 1
ATOM 5157 C C . VAL B 1 269 ? -5.789 7.543 8.641 1 94.69 269 VAL B C 1
ATOM 5159 O O . VAL B 1 269 ? -6.73 7.949 7.957 1 94.69 269 VAL B O 1
ATOM 5162 N N . PRO B 1 270 ? -5.109 6.48 8.344 1 96.12 270 PRO B N 1
ATOM 5163 C CA . PRO B 1 270 ? -5.531 5.738 7.156 1 96.12 270 PRO B CA 1
ATOM 5164 C C . PRO B 1 270 ? -6.945 5.172 7.285 1 96.12 270 PRO B C 1
ATOM 5166 O O . PRO B 1 270 ? -7.258 4.492 8.266 1 96.12 270 PRO B O 1
ATOM 5169 N N . ALA B 1 271 ? -7.75 5.434 6.242 1 95.62 271 ALA B N 1
ATOM 5170 C CA . ALA B 1 271 ? -9.172 5.117 6.332 1 95.62 271 ALA B CA 1
ATOM 5171 C C . ALA B 1 271 ? -9.555 4.023 5.34 1 95.62 271 ALA B C 1
ATOM 5173 O O . ALA B 1 271 ? -10.711 3.582 5.309 1 95.62 271 ALA B O 1
ATOM 5174 N N . SER B 1 272 ? -8.641 3.602 4.578 1 96.75 272 SER B N 1
ATOM 5175 C CA . SER B 1 272 ? -8.891 2.521 3.631 1 96.75 272 SER B CA 1
ATOM 5176 C C . SER B 1 272 ? -7.684 1.598 3.508 1 96.75 272 SER B C 1
ATOM 5178 O O . SER B 1 272 ? -6.543 2.043 3.631 1 96.75 272 SER B O 1
ATOM 5180 N N . LEU B 1 273 ? -7.922 0.359 3.309 1 98.38 273 LEU B N 1
ATOM 5181 C CA . LEU B 1 273 ? -6.879 -0.641 3.123 1 98.38 273 LEU B CA 1
ATOM 5182 C C . LEU B 1 273 ? -7.34 -1.744 2.178 1 98.38 273 LEU B C 1
ATOM 5184 O O . LEU B 1 273 ? -8.484 -2.205 2.268 1 98.38 273 LEU B O 1
ATOM 5188 N N . THR B 1 274 ? -6.551 -2.035 1.252 1 98.56 274 THR B N 1
ATOM 5189 C CA . THR B 1 274 ? -6.73 -3.191 0.381 1 98.56 274 THR B CA 1
ATOM 5190 C C . THR B 1 274 ? -5.555 -4.156 0.514 1 98.56 274 THR B C 1
ATOM 5192 O O . THR B 1 274 ? -4.395 -3.734 0.501 1 98.56 274 THR B O 1
ATOM 5195 N N . ALA B 1 275 ? -5.82 -5.406 0.726 1 98.62 275 ALA B N 1
ATOM 5196 C CA . ALA B 1 275 ? -4.805 -6.449 0.816 1 98.62 275 ALA B CA 1
ATOM 5197 C C . ALA B 1 275 ? -5.195 -7.672 -0.012 1 98.62 275 ALA B C 1
ATOM 5199 O O . ALA B 1 275 ? -6.367 -8.055 -0.054 1 98.62 275 ALA B O 1
ATOM 5200 N N . GLU B 1 276 ? -4.25 -8.227 -0.667 1 97.44 276 GLU B N 1
ATOM 5201 C CA . GLU B 1 276 ? -4.5 -9.414 -1.489 1 97.44 276 GLU B CA 1
ATOM 5202 C C . GLU B 1 276 ? -3.791 -10.641 -0.92 1 97.44 276 GLU B C 1
ATOM 5204 O O . GLU B 1 276 ? -2.619 -10.562 -0.542 1 97.44 276 GLU B O 1
ATOM 5209 N N . TRP B 1 277 ? -4.512 -11.766 -0.882 1 97.69 277 TRP B N 1
ATOM 5210 C CA . TRP B 1 277 ? -4.035 -12.992 -0.254 1 97.69 277 TRP B CA 1
ATOM 5211 C C . TRP B 1 277 ? -4.027 -14.148 -1.251 1 97.69 277 TRP B C 1
ATOM 5213 O O . TRP B 1 277 ? -4.934 -14.266 -2.082 1 97.69 277 TRP B O 1
ATOM 5223 N N . ARG B 1 278 ? -3.045 -14.93 -1.132 1 96.5 278 ARG B N 1
ATOM 5224 C CA . ARG B 1 278 ? -3.02 -16.266 -1.738 1 96.5 278 ARG B CA 1
ATOM 5225 C C . ARG B 1 278 ? -3.025 -17.344 -0.671 1 96.5 278 ARG B C 1
ATOM 5227 O O . ARG B 1 278 ? -2.125 -17.406 0.167 1 96.5 278 ARG B O 1
ATOM 5234 N N . ILE B 1 279 ? -4 -18.25 -0.746 1 97.88 279 ILE B N 1
ATOM 5235 C CA . ILE B 1 279 ? -4.211 -19.281 0.268 1 97.88 279 ILE B CA 1
ATOM 5236 C C . ILE B 1 279 ? -4.137 -20.656 -0.375 1 97.88 279 ILE B C 1
ATOM 5238 O O . ILE B 1 279 ? -4.867 -20.953 -1.326 1 97.88 279 ILE B O 1
ATOM 5242 N N . GLY B 1 280 ? -3.26 -21.438 0.148 1 97.69 280 GLY B N 1
ATOM 5243 C CA . GLY B 1 280 ? -3.104 -22.797 -0.379 1 97.69 280 GLY B CA 1
ATOM 5244 C C . GLY B 1 280 ? -4.281 -23.688 -0.068 1 97.69 280 GLY B C 1
ATOM 5245 O O . GLY B 1 280 ? -4.887 -23.594 1.001 1 97.69 280 GLY B O 1
ATOM 5246 N N . VAL B 1 281 ? -4.578 -24.578 -0.976 1 97.81 281 VAL B N 1
ATOM 5247 C CA . VAL B 1 281 ? -5.629 -25.594 -0.844 1 97.81 281 VAL B CA 1
ATOM 5248 C C . VAL B 1 281 ? -5.027 -26.984 -0.983 1 97.81 281 VAL B C 1
ATOM 5250 O O . VAL B 1 281 ? -4.496 -27.328 -2.039 1 97.81 281 VAL B O 1
ATOM 5253 N N . ALA B 1 282 ? -5.145 -27.812 -0.029 1 98.25 282 ALA B N 1
ATOM 5254 C CA . ALA B 1 282 ? -4.5 -29.125 0.016 1 98.25 282 ALA B CA 1
ATOM 5255 C C . ALA B 1 282 ? -5.227 -30.125 -0.874 1 98.25 282 ALA B C 1
ATOM 5257 O O . ALA B 1 282 ? -6.438 -30.016 -1.085 1 98.25 282 ALA B O 1
ATOM 5258 N N . PRO B 1 283 ? -4.441 -31.125 -1.425 1 97.38 283 PRO B N 1
ATOM 5259 C CA . PRO B 1 283 ? -5.16 -32.25 -2.01 1 97.38 283 PRO B CA 1
ATOM 5260 C C . PRO B 1 283 ? -6.172 -32.875 -1.045 1 97.38 283 PRO B C 1
ATOM 5262 O O . PRO B 1 283 ? -5.855 -33.094 0.126 1 97.38 283 PRO B O 1
ATOM 5265 N N . GLY B 1 284 ? -7.395 -33.031 -1.506 1 95.06 284 GLY B N 1
ATOM 5266 C CA . GLY B 1 284 ? -8.453 -33.531 -0.639 1 95.06 284 GLY B CA 1
ATOM 5267 C C . GLY B 1 284 ? -9.391 -32.438 -0.158 1 95.06 284 GLY B C 1
ATOM 5268 O O . GLY B 1 284 ? -10.484 -32.719 0.321 1 95.06 284 GLY B O 1
ATOM 5269 N N . GLU B 1 285 ? -8.898 -31.203 -0.238 1 96.56 285 GLU B N 1
ATOM 5270 C CA . GLU B 1 285 ? -9.742 -30.047 0.038 1 96.56 285 GLU B CA 1
ATOM 5271 C C . GLU B 1 285 ? -10.312 -29.453 -1.25 1 96.56 285 GLU B C 1
ATOM 5273 O O . GLU B 1 285 ? -9.922 -29.859 -2.348 1 96.56 285 GLU B O 1
ATOM 5278 N N . THR B 1 286 ? -11.312 -28.578 -1.115 1 95.5 286 THR B N 1
ATOM 5279 C CA . THR B 1 286 ? -11.789 -27.766 -2.223 1 95.5 286 THR B CA 1
ATOM 5280 C C . THR B 1 286 ? -11.562 -26.281 -1.94 1 95.5 286 THR B C 1
ATOM 5282 O O . THR B 1 286 ? -11.438 -25.875 -0.783 1 95.5 286 THR B O 1
ATOM 5285 N N . VAL B 1 287 ? -11.531 -25.531 -2.91 1 95.81 287 VAL B N 1
ATOM 5286 C CA . VAL B 1 287 ? -11.406 -24.078 -2.783 1 95.81 287 VAL B CA 1
ATOM 5287 C C . VAL B 1 287 ? -12.562 -23.531 -1.939 1 95.81 287 VAL B C 1
ATOM 5289 O O . VAL B 1 287 ? -12.352 -22.703 -1.052 1 95.81 287 VAL B O 1
ATOM 5292 N N . ALA B 1 288 ? -13.727 -24.078 -2.141 1 95.5 288 ALA B N 1
ATOM 5293 C CA . ALA B 1 288 ? -14.914 -23.641 -1.424 1 95.5 288 ALA B CA 1
ATOM 5294 C C . ALA B 1 288 ? -14.781 -23.891 0.074 1 95.5 288 ALA B C 1
ATOM 5296 O O . ALA B 1 288 ? -15.195 -23.062 0.892 1 95.5 288 ALA B O 1
ATOM 5297 N N . GLU B 1 289 ? -14.266 -25.031 0.428 1 97 289 GLU B N 1
ATOM 5298 C CA . GLU B 1 289 ? -14.086 -25.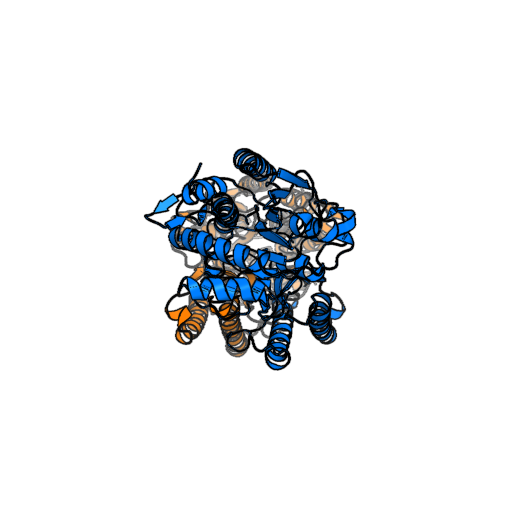375 1.835 1 97 289 GLU B CA 1
ATOM 5299 C C . GLU B 1 289 ? -13.094 -24.438 2.512 1 97 289 GLU B C 1
ATOM 5301 O O . GLU B 1 289 ? -13.344 -23.953 3.621 1 97 289 GLU B O 1
ATOM 5306 N N . VAL B 1 290 ? -11.977 -24.188 1.84 1 98.06 290 VAL B N 1
ATOM 5307 C CA . VAL B 1 290 ? -10.953 -23.312 2.389 1 98.06 290 VAL B CA 1
ATOM 5308 C C . VAL B 1 290 ? -11.492 -21.875 2.477 1 98.06 290 VAL B C 1
ATOM 5310 O O . VAL B 1 290 ? -11.266 -21.188 3.469 1 98.06 290 VAL B O 1
ATOM 5313 N N . GLU B 1 291 ? -12.242 -21.516 1.488 1 97.56 291 GLU B N 1
ATOM 5314 C CA . GLU B 1 291 ? -12.867 -20.188 1.482 1 97.56 291 GLU B CA 1
ATOM 5315 C C . GLU B 1 291 ? -13.797 -20.016 2.684 1 97.56 291 GLU B C 1
ATOM 5317 O O . GLU B 1 291 ? -13.75 -18.984 3.365 1 97.56 291 GLU B O 1
ATOM 5322 N N . ARG B 1 292 ? -14.602 -20.984 2.938 1 98.19 292 ARG B N 1
ATOM 5323 C CA . ARG B 1 292 ? -15.531 -20.922 4.059 1 98.19 292 ARG B CA 1
ATOM 5324 C C . ARG B 1 292 ? -14.781 -20.797 5.383 1 98.19 292 ARG B C 1
ATOM 5326 O O . ARG B 1 292 ? -15.234 -20.094 6.289 1 98.19 292 ARG B O 1
ATOM 5333 N N . ALA B 1 293 ? -13.703 -21.469 5.496 1 98.62 293 ALA B N 1
ATOM 5334 C CA . ALA B 1 293 ? -12.922 -21.406 6.727 1 98.62 293 ALA B CA 1
ATOM 5335 C C . ALA B 1 293 ? -12.383 -20 6.977 1 98.62 293 ALA B C 1
ATOM 5337 O O . ALA B 1 293 ? -12.469 -19.484 8.094 1 98.62 293 ALA B O 1
ATOM 5338 N N . PHE B 1 294 ? -11.82 -19.375 5.961 1 98.81 294 PHE B N 1
ATOM 5339 C CA . PHE B 1 294 ? -11.234 -18.047 6.129 1 98.81 294 PHE B CA 1
ATOM 5340 C C . PHE B 1 294 ? -12.32 -16.984 6.262 1 98.81 294 PHE B C 1
ATOM 5342 O O . PHE B 1 294 ? -12.156 -16 6.984 1 98.81 294 PHE B O 1
ATOM 5349 N N . ASP B 1 295 ? -13.461 -17.234 5.582 1 98.75 295 ASP B N 1
ATOM 5350 C CA . ASP B 1 295 ? -14.602 -16.344 5.777 1 98.75 295 ASP B CA 1
ATOM 5351 C C . ASP B 1 295 ? -15.102 -16.406 7.223 1 98.75 295 ASP B C 1
ATOM 5353 O O . ASP B 1 295 ? -15.461 -15.375 7.801 1 98.75 295 ASP B O 1
ATOM 5357 N N . ALA B 1 296 ? -15.141 -17.562 7.734 1 98.81 296 ALA B N 1
ATOM 5358 C CA . ALA B 1 296 ? -15.578 -17.734 9.117 1 98.81 296 ALA B CA 1
ATOM 5359 C C . ALA B 1 296 ? -14.617 -17.047 10.086 1 98.81 296 ALA B C 1
ATOM 5361 O O . ALA B 1 296 ? -15.047 -16.422 11.062 1 98.81 296 ALA B O 1
ATOM 5362 N N . ALA B 1 297 ? -13.344 -17.188 9.836 1 98.75 297 ALA B N 1
ATOM 5363 C CA . ALA B 1 297 ? -12.352 -16.516 10.672 1 98.75 297 ALA B CA 1
ATOM 5364 C C . ALA B 1 297 ? -12.539 -15 10.633 1 98.75 297 ALA B C 1
ATOM 5366 O O . ALA B 1 297 ? -12.453 -14.336 11.664 1 98.75 297 ALA B O 1
ATOM 5367 N N . LEU B 1 298 ? -12.773 -14.461 9.43 1 98.81 298 LEU B N 1
ATOM 5368 C CA . LEU B 1 298 ? -13.023 -13.031 9.289 1 98.81 298 LEU B CA 1
ATOM 5369 C C . LEU B 1 298 ? -14.297 -12.633 10.023 1 98.81 298 LEU B C 1
ATOM 5371 O O . LEU B 1 298 ? -14.344 -11.586 10.68 1 98.81 298 LEU B O 1
ATOM 5375 N N . ALA B 1 299 ? -15.305 -13.461 9.914 1 98.62 299 ALA B N 1
ATOM 5376 C CA . ALA B 1 299 ? -16.578 -13.195 10.578 1 98.62 299 ALA B CA 1
ATOM 5377 C C . ALA B 1 299 ? -16.391 -13.102 12.094 1 98.62 299 ALA B C 1
ATOM 5379 O O . ALA B 1 299 ? -17.062 -12.297 12.75 1 98.62 299 ALA B O 1
ATOM 5380 N N . ASP B 1 300 ? -15.57 -13.938 12.648 1 98.69 300 ASP B N 1
ATOM 5381 C CA . ASP B 1 300 ? -15.281 -13.891 14.078 1 98.69 300 ASP B CA 1
ATOM 5382 C C . ASP B 1 300 ? -14.633 -12.57 14.469 1 98.69 300 ASP B C 1
ATOM 5384 O O . ASP B 1 300 ? -14.969 -11.984 15.5 1 98.69 300 ASP B O 1
ATOM 5388 N N . VAL B 1 301 ? -13.695 -12.078 13.641 1 98.62 301 VAL B N 1
ATOM 5389 C CA . VAL B 1 301 ? -13.039 -10.797 13.883 1 98.62 301 VAL B CA 1
ATOM 5390 C C . VAL B 1 301 ? -14.078 -9.68 13.844 1 98.62 301 VAL B C 1
ATOM 5392 O O . VAL B 1 301 ? -14.062 -8.781 14.688 1 98.62 301 VAL B O 1
ATOM 5395 N N . VAL B 1 302 ? -14.969 -9.734 12.883 1 98.62 302 VAL B N 1
ATOM 5396 C CA . VAL B 1 302 ? -16.016 -8.727 12.711 1 98.62 302 VAL B CA 1
ATOM 5397 C C . VAL B 1 302 ? -16.938 -8.734 13.922 1 98.62 302 VAL B C 1
ATOM 5399 O O . VAL B 1 302 ? -17.312 -7.672 14.438 1 98.62 302 VAL B O 1
ATOM 5402 N N . ALA B 1 303 ? -17.297 -9.883 14.391 1 98.31 303 ALA B N 1
ATOM 5403 C CA . ALA B 1 303 ? -18.203 -10.031 15.516 1 98.31 303 ALA B CA 1
ATOM 5404 C C . ALA B 1 303 ? -17.625 -9.406 16.781 1 98.31 303 ALA B C 1
ATOM 5406 O O . ALA B 1 303 ? -18.359 -8.891 17.625 1 98.31 303 ALA B O 1
ATOM 5407 N N . ASP B 1 304 ? -16.328 -9.359 16.875 1 97.88 304 ASP B N 1
ATOM 5408 C CA . ASP B 1 304 ? -15.641 -8.898 18.078 1 97.88 304 ASP B CA 1
ATOM 5409 C C . ASP B 1 304 ? -15.352 -7.398 18 1 97.88 304 ASP B C 1
ATOM 5411 O O . ASP B 1 304 ? -14.812 -6.82 18.953 1 97.88 304 ASP B O 1
ATOM 5415 N N . SER B 1 305 ? -15.672 -6.75 16.875 1 97.44 305 SER B N 1
ATOM 5416 C CA . SER B 1 305 ? -15.375 -5.336 16.672 1 97.44 305 SER B CA 1
ATOM 5417 C C . SER B 1 305 ? -16.641 -4.539 16.375 1 97.44 305 SER B C 1
ATOM 5419 O O . SER B 1 305 ? -17.297 -4.773 15.367 1 97.44 305 SER B O 1
ATOM 5421 N N . GLU B 1 306 ? -16.953 -3.572 17.234 1 96.94 306 GLU B N 1
ATOM 5422 C CA . GLU B 1 306 ? -18.125 -2.738 17 1 96.94 306 GLU B CA 1
ATOM 5423 C C . GLU B 1 306 ? -18.031 -2.012 15.664 1 96.94 306 GLU B C 1
ATOM 5425 O O . GLU B 1 306 ? -19 -1.953 14.914 1 96.94 306 GLU B O 1
ATOM 5430 N N . TRP B 1 307 ? -16.875 -1.506 15.344 1 97.19 307 TRP B N 1
ATOM 5431 C CA . TRP B 1 307 ? -16.688 -0.763 14.102 1 97.19 307 TRP B CA 1
ATOM 5432 C C . TRP B 1 307 ? -16.906 -1.665 12.891 1 97.19 307 TRP B C 1
ATOM 5434 O O . TRP B 1 307 ? -17.625 -1.306 11.961 1 97.19 307 TRP B O 1
ATOM 5444 N N . LEU B 1 308 ? -16.25 -2.812 12.938 1 97.56 308 LEU B N 1
ATOM 5445 C CA . LEU B 1 308 ? -16.344 -3.705 11.789 1 97.56 308 LEU B CA 1
ATOM 5446 C C . LEU B 1 308 ? -17.75 -4.234 11.609 1 97.56 308 LEU B C 1
ATOM 5448 O O . LEU B 1 308 ? -18.172 -4.52 10.484 1 97.56 308 LEU B O 1
ATOM 5452 N N . ARG B 1 309 ? -18.562 -4.367 12.773 1 97.5 309 ARG B N 1
ATOM 5453 C CA . ARG B 1 309 ? -19.953 -4.777 12.648 1 97.5 309 ARG B CA 1
ATOM 5454 C C . ARG B 1 309 ? -20.766 -3.746 11.875 1 97.5 309 ARG B C 1
ATOM 5456 O O . ARG B 1 309 ? -21.641 -4.105 11.078 1 97.5 309 ARG B O 1
ATOM 5463 N N . GLU B 1 310 ? -20.344 -2.539 11.977 1 97.5 310 GLU B N 1
ATOM 5464 C CA . GLU B 1 310 ? -21.062 -1.449 11.328 1 97.5 310 GLU B CA 1
ATOM 5465 C C . GLU B 1 310 ? -20.484 -1.16 9.945 1 97.5 310 GLU B C 1
ATOM 5467 O O . GLU B 1 310 ? -21.172 -0.589 9.094 1 97.5 310 GLU B O 1
ATOM 5472 N N . HIS B 1 311 ? -19.25 -1.446 9.75 1 97.25 311 HIS B N 1
ATOM 5473 C CA . HIS B 1 311 ? -18.531 -1.266 8.492 1 97.25 311 HIS B CA 1
ATOM 5474 C C . HIS B 1 311 ? -17.875 -2.566 8.031 1 97.25 311 HIS B C 1
ATOM 5476 O O . HIS B 1 311 ? -16.656 -2.686 8.039 1 97.25 311 HIS B O 1
ATOM 5482 N N . ALA B 1 312 ? -18.672 -3.473 7.582 1 97.19 312 ALA B N 1
ATOM 5483 C CA . ALA B 1 312 ? -18.219 -4.832 7.289 1 97.19 312 ALA B CA 1
ATOM 5484 C C . ALA B 1 312 ? -17.172 -4.832 6.176 1 97.19 312 ALA B C 1
ATOM 5486 O O . ALA B 1 312 ? -17.344 -4.156 5.16 1 97.19 312 ALA B O 1
ATOM 5487 N N . PRO B 1 313 ? -16.094 -5.523 6.406 1 98.38 313 PRO B N 1
ATOM 5488 C CA . PRO B 1 313 ? -15.117 -5.672 5.328 1 98.38 313 PRO B CA 1
ATOM 5489 C C . PRO B 1 313 ? -15.641 -6.504 4.16 1 98.38 313 PRO B C 1
ATOM 5491 O O . PRO B 1 313 ? -16.594 -7.273 4.324 1 98.38 313 PRO B O 1
ATOM 5494 N N . THR B 1 314 ? -15.047 -6.238 2.988 1 98.12 314 THR B N 1
ATOM 5495 C CA . THR B 1 314 ? -15.25 -7.176 1.891 1 98.12 314 THR B CA 1
ATOM 5496 C C . THR B 1 314 ? -14.047 -8.109 1.755 1 98.12 314 THR B C 1
ATOM 5498 O O . THR B 1 314 ? -12.906 -7.711 2.014 1 98.12 314 THR B O 1
ATOM 5501 N N . PHE B 1 315 ? -14.258 -9.305 1.506 1 98.25 315 PHE B N 1
ATOM 5502 C CA . PHE B 1 315 ? -13.258 -10.344 1.271 1 98.25 315 PHE B CA 1
ATOM 5503 C C . PHE B 1 315 ? -13.688 -11.25 0.123 1 98.25 315 PHE B C 1
ATOM 5505 O O . PHE B 1 315 ? -14.305 -12.297 0.345 1 98.25 315 PHE B O 1
ATOM 5512 N N . GLU B 1 316 ? -13.289 -10.828 -1.091 1 96.38 316 GLU B N 1
ATOM 5513 C CA . GLU B 1 316 ? -13.875 -11.43 -2.287 1 96.38 316 GLU B CA 1
ATOM 5514 C C . GLU B 1 316 ? -12.805 -12.094 -3.146 1 96.38 316 GLU B C 1
ATOM 5516 O O . GLU B 1 316 ? -11.656 -11.656 -3.174 1 96.38 316 GLU B O 1
ATOM 5521 N N . ARG B 1 317 ? -13.219 -13.117 -3.779 1 93.19 317 ARG B N 1
ATOM 5522 C CA . ARG B 1 317 ? -12.336 -13.766 -4.742 1 93.19 317 ARG B CA 1
ATOM 5523 C C . ARG B 1 317 ? -11.891 -12.789 -5.824 1 93.19 317 ARG B C 1
ATOM 5525 O O . ARG B 1 317 ? -12.672 -11.93 -6.25 1 93.19 317 ARG B O 1
ATOM 5532 N N . PHE B 1 318 ? -10.734 -12.812 -6.055 1 87.25 318 PHE B N 1
ATOM 5533 C CA . PHE B 1 318 ? -10.25 -12.117 -7.242 1 87.25 318 PHE B CA 1
ATOM 5534 C C . PHE B 1 318 ? -9.281 -13 -8.023 1 87.25 318 PHE B C 1
ATOM 5536 O O . PHE B 1 318 ? -8.773 -13.984 -7.5 1 87.25 318 PHE B O 1
ATOM 5543 N N . SER B 1 319 ? -9.133 -12.734 -9.195 1 78.56 319 SER B N 1
ATOM 5544 C CA . SER B 1 319 ? -8.266 -13.539 -10.055 1 78.56 319 SER B CA 1
ATOM 5545 C C . SER B 1 319 ? -8.734 -14.992 -10.109 1 78.56 319 SER B C 1
ATOM 5547 O O . SER B 1 319 ? -9.891 -15.281 -9.812 1 78.56 319 SER B O 1
ATOM 5549 N N . VAL B 1 320 ? -8.039 -15.898 -10.602 1 73.62 320 VAL B N 1
ATOM 5550 C CA . VAL B 1 320 ? -8.477 -17.281 -10.805 1 73.62 320 VAL B CA 1
ATOM 5551 C C . VAL B 1 320 ? -8.078 -18.125 -9.602 1 73.62 320 VAL B C 1
ATOM 5553 O O . VAL B 1 320 ? -7.125 -17.812 -8.891 1 73.62 320 VAL B O 1
ATOM 5556 N N . GLN B 1 321 ? -8.961 -19.078 -9.383 1 88.62 321 GLN B N 1
ATOM 5557 C CA . GLN B 1 321 ? -8.773 -20.062 -8.32 1 88.62 321 GLN B CA 1
ATOM 5558 C C . GLN B 1 321 ? -8.297 -21.406 -8.891 1 88.62 321 GLN B C 1
ATOM 5560 O O . GLN B 1 321 ? -8.625 -21.75 -10.023 1 88.62 321 GLN B O 1
ATOM 5565 N N . PHE B 1 322 ? -7.445 -22.078 -8.203 1 92.56 322 PHE B N 1
ATOM 5566 C CA . PHE B 1 322 ? -6.988 -23.406 -8.594 1 92.56 322 PHE B CA 1
ATOM 5567 C C . PHE B 1 322 ? -7.453 -24.453 -7.586 1 92.56 322 PHE B C 1
ATOM 5569 O O . PHE B 1 322 ? -7.113 -24.375 -6.402 1 92.56 322 PHE B O 1
ATOM 5576 N N . GLU B 1 323 ? -8.234 -25.406 -8.102 1 94.56 323 GLU B N 1
ATOM 5577 C CA . GLU B 1 323 ? -8.461 -26.594 -7.289 1 94.56 323 GLU B CA 1
ATOM 5578 C C . GLU B 1 323 ? -7.199 -27.453 -7.211 1 94.56 323 GLU B C 1
ATOM 5580 O O . GLU B 1 323 ? -6.367 -27.438 -8.117 1 94.56 323 GLU B O 1
ATOM 5585 N N . PRO B 1 324 ? -7.062 -28.203 -6.102 1 97.06 324 PRO B N 1
ATOM 5586 C CA . PRO B 1 324 ? -5.945 -29.156 -6.043 1 97.06 324 PRO B CA 1
ATOM 5587 C C . PRO B 1 324 ? -6.141 -30.359 -6.965 1 97.06 324 PRO B C 1
ATOM 5589 O O . PRO B 1 324 ? -7.23 -30.547 -7.516 1 97.06 324 PRO B O 1
ATOM 5592 N N . SER B 1 325 ? -5.094 -31.078 -7.227 1 97.12 325 SER B N 1
ATOM 5593 C CA . SER B 1 325 ? -5.176 -32.312 -8.016 1 97.12 325 SER B CA 1
ATOM 5594 C C . SER B 1 325 ? -4.254 -33.375 -7.457 1 97.12 325 SER B C 1
ATOM 5596 O O . SER B 1 325 ? -3.223 -33.062 -6.855 1 97.12 325 SER B O 1
ATOM 5598 N N . GLU B 1 326 ? -4.656 -34.562 -7.625 1 98.25 326 GLU B N 1
ATOM 5599 C CA . GLU B 1 326 ? -3.857 -35.719 -7.211 1 98.25 326 GLU B CA 1
ATOM 5600 C C . GLU B 1 326 ? -4.145 -36.938 -8.086 1 98.25 326 GLU B C 1
ATOM 5602 O O . GLU B 1 326 ? -5.293 -37.188 -8.453 1 98.25 326 GLU B O 1
ATOM 5607 N N . VAL B 1 327 ? -3.141 -37.594 -8.492 1 98.31 327 VAL B N 1
ATOM 5608 C CA . VAL B 1 327 ? -3.242 -38.875 -9.234 1 98.31 327 VAL B CA 1
ATOM 5609 C C . VAL B 1 327 ? -2.559 -39.969 -8.445 1 98.31 327 VAL B C 1
ATOM 5611 O O . VAL B 1 327 ? -1.59 -39.75 -7.727 1 98.31 327 VAL B O 1
ATOM 5614 N N . ASP B 1 328 ? -3.084 -41.156 -8.531 1 97.62 328 ASP B N 1
ATOM 5615 C CA . ASP B 1 328 ? -2.506 -42.312 -7.848 1 97.62 328 ASP B CA 1
ATOM 5616 C C . ASP B 1 328 ? -1.106 -42.625 -8.375 1 97.62 328 ASP B C 1
ATOM 5618 O O . ASP B 1 328 ? -0.903 -42.719 -9.594 1 97.62 328 ASP B O 1
ATOM 5622 N N . PRO B 1 329 ? -0.145 -42.75 -7.438 1 96.94 329 PRO B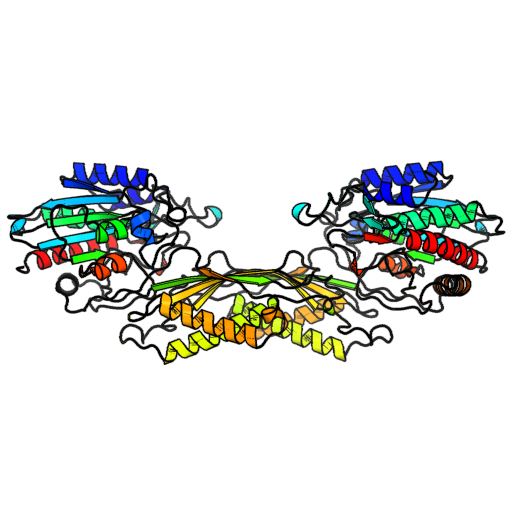 N 1
ATOM 5623 C CA . PRO B 1 329 ? 1.22 -43.062 -7.883 1 96.94 329 PRO B CA 1
ATOM 5624 C C . PRO B 1 329 ? 1.312 -44.375 -8.664 1 96.94 329 PRO B C 1
ATOM 5626 O O . PRO B 1 329 ? 2.289 -44.594 -9.383 1 96.94 329 PRO B O 1
ATOM 5629 N N . ASP B 1 330 ? 0.314 -45.156 -8.617 1 96.5 330 ASP B N 1
ATOM 5630 C CA . ASP B 1 330 ? 0.333 -46.469 -9.289 1 96.5 330 ASP B CA 1
ATOM 5631 C C . ASP B 1 330 ? -0.334 -46.375 -10.664 1 96.5 330 ASP B C 1
ATOM 5633 O O . ASP B 1 330 ? -0.338 -47.344 -11.422 1 96.5 330 ASP B O 1
ATOM 5637 N N . GLU B 1 331 ? -0.896 -45.25 -10.922 1 97.56 331 GLU B N 1
ATOM 5638 C CA . GLU B 1 331 ? -1.473 -45.062 -12.258 1 97.56 331 GLU B CA 1
ATOM 5639 C C . GLU B 1 331 ? -0.448 -45.375 -13.344 1 97.56 331 GLU B C 1
ATOM 5641 O O . GLU B 1 331 ? 0.726 -45.031 -13.219 1 97.56 331 GLU B O 1
ATOM 5646 N N . PRO B 1 332 ? -0.828 -46 -14.398 1 97.75 332 PRO B N 1
ATOM 5647 C CA . PRO B 1 332 ? 0.084 -46.438 -15.461 1 97.75 332 PRO B CA 1
ATOM 5648 C C . PRO B 1 332 ? 0.933 -45.281 -16.016 1 97.75 332 PRO B C 1
ATOM 5650 O O . PRO B 1 332 ? 2.119 -45.469 -16.281 1 97.75 332 PRO B O 1
ATOM 5653 N N . VAL B 1 333 ? 0.385 -44.125 -16.156 1 98.06 333 VAL B N 1
ATOM 5654 C CA . VAL B 1 333 ? 1.134 -43 -16.719 1 98.06 333 VAL B CA 1
ATOM 5655 C C . VAL B 1 333 ? 2.236 -42.594 -15.75 1 98.06 333 VAL B C 1
ATOM 5657 O O . VAL B 1 333 ? 3.336 -42.219 -16.172 1 98.06 333 VAL B O 1
ATOM 5660 N N . VAL B 1 334 ? 1.964 -42.656 -14.445 1 98.38 334 VAL B N 1
ATOM 5661 C CA . VAL B 1 334 ? 2.969 -42.312 -13.438 1 98.38 334 VAL B CA 1
ATOM 5662 C C . VAL B 1 334 ? 4.082 -43.375 -13.461 1 98.38 334 VAL B C 1
ATOM 5664 O O . VAL B 1 334 ? 5.266 -43.031 -13.5 1 98.38 334 VAL B O 1
ATOM 5667 N N . ARG B 1 335 ? 3.689 -44.625 -13.547 1 97.62 335 ARG B N 1
ATOM 5668 C CA . ARG B 1 335 ? 4.66 -45.719 -13.578 1 97.62 335 ARG B CA 1
ATOM 5669 C C . ARG B 1 335 ? 5.539 -45.625 -14.828 1 97.62 335 ARG B C 1
ATOM 5671 O O . ARG B 1 335 ? 6.734 -45.906 -14.766 1 97.62 335 ARG B O 1
ATOM 5678 N N . SER B 1 336 ? 4.941 -45.281 -15.898 1 97.81 336 SER B N 1
ATOM 5679 C CA . SER B 1 336 ? 5.703 -45.156 -17.141 1 97.81 336 SER B CA 1
ATOM 5680 C C . SER B 1 336 ? 6.781 -44.094 -17.031 1 97.81 336 SER B C 1
ATOM 5682 O O . SER B 1 336 ? 7.898 -44.25 -17.516 1 97.81 336 SER B O 1
ATOM 5684 N N . VAL B 1 337 ? 6.465 -42.938 -16.391 1 98.19 337 VAL B N 1
ATOM 5685 C CA . VAL B 1 337 ? 7.434 -41.875 -16.203 1 98.19 337 VAL B CA 1
ATOM 5686 C C . VAL B 1 337 ? 8.523 -42.312 -15.234 1 98.19 337 VAL B C 1
ATOM 5688 O O . VAL B 1 337 ? 9.719 -42.125 -15.5 1 98.19 337 VAL B O 1
ATOM 5691 N N . VAL B 1 338 ? 8.109 -42.938 -14.133 1 98 338 VAL B N 1
ATOM 5692 C CA . VAL B 1 338 ? 9.031 -43.406 -13.102 1 98 338 VAL B CA 1
ATOM 5693 C C . VAL B 1 338 ? 10 -44.438 -13.703 1 98 338 VAL B C 1
ATOM 5695 O O . VAL B 1 338 ? 11.211 -44.344 -13.5 1 98 338 VAL B O 1
ATOM 5698 N N . ASP B 1 339 ? 9.484 -45.344 -14.461 1 96.75 339 ASP B N 1
ATOM 5699 C CA . ASP B 1 339 ? 10.305 -46.375 -15.07 1 96.75 339 ASP B CA 1
ATOM 5700 C C . ASP B 1 339 ? 11.281 -45.781 -16.078 1 96.75 339 ASP B C 1
ATOM 5702 O O . ASP B 1 339 ? 12.445 -46.188 -16.141 1 96.75 339 ASP B O 1
ATOM 5706 N N . ALA B 1 340 ? 10.789 -44.906 -16.906 1 97.19 340 ALA B N 1
ATOM 5707 C CA . ALA B 1 340 ? 11.664 -44.25 -17.875 1 97.19 340 ALA B CA 1
ATOM 5708 C C . ALA B 1 340 ? 12.805 -43.5 -17.188 1 97.19 340 ALA B C 1
ATOM 5710 O O . ALA B 1 340 ? 13.945 -43.531 -17.641 1 97.19 340 ALA B O 1
ATOM 5711 N N . LEU B 1 341 ? 12.492 -42.844 -16.094 1 97.75 341 LEU B N 1
ATOM 5712 C CA . LEU B 1 341 ? 13.508 -42.125 -15.32 1 97.75 341 LEU B CA 1
ATOM 5713 C C . LEU B 1 341 ? 14.562 -43.094 -14.789 1 97.75 341 LEU B C 1
ATOM 5715 O O . LEU B 1 341 ? 15.758 -42.812 -14.859 1 97.75 341 LEU B O 1
ATOM 5719 N N . ARG B 1 342 ? 14.125 -44.156 -14.289 1 97.12 342 ARG B N 1
ATOM 5720 C CA . ARG B 1 342 ? 15.039 -45.156 -13.758 1 97.12 342 ARG B CA 1
ATOM 5721 C C . ARG B 1 342 ? 15.938 -45.719 -14.867 1 97.12 342 ARG B C 1
ATOM 5723 O O . ARG B 1 342 ? 17.141 -45.906 -14.664 1 97.12 342 ARG B O 1
ATOM 5730 N N . GLU B 1 343 ? 15.383 -45.969 -15.969 1 96.19 343 GLU B N 1
ATOM 5731 C CA . GLU B 1 343 ? 16.125 -46.5 -17.094 1 96.19 343 GLU B CA 1
ATOM 5732 C C . GLU B 1 343 ? 17.203 -45.531 -17.578 1 96.19 343 GLU B C 1
ATOM 5734 O O . GLU B 1 343 ? 18.312 -45.969 -17.938 1 96.19 343 GLU B O 1
ATOM 5739 N N . HIS B 1 344 ? 16.891 -44.281 -17.578 1 96.62 344 HIS B N 1
ATOM 5740 C CA . HIS B 1 344 ? 17.828 -43.25 -18.031 1 96.62 344 HIS B CA 1
ATOM 5741 C C . HIS B 1 344 ? 18.812 -42.875 -16.938 1 96.62 344 HIS B C 1
ATOM 5743 O O . HIS B 1 344 ? 19.859 -42.281 -17.203 1 96.62 344 HIS B O 1
ATOM 5749 N N . GLY B 1 345 ? 18.516 -43.188 -15.672 1 95.12 345 GLY B N 1
ATOM 5750 C CA . GLY B 1 345 ? 19.375 -42.844 -14.547 1 95.12 345 GLY B CA 1
ATOM 5751 C C . GLY B 1 345 ? 19.469 -41.375 -14.281 1 95.12 345 GLY B C 1
ATOM 5752 O O . GLY B 1 345 ? 20.562 -40.844 -14 1 95.12 345 GLY B O 1
ATOM 5753 N N . VAL B 1 346 ? 18.328 -40.688 -14.453 1 91.5 346 VAL B N 1
ATOM 5754 C CA . VAL B 1 346 ? 18.328 -39.25 -14.273 1 91.5 346 VAL B CA 1
ATOM 5755 C C . VAL B 1 346 ? 17.312 -38.844 -13.211 1 91.5 346 VAL B C 1
ATOM 5757 O O . VAL B 1 346 ? 16.281 -39.5 -13.062 1 91.5 346 VAL B O 1
ATOM 5760 N N . GLY B 1 347 ? 17.734 -37.969 -12.391 1 82.81 347 GLY B N 1
ATOM 5761 C CA . GLY B 1 347 ? 16.812 -37.344 -11.438 1 82.81 347 GLY B CA 1
ATOM 5762 C C . GLY B 1 347 ? 16.391 -38.312 -10.336 1 82.81 347 GLY B C 1
ATOM 5763 O O . GLY B 1 347 ? 17.031 -39.312 -10.109 1 82.81 347 GLY B O 1
ATOM 5764 N N . ASP B 1 348 ? 15.406 -37.875 -9.578 1 87.25 348 ASP B N 1
ATOM 5765 C CA . ASP B 1 348 ? 14.758 -38.656 -8.523 1 87.25 348 ASP B CA 1
ATOM 5766 C C . ASP B 1 348 ? 13.406 -39.188 -8.992 1 87.25 348 ASP B C 1
ATOM 5768 O O . ASP B 1 348 ? 12.461 -38.438 -9.203 1 87.25 348 ASP B O 1
ATOM 5772 N N . PRO B 1 349 ? 13.281 -40.5 -9.172 1 93.88 349 PRO B N 1
ATOM 5773 C CA . PRO B 1 349 ? 12.062 -41.062 -9.742 1 93.88 349 PRO B CA 1
ATOM 5774 C C . PRO B 1 349 ? 10.914 -41.125 -8.742 1 93.88 349 PRO B C 1
ATOM 5776 O O . PRO B 1 349 ? 9.789 -41.5 -9.109 1 93.88 349 PRO B O 1
ATOM 5779 N N . GLU B 1 350 ? 11.18 -40.75 -7.523 1 94.94 350 GLU B N 1
ATOM 5780 C CA . GLU B 1 350 ? 10.125 -40.844 -6.516 1 94.94 350 GLU B CA 1
ATOM 5781 C C . GLU B 1 350 ? 9.086 -39.75 -6.715 1 94.94 350 GLU B C 1
ATOM 5783 O O . GLU B 1 350 ? 9.422 -38.562 -6.738 1 94.94 350 GLU B O 1
ATOM 5788 N N . PRO B 1 351 ? 7.793 -40.156 -6.852 1 97.25 351 PRO B N 1
ATOM 5789 C CA . PRO B 1 351 ? 6.746 -39.156 -7.008 1 97.25 351 PRO B CA 1
ATOM 5790 C C . PRO B 1 351 ? 6.664 -38.188 -5.824 1 97.25 351 PRO B C 1
ATOM 5792 O O . PRO B 1 351 ? 6.848 -38.594 -4.676 1 97.25 351 PRO B O 1
ATOM 5795 N N . ARG B 1 352 ? 6.363 -36.938 -6.051 1 97.12 352 ARG B N 1
ATOM 5796 C CA . ARG B 1 352 ? 6.32 -35.938 -4.98 1 97.12 352 ARG B CA 1
ATOM 5797 C C . ARG B 1 352 ? 5.102 -35.031 -5.125 1 97.12 352 ARG B C 1
ATOM 5799 O O . ARG B 1 352 ? 4.324 -35.156 -6.074 1 97.12 352 ARG B O 1
ATOM 5806 N N . GLY B 1 353 ? 4.855 -34.281 -4.066 1 97.69 353 GLY B N 1
ATOM 5807 C CA . GLY B 1 353 ? 3.871 -33.219 -4.09 1 97.69 353 GLY B CA 1
ATOM 5808 C C . GLY B 1 353 ? 4.484 -31.844 -4.289 1 97.69 353 GLY B C 1
ATOM 5809 O O . GLY B 1 353 ? 5.691 -31.656 -4.125 1 97.69 353 GLY B O 1
ATOM 5810 N N . VAL B 1 354 ? 3.639 -30.906 -4.75 1 97.12 354 VAL B N 1
ATOM 5811 C CA . VAL B 1 354 ? 4.086 -29.531 -4.891 1 97.12 354 VAL B CA 1
ATOM 5812 C C . VAL B 1 354 ? 3.033 -28.578 -4.312 1 97.12 354 VAL B C 1
ATOM 5814 O O . VAL B 1 354 ? 1.855 -28.938 -4.227 1 97.12 354 VAL B O 1
ATOM 5817 N N . THR B 1 355 ? 3.43 -27.359 -4.004 1 96.69 355 THR B N 1
ATOM 5818 C CA . THR B 1 355 ? 2.566 -26.438 -3.287 1 96.69 355 THR B CA 1
ATOM 5819 C C . THR B 1 355 ? 1.945 -25.422 -4.25 1 96.69 355 THR B C 1
ATOM 5821 O O . THR B 1 355 ? 1.422 -24.391 -3.82 1 96.69 355 THR B O 1
ATOM 5824 N N . TYR B 1 356 ? 2.062 -25.641 -5.531 1 93.88 356 TYR B N 1
ATOM 5825 C CA . TYR B 1 356 ? 1.456 -24.781 -6.535 1 93.88 356 TYR B CA 1
ATOM 5826 C C . TYR B 1 356 ? 0.442 -25.547 -7.375 1 93.88 356 TYR B C 1
ATOM 5828 O O . TYR B 1 356 ? 0.402 -26.781 -7.336 1 93.88 356 TYR B O 1
ATOM 5836 N N . GLY B 1 357 ? -0.415 -24.797 -8 1 93.88 357 GLY B N 1
ATOM 5837 C CA . GLY B 1 357 ? -1.421 -25.391 -8.867 1 93.88 357 GLY B CA 1
ATOM 5838 C C . GLY B 1 357 ? -1.047 -25.344 -10.336 1 93.88 357 GLY B C 1
ATOM 5839 O O . GLY B 1 357 ? -0.188 -24.562 -10.734 1 93.88 357 GLY B O 1
ATOM 5840 N N . THR B 1 358 ? -1.675 -26.219 -11.07 1 94.88 358 THR B N 1
ATOM 5841 C CA . THR B 1 358 ? -1.433 -26.312 -12.508 1 94.88 358 THR B CA 1
ATOM 5842 C C . THR B 1 358 ? -2.697 -26.75 -13.242 1 94.88 358 THR B C 1
ATOM 5844 O O . THR B 1 358 ? -3.73 -27 -12.617 1 94.88 358 THR B O 1
ATOM 5847 N N . ASP B 1 359 ? -2.566 -26.859 -14.531 1 96.44 359 ASP B N 1
ATOM 5848 C CA . ASP B 1 359 ? -3.68 -27.281 -15.375 1 96.44 359 ASP B CA 1
ATOM 5849 C C . ASP B 1 359 ? -3.99 -28.766 -15.172 1 96.44 359 ASP B C 1
ATOM 5851 O O . ASP B 1 359 ? -5.027 -29.25 -15.617 1 96.44 359 ASP B O 1
ATOM 5855 N N . ALA B 1 360 ? -3.145 -29.5 -14.469 1 97.38 360 ALA B N 1
ATOM 5856 C CA . ALA B 1 360 ? -3.387 -30.906 -14.227 1 97.38 360 ALA B CA 1
ATOM 5857 C C . ALA B 1 360 ? -4.758 -31.141 -13.594 1 97.38 360 ALA B C 1
ATOM 5859 O O . ALA B 1 360 ? -5.41 -32.156 -13.859 1 97.38 360 ALA B O 1
ATOM 5860 N N . ARG B 1 361 ? -5.176 -30.188 -12.828 1 96.25 361 ARG B N 1
ATOM 5861 C CA . ARG B 1 361 ? -6.445 -30.312 -12.117 1 96.25 361 ARG B CA 1
ATOM 5862 C C . ARG B 1 361 ? -7.602 -30.531 -13.086 1 96.25 361 ARG B C 1
ATOM 5864 O O . ARG B 1 361 ? -8.516 -31.297 -12.812 1 96.25 361 ARG B O 1
ATOM 5871 N N . HIS B 1 362 ? -7.555 -29.859 -14.234 1 95.81 362 HIS B N 1
ATOM 5872 C CA . HIS B 1 362 ? -8.641 -29.953 -15.203 1 95.81 362 HIS B CA 1
ATOM 5873 C C . HIS B 1 362 ? -8.734 -31.359 -15.797 1 95.81 362 HIS B C 1
ATOM 5875 O O . HIS B 1 362 ? -9.836 -31.906 -15.953 1 95.81 362 HIS B O 1
ATOM 5881 N N . TYR B 1 363 ? -7.609 -31.938 -16.094 1 97.62 363 TYR B N 1
ATOM 5882 C CA . TYR B 1 363 ? -7.578 -33.281 -16.672 1 97.62 363 TYR B CA 1
ATOM 5883 C C . TYR B 1 363 ? -7.961 -34.312 -15.633 1 97.62 363 TYR B C 1
ATOM 5885 O O . TYR B 1 363 ? -8.781 -35.219 -15.906 1 97.62 363 TYR B O 1
ATOM 5893 N N . VAL B 1 364 ? -7.395 -34.188 -14.477 1 97.25 364 VAL B N 1
ATOM 5894 C CA . VAL B 1 364 ? -7.711 -35.125 -13.406 1 97.25 364 VAL B CA 1
ATOM 5895 C C . VAL B 1 364 ? -9.211 -35.094 -13.109 1 97.25 364 VAL B C 1
ATOM 5897 O O . VAL B 1 364 ? -9.852 -36.125 -12.969 1 97.25 364 VAL B O 1
ATOM 5900 N N . ASP B 1 365 ? -9.773 -33.969 -13.047 1 94.12 365 ASP B N 1
ATOM 5901 C CA . ASP B 1 365 ? -11.195 -33.781 -12.766 1 94.12 365 ASP B CA 1
ATOM 5902 C C . ASP B 1 365 ? -12.047 -34.406 -13.875 1 94.12 365 ASP B C 1
ATOM 5904 O O . ASP B 1 365 ? -13.172 -34.875 -13.625 1 94.12 365 ASP B O 1
ATOM 5908 N N . ALA B 1 366 ? -11.516 -34.406 -15.062 1 95 366 ALA B N 1
ATOM 5909 C CA . ALA B 1 366 ? -12.227 -35 -16.203 1 95 366 ALA B CA 1
ATOM 5910 C C . ALA B 1 366 ? -12.008 -36.5 -16.266 1 95 366 ALA B C 1
ATOM 5912 O O . ALA B 1 366 ? -12.477 -37.156 -17.203 1 95 366 ALA B O 1
ATOM 5913 N N . GLY B 1 367 ? -11.25 -37.031 -15.312 1 96.75 367 GLY B N 1
ATOM 5914 C CA . GLY B 1 367 ? -11.031 -38.469 -15.25 1 96.75 367 GLY B CA 1
ATOM 5915 C C . GLY B 1 367 ? -9.828 -38.938 -16.047 1 96.75 367 GLY B C 1
ATOM 5916 O O . GLY B 1 367 ? -9.688 -40.125 -16.344 1 96.75 367 GLY B O 1
ATOM 5917 N N . ILE B 1 368 ? -9.039 -38.031 -16.453 1 97.94 368 ILE B N 1
ATOM 5918 C CA . ILE B 1 368 ? -7.824 -38.344 -17.203 1 97.94 368 ILE B CA 1
ATOM 5919 C C . ILE B 1 368 ? -6.625 -38.375 -16.25 1 97.94 368 ILE B C 1
ATOM 5921 O O . ILE B 1 368 ? -6.168 -37.312 -15.82 1 97.94 368 ILE B O 1
ATOM 5925 N N . PRO B 1 369 ? -6.125 -39.562 -15.898 1 98.44 369 PRO B N 1
ATOM 5926 C CA . PRO B 1 369 ? -4.938 -39.562 -15.047 1 98.44 369 PRO B CA 1
ATOM 5927 C C . PRO B 1 369 ? -3.803 -38.688 -15.594 1 98.44 369 PRO B C 1
ATOM 5929 O O . PRO B 1 369 ? -3.422 -38.844 -16.75 1 98.44 369 PRO B O 1
ATOM 5932 N N . THR B 1 370 ? -3.287 -37.781 -14.734 1 98.69 370 THR B N 1
ATOM 5933 C CA . THR B 1 370 ? -2.338 -36.781 -15.195 1 98.69 370 THR B CA 1
ATOM 5934 C C . THR B 1 370 ? -1.175 -36.656 -14.219 1 98.69 370 THR B C 1
ATOM 5936 O O . THR B 1 370 ? -1.387 -36.5 -13.008 1 98.69 370 THR B O 1
ATOM 5939 N N . VAL B 1 371 ? 0.014 -36.75 -14.672 1 98.69 371 VAL B N 1
ATOM 5940 C CA . VAL B 1 371 ? 1.229 -36.531 -13.898 1 98.69 371 VAL B CA 1
ATOM 5941 C C . VAL B 1 371 ? 1.94 -35.281 -14.391 1 98.69 371 VAL B C 1
ATOM 5943 O O . VAL B 1 371 ? 1.902 -34.969 -15.586 1 98.69 371 VAL B O 1
ATOM 5946 N N . LEU B 1 372 ? 2.467 -34.5 -13.445 1 98.62 372 LEU B N 1
ATOM 5947 C CA . LEU B 1 372 ? 3.398 -33.438 -13.844 1 98.62 372 LEU B CA 1
ATOM 5948 C C . LEU B 1 372 ? 4.809 -34 -14 1 98.62 372 LEU B C 1
ATOM 5950 O O . LEU B 1 372 ? 5.27 -34.781 -13.172 1 98.62 372 LEU B O 1
ATOM 5954 N N . PHE B 1 373 ? 5.43 -33.625 -15.047 1 98.5 373 PHE B N 1
ATOM 5955 C CA . PHE B 1 373 ? 6.809 -34 -15.32 1 98.5 373 PHE B CA 1
ATOM 5956 C C . PHE B 1 373 ? 7.41 -33.125 -16.406 1 98.5 373 PHE B C 1
ATOM 5958 O O . PHE B 1 373 ? 6.98 -33.156 -17.562 1 98.5 373 PHE B O 1
ATOM 5965 N N . GLY B 1 374 ? 8.367 -32.312 -16.016 1 98 374 GLY B N 1
ATOM 5966 C CA . GLY B 1 374 ? 8.977 -31.422 -17 1 98 374 GLY B CA 1
ATOM 5967 C C . GLY B 1 374 ? 10.305 -30.859 -16.562 1 98 374 GLY B C 1
ATOM 5968 O O . GLY B 1 374 ? 10.719 -31.062 -15.414 1 98 374 GLY B O 1
ATOM 5969 N N . PRO B 1 375 ? 11.016 -30.234 -17.469 1 98 375 PRO B N 1
ATOM 5970 C CA . PRO B 1 375 ? 12.305 -29.625 -17.156 1 98 375 PRO B CA 1
ATOM 5971 C C . PRO B 1 375 ? 12.156 -28.25 -16.5 1 98 375 PRO B C 1
ATOM 5973 O O . PRO B 1 375 ? 11.102 -27.609 -16.609 1 98 375 PRO B O 1
ATOM 5976 N N . GLY B 1 376 ? 13.227 -27.875 -15.828 1 96.56 376 GLY B N 1
ATOM 5977 C CA . GLY B 1 376 ? 13.242 -26.562 -15.211 1 96.56 376 GLY B CA 1
ATOM 5978 C C . GLY B 1 376 ? 12.797 -26.594 -13.758 1 96.56 376 GLY B C 1
ATOM 5979 O O . GLY B 1 376 ? 12.336 -27.609 -13.266 1 96.56 376 GLY B O 1
ATOM 5980 N N . SER B 1 377 ? 12.977 -25.469 -13.117 1 94.25 377 SER B N 1
ATOM 5981 C CA . SER B 1 377 ? 12.656 -25.328 -11.703 1 94.25 377 SER B CA 1
ATOM 5982 C C . SER B 1 377 ? 11.547 -24.297 -11.484 1 94.25 377 SER B C 1
ATOM 5984 O O . SER B 1 377 ? 11.539 -23.25 -12.117 1 94.25 377 SER B O 1
ATOM 5986 N N . ILE B 1 378 ? 10.641 -24.672 -10.562 1 91.31 378 ILE B N 1
ATOM 5987 C CA . ILE B 1 378 ? 9.547 -23.766 -10.227 1 91.31 378 ILE B CA 1
ATOM 5988 C C . ILE B 1 378 ? 10.102 -22.5 -9.578 1 91.31 378 ILE B C 1
ATOM 5990 O O . ILE B 1 378 ? 9.445 -21.453 -9.578 1 91.31 378 ILE B O 1
ATOM 5994 N N . GLU B 1 379 ? 11.281 -22.5 -9.078 1 88.38 379 GLU B N 1
ATOM 5995 C CA . GLU B 1 379 ? 11.922 -21.359 -8.43 1 88.38 379 GLU B CA 1
ATOM 5996 C C . GLU B 1 379 ? 12.234 -20.25 -9.438 1 88.38 379 GLU B C 1
ATOM 5998 O O . GLU B 1 379 ? 12.469 -19.109 -9.055 1 88.38 379 GLU B O 1
ATOM 6003 N N . GLN B 1 380 ? 12.188 -20.609 -10.664 1 90.38 380 GLN B N 1
ATOM 6004 C CA . GLN B 1 380 ? 12.461 -19.656 -11.734 1 90.38 380 GLN B CA 1
ATOM 6005 C C . GLN B 1 380 ? 11.18 -18.969 -12.195 1 90.38 380 GLN B C 1
ATOM 6007 O O . GLN B 1 380 ? 11.234 -17.891 -12.805 1 90.38 380 GLN B O 1
ATOM 6012 N N . ALA B 1 381 ? 10.086 -19.594 -11.859 1 86.94 381 ALA B N 1
ATOM 6013 C CA . ALA B 1 381 ? 8.812 -19.156 -12.406 1 86.94 381 ALA B CA 1
ATOM 6014 C C . ALA B 1 381 ? 8.438 -17.781 -11.859 1 86.94 381 ALA B C 1
ATOM 6016 O O . ALA B 1 381 ? 8.586 -17.516 -10.664 1 86.94 381 ALA B O 1
ATOM 6017 N N . HIS B 1 382 ? 8.039 -16.859 -12.703 1 84.94 382 HIS B N 1
ATOM 6018 C CA . HIS B 1 382 ? 7.449 -15.562 -12.375 1 84.94 382 HIS B CA 1
ATOM 6019 C C . HIS B 1 382 ? 8.5 -14.594 -11.867 1 84.94 382 HIS B C 1
ATOM 6021 O O . HIS B 1 382 ? 8.172 -13.539 -11.312 1 84.94 382 HIS B O 1
ATOM 6027 N N . PHE B 1 383 ? 9.773 -14.922 -11.992 1 87.69 383 PHE B N 1
ATOM 6028 C CA . PHE B 1 383 ? 10.836 -14.031 -11.523 1 87.69 383 PHE B CA 1
ATOM 6029 C C . PHE B 1 383 ? 11.617 -13.469 -12.703 1 87.69 383 PHE B C 1
ATOM 6031 O O . PHE B 1 383 ? 11.648 -14.062 -13.781 1 87.69 383 PHE B O 1
ATOM 6038 N N . PRO B 1 384 ? 12.227 -12.312 -12.43 1 90.5 384 PRO B N 1
ATOM 6039 C CA . PRO B 1 384 ? 13.086 -11.781 -13.484 1 90.5 384 PRO B CA 1
ATOM 6040 C C . PRO B 1 384 ? 14.25 -12.703 -13.828 1 90.5 384 PRO B C 1
ATOM 6042 O O . PRO B 1 384 ? 14.68 -13.492 -12.977 1 90.5 384 PRO B O 1
ATOM 6045 N N . ASP B 1 385 ? 14.664 -12.602 -15.039 1 96.06 385 ASP B N 1
ATOM 6046 C CA . ASP B 1 385 ? 15.781 -13.375 -15.555 1 96.06 385 ASP B CA 1
ATOM 6047 C C . ASP B 1 385 ? 15.531 -14.875 -15.406 1 96.06 385 ASP B C 1
ATOM 6049 O O . ASP B 1 385 ? 16.406 -15.625 -14.992 1 96.06 385 ASP B O 1
ATOM 6053 N N . GLU B 1 386 ? 14.32 -15.195 -15.648 1 96.31 386 GLU B N 1
ATOM 6054 C CA . GLU B 1 386 ? 13.953 -16.609 -15.688 1 96.31 386 GLU B CA 1
ATOM 6055 C C . GLU B 1 386 ? 14.883 -17.391 -16.609 1 96.31 386 GLU B C 1
ATOM 6057 O O . GLU B 1 386 ? 15.141 -16.984 -17.75 1 96.31 386 GLU B O 1
ATOM 6062 N N . THR B 1 387 ? 15.391 -18.547 -16.094 1 97.88 387 THR B N 1
ATOM 6063 C CA . THR B 1 387 ? 16.422 -19.281 -16.828 1 97.88 387 THR B CA 1
ATOM 6064 C C . THR B 1 387 ? 16.172 -20.781 -16.734 1 97.88 387 THR B C 1
ATOM 6066 O O . THR B 1 387 ? 15.578 -21.266 -15.758 1 97.88 387 THR B O 1
ATOM 6069 N N . ILE B 1 388 ? 16.578 -21.484 -17.766 1 98.25 388 ILE B N 1
ATOM 6070 C CA . ILE B 1 388 ? 16.516 -22.938 -17.75 1 98.25 388 ILE B CA 1
ATOM 6071 C C . ILE B 1 388 ? 17.766 -23.516 -18.406 1 98.25 388 ILE B C 1
ATOM 6073 O O . ILE B 1 388 ? 18.328 -22.906 -19.312 1 98.25 388 ILE B O 1
ATOM 6077 N N . ASP B 1 389 ? 18.188 -24.641 -17.938 1 98.38 389 ASP B N 1
ATOM 6078 C CA . ASP B 1 389 ? 19.25 -25.406 -18.547 1 98.38 389 ASP B CA 1
ATOM 6079 C C . ASP B 1 389 ? 18.734 -26.25 -19.719 1 98.38 389 ASP B C 1
ATOM 6081 O O . ASP B 1 389 ? 17.984 -27.203 -19.516 1 98.38 389 ASP B O 1
ATOM 6085 N N . ALA B 1 390 ? 19.188 -25.938 -20.922 1 97.88 390 ALA B N 1
ATOM 6086 C CA . ALA B 1 390 ? 18.688 -26.609 -22.125 1 97.88 390 ALA B CA 1
ATOM 6087 C C . ALA B 1 390 ? 19.031 -28.094 -22.109 1 97.88 390 ALA B C 1
ATOM 6089 O O . ALA B 1 390 ? 18.328 -28.906 -22.734 1 97.88 390 ALA B O 1
ATOM 6090 N N . THR B 1 391 ? 20.047 -28.469 -21.438 1 98 391 THR B N 1
ATOM 6091 C CA . THR B 1 391 ? 20.406 -29.875 -21.359 1 98 391 THR B CA 1
ATOM 6092 C C . THR B 1 391 ? 19.328 -30.656 -20.594 1 98 391 THR B C 1
ATOM 6094 O O . THR B 1 391 ? 19.094 -31.828 -20.875 1 98 391 THR B O 1
ATOM 6097 N N . GLU B 1 392 ? 18.766 -29.984 -19.672 1 98 392 GLU B N 1
ATOM 6098 C CA . GLU B 1 392 ? 17.656 -30.625 -18.953 1 98 392 GLU B CA 1
ATOM 6099 C C . GLU B 1 392 ? 16.453 -30.812 -19.859 1 98 392 GLU B C 1
ATOM 6101 O O . GLU B 1 392 ? 15.734 -31.812 -19.734 1 98 392 GLU B O 1
ATOM 6106 N N . VAL B 1 393 ? 16.25 -29.891 -20.797 1 98.62 393 VAL B N 1
ATOM 6107 C CA . VAL B 1 393 ? 15.164 -30.016 -21.766 1 98.62 393 VAL B CA 1
ATOM 6108 C C . VAL B 1 393 ? 15.414 -31.219 -22.672 1 98.62 393 VAL B C 1
ATOM 6110 O O . VAL B 1 393 ? 14.492 -31.984 -22.969 1 98.62 393 VAL B O 1
ATOM 6113 N N . GLU B 1 394 ? 16.594 -31.359 -23.078 1 98.19 394 GLU B N 1
ATOM 6114 C CA . GLU B 1 394 ? 16.969 -32.5 -23.922 1 98.19 394 GLU B CA 1
ATOM 6115 C C . GLU B 1 394 ? 16.766 -33.812 -23.172 1 98.19 394 GLU B C 1
ATOM 6117 O O . GLU B 1 394 ? 16.281 -34.781 -23.766 1 98.19 394 GLU B O 1
ATOM 6122 N N . THR B 1 395 ? 17.172 -33.781 -21.922 1 98.19 395 THR B N 1
ATOM 6123 C CA . THR B 1 395 ? 16.938 -34.969 -21.109 1 98.19 395 THR B CA 1
ATOM 6124 C C . THR B 1 395 ? 15.453 -35.281 -21 1 98.19 395 THR B C 1
ATOM 6126 O O . THR B 1 395 ? 15.047 -36.438 -21.078 1 98.19 395 THR B O 1
ATOM 6129 N N . PHE B 1 396 ? 14.695 -34.281 -20.781 1 98.31 396 PHE B N 1
ATOM 6130 C CA . PHE B 1 396 ? 13.242 -34.469 -20.734 1 98.31 396 PHE B CA 1
ATOM 6131 C C . PHE B 1 396 ? 12.727 -35.094 -22.016 1 98.31 396 PHE B C 1
ATOM 6133 O O . PHE B 1 396 ? 11.891 -36 -21.969 1 98.31 396 PHE B O 1
ATOM 6140 N N . VAL B 1 397 ? 13.195 -34.656 -23.172 1 98.5 397 VAL B N 1
ATOM 6141 C CA . VAL B 1 397 ? 12.758 -35.188 -24.469 1 98.5 397 VAL B CA 1
ATOM 6142 C C . VAL B 1 397 ? 12.977 -36.688 -24.484 1 98.5 397 VAL B C 1
ATOM 6144 O O . VAL B 1 397 ? 12.07 -37.469 -24.844 1 98.5 397 VAL B O 1
ATOM 6147 N N . ASP B 1 398 ? 14.094 -37.094 -24.062 1 97.56 398 ASP B N 1
ATOM 6148 C CA . ASP B 1 398 ? 14.445 -38.531 -24.094 1 97.56 398 ASP B CA 1
ATOM 6149 C C . ASP B 1 398 ? 13.578 -39.344 -23.141 1 97.56 398 ASP B C 1
ATOM 6151 O O . ASP B 1 398 ? 13.023 -40.375 -23.516 1 97.56 398 ASP B O 1
ATOM 6155 N N . VAL B 1 399 ? 13.492 -38.844 -21.969 1 98.25 399 VAL B N 1
ATOM 6156 C CA . VAL B 1 399 ? 12.773 -39.562 -20.922 1 98.25 399 VAL B CA 1
ATOM 6157 C C . VAL B 1 399 ? 11.281 -39.594 -21.25 1 98.25 399 VAL B C 1
ATOM 6159 O O . VAL B 1 399 ? 10.633 -40.656 -21.125 1 98.25 399 VAL B O 1
ATOM 6162 N N . ALA B 1 400 ? 10.773 -38.5 -21.688 1 98.5 400 ALA B N 1
ATOM 6163 C CA . ALA B 1 400 ? 9.352 -38.438 -22 1 98.5 400 ALA B CA 1
ATOM 6164 C C . ALA B 1 400 ? 9 -39.344 -23.172 1 98.5 400 ALA B C 1
ATOM 6166 O O . ALA B 1 400 ? 7.961 -40 -23.172 1 98.5 400 ALA B O 1
ATOM 6167 N N . ALA B 1 401 ? 9.836 -39.375 -24.203 1 97.75 401 ALA B N 1
ATOM 6168 C CA . ALA B 1 401 ? 9.594 -40.25 -25.328 1 97.75 401 ALA B CA 1
ATOM 6169 C C . ALA B 1 401 ? 9.516 -41.688 -24.891 1 97.75 401 ALA B C 1
ATOM 6171 O O . ALA B 1 401 ? 8.617 -42.438 -25.297 1 97.75 401 ALA B O 1
ATOM 6172 N N . ASP B 1 402 ? 10.406 -42.031 -24.062 1 97 402 ASP B N 1
ATOM 6173 C CA . ASP B 1 402 ? 10.438 -43.438 -23.594 1 97 402 ASP B CA 1
ATOM 6174 C C . ASP B 1 402 ? 9.266 -43.719 -22.672 1 97 402 ASP B C 1
ATOM 6176 O O . ASP B 1 402 ? 8.719 -44.844 -22.672 1 97 402 ASP B O 1
ATOM 6180 N N . ALA B 1 403 ? 8.938 -42.812 -21.812 1 97.75 403 ALA B N 1
ATOM 6181 C CA . ALA B 1 403 ? 7.773 -42.969 -20.938 1 97.75 403 ALA B CA 1
ATOM 6182 C C . ALA B 1 403 ? 6.5 -43.156 -21.766 1 97.75 403 ALA B C 1
ATOM 6184 O O . ALA B 1 403 ? 5.68 -44.031 -21.453 1 97.75 403 ALA B O 1
ATOM 6185 N N . VAL B 1 404 ? 6.359 -42.312 -22.781 1 98.12 404 VAL B N 1
ATOM 6186 C CA . VAL B 1 404 ? 5.184 -42.406 -23.641 1 98.12 404 VAL B CA 1
ATOM 6187 C C . VAL B 1 404 ? 5.156 -43.75 -24.375 1 98.12 404 VAL B C 1
ATOM 6189 O O . VAL B 1 404 ? 4.105 -44.375 -24.469 1 98.12 404 VAL B O 1
ATOM 6192 N N . ALA B 1 405 ? 6.289 -44.125 -24.859 1 96.75 405 ALA B N 1
ATOM 6193 C CA . ALA B 1 405 ? 6.367 -45.406 -25.531 1 96.75 405 ALA B CA 1
ATOM 6194 C C . ALA B 1 405 ? 5.938 -46.531 -24.594 1 96.75 405 ALA B C 1
ATOM 6196 O O . ALA B 1 405 ? 5.191 -47.438 -24.984 1 96.75 405 ALA B O 1
ATOM 6197 N N . SER B 1 406 ? 6.504 -46.469 -23.438 1 95.5 406 SER B N 1
ATOM 6198 C CA . SER B 1 406 ? 6.156 -47.469 -22.438 1 95.5 406 SER B CA 1
ATOM 6199 C C . SER B 1 406 ? 4.66 -47.469 -22.141 1 95.5 406 SER B C 1
ATOM 6201 O O . SER B 1 406 ? 4.047 -48.5 -21.984 1 95.5 406 SER B O 1
ATOM 6203 N N . PHE B 1 407 ? 4.07 -46.375 -22 1 97.12 407 PHE B N 1
ATOM 6204 C CA . PHE B 1 407 ? 2.645 -46.219 -21.719 1 97.12 407 PHE B CA 1
ATOM 6205 C C . PHE B 1 407 ? 1.813 -46.812 -22.859 1 97.12 407 PHE B C 1
ATOM 6207 O O . PHE B 1 407 ? 0.837 -47.531 -22.609 1 97.12 407 PHE B O 1
ATOM 6214 N N . LEU B 1 408 ? 2.17 -46.5 -24.094 1 95.44 408 LEU B N 1
ATOM 6215 C CA . LEU B 1 408 ? 1.419 -46.938 -25.266 1 95.44 408 LEU B CA 1
ATOM 6216 C C . LEU B 1 408 ? 1.5 -48.469 -25.406 1 95.44 408 LEU B C 1
ATOM 6218 O O . LEU B 1 408 ? 0.639 -49.062 -26.047 1 95.44 408 LEU B O 1
ATOM 6222 N N . ARG B 1 409 ? 2.521 -49 -24.859 1 91.88 409 ARG B N 1
ATOM 6223 C CA . ARG B 1 409 ? 2.682 -50.438 -24.953 1 91.88 409 ARG B CA 1
ATOM 6224 C C . ARG B 1 409 ? 1.79 -51.156 -23.938 1 91.88 409 ARG B C 1
ATOM 6226 O O . ARG B 1 409 ? 1.527 -52.344 -24.062 1 91.88 409 ARG B O 1
ATOM 6233 N N . GLN B 1 410 ? 1.454 -50.375 -22.984 1 80.44 410 GLN B N 1
ATOM 6234 C CA . GLN B 1 410 ? 0.616 -51 -21.953 1 80.44 410 GLN B CA 1
ATOM 6235 C C . GLN B 1 410 ? -0.811 -51.188 -22.453 1 80.44 410 GLN B C 1
ATOM 6237 O O . GLN B 1 410 ? -1.302 -50.406 -23.281 1 80.44 410 GLN B O 1
ATOM 6242 N N . SER B 1 411 ? -1.092 -52.406 -22.938 1 58 411 SER B N 1
ATOM 6243 C CA . SER B 1 411 ? -2.404 -52.75 -23.453 1 58 411 SER B CA 1
ATOM 6244 C C . SER B 1 411 ? -3.52 -52.062 -22.703 1 58 411 SER B C 1
ATOM 6246 O O . SER B 1 411 ? -3.391 -51.781 -21.5 1 58 411 SER B O 1
ATOM 6248 N N . ARG B 1 412 ? -4.512 -51.438 -23.609 1 55.19 412 ARG B N 1
ATOM 6249 C CA . ARG B 1 412 ? -5.762 -50.969 -23.031 1 55.19 412 ARG B CA 1
ATOM 6250 C C . ARG B 1 412 ? -6.473 -52.094 -22.281 1 55.19 412 ARG B C 1
ATOM 6252 O O . ARG B 1 412 ? -6.426 -53.25 -22.688 1 55.19 412 ARG B O 1
#

Secondary structure (DSSP, 8-state):
---HHHHHHHHHTS---TT--HHHHHHHHHHHHHTTPEEEEE---HHHHHTSTTS-SSGGGS--TT--EEEEEEEES-TTTSEEEEEEEE-------GGG-SS-TTS-EEETTEEESTTIIIIIHHHHHHHHHHHHHHHS-----EEEEEEEES-GGGT-HHHHHHHHH-SSSS---EEEE----TT--EEEE-EEEEEEEEEE-B--BTT-GGGSB-HHHHHHHHHHHHHHHHHHHHHH---TTTTTSSSSS-EEEEEEEE-S-TTB---EEEEEEEEEE-TT--HHHHHHHHHHHHHHHHHT-HHHHHSPPEEEE-S--B--EE--TTSHHHHHHHHHHHHHT-S--S-EEESS--THHHHHHTT--EEE--SS-GGGTTSTT-EEEHHHHHHHHHHHHHHHHHHHHS--/---HHHHHHHHHTS---TT--HHHHHHHHHHHHHTTPEEEEE---HHHHHTSTTS-SSGGGS--TT--EEEEEEEES-TTTSEEEEEEEE-------GGG-SS-TTS-EEETTEEESTTIIIIIHHHHHHHHHHHHHHTS-----EEEEEEEES-GGGT-HHHHHHHHH-SSSS---EEEE----TT--EEEE-EEEEEEEEEE-B--BTT-GGGSB-HHHHHHHHHHHHHHHHHHHHHHS--TTTTTSSSSS-EEEEEEEE-S-TTB---EEEEEEEEEE-TT--HHHHHHHHHHHHHHHHHT-HHHHHSPPEEEE-S--B--EE--TTSHHHHHHHHHHHHHT-S--S-EEESS--THHHHHHTT--EEE--SS-GGGTTSTT-EEEHHHHHHHHHHHHHHHHHHHHS--

pLDDT: mean 95.29, std 5.1, range [55.19, 98.88]

Organism: NCBI:txid355548

Sequence (824 aa):
MDDVREFAAALVEFESTNGEEAAVSAWLSDRLDEFGFEVYEWTVDADRLADQPSFPDDPADIRVADRPSVGGVLEFGDPEAGTNIVLNGHLDVVPADEGQWSSPPFAARWDGDELTGRGAADMKSGLAGCVFAARRLADSDFDLDGRVVVEGVVGEEAGGVGAAAAALDNPYPFDRDAAIVAEPTELAPVVACEGSLMKRLELTGRGAHAATPWRGENVLDQFDEVRSAFEDLAAERESRVTHPLYEEFPTKWPVVCGTVEAGEWASTVPASLTAEWRIGVAPGETVAEVERAFDAALADVVADSEWLREHAPTFERFSVQFEPSEVDPDEPVVRSVVDALREHGVGDPEPRGVTYGTDARHYVDAGIPTVLFGPGSIEQAHFPDETIDATEVETFVDVAADAVASFLRQSRMDDVREFAAALVEFESTNGEEAAVSAWLSDRLDEFGFEVYEWTVDADRLADQPSFPDDPADIRVADRPSVGGVLEFGDPEAGTNIVLNGHLDVVPADEGQWSSPPFAARWDGDELTGRGAADMKSGLAGCVFAARRLADSDFDLDGRVVVEGVVGEEAGGVGAAAAALDNPYPFDRDAAIVAEPTELAPVVACEGSLMKRLELTGRGAHAATPWRGENVLDQFDEVRSAFEDLAAERESRVTHPLYEEFPTKWPVVCGTVEAGEWASTVPASLTAEWRIGVAPGETVAEVERAFDAALADVVADSEWLREHAPTFERFSVQFEPSEVDPDEPVVRSVVDALREHGVGDPEPRGVTYGTDARHYVDAGIPTVLFGPGSIEQAHFPDETIDATEVETFVDVAADAVASFLRQSR